Protein AF-0000000087736132 (afdb_homodimer)

Organism: NCBI:txid56646

Sequence (904 aa):
MAYSPIRNVVMPPSLFLECNSATSKSSEDVEPSSSASSLSDYSVGRPCGFTSPLNSRRAAFLLMNYLQDLAPRIDLCDPSKRFGREVPKRARQVPLLAYSILAFSSRHQVMITGIDDESSEEYHSYALRILIPILDDPMSSLDENLLAAAVLLRLYEEMCEDVDTGTHLVGCARLWNSIPDFIAQGGLSEAASWIMLRQNLHISLTKSEPIQVDLNKYRRSRSFIDTTDEDFANRAILLCCEVLATSFGPGAQPNYETWAQLGEEVARWHDSIPAHYHPYYSDVKTTSTGVKSAFPIVWMMNPAQVMGYQHYCMARILLHISEPRLWVSSLRTIEDRVVADKAALNDLRIAIGLGIHNRSVVGAGFTVHHILFTCGCLLTDPVEQQEVLDFIDHFGNSVGWPIHRLKDKLNTTWTRVSPGIAHATALAGESILTGLLAIDAAVSVRSFQKVDMAYSPIRNVVMPPSLFLECNSATSKSSEDVEPSSSASSLSDYSVGRPCGFTSPLNSRRAAFLLMNYLQDLAPRIDLCDPSKRFGREVPKRARQVPLLAYSILAFSSRHQVMITGIDDESSEEYHSYALRILIPILDDPMSSLDENLLAAAVLLRLYEEMCEDVDTGTHLVGCARLWNSIPDFIAQGGLSEAASWIMLRQNLHISLTKSEPIQVDLNKYRRSRSFIDTTDEDFANRAILLCCEVLATSFGPGAQPNYETWAQLGEEVARWHDSIPAHYHPYYSDVKTTSTGVKSAFPIVWMMNPAQVMGYQHYCMARILLHISEPRLWVSSLRTIEDRVVADKAALNDLRIAIGLGIHNRSVVGAGFTVHHILFTCGCLLTDPVEQQEVLDFIDHFGNSVGWPIHRLKDKLNTTWTRVSPGIAHATALAGESILTGLLAIDAAVSVRSFQKVD

Radius of gyration: 31.28 Å; Cα contacts (8 Å, |Δi|>4): 1048; chains: 2; bounding box: 75×112×71 Å

InterPro domains:
  IPR021858 Fungal transcription factor [PF11951] (61-196)

Solvent-accessible surface area (backbone atoms only — not comparable to full-atom values): 49951 Å² total; per-residue (Å²): 132,82,77,71,71,80,71,75,70,77,63,54,77,60,89,67,72,71,85,69,78,76,77,80,76,75,86,77,84,88,76,88,73,81,80,68,83,72,74,77,69,80,67,69,76,67,71,90,79,69,69,46,68,65,78,39,69,66,41,46,49,29,49,48,48,28,50,71,61,46,21,57,51,69,24,51,58,34,92,77,28,43,62,48,53,51,47,59,54,46,16,66,78,34,34,50,41,31,24,18,49,41,14,29,29,40,45,38,48,24,51,52,69,68,50,86,57,71,60,20,59,50,28,41,50,55,23,44,66,53,46,50,60,48,72,70,32,85,82,48,77,86,49,52,63,56,48,47,27,50,52,37,46,48,54,34,33,67,55,37,86,80,51,73,57,61,62,62,46,51,54,50,33,52,52,52,72,64,48,82,62,41,30,57,69,37,72,61,29,23,53,37,47,54,50,48,50,54,52,37,48,42,42,24,40,64,66,71,41,65,66,74,68,71,68,74,57,58,70,57,24,62,49,76,71,50,83,48,59,22,22,53,17,50,52,26,44,51,51,24,49,51,50,46,44,46,53,64,20,91,87,40,69,53,50,61,68,59,50,50,48,52,51,49,49,56,35,46,52,65,70,64,53,57,79,77,66,46,64,71,39,75,42,71,75,31,79,72,75,76,60,80,46,87,42,31,42,41,42,60,86,45,67,21,42,48,48,16,50,33,27,42,28,49,32,48,27,52,49,41,73,55,42,54,76,50,72,46,94,45,77,71,23,49,58,52,42,52,53,29,48,50,51,25,38,53,30,48,37,47,31,43,11,38,22,68,62,33,66,88,33,57,52,34,44,53,50,36,56,34,48,41,61,63,52,44,76,68,59,76,52,66,66,49,49,49,54,50,51,51,48,48,53,49,45,23,58,74,70,25,43,79,45,62,70,54,52,52,50,50,51,55,50,53,62,58,58,41,66,84,56,30,61,58,45,62,70,63,67,52,45,77,61,43,59,64,49,49,56,54,60,60,61,63,61,64,69,68,62,69,79,109,133,81,78,69,72,80,71,78,70,78,64,57,76,59,87,65,74,71,84,69,79,75,78,81,77,75,83,77,83,85,75,88,73,82,82,69,82,72,75,76,70,80,68,70,76,68,70,91,79,67,68,46,70,66,77,41,70,66,42,46,49,29,48,47,48,26,50,69,62,47,22,58,52,69,24,50,58,34,91,77,27,42,64,48,52,50,46,60,55,46,17,64,78,33,35,49,41,30,23,19,49,41,14,30,28,40,46,40,48,24,52,51,70,69,51,86,57,71,59,20,59,50,27,41,50,54,22,45,67,53,47,51,60,48,70,70,32,85,81,50,79,85,48,53,64,57,49,46,26,50,51,36,44,48,53,36,35,66,54,37,87,81,53,73,55,60,60,62,47,50,55,49,32,52,51,52,70,65,48,81,63,41,30,56,69,36,71,60,29,23,52,40,46,55,50,47,50,52,52,37,49,44,42,22,40,64,68,72,40,64,66,71,66,69,68,74,55,59,70,57,22,62,49,76,72,51,84,49,58,22,21,54,16,50,51,27,44,52,50,24,48,49,50,46,43,44,53,64,20,90,86,41,69,53,50,60,66,60,50,51,50,52,50,50,50,55,31,46,52,66,70,65,52,56,79,78,67,46,65,72,40,76,42,72,74,30,78,70,75,76,59,80,45,87,42,31,41,40,40,60,85,43,66,21,41,48,48,16,50,33,28,43,27,48,31,49,28,52,48,41,72,54,43,54,76,52,73,46,95,44,77,71,25,49,59,52,43,51,54,30,49,51,52,23,39,54,30,48,38,46,32,43,12,38,20,70,64,33,66,87,33,59,50,33,43,52,50,37,56,34,47,40,60,64,51,43,76,67,60,75,51,65,67,49,49,50,53,51,52,52,47,47,52,51,46,21,58,74,70,25,46,79,46,63,71,53,52,51,49,49,50,56,50,52,62,58,58,41,68,82,56,30,61,58,45,64,70,64,68,50,45,76,60,44,59,63,50,48,57,54,57,60,61,61,59,62,68,67,61,70,79,109

Foldseek 3Di:
DDPPPPPPPPPPPDVPPPPPDPPPDDDDDDDDDDPPDCPPPVCQDPPPDDAQPCPDPLLVVLLVQCLPFPLCLLCQLPPVSCSNPVLVVCSNPRNLSSLLSSLLSQLLVCLQVVDDDPVNVVSLVVNCVVLVVQLVDPPHDDDLNSLSSLLSSLSSQQLPPPDPSPPSLVSSLVVQQVHPLLQLVDDSSVSSVLSNLVSQVLCCLQVVDQRSHDLVSNCNHCLVVDQDLSSLLSQLSSLLNVLCNQQRNDVRDDDQVVLVVSVVVLVVSVVPRDPLLAFPDWDQPPVPDPPDDPAIATHHDGLSSLSSLLSSLSSLLSSLLRNNVLPDPDPVSLVSNVVSLVSNLNSLSHLVNSCQNPVVNLSSVSSNLSSCSQCVLSDQDPRNLVVSVVSLVVSCNPSSGDRVVSVVSSVVSRVCCPPVCVVVCVVVPCRVSNVSVVVVVVVVPPPPPPPD/DDPPPPPPPPPPPDVPPPPPPPDPPDDDDDDDDPPPDCPPPPCQDPPPDDAQPCPDPLLVVLLVQCLPFPLCLLCQLPPVSCSNPVLVVCSNPRNLSSLLSSLLSVLLVCLQVVDDDPVNVVSLVVNCVVLVVQLVDPPHDDDLNSLSSLLSSLSSQQQPPPDPSPPSLVSSLVVQQVHPLQQLVDDSSVSSVLSNLVSQVLCCLQVVDQRSHDLVSNCNHCLVVDQDLSSLLSQLSSLLNVLCNQQRNDVRDDDQVVLVVSVVVLVVSVVPRDPLLAFPDWDQPQVPDPPDDPAIATHHDGLSSLSSLLSSLSSLLSSLLRNNVLPDDDPVSLVSNVVSLVSNVNSLSHLVNSCVNPVVNLSSVSSNLSSCSQCVLSDQDVRNLVVSVVSLVVSCNPSSGDRVVSVVSSVVSRVCCPPVNVVVCVVVSCRVSNVSVVVVVVVVPPVPPPPD

pLDDT: mean 75.52, std 24.3, range [19.08, 97.75]

Secondary structure (DSSP, 8-state):
--------------SS-------------------------------TT---STTSHHHHHHHHHIIIIIHHHHGGG-TT-HHHHHHHHHHTT-HHHHHHHHHHHHHHHHHHH----THHHHHHHHHHHHHHHHHH-TTPPP-HHHHHHHHHHHHHHHH-SSS-THHHHHHHHHHHHHSTTHHHH-HHHHHHHHHHHHHHHHHHHHH-PPP-S-GGGGGGSGGGT--SHHHHHHHHHHHHHHHHHHHHSTT----HHHHHHHHHHHHHHHHHS-GGGS-SEEES-TTSSS---SS-EEE-SSHHHHHHHHHHHHHHHHHHHT-GGGGS--HHHHHHHHHHHHHHHHHHHHHHHHHHH-TT-HHHHHHHHHHHHHHGGG---HHHHHHHHHHHHHHHHHHT---HHHHHHHHHHHHHHSHHHHHHHHHTT--HHHHHHHHHHHHHHHHHHTT-/--------------SS-------------------------------TT---STTSHHHHHHHHHIIIIIHHHHGGG-TT-HHHHHHHHHHTT-HHHHHHHHHHHHHHHHHHH----THHHHHHHHHHHHHHHHHH-TTPPP-HHHHHHHHHHHHHHHH-SSS-HHHHHHHHHHHHHHSTTHHHH-HHHHHHHHHHHHHHHHHHHHH-PPP-S-GGGGGGSGGGT--SHHHHHHHHHHHHHHHHHHHHSTT----HHHHHHHHHHHHHHHHHS-GGGS-SEEES-TTSSS---SS-EEE-SSHHHHHHHHHHHHHHHHHHHT-GGGGS--HHHHHHHHHHHHHHHHHHHHHHHHHHH-TT-HHHHHHHHHHHHHHGGG---HHHHHHHHHHHHHHHHHHT---HHHHHHHHHHHHHSSHHHHHHHHHTT--HHHHHHHHHHHHHHHHHHTT-

Nearest PDB structures (foldseek):
  7vpr-assembly2_D  TM=4.403E-01  e=1.768E-01  Nakaseomyces glabratus CBS 138
  7vpu-assembly1_B  TM=4.508E-01  e=7.272E-01  Lachancea thermotolerans CBS 6340
  4n9n-assembly1_B  TM=3.165E-01  e=1.912E-01  Saccharomyces cerevisiae S288C
  7xb5-assembly1_A-2  TM=2.735E-01  e=2.420E-0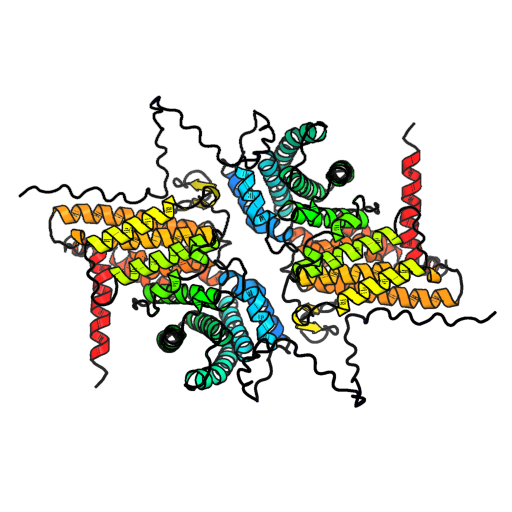1  Saccharomyces cerevisiae S288C
  9dze-assembly1_S  TM=2.159E-01  e=4.794E+00  synthetic construct

Structure (mmCIF, N/CA/C/O backbone):
data_AF-0000000087736132-model_v1
#
loop_
_entity.id
_entity.type
_entity.pdbx_description
1 polymer 'ARCA protein'
#
loop_
_atom_site.group_PDB
_atom_site.id
_atom_site.type_symbol
_atom_site.label_atom_id
_atom_site.label_alt_id
_atom_site.label_comp_id
_atom_site.label_asym_id
_atom_site.label_entity_id
_atom_site.label_seq_id
_atom_site.pdbx_PDB_ins_code
_atom_site.Cartn_x
_atom_site.Cartn_y
_atom_site.Cartn_z
_atom_site.occupancy
_atom_site.B_iso_or_equiv
_atom_site.auth_seq_id
_atom_site.auth_comp_id
_atom_site.auth_asym_id
_atom_site.auth_atom_id
_atom_site.pdbx_PDB_model_num
ATOM 1 N N . MET A 1 1 ? -7.086 -61.469 -4.492 1 19.55 1 MET A N 1
ATOM 2 C CA . MET A 1 1 ? -6.188 -60.344 -4.441 1 19.55 1 MET A CA 1
ATOM 3 C C . MET A 1 1 ? -6.973 -59.031 -4.281 1 19.55 1 MET A C 1
ATOM 5 O O . MET A 1 1 ? -7.785 -58.688 -5.141 1 19.55 1 MET A O 1
ATOM 9 N N . ALA A 1 2 ? -7.293 -58.625 -3.119 1 21.11 2 ALA A N 1
ATOM 10 C CA . ALA A 1 2 ? -8.367 -57.75 -2.637 1 21.11 2 ALA A CA 1
ATOM 11 C C . ALA A 1 2 ? -8.164 -56.344 -3.117 1 21.11 2 ALA A C 1
ATOM 13 O O . ALA A 1 2 ? -7.047 -55.812 -3.094 1 21.11 2 ALA A O 1
ATOM 14 N N . TYR A 1 3 ? -8.891 -55.938 -4.105 1 21.75 3 TYR A N 1
ATOM 15 C CA . TYR A 1 3 ? -9 -54.656 -4.809 1 21.75 3 TYR A CA 1
ATOM 16 C C . TYR A 1 3 ? -9.133 -53.5 -3.83 1 21.75 3 TYR A C 1
ATOM 18 O O . TYR A 1 3 ? -10.172 -53.344 -3.17 1 21.75 3 TYR A O 1
ATOM 26 N N . SER A 1 4 ? -8.078 -53.344 -3.014 1 25.34 4 SER A N 1
ATOM 27 C CA . SER A 1 4 ? -8.234 -52.312 -1.995 1 25.34 4 SER A CA 1
ATOM 28 C C . SER A 1 4 ? -8.766 -51.031 -2.598 1 25.34 4 SER A C 1
ATOM 30 O O . SER A 1 4 ? -8.312 -50.594 -3.658 1 25.34 4 SER A O 1
ATOM 32 N N . PRO A 1 5 ? -10 -50.688 -2.295 1 26.33 5 PRO A N 1
ATOM 33 C CA . PRO A 1 5 ? -10.703 -49.5 -2.801 1 26.33 5 PRO A CA 1
ATOM 34 C C . PRO A 1 5 ? -9.836 -48.25 -2.771 1 26.33 5 PRO A C 1
ATOM 36 O O . PRO A 1 5 ? -8.938 -48.125 -1.928 1 26.33 5 PRO A O 1
ATOM 39 N N . ILE A 1 6 ? -9.422 -47.812 -3.887 1 31.38 6 ILE A N 1
ATOM 40 C CA . ILE A 1 6 ? -8.742 -46.531 -4.094 1 31.38 6 ILE A CA 1
ATOM 41 C C . ILE A 1 6 ? -9.32 -45.5 -3.145 1 31.38 6 ILE A C 1
ATOM 43 O O . ILE A 1 6 ? -10.5 -45.125 -3.236 1 31.38 6 ILE A O 1
ATOM 47 N N . ARG A 1 7 ? -9.031 -45.594 -1.888 1 28 7 ARG A N 1
ATOM 48 C CA . ARG A 1 7 ? -9.414 -44.625 -0.874 1 28 7 ARG A CA 1
ATOM 49 C C . ARG A 1 7 ? -9.43 -43.219 -1.451 1 28 7 ARG A C 1
ATOM 51 O O . ARG A 1 7 ? -8.539 -42.844 -2.225 1 28 7 ARG A O 1
ATOM 58 N N . ASN A 1 8 ? -10.594 -42.531 -1.436 1 31.17 8 ASN A N 1
ATOM 59 C CA . ASN A 1 8 ? -11.008 -41.188 -1.807 1 31.17 8 ASN A CA 1
ATOM 60 C C . ASN A 1 8 ? -10.023 -40.125 -1.306 1 31.17 8 ASN A C 1
ATOM 62 O O . ASN A 1 8 ? -9.844 -39.969 -0.097 1 31.17 8 ASN A O 1
ATOM 66 N N . VAL A 1 9 ? -8.914 -40.188 -1.75 1 31.89 9 VAL A N 1
ATOM 67 C CA . VAL A 1 9 ? -7.98 -39.125 -1.409 1 31.89 9 VAL A CA 1
ATOM 68 C C . VAL A 1 9 ? -8.75 -37.844 -1.177 1 31.89 9 VAL A C 1
ATOM 70 O O . VAL A 1 9 ? -9.562 -37.438 -2.01 1 31.89 9 VAL A O 1
ATOM 73 N N . VAL A 1 10 ? -9.078 -37.5 0.036 1 32.34 10 VAL A N 1
ATOM 74 C CA . VAL A 1 10 ? -9.695 -36.312 0.584 1 32.34 10 VAL A CA 1
ATOM 75 C C . VAL A 1 10 ? -9.18 -35.062 -0.163 1 32.34 10 VAL A C 1
ATOM 77 O O . VAL A 1 10 ? -8 -34.75 -0.075 1 32.34 10 VAL A O 1
ATOM 80 N N . MET A 1 11 ? -9.422 -35.031 -1.419 1 38.59 11 MET A N 1
ATOM 81 C CA . MET A 1 11 ? -9.164 -33.75 -2.07 1 38.59 11 MET A CA 1
ATOM 82 C C . MET A 1 11 ? -9.695 -32.594 -1.23 1 38.59 11 MET A C 1
ATOM 84 O O . MET A 1 11 ? -10.805 -32.656 -0.708 1 38.59 11 MET A O 1
ATOM 88 N N . PRO A 1 12 ? -8.859 -31.797 -0.634 1 38.72 12 PRO A N 1
ATOM 89 C CA . PRO A 1 12 ? -9.352 -30.656 0.144 1 38.72 12 PRO A CA 1
ATOM 90 C C . PRO A 1 12 ? -10.562 -29.984 -0.494 1 38.72 12 PRO A C 1
ATOM 92 O O . PRO A 1 12 ? -10.75 -30.062 -1.711 1 38.72 12 PRO A O 1
ATOM 95 N N . PRO A 1 13 ? -11.648 -29.797 0.295 1 36.03 13 PRO A N 1
ATOM 96 C CA . PRO A 1 13 ? -12.898 -29.219 -0.214 1 36.03 13 PRO A CA 1
ATOM 97 C C . PRO A 1 13 ? -12.656 -28.031 -1.159 1 36.03 13 PRO A C 1
ATOM 99 O O . PRO A 1 13 ? -11.641 -27.344 -1.045 1 36.03 13 PRO A O 1
ATOM 102 N N . SER A 1 14 ? -13.047 -28.266 -2.355 1 40.12 14 SER A N 1
ATOM 103 C CA . SER A 1 14 ? -13.156 -27.156 -3.295 1 40.12 14 SER A CA 1
ATOM 104 C C . SER A 1 14 ? -13.617 -25.875 -2.596 1 40.12 14 SER A C 1
ATOM 106 O O . SER A 1 14 ? -14.289 -25.938 -1.564 1 40.12 14 SER A O 1
ATOM 108 N N . LEU A 1 15 ? -12.852 -24.969 -2.695 1 38.44 15 LEU A N 1
ATOM 109 C CA . LEU A 1 15 ? -13.195 -23.672 -2.109 1 38.44 15 LEU A CA 1
ATOM 110 C C . LEU A 1 15 ? -14.703 -23.453 -2.145 1 38.44 15 LEU A C 1
ATOM 112 O O . LEU A 1 15 ? -15.195 -22.438 -1.654 1 38.44 15 LEU A O 1
ATOM 116 N N . PHE A 1 16 ? -15.461 -24.172 -3.045 1 36.19 16 PHE A N 1
ATOM 117 C CA . PHE A 1 16 ? -16.875 -23.875 -2.941 1 36.19 16 PHE A CA 1
ATOM 118 C C . PHE A 1 16 ? -17.5 -24.609 -1.763 1 36.19 16 PHE A C 1
ATOM 120 O O . PHE A 1 16 ? -17.453 -25.828 -1.689 1 36.19 16 PHE A O 1
ATOM 127 N N . LEU A 1 17 ? -17.5 -24.125 -0.596 1 33.56 17 LEU A N 1
ATOM 128 C CA . LEU A 1 17 ? -18.297 -24.547 0.55 1 33.56 17 LEU A CA 1
ATOM 129 C C . LEU A 1 17 ? -19.594 -25.203 0.094 1 33.56 17 LEU A C 1
ATOM 131 O O . LEU A 1 17 ? -20.406 -24.562 -0.581 1 33.56 17 LEU A O 1
ATOM 135 N N . GLU A 1 18 ? -19.625 -26.453 -0.186 1 29.14 18 GLU A N 1
ATOM 136 C CA . GLU A 1 18 ? -20.953 -27.031 -0.001 1 29.14 18 GLU A CA 1
ATOM 137 C C . GLU A 1 18 ? -21.562 -26.609 1.336 1 29.14 18 GLU A C 1
ATOM 139 O O . GLU A 1 18 ? -20.875 -26.625 2.361 1 29.14 18 GLU A O 1
ATOM 144 N N . CYS A 1 19 ? -22.578 -25.812 1.377 1 28.05 19 CYS A N 1
ATOM 145 C CA . CYS A 1 19 ? -23.469 -25.609 2.514 1 28.05 19 CYS A CA 1
ATOM 146 C C . CYS A 1 19 ? -23.797 -26.922 3.195 1 28.05 19 CYS A C 1
ATOM 148 O O . CYS A 1 19 ? -24.703 -27.641 2.771 1 28.05 19 CYS A O 1
ATOM 150 N N . ASN A 1 20 ? -22.906 -27.766 3.523 1 25.42 20 ASN A N 1
ATOM 151 C CA . ASN A 1 20 ? -23.375 -28.891 4.32 1 25.42 20 ASN A CA 1
ATOM 152 C C . ASN A 1 20 ? -24.031 -28.438 5.617 1 25.42 20 ASN A C 1
ATOM 154 O O . ASN A 1 20 ? -23.469 -27.609 6.348 1 25.42 20 ASN A O 1
ATOM 158 N N . SER A 1 21 ? -25.328 -28.547 5.734 1 23.67 21 SER A N 1
ATOM 159 C CA . SER A 1 21 ? -26.188 -28.562 6.914 1 23.67 21 SER A CA 1
ATOM 160 C C . SER A 1 21 ? -25.641 -29.531 7.973 1 23.67 21 SER A C 1
ATOM 162 O O . SER A 1 21 ? -25.453 -30.719 7.703 1 23.67 21 SER A O 1
ATOM 164 N N . ALA A 1 22 ? -24.812 -29.016 8.852 1 23.02 22 ALA A N 1
ATOM 165 C CA . ALA A 1 22 ? -24.484 -29.703 10.094 1 23.02 22 ALA A CA 1
ATOM 166 C C . ALA A 1 22 ? -25.703 -30.375 10.688 1 23.02 22 ALA A C 1
ATOM 168 O O . ALA A 1 22 ? -26.688 -29.719 11.023 1 23.02 22 ALA A O 1
ATOM 169 N N . THR A 1 23 ? -26 -31.531 10.398 1 23.2 23 THR A N 1
ATOM 170 C CA . THR A 1 23 ? -26.797 -32.281 11.367 1 23.2 23 THR A CA 1
ATOM 171 C C . THR A 1 23 ? -26.062 -32.375 12.703 1 23.2 23 THR A C 1
ATOM 173 O O . THR A 1 23 ? -24.906 -32.781 12.766 1 23.2 23 THR A O 1
ATOM 176 N N . SER A 1 24 ? -26.531 -31.578 13.758 1 19.88 24 SER A N 1
ATOM 177 C CA . SER A 1 24 ? -26.328 -31.469 15.203 1 19.88 24 SER A CA 1
ATOM 178 C C . SER A 1 24 ? -26.344 -32.844 15.875 1 19.88 24 SER A C 1
ATOM 180 O O . SER A 1 24 ? -27.375 -33.281 16.359 1 19.88 24 SER A O 1
ATOM 182 N N . LYS A 1 25 ? -25.656 -33.844 15.516 1 19.94 25 LYS A N 1
ATOM 183 C CA . LYS A 1 25 ? -25.812 -34.875 16.547 1 19.94 25 LYS A CA 1
ATOM 184 C C . LYS A 1 25 ? -25.219 -34.406 17.875 1 19.94 25 LYS A C 1
ATOM 186 O O . LYS A 1 25 ? -24.141 -33.812 17.906 1 19.94 25 LYS A O 1
ATOM 191 N N . SER A 1 26 ? -25.859 -34.438 19.094 1 19.95 26 SER A N 1
ATOM 192 C CA . SER A 1 26 ? -25.906 -34.188 20.531 1 19.95 26 SER A CA 1
ATOM 193 C C . SER A 1 26 ? -24.828 -34.938 21.281 1 19.95 26 SER A C 1
ATOM 195 O O . SER A 1 26 ? -24.797 -34.938 22.516 1 19.95 26 SER A O 1
ATOM 197 N N . SER A 1 27 ? -23.75 -35.406 20.688 1 19.61 27 SER A N 1
ATOM 198 C CA . SER A 1 27 ? -23.25 -36.344 21.688 1 19.61 27 SER A CA 1
ATOM 199 C C . SER A 1 27 ? -22.734 -35.625 22.922 1 19.61 27 SER A C 1
ATOM 201 O O . SER A 1 27 ? -22.25 -34.469 22.828 1 19.61 27 SER A O 1
ATOM 203 N N . GLU A 1 28 ? -22.797 -36.156 24.266 1 19.08 28 GLU A N 1
ATOM 204 C CA . GLU A 1 28 ? -22.812 -35.938 25.703 1 19.08 28 GLU A CA 1
ATOM 205 C C . GLU A 1 28 ? -21.422 -35.594 26.234 1 19.08 28 GLU A C 1
ATOM 207 O O . GLU A 1 28 ? -21.281 -34.781 27.141 1 19.08 28 GLU A O 1
ATOM 212 N N . ASP A 1 29 ? -20.359 -36.312 25.984 1 19.94 29 ASP A N 1
ATOM 213 C CA . ASP A 1 29 ? -19.688 -36.688 27.219 1 19.94 29 ASP A CA 1
ATOM 214 C C . ASP A 1 29 ? -18.906 -35.531 27.812 1 19.94 29 ASP A C 1
ATOM 216 O O . ASP A 1 29 ? -18.672 -34.531 27.141 1 19.94 29 ASP A O 1
ATOM 220 N N . VAL A 1 30 ? -17.672 -35.844 28.5 1 22.8 30 VAL A N 1
ATOM 221 C CA . VAL A 1 30 ? -17.078 -35.625 29.812 1 22.8 30 VAL A CA 1
ATOM 222 C C . VAL A 1 30 ? -16.25 -34.344 29.797 1 22.8 30 VAL A C 1
ATOM 224 O O . VAL A 1 30 ? -15.805 -33.906 28.75 1 22.8 30 VAL A O 1
ATOM 227 N N . GLU A 1 31 ? -15.703 -33.875 31.062 1 19.69 31 GLU A N 1
ATOM 228 C CA . GLU A 1 31 ? -15.555 -32.75 31.984 1 19.69 31 GLU A CA 1
ATOM 229 C C . GLU A 1 31 ? -14.172 -32.125 31.859 1 19.69 31 GLU A C 1
ATOM 231 O O . GLU A 1 31 ? -13.961 -30.969 32.281 1 19.69 31 GLU A O 1
ATOM 236 N N . PRO A 1 32 ? -13.062 -32.625 31.203 1 23.59 32 PRO A N 1
ATOM 237 C CA . PRO A 1 32 ? -11.898 -32.344 32.031 1 23.59 32 PRO A CA 1
ATOM 238 C C . PRO A 1 32 ? -11.578 -30.844 32.125 1 23.59 32 PRO A C 1
ATOM 240 O O . PRO A 1 32 ? -11.922 -30.078 31.219 1 23.59 32 PRO A O 1
ATOM 243 N N . SER A 1 33 ? -11.133 -30.25 33.344 1 19.23 33 SER A N 1
ATOM 244 C CA . SER A 1 33 ? -11.039 -29.016 34.156 1 19.23 33 SER A CA 1
ATOM 245 C C . SER A 1 33 ? -9.875 -28.156 33.688 1 19.23 33 SER A C 1
ATOM 247 O O . SER A 1 33 ? -9.664 -27.047 34.188 1 19.23 33 SER A O 1
ATOM 249 N N . SER A 1 34 ? -8.883 -28.641 32.938 1 21.36 34 SER A N 1
ATOM 250 C CA . SER A 1 34 ? -7.621 -27.969 33.219 1 21.36 34 SER A CA 1
ATOM 251 C C . SER A 1 34 ? -7.715 -26.484 32.938 1 21.36 34 SER A C 1
ATOM 253 O O . SER A 1 34 ? -8.438 -26.062 32.031 1 21.36 34 SER A O 1
ATOM 255 N N . SER A 1 35 ? -7.141 -25.641 33.844 1 19.58 35 SER A N 1
ATOM 256 C CA . SER A 1 35 ? -7.137 -24.234 34.219 1 19.58 35 SER A CA 1
ATOM 257 C C . SER A 1 35 ? -6.469 -23.391 33.125 1 19.58 35 SER A C 1
ATOM 259 O O . SER A 1 35 ? -5.242 -23.281 33.094 1 19.58 35 SER A O 1
ATOM 261 N N . ALA A 1 36 ? -6.664 -23.609 31.938 1 20.61 36 ALA A N 1
ATOM 262 C CA . ALA A 1 36 ? -6.055 -22.812 30.875 1 20.61 36 ALA A CA 1
ATOM 263 C C . ALA A 1 36 ? -6.207 -21.312 31.156 1 20.61 36 ALA A C 1
ATOM 265 O O . ALA A 1 36 ? -7.27 -20.859 31.594 1 20.61 36 ALA A O 1
ATOM 266 N N . SER A 1 37 ? -5.082 -20.625 31.406 1 22.73 37 SER A N 1
ATOM 267 C CA . SER A 1 37 ? -4.867 -19.219 31.734 1 22.73 37 SER A CA 1
ATOM 268 C C . SER A 1 37 ? -5.801 -18.328 30.922 1 22.73 37 SER A C 1
ATOM 270 O O . SER A 1 37 ? -6.031 -18.562 29.734 1 22.73 37 SER A O 1
ATOM 272 N N . SER A 1 38 ? -6.719 -17.609 31.594 1 21.73 38 SER A N 1
ATOM 273 C CA . SER A 1 38 ? -7.871 -16.719 31.422 1 21.73 38 SER A CA 1
ATOM 274 C C . SER A 1 38 ? -7.504 -15.492 30.609 1 21.73 38 SER A C 1
ATOM 276 O O . SER A 1 38 ? -6.875 -14.562 31.125 1 21.73 38 SER A O 1
ATOM 278 N N . LEU A 1 39 ? -6.707 -15.625 29.531 1 24.62 39 LEU A N 1
ATOM 279 C CA . LEU A 1 39 ? -6.746 -14.391 28.75 1 24.62 39 LEU A CA 1
ATOM 280 C C . LEU A 1 39 ? -8.133 -13.758 28.797 1 24.62 39 LEU A C 1
ATOM 282 O O . LEU A 1 39 ? -9.133 -14.422 28.5 1 24.62 39 LEU A O 1
ATOM 286 N N . SER A 1 40 ? -8.344 -12.906 29.781 1 23.36 40 SER A N 1
ATOM 287 C CA . SER A 1 40 ? -9.547 -12.141 30.094 1 23.36 40 SER A CA 1
ATOM 288 C C . SER A 1 40 ? -10.258 -11.703 28.812 1 23.36 40 SER A C 1
ATOM 290 O O . SER A 1 40 ? -9.656 -11.055 27.953 1 23.36 40 SER A O 1
ATOM 292 N N . ASP A 1 41 ? -11.078 -12.484 28.344 1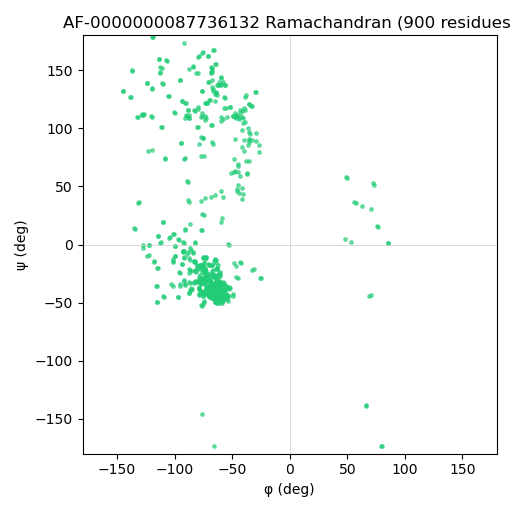 26.75 41 ASP A N 1
ATOM 293 C CA . ASP A 1 41 ? -12.203 -12.359 27.406 1 26.75 41 ASP A CA 1
ATOM 294 C C . ASP A 1 41 ? -12.992 -11.078 27.672 1 26.75 41 ASP A C 1
ATOM 296 O O . ASP A 1 41 ? -13.852 -11.039 28.547 1 26.75 41 ASP A O 1
ATOM 300 N N . TYR A 1 42 ? -12.328 -9.93 27.906 1 24.62 42 TYR A N 1
ATOM 301 C CA . TYR A 1 42 ? -13.234 -8.805 28.062 1 24.62 42 TYR A CA 1
ATOM 302 C C . TYR A 1 42 ? -14.383 -8.891 27.062 1 24.62 42 TYR A C 1
ATOM 304 O O . TYR A 1 42 ? -14.164 -8.875 25.844 1 24.62 42 TYR A O 1
ATOM 312 N N . SER A 1 43 ? -15.344 -9.68 27.375 1 27.83 43 SER A N 1
ATOM 313 C CA . SER A 1 43 ? -16.688 -9.914 26.859 1 27.83 43 SER A CA 1
ATOM 314 C C . SER A 1 43 ? -17.422 -8.602 26.625 1 27.83 43 SER A C 1
ATOM 316 O O . SER A 1 43 ? -17.891 -7.957 27.562 1 27.83 43 SER A O 1
ATOM 318 N N . VAL A 1 44 ? -16.859 -7.605 26.031 1 31.59 44 VAL A N 1
ATOM 319 C CA . VAL A 1 44 ? -17.844 -6.57 25.703 1 31.59 44 VAL A CA 1
ATOM 320 C C . VAL A 1 44 ? -19.125 -7.215 25.203 1 31.59 44 VAL A C 1
ATOM 322 O O . VAL A 1 44 ? -19.094 -8.094 24.344 1 31.59 44 VAL A O 1
ATOM 325 N N . GLY A 1 45 ? -20.156 -7.145 26.016 1 29.33 45 GLY A N 1
ATOM 326 C CA . GLY A 1 45 ? -21.5 -7.602 25.734 1 29.33 45 GLY A CA 1
ATOM 327 C C . GLY A 1 45 ? -21.922 -7.41 24.297 1 29.33 45 GLY A C 1
ATOM 328 O O . GLY A 1 45 ? -21.672 -6.352 23.703 1 29.33 45 GLY A O 1
ATOM 329 N N . ARG A 1 46 ? -21.828 -8.406 23.422 1 34.22 46 ARG A N 1
ATOM 330 C CA . ARG A 1 46 ? -22.453 -8.438 22.109 1 34.22 46 ARG A CA 1
ATOM 331 C C . ARG A 1 46 ? -23.734 -7.621 22.094 1 34.22 46 ARG A C 1
ATOM 333 O O . ARG A 1 46 ? -24.672 -7.918 22.844 1 34.22 46 ARG A O 1
ATOM 340 N N . PRO A 1 47 ? -23.75 -6.402 21.828 1 37.19 47 PRO A N 1
ATOM 341 C CA . PRO A 1 47 ? -25.141 -5.961 21.703 1 37.19 47 PRO A CA 1
ATOM 342 C C . PRO A 1 47 ? -26.016 -6.988 21 1 37.19 47 PRO A C 1
ATOM 344 O O . PRO A 1 47 ? -25.641 -7.523 19.953 1 37.19 47 PRO A O 1
ATOM 347 N N . CYS A 1 48 ? -26.875 -7.758 21.547 1 42.06 48 CYS A N 1
ATOM 348 C CA . CYS A 1 48 ? -27.625 -9 21.406 1 42.06 48 CYS A CA 1
ATOM 349 C C . CYS A 1 48 ? -28.25 -9.117 20.031 1 42.06 48 CYS A C 1
ATOM 351 O O . CYS A 1 48 ? -28.547 -10.219 19.562 1 42.06 48 CYS A O 1
ATOM 353 N N . GLY A 1 49 ? -28.453 -7.898 19.109 1 53 49 GLY A N 1
ATOM 354 C CA . GLY A 1 49 ? -29.312 -8.141 17.969 1 53 49 GLY A CA 1
ATOM 355 C C . GLY A 1 49 ? -28.641 -7.859 16.625 1 53 49 GLY A C 1
ATOM 356 O O . GLY A 1 49 ? -29.234 -8.086 15.57 1 53 49 GLY A O 1
ATOM 357 N N . PHE A 1 50 ? -27.438 -7.258 16.625 1 63.94 50 PHE A N 1
ATOM 358 C CA . PHE A 1 50 ? -27 -6.883 15.289 1 63.94 50 PHE A CA 1
ATOM 359 C C . PHE A 1 50 ? -26.016 -7.895 14.742 1 63.94 50 PHE A C 1
ATOM 361 O O . PHE A 1 50 ? -25.078 -8.297 15.438 1 63.94 50 PHE A O 1
ATOM 368 N N . THR A 1 51 ? -26.359 -8.648 13.688 1 67.75 51 THR A N 1
ATOM 369 C CA . THR A 1 51 ? -25.422 -9.477 12.93 1 67.75 51 THR A CA 1
ATOM 370 C C . THR A 1 51 ? -24.625 -8.633 11.938 1 67.75 51 THR A C 1
ATOM 372 O O . THR A 1 51 ? -25.062 -7.543 11.555 1 67.75 51 THR A O 1
ATOM 375 N N . SER A 1 52 ? -23.391 -9.047 11.703 1 73.19 52 SER A N 1
ATOM 376 C CA . SER A 1 52 ? -22.562 -8.312 10.75 1 73.19 52 SER A CA 1
ATOM 377 C C . SER A 1 52 ? -23.234 -8.227 9.383 1 73.19 52 SER A C 1
ATOM 379 O O . SER A 1 52 ? -23.719 -9.234 8.867 1 73.19 52 SER A O 1
ATOM 381 N N . PRO A 1 53 ? -23.328 -7.02 8.93 1 75.38 53 PRO A N 1
ATOM 382 C CA . PRO A 1 53 ? -24.016 -6.793 7.66 1 75.38 53 PRO A CA 1
ATOM 383 C C . PRO A 1 53 ? -23.156 -7.18 6.453 1 75.38 53 PRO A C 1
ATOM 385 O O . PRO A 1 53 ? -23.562 -6.941 5.309 1 75.38 53 PRO A O 1
ATOM 388 N N . LEU A 1 54 ? -22.078 -7.871 6.711 1 75.75 54 LEU A N 1
ATOM 389 C CA . LEU A 1 54 ? -21.156 -8.141 5.613 1 75.75 54 LEU A CA 1
ATOM 390 C C . LEU A 1 54 ? -21.531 -9.438 4.895 1 75.75 54 LEU A C 1
ATOM 392 O O . LEU A 1 54 ? -20.734 -10.367 4.82 1 75.75 54 LEU A O 1
ATOM 396 N N . ASN A 1 55 ? -22.75 -9.516 4.465 1 76.44 55 ASN A N 1
ATOM 397 C CA . ASN A 1 55 ? -23.219 -10.75 3.834 1 76.44 55 ASN A CA 1
ATOM 398 C C . ASN A 1 55 ? -23.844 -10.477 2.473 1 76.44 55 ASN A C 1
ATOM 400 O O . ASN A 1 55 ? -24.266 -11.406 1.777 1 76.44 55 ASN A O 1
ATOM 404 N N . SER A 1 56 ? -23.891 -9.227 2.162 1 80.81 56 SER A N 1
ATOM 405 C CA . SER A 1 56 ? -24.484 -8.867 0.877 1 80.81 56 SER A CA 1
ATOM 406 C C . SER A 1 56 ? -23.422 -8.445 -0.123 1 80.81 56 SER A C 1
ATOM 408 O O . SER A 1 56 ? -22.297 -8.078 0.267 1 80.81 56 SER A O 1
ATOM 410 N N . ARG A 1 57 ? -23.797 -8.547 -1.337 1 81.62 57 ARG A N 1
ATOM 411 C CA . ARG A 1 57 ? -22.891 -8.117 -2.4 1 81.62 57 ARG A CA 1
ATOM 412 C C . ARG A 1 57 ? -22.547 -6.641 -2.258 1 81.62 57 ARG A C 1
ATOM 414 O O . ARG A 1 57 ? -21.391 -6.254 -2.459 1 81.62 57 ARG A O 1
ATOM 421 N N . ARG A 1 58 ? -23.531 -5.922 -1.96 1 85.81 58 ARG A N 1
ATOM 422 C CA . ARG A 1 58 ? -23.297 -4.492 -1.782 1 85.81 58 ARG A CA 1
ATOM 423 C C . ARG A 1 58 ? -22.344 -4.227 -0.627 1 85.81 58 ARG A C 1
ATOM 425 O O . ARG A 1 58 ? -21.422 -3.404 -0.748 1 85.81 58 ARG A O 1
ATOM 432 N N . ALA A 1 59 ? -22.578 -4.902 0.464 1 88.69 59 ALA A N 1
ATOM 433 C CA . ALA A 1 59 ? -21.688 -4.75 1.619 1 88.69 59 ALA A CA 1
ATOM 434 C C . ALA A 1 59 ? -20.266 -5.18 1.281 1 88.69 59 ALA A C 1
ATOM 436 O O . ALA A 1 59 ? -19.297 -4.547 1.715 1 88.69 59 ALA A O 1
ATOM 437 N N . ALA A 1 60 ? -20.188 -6.223 0.487 1 86 60 ALA A N 1
ATOM 438 C CA . ALA A 1 60 ? -18.875 -6.711 0.064 1 86 60 ALA A CA 1
ATOM 439 C C . ALA A 1 60 ? -18.172 -5.688 -0.829 1 86 60 ALA A C 1
ATOM 441 O O . ALA A 1 60 ? -16.969 -5.469 -0.704 1 86 60 ALA A O 1
ATOM 442 N N . PHE A 1 61 ? -18.953 -5.133 -1.646 1 87.88 61 PHE A N 1
ATOM 443 C CA . PHE A 1 61 ? -18.406 -4.102 -2.529 1 87.88 61 PHE A CA 1
ATOM 444 C C . PHE A 1 61 ? -17.906 -2.908 -1.726 1 87.88 61 PHE A C 1
ATOM 446 O O . PHE A 1 61 ? -16.828 -2.381 -1.997 1 87.88 61 PHE A O 1
ATOM 453 N N . LEU A 1 62 ? -18.672 -2.498 -0.817 1 92.94 62 LEU A N 1
ATOM 454 C CA . LEU A 1 62 ? -18.297 -1.357 0.013 1 92.94 62 LEU A CA 1
ATOM 455 C C . LEU A 1 62 ? -17.078 -1.677 0.857 1 92.94 62 LEU A C 1
ATOM 457 O O . LEU A 1 62 ? -16.219 -0.812 1.071 1 92.94 62 LEU A O 1
ATOM 461 N N . LEU A 1 63 ? -17.016 -2.883 1.316 1 92.12 63 LEU A N 1
ATOM 462 C CA . LEU A 1 63 ? -15.844 -3.297 2.072 1 92.12 63 LEU A CA 1
ATOM 463 C C . LEU A 1 63 ? -14.594 -3.27 1.196 1 92.12 63 LEU A C 1
ATOM 465 O O . LEU A 1 63 ? -13.523 -2.852 1.644 1 92.12 63 LEU A O 1
ATOM 469 N N . MET A 1 64 ? -14.719 -3.654 -0.029 1 88.31 64 MET A N 1
ATOM 470 C CA . MET A 1 64 ? -13.594 -3.621 -0.962 1 88.31 64 MET A CA 1
ATOM 471 C C . MET A 1 64 ? -13.156 -2.186 -1.236 1 88.31 64 MET A C 1
ATOM 473 O O . MET A 1 64 ? -11.961 -1.897 -1.296 1 88.31 64 MET A O 1
ATOM 477 N N . ASN A 1 65 ? -14.109 -1.378 -1.452 1 91.75 65 ASN A N 1
ATOM 478 C CA . ASN A 1 65 ? -13.805 0.037 -1.628 1 91.75 65 ASN A CA 1
ATOM 479 C C . ASN A 1 65 ? -13.047 0.6 -0.428 1 91.75 65 ASN A C 1
ATOM 481 O O . ASN A 1 65 ? -12.102 1.372 -0.592 1 91.75 65 ASN A O 1
ATOM 485 N N . TYR A 1 66 ? -13.516 0.223 0.761 1 95.81 66 TYR A N 1
ATOM 486 C CA . TYR A 1 66 ? -12.836 0.635 1.982 1 95.81 66 TYR A CA 1
ATOM 487 C C . TYR A 1 66 ? -11.383 0.161 1.985 1 95.81 66 TYR A C 1
ATOM 489 O O . TYR A 1 66 ? -10.469 0.938 2.27 1 95.81 66 TYR A O 1
ATOM 497 N N . LEU A 1 67 ? -11.141 -1.049 1.663 1 91.06 67 LEU A N 1
ATOM 498 C CA . LEU A 1 67 ? -9.828 -1.672 1.742 1 91.06 67 LEU A CA 1
ATOM 499 C C . LEU A 1 67 ? -8.891 -1.102 0.682 1 91.06 67 LEU A C 1
ATOM 501 O O . LEU A 1 67 ? -7.707 -0.884 0.947 1 91.06 67 LEU A O 1
ATOM 505 N N . GLN A 1 68 ? -9.406 -0.788 -0.427 1 87.44 68 GLN A N 1
ATOM 506 C CA . GLN A 1 68 ? -8.562 -0.417 -1.561 1 87.44 68 GLN A CA 1
ATOM 507 C C . GLN A 1 68 ? -8.32 1.09 -1.598 1 87.44 68 GLN A C 1
ATOM 509 O O . GLN A 1 68 ? -7.219 1.541 -1.914 1 87.44 68 GLN A O 1
ATOM 514 N N . ASP A 1 69 ? -9.305 1.826 -1.177 1 90.94 69 ASP A N 1
ATOM 515 C CA . ASP A 1 69 ? -9.203 3.26 -1.437 1 90.94 69 ASP A CA 1
ATOM 516 C C . ASP A 1 69 ? -9.125 4.051 -0.132 1 90.94 69 ASP A C 1
ATOM 518 O O . ASP A 1 69 ? -8.438 5.07 -0.059 1 90.94 69 ASP A O 1
ATOM 522 N N . LEU A 1 70 ? -9.82 3.605 0.867 1 95.38 70 LEU A N 1
ATOM 523 C CA . LEU A 1 70 ? -9.992 4.461 2.039 1 95.38 70 LEU A CA 1
ATOM 524 C C . LEU A 1 70 ? -8.977 4.113 3.117 1 95.38 70 LEU A C 1
ATOM 526 O O . LEU A 1 70 ? -8.336 5.004 3.684 1 95.38 70 LEU A O 1
ATOM 530 N N . ALA A 1 71 ? -8.797 2.824 3.365 1 95.38 71 ALA A N 1
ATOM 531 C CA . ALA A 1 71 ? -7.93 2.391 4.457 1 95.38 71 ALA A CA 1
ATOM 532 C C . ALA A 1 71 ? -6.5 2.889 4.25 1 95.38 71 ALA A C 1
ATOM 534 O O . ALA A 1 71 ? -5.859 3.363 5.191 1 95.38 71 ALA A O 1
ATOM 535 N N . PRO A 1 72 ? -5.969 2.887 3 1 91.75 72 PRO A N 1
ATOM 536 C CA . PRO A 1 72 ? -4.598 3.359 2.793 1 91.75 72 PRO A CA 1
ATOM 537 C C . PRO A 1 72 ? -4.426 4.84 3.129 1 91.75 72 PRO A C 1
ATOM 539 O O . PRO A 1 72 ? -3.348 5.258 3.557 1 91.75 72 PRO A O 1
ATOM 542 N N . ARG A 1 73 ? -5.438 5.551 3.002 1 91.69 73 ARG A N 1
ATOM 543 C CA . ARG A 1 73 ? -5.391 6.98 3.297 1 91.69 73 ARG A CA 1
ATOM 544 C C . ARG A 1 73 ? -5.32 7.227 4.801 1 91.69 73 ARG A C 1
ATOM 546 O O . ARG A 1 73 ? -4.719 8.203 5.246 1 91.69 73 ARG A O 1
ATOM 553 N N . ILE A 1 74 ? -5.902 6.348 5.492 1 93.44 74 ILE A N 1
ATOM 554 C CA . ILE A 1 74 ? -5.98 6.473 6.945 1 93.44 74 ILE A CA 1
ATOM 555 C C . ILE A 1 74 ? -4.691 5.961 7.578 1 93.44 74 ILE A C 1
ATOM 557 O O . ILE A 1 74 ? -4.207 6.527 8.562 1 93.44 74 ILE A O 1
ATOM 561 N N . ASP A 1 75 ? -4.082 4.988 6.977 1 94.88 75 ASP A N 1
ATOM 562 C CA . ASP A 1 75 ? -2.963 4.246 7.551 1 94.88 75 ASP A CA 1
ATOM 563 C C . ASP A 1 75 ? -1.628 4.875 7.168 1 94.88 75 ASP A C 1
ATOM 565 O O . ASP A 1 75 ? -0.568 4.289 7.398 1 94.88 75 ASP A O 1
ATOM 569 N N . LEU A 1 76 ? -1.599 6.023 6.664 1 93.62 76 LEU A N 1
ATOM 570 C CA . LEU A 1 76 ? -0.399 6.629 6.094 1 93.62 76 LEU A CA 1
ATOM 571 C C . LEU A 1 76 ? 0.712 6.711 7.137 1 93.62 76 LEU A C 1
ATOM 573 O O . LEU A 1 76 ? 1.893 6.582 6.801 1 93.62 76 LEU A O 1
ATOM 577 N N . CYS A 1 77 ? 0.366 6.93 8.375 1 95.38 77 CYS A N 1
ATOM 578 C CA . CYS A 1 77 ? 1.375 7.129 9.406 1 95.38 77 CYS A CA 1
ATOM 579 C C . CYS A 1 77 ? 1.414 5.945 10.367 1 95.38 77 CYS A C 1
ATOM 581 O O . CYS A 1 77 ? 1.854 6.082 11.508 1 95.38 77 CYS A O 1
ATOM 583 N N . ASP A 1 78 ? 0.899 4.828 9.992 1 94.75 78 ASP A N 1
ATOM 584 C CA . ASP A 1 78 ? 0.951 3.578 10.742 1 94.75 78 ASP A CA 1
ATOM 585 C C . ASP A 1 78 ? 1.673 2.49 9.953 1 94.75 78 ASP A C 1
ATOM 587 O O . ASP A 1 78 ? 1.105 1.911 9.023 1 94.75 78 ASP A O 1
ATOM 591 N N . PRO A 1 79 ? 2.861 2.156 10.453 1 90.25 79 PRO A N 1
ATOM 592 C CA . PRO A 1 79 ? 3.621 1.156 9.703 1 90.25 79 PRO A CA 1
ATOM 593 C C . PRO A 1 79 ? 2.922 -0.2 9.656 1 90.25 79 PRO A C 1
ATOM 595 O O . PRO A 1 79 ? 3.145 -0.979 8.719 1 90.25 79 PRO A O 1
ATOM 598 N N . SER A 1 80 ? 2.035 -0.471 10.562 1 90.56 80 SER A N 1
ATOM 599 C CA . SER A 1 80 ? 1.356 -1.763 10.617 1 90.56 80 SER A CA 1
ATOM 600 C C . SER A 1 80 ? 0.044 -1.729 9.844 1 90.56 80 SER A C 1
ATOM 602 O O . SER A 1 80 ? -0.62 -2.756 9.688 1 90.56 80 SER A O 1
ATOM 604 N N . LYS A 1 81 ? -0.365 -0.619 9.375 1 92.62 81 LYS A N 1
ATOM 605 C CA . LYS A 1 81 ? -1.57 -0.447 8.562 1 92.62 81 LYS A CA 1
ATOM 606 C C . LYS A 1 81 ? -2.77 -1.132 9.219 1 92.62 81 LYS A C 1
ATOM 608 O O . LYS A 1 81 ? -3.465 -1.921 8.57 1 92.62 81 LYS A O 1
ATOM 613 N N . ARG A 1 82 ? -3.068 -0.759 10.398 1 94.88 82 ARG A N 1
ATOM 614 C CA . ARG A 1 82 ? -4.02 -1.494 11.227 1 94.88 82 ARG A CA 1
ATOM 615 C C . ARG A 1 82 ? -5.449 -1.258 10.758 1 94.88 82 ARG A C 1
ATOM 617 O O . ARG A 1 82 ? -6.297 -2.15 10.852 1 94.88 82 ARG A O 1
ATOM 624 N N . PHE A 1 83 ? -5.805 -0.188 10.234 1 96.94 83 PHE A N 1
ATOM 625 C CA . PHE A 1 83 ? -7.156 0.078 9.758 1 96.94 83 PHE A CA 1
ATOM 626 C C . PHE A 1 83 ? -7.426 -0.666 8.453 1 96.94 83 PHE A C 1
ATOM 628 O O . PHE A 1 83 ? -8.586 -0.917 8.102 1 96.94 83 PHE A O 1
ATOM 635 N N . GLY A 1 84 ? -6.402 -0.971 7.781 1 93.81 84 GLY A N 1
ATOM 636 C CA . GLY A 1 84 ? -6.566 -1.752 6.562 1 93.81 84 GLY A CA 1
ATOM 637 C C . GLY A 1 84 ? -6.418 -3.244 6.789 1 93.81 84 GLY A C 1
ATOM 638 O O . GLY A 1 84 ? -6.82 -4.047 5.945 1 93.81 84 GLY A O 1
ATOM 639 N N . ARG A 1 85 ? -5.828 -3.584 7.93 1 90.12 85 ARG A N 1
ATOM 640 C CA . ARG A 1 85 ? -5.539 -4.996 8.156 1 90.12 85 ARG A CA 1
ATOM 641 C C . ARG A 1 85 ? -6.348 -5.539 9.328 1 90.12 85 ARG A C 1
ATOM 643 O O . ARG A 1 85 ? -7.07 -6.531 9.188 1 90.12 85 ARG A O 1
ATOM 650 N N . GLU A 1 86 ? -6.359 -4.898 10.453 1 93.12 86 GLU A N 1
ATOM 651 C CA . GLU A 1 86 ? -6.961 -5.414 11.672 1 93.12 86 GLU A CA 1
ATOM 652 C C . GLU A 1 86 ? -8.445 -5.07 11.75 1 93.12 86 GLU A C 1
ATOM 654 O O . GLU A 1 86 ? -9.266 -5.902 12.133 1 93.12 86 GLU A O 1
ATOM 659 N N . VAL A 1 87 ? -8.781 -3.893 11.391 1 95.44 87 VAL A N 1
ATOM 660 C CA . VAL A 1 87 ? -10.148 -3.406 11.57 1 95.44 87 VAL A CA 1
ATOM 661 C C . VAL A 1 87 ? -11.102 -4.219 10.695 1 95.44 87 VAL A C 1
ATOM 663 O O . VAL A 1 87 ? -12.141 -4.688 11.172 1 95.44 87 VAL A O 1
ATOM 666 N N . PRO A 1 88 ? -10.727 -4.441 9.414 1 91.81 88 PRO A N 1
ATOM 667 C CA . PRO A 1 88 ? -11.648 -5.246 8.609 1 91.81 88 PRO A CA 1
ATOM 668 C C . PRO A 1 88 ? -11.781 -6.68 9.117 1 91.81 88 PRO A C 1
ATOM 670 O O . PRO A 1 88 ? -12.859 -7.277 9.008 1 91.81 88 PRO A O 1
ATOM 673 N N . LYS A 1 89 ? -10.719 -7.246 9.664 1 88.25 89 LYS A N 1
ATOM 674 C CA . LYS A 1 89 ? -10.789 -8.578 10.266 1 88.25 89 LYS A CA 1
ATOM 675 C C . LYS A 1 89 ? -11.781 -8.602 11.43 1 88.25 89 LYS A C 1
ATOM 677 O O . LYS A 1 89 ? -12.609 -9.516 11.523 1 88.25 89 LYS A O 1
ATOM 682 N N . ARG A 1 90 ? -11.758 -7.645 12.188 1 90.69 90 ARG A N 1
ATOM 683 C CA . ARG A 1 90 ? -12.609 -7.566 13.367 1 90.69 90 ARG A CA 1
ATOM 684 C C . ARG A 1 90 ? -14.047 -7.234 12.977 1 90.69 90 ARG A C 1
ATOM 686 O O . ARG A 1 90 ? -14.984 -7.617 13.68 1 90.69 90 ARG A O 1
ATOM 693 N N . ALA A 1 91 ? -14.188 -6.52 11.883 1 92 91 ALA A N 1
ATOM 694 C CA . ALA A 1 91 ? -15.516 -6.086 11.438 1 92 91 ALA A CA 1
ATOM 695 C C . ALA A 1 91 ? -16.406 -7.281 11.102 1 92 91 ALA A C 1
ATOM 697 O O . ALA A 1 91 ? -17.625 -7.16 11.078 1 92 91 ALA A O 1
ATOM 698 N N . ARG A 1 92 ? -15.758 -8.359 10.875 1 85.44 92 ARG A N 1
ATOM 699 C CA . ARG A 1 92 ? -16.531 -9.57 10.586 1 85.44 92 ARG A CA 1
ATOM 700 C C . ARG A 1 92 ? -17.344 -10 11.805 1 85.44 92 ARG A C 1
ATOM 702 O O . ARG A 1 92 ? -18.422 -10.578 11.664 1 85.44 92 ARG A O 1
ATOM 709 N N . GLN A 1 93 ? -16.875 -9.664 13.023 1 87.5 93 GLN A N 1
ATOM 710 C CA . GLN A 1 93 ? -17.516 -10.125 14.25 1 87.5 93 GLN A CA 1
ATOM 711 C C . GLN A 1 93 ? -18.031 -8.945 15.07 1 87.5 93 GLN A C 1
ATOM 713 O O . GLN A 1 93 ? -18.812 -9.133 16.016 1 87.5 93 GLN A O 1
ATOM 718 N N . VAL A 1 94 ? -17.609 -7.758 14.781 1 92.12 94 VAL A N 1
ATOM 719 C CA . VAL A 1 94 ? -18 -6.566 15.531 1 92.12 94 VAL A CA 1
ATOM 720 C C . VAL A 1 94 ? -18.891 -5.68 14.664 1 92.12 94 VAL A C 1
ATOM 722 O O . VAL A 1 94 ? -18.391 -4.859 13.891 1 92.12 94 VAL A O 1
ATOM 725 N N . PRO A 1 95 ? -20.172 -5.742 14.891 1 93.5 95 PRO A N 1
ATOM 726 C CA . PRO A 1 95 ? -21.109 -5.012 14.031 1 93.5 95 PRO A CA 1
ATOM 727 C C . PRO A 1 95 ? -20.828 -3.51 14.008 1 93.5 95 PRO A C 1
ATOM 729 O O . PRO A 1 95 ? -21 -2.865 12.969 1 93.5 95 PRO A O 1
ATOM 732 N N . LEU A 1 96 ? -20.484 -2.982 15.133 1 93.62 96 LEU A N 1
ATOM 733 C CA . LEU A 1 96 ? -20.188 -1.554 15.18 1 93.62 96 LEU A CA 1
ATOM 734 C C . LEU A 1 96 ? -19.125 -1.177 14.148 1 93.62 96 LEU A C 1
ATOM 736 O O . LEU A 1 96 ? -19.281 -0.196 13.422 1 93.62 96 LEU A O 1
ATOM 740 N N . LEU A 1 97 ? -18.078 -1.962 14.07 1 95.25 97 LEU A N 1
ATOM 741 C CA . LEU A 1 97 ? -17.016 -1.711 13.102 1 95.25 97 LEU A CA 1
ATOM 742 C C . LEU A 1 97 ? -17.516 -1.908 11.672 1 95.25 97 LEU A C 1
ATOM 744 O O . LEU A 1 97 ? -17.203 -1.12 10.781 1 95.25 97 LEU A O 1
ATOM 748 N N . ALA A 1 98 ? -18.312 -2.92 11.508 1 95.5 98 ALA A N 1
ATOM 749 C CA . ALA A 1 98 ? -18.859 -3.211 10.188 1 95.5 98 ALA A CA 1
ATOM 750 C C . ALA A 1 98 ? -19.719 -2.055 9.672 1 95.5 98 ALA A C 1
ATOM 752 O O . ALA A 1 98 ? -19.516 -1.567 8.562 1 95.5 98 ALA A O 1
ATOM 753 N N . TYR A 1 99 ? -20.594 -1.568 10.5 1 95.94 99 TYR A N 1
ATOM 754 C CA . TYR A 1 99 ? -21.484 -0.48 10.109 1 95.94 99 TYR A CA 1
ATOM 755 C C . TYR A 1 99 ? -20.703 0.811 9.891 1 95.94 99 TYR A C 1
ATOM 757 O O . TYR A 1 99 ? -21.047 1.613 9.023 1 95.94 99 TYR A O 1
ATOM 765 N N . SER A 1 100 ? -19.672 1.044 10.703 1 95.81 100 SER A N 1
ATOM 766 C CA . SER A 1 100 ? -18.859 2.242 10.547 1 95.81 100 SER A CA 1
ATOM 767 C C . SER A 1 100 ? -18.109 2.23 9.219 1 95.81 100 SER A C 1
ATOM 769 O O . SER A 1 100 ? -18.047 3.25 8.523 1 95.81 100 SER A O 1
ATOM 771 N N . ILE A 1 101 ? -17.547 1.043 8.867 1 96.94 101 ILE A N 1
ATOM 772 C CA . ILE A 1 101 ? -16.859 0.886 7.594 1 96.94 101 ILE A CA 1
ATOM 773 C C . ILE A 1 101 ? -17.828 1.117 6.438 1 96.94 101 ILE A C 1
ATOM 775 O O . ILE A 1 101 ? -17.531 1.86 5.504 1 96.94 101 ILE A O 1
ATOM 779 N N . LEU A 1 102 ? -19.016 0.533 6.574 1 96.94 102 LEU A N 1
ATOM 780 C CA . LEU A 1 102 ? -20 0.614 5.492 1 96.94 102 LEU A CA 1
ATOM 781 C C . LEU A 1 102 ? -20.516 2.037 5.34 1 96.94 102 LEU A C 1
ATOM 783 O O . LEU A 1 102 ? -20.719 2.514 4.219 1 96.94 102 LEU A O 1
ATOM 787 N N . ALA A 1 103 ? -20.703 2.689 6.445 1 95.94 103 ALA A N 1
ATOM 788 C CA . ALA A 1 103 ? -21.156 4.078 6.391 1 95.94 103 ALA A CA 1
ATOM 789 C C . ALA A 1 103 ? -20.109 4.965 5.707 1 95.94 103 ALA A C 1
ATOM 791 O O . ALA A 1 103 ? -20.453 5.727 4.793 1 95.94 103 ALA A O 1
ATOM 792 N N . PHE A 1 104 ? -18.906 4.879 6.133 1 95.88 104 PHE A N 1
ATOM 793 C CA . PHE A 1 104 ? -17.812 5.676 5.598 1 95.88 104 PHE A CA 1
ATOM 794 C C . PHE A 1 104 ? -17.609 5.398 4.113 1 95.88 104 PHE A C 1
ATOM 796 O O . PHE A 1 104 ? -17.531 6.328 3.307 1 95.88 104 PHE A O 1
ATOM 803 N N . SER A 1 105 ? -17.594 4.121 3.748 1 96.62 105 SER A N 1
ATOM 804 C CA . SER A 1 105 ? -17.359 3.701 2.371 1 96.62 105 SER A CA 1
ATOM 805 C C . SER A 1 105 ? -18.516 4.109 1.464 1 96.62 105 SER A C 1
ATOM 807 O O . SER A 1 105 ? -18.297 4.562 0.338 1 96.62 105 SER A O 1
ATOM 809 N N . SER A 1 106 ? -19.734 3.908 1.932 1 96.06 106 SER A N 1
ATOM 810 C CA . SER A 1 106 ? -20.906 4.289 1.139 1 96.06 106 SER A CA 1
ATOM 811 C C . SER A 1 106 ? -20.922 5.789 0.871 1 96.06 106 SER A C 1
ATOM 813 O O . SER A 1 106 ? -21.234 6.223 -0.241 1 96.06 106 SER A O 1
ATOM 815 N N . ARG A 1 107 ? -20.578 6.559 1.837 1 94.31 107 ARG A N 1
ATOM 816 C CA . ARG A 1 107 ? -20.531 8.008 1.659 1 94.31 107 ARG A CA 1
ATOM 817 C C . ARG A 1 107 ? -19.469 8.398 0.632 1 94.31 107 ARG A C 1
ATOM 819 O O . ARG A 1 107 ? -19.688 9.289 -0.188 1 94.31 107 ARG A O 1
ATOM 826 N N . HIS A 1 108 ? -18.375 7.738 0.73 1 94.81 108 HIS A N 1
ATOM 827 C CA . HIS A 1 108 ? -17.312 7.98 -0.241 1 94.81 108 HIS A CA 1
ATOM 828 C C . HIS A 1 108 ? -17.781 7.691 -1.66 1 94.81 108 HIS A C 1
ATOM 830 O O . HIS A 1 108 ? -17.484 8.445 -2.588 1 94.81 108 HIS A O 1
ATOM 836 N N . GLN A 1 109 ? -18.547 6.629 -1.789 1 94 109 GLN A N 1
ATOM 837 C CA . GLN A 1 109 ? -19.078 6.277 -3.105 1 94 109 GLN A CA 1
ATOM 838 C C . GLN A 1 109 ? -20.031 7.344 -3.619 1 94 109 GLN A C 1
ATOM 840 O O . GLN A 1 109 ? -20.062 7.641 -4.816 1 94 109 GLN A O 1
ATOM 845 N N . VAL A 1 110 ? -20.781 7.898 -2.744 1 92.25 110 VAL A N 1
ATOM 846 C CA . VAL A 1 110 ? -21.688 8.969 -3.111 1 92.25 110 VAL A CA 1
ATOM 847 C C . VAL A 1 110 ? -20.906 10.18 -3.598 1 92.25 110 VAL A C 1
ATOM 849 O O . VAL A 1 110 ? -21.281 10.812 -4.594 1 92.25 110 VAL A O 1
ATOM 852 N N . MET A 1 111 ? -19.844 10.469 -2.943 1 91.5 111 MET A N 1
ATOM 853 C CA . MET A 1 111 ? -19.047 11.648 -3.27 1 91.5 111 MET A CA 1
ATOM 854 C C . MET A 1 111 ? -18.344 11.477 -4.617 1 91.5 111 MET A C 1
ATOM 856 O O . MET A 1 111 ? -18.234 12.43 -5.387 1 91.5 111 MET A O 1
ATOM 860 N N . ILE A 1 112 ? -17.875 10.289 -4.902 1 91.12 112 ILE A N 1
ATOM 861 C CA . ILE A 1 112 ? -17.109 10.047 -6.113 1 91.12 112 ILE A CA 1
ATOM 862 C C . ILE A 1 112 ? -18.047 9.914 -7.309 1 91.12 112 ILE A C 1
ATOM 864 O O . ILE A 1 112 ? -17.734 10.391 -8.406 1 91.12 112 ILE A O 1
ATOM 868 N N . THR A 1 113 ? -19.156 9.305 -7.141 1 90.06 113 THR A N 1
ATOM 869 C CA . THR A 1 113 ? -20.047 9.016 -8.258 1 90.06 113 THR A CA 1
ATOM 870 C C . THR A 1 113 ? -21.062 10.141 -8.445 1 90.06 113 THR A C 1
ATOM 872 O O . THR A 1 113 ? -21.594 10.328 -9.539 1 90.06 113 THR A O 1
ATOM 875 N N . GLY A 1 114 ? -21.438 10.789 -7.383 1 88 114 GLY A N 1
ATOM 876 C CA . GLY A 1 114 ? -22.484 11.797 -7.418 1 88 114 GLY A CA 1
ATOM 877 C C . GLY A 1 114 ? -23.875 11.219 -7.285 1 88 114 GLY A C 1
ATOM 878 O O . GLY A 1 114 ? -24.859 11.953 -7.293 1 88 114 GLY A O 1
ATOM 879 N N . ILE A 1 115 ? -23.906 9.906 -7.125 1 88.56 115 ILE A N 1
ATOM 880 C CA . ILE A 1 115 ? -25.203 9.242 -7.012 1 88.56 115 ILE A CA 1
ATOM 881 C C . ILE A 1 115 ? -25.578 9.094 -5.539 1 88.56 115 ILE A C 1
ATOM 883 O O . ILE A 1 115 ? -24.828 8.5 -4.758 1 88.56 115 ILE A O 1
ATOM 887 N N . ASP A 1 116 ? -26.672 9.609 -5.258 1 83.75 116 ASP A N 1
ATOM 888 C CA . ASP A 1 116 ? -27.109 9.555 -3.871 1 83.75 116 ASP A CA 1
ATOM 889 C C . ASP A 1 116 ? -27.422 8.125 -3.449 1 83.75 116 ASP A C 1
ATOM 891 O O . ASP A 1 116 ? -27.969 7.344 -4.23 1 83.75 116 ASP A O 1
ATOM 895 N N . ASP A 1 117 ? -26.969 7.785 -2.318 1 82.38 117 ASP A N 1
ATOM 896 C CA . ASP A 1 117 ? -27.188 6.48 -1.7 1 82.38 117 ASP A CA 1
ATOM 897 C C . ASP A 1 117 ? -27.719 6.633 -0.279 1 82.38 117 ASP A C 1
ATOM 899 O O . ASP A 1 117 ? -26.984 7.02 0.63 1 82.38 117 ASP A O 1
ATOM 903 N N . GLU A 1 118 ? -28.922 6.273 -0.043 1 85.25 118 GLU A N 1
ATOM 904 C CA . GLU A 1 118 ? -29.562 6.383 1.262 1 85.25 118 GLU A CA 1
ATOM 905 C C . GLU A 1 118 ? -28.953 5.398 2.26 1 85.25 118 GLU A C 1
ATOM 907 O O . GLU A 1 118 ? -29.078 5.59 3.473 1 85.25 118 GLU A O 1
ATOM 912 N N . SER A 1 119 ? -28.312 4.488 1.688 1 88.88 119 SER A N 1
ATOM 913 C CA . SER A 1 119 ? -27.766 3.455 2.557 1 88.88 119 SER A CA 1
ATOM 914 C C . SER A 1 119 ? -26.688 4.02 3.473 1 88.88 119 SER A C 1
ATOM 916 O O . SER A 1 119 ? -26.453 3.5 4.566 1 88.88 119 SER A O 1
ATOM 918 N N . SER A 1 120 ? -26.016 5.031 3.07 1 90.5 120 SER A N 1
ATOM 919 C CA . SER A 1 120 ? -24.938 5.625 3.863 1 90.5 120 SER A CA 1
ATOM 920 C C . SER A 1 120 ? -25.469 6.121 5.207 1 90.5 120 SER A C 1
ATOM 922 O O . SER A 1 120 ? -24.875 5.836 6.25 1 90.5 120 SER A O 1
ATOM 924 N N . GLU A 1 121 ? -26.562 6.805 5.148 1 90.12 121 GLU A N 1
ATOM 925 C CA . GLU A 1 121 ? -27.172 7.328 6.371 1 90.12 121 GLU A CA 1
ATOM 926 C C . GLU A 1 121 ? -27.719 6.199 7.238 1 90.12 121 GLU A C 1
ATOM 928 O O . GLU A 1 121 ? -27.703 6.289 8.469 1 90.12 121 GLU A O 1
ATOM 933 N N . GLU A 1 122 ? -28.203 5.238 6.582 1 93.12 122 GLU A N 1
ATOM 934 C CA . GLU A 1 122 ? -28.734 4.094 7.312 1 93.12 122 GLU A CA 1
ATOM 935 C C . GLU A 1 122 ? -27.641 3.367 8.078 1 93.12 122 GLU A C 1
ATOM 937 O O . GLU A 1 122 ? -27.812 3.045 9.258 1 93.12 122 GLU A O 1
ATOM 942 N N . TYR A 1 123 ? -26.562 3.072 7.371 1 93.56 123 TYR A N 1
ATOM 943 C CA . TYR A 1 123 ? -25.438 2.422 8.031 1 93.56 123 TYR A CA 1
ATOM 944 C C . TYR A 1 123 ? -24.922 3.268 9.195 1 93.56 123 TYR A C 1
ATOM 946 O O . TYR A 1 123 ? -24.609 2.74 10.266 1 93.56 123 TYR A O 1
ATOM 954 N N . HIS A 1 124 ? -24.859 4.523 8.977 1 92.12 124 HIS A N 1
ATOM 955 C CA . HIS A 1 124 ? -24.422 5.457 10.008 1 92.12 124 HIS A CA 1
ATOM 956 C C . HIS A 1 124 ? -25.344 5.414 11.219 1 92.12 124 HIS A C 1
ATOM 958 O O . HIS A 1 124 ? -24.875 5.383 12.359 1 92.12 124 HIS A O 1
ATOM 964 N N . SER A 1 125 ? -26.578 5.398 10.961 1 91 125 SER A N 1
ATOM 965 C CA . SER A 1 125 ? -27.578 5.348 12.031 1 91 125 SER A CA 1
ATOM 966 C C . SER A 1 125 ? -27.453 4.059 12.836 1 91 125 SER A C 1
ATOM 968 O O . SER A 1 125 ? -27.562 4.074 14.062 1 91 125 SER A O 1
ATOM 970 N N . TYR A 1 126 ? -27.234 2.984 12.141 1 92.06 126 TYR A N 1
ATOM 971 C CA . TYR A 1 126 ? -27.047 1.712 12.828 1 92.06 126 TYR A CA 1
ATOM 972 C C . TYR A 1 126 ? -25.812 1.749 13.727 1 92.06 126 TYR A C 1
ATOM 974 O O . TYR A 1 126 ? -25.844 1.255 14.852 1 92.06 126 TYR A O 1
ATOM 982 N N . ALA A 1 127 ? -24.734 2.328 13.234 1 92.25 127 ALA A N 1
ATOM 983 C CA . ALA A 1 127 ? -23.516 2.436 14.023 1 92.25 127 ALA A CA 1
ATOM 984 C C . ALA A 1 127 ? -23.75 3.273 15.273 1 92.25 127 ALA A C 1
ATOM 986 O O . ALA A 1 127 ? -23.297 2.902 16.359 1 92.25 127 ALA A O 1
ATOM 987 N N . LEU A 1 128 ? -24.516 4.305 15.133 1 88.19 128 LEU A N 1
ATOM 988 C CA . LEU A 1 128 ? -24.781 5.195 16.266 1 88.19 128 LEU A CA 1
ATOM 989 C C . LEU A 1 128 ? -25.656 4.508 17.297 1 88.19 128 LEU A C 1
ATOM 991 O O . LEU A 1 128 ? -25.5 4.723 18.5 1 88.19 128 LEU A O 1
ATOM 995 N N . ARG A 1 129 ? -26.562 3.73 16.844 1 89.12 129 ARG A N 1
ATOM 996 C CA . ARG A 1 129 ? -27.438 3.01 17.75 1 89.12 129 ARG A CA 1
ATOM 997 C C . ARG A 1 129 ? -26.656 2.047 18.625 1 89.12 129 ARG A C 1
ATOM 999 O O . ARG A 1 129 ? -27.047 1.784 19.766 1 89.12 129 ARG A O 1
ATOM 1006 N N . ILE A 1 130 ? -25.547 1.611 18.109 1 88 130 ILE A N 1
ATOM 1007 C CA . ILE A 1 130 ? -24.688 0.712 18.875 1 88 130 ILE A CA 1
ATOM 1008 C C . ILE A 1 130 ? -23.75 1.526 19.766 1 88 130 ILE A C 1
ATOM 1010 O O . ILE A 1 130 ? -23.562 1.206 20.938 1 88 130 ILE A O 1
ATOM 1014 N N . LEU A 1 131 ? -23.281 2.58 19.25 1 84.5 131 LEU A N 1
ATOM 1015 C CA . LEU A 1 131 ? -22.203 3.346 19.875 1 84.5 131 LEU A CA 1
ATOM 1016 C C . LEU A 1 131 ? -22.734 4.152 21.062 1 84.5 131 LEU A C 1
ATOM 1018 O O . LEU A 1 131 ? -22.125 4.176 22.125 1 84.5 131 LEU A O 1
ATOM 1022 N N . ILE A 1 132 ? -23.828 4.773 20.922 1 80.75 132 ILE A N 1
ATOM 1023 C CA . ILE A 1 132 ? -24.328 5.754 21.875 1 80.75 132 ILE A CA 1
ATOM 1024 C C . ILE A 1 132 ? -24.625 5.066 23.203 1 80.75 132 ILE A C 1
ATOM 1026 O O . ILE A 1 132 ? -24.203 5.531 24.266 1 80.75 132 ILE A O 1
ATOM 1030 N N . PRO A 1 133 ? -25.328 3.93 23.188 1 80.81 133 PRO A N 1
ATOM 1031 C CA . PRO A 1 133 ? -25.578 3.262 24.453 1 80.81 133 PRO A CA 1
ATOM 1032 C C . PRO A 1 133 ? -24.281 2.85 25.172 1 80.81 133 PRO A C 1
ATOM 1034 O O . PRO A 1 133 ? -24.234 2.857 26.406 1 80.81 133 PRO A O 1
ATOM 1037 N N . ILE A 1 134 ? -23.25 2.51 24.391 1 79.12 134 ILE A N 1
ATOM 1038 C CA . ILE A 1 134 ? -21.984 2.096 24.984 1 79.12 134 ILE A CA 1
ATOM 1039 C C . ILE A 1 134 ? -21.328 3.291 25.672 1 79.12 134 ILE A C 1
ATOM 1041 O O . ILE A 1 134 ? -20.812 3.176 26.781 1 79.12 134 ILE A O 1
ATOM 1045 N N . LEU A 1 135 ? -21.406 4.371 25.078 1 74.56 135 LEU A N 1
ATOM 1046 C CA . LEU A 1 135 ? -20.781 5.582 25.594 1 74.56 135 LEU A CA 1
ATOM 1047 C C . LEU A 1 135 ? -21.531 6.102 26.828 1 74.56 135 LEU A C 1
ATOM 1049 O O . LEU A 1 135 ? -20.922 6.703 27.719 1 74.56 135 LEU A O 1
ATOM 1053 N N . ASP A 1 136 ? -22.781 5.844 26.828 1 73.12 136 ASP A N 1
ATOM 1054 C CA . ASP A 1 136 ? -23.625 6.352 27.906 1 73.12 136 ASP A CA 1
ATOM 1055 C C . ASP A 1 136 ? -23.562 5.445 29.125 1 73.12 136 ASP A C 1
ATOM 1057 O O . ASP A 1 136 ? -23.953 5.848 30.234 1 73.12 136 ASP A O 1
ATOM 1061 N N . ASP A 1 137 ? -23.031 4.305 28.828 1 74.44 137 ASP A N 1
ATOM 1062 C CA . ASP A 1 137 ? -22.906 3.381 29.938 1 74.44 137 ASP A CA 1
ATOM 1063 C C . ASP A 1 137 ? -21.594 3.594 30.688 1 74.44 137 ASP A C 1
ATOM 1065 O O . ASP A 1 137 ? -20.516 3.252 30.172 1 74.44 137 ASP A O 1
ATOM 1069 N N . PRO A 1 138 ? -21.688 4.129 31.875 1 68.56 138 PRO A N 1
ATOM 1070 C CA . PRO A 1 138 ? -20.453 4.391 32.625 1 68.56 138 PRO A CA 1
ATOM 1071 C C . PRO A 1 138 ? -19.688 3.113 32.969 1 68.56 138 PRO A C 1
ATOM 1073 O O . PRO A 1 138 ? -18.5 3.17 33.25 1 68.56 138 PRO A O 1
ATOM 1076 N N . MET A 1 139 ? -20.375 2.035 32.844 1 66.56 139 MET A N 1
ATOM 1077 C CA . MET A 1 139 ? -19.75 0.771 33.219 1 66.56 139 MET A CA 1
ATOM 1078 C C . MET A 1 139 ? -19.094 0.115 32 1 66.56 139 MET A C 1
ATOM 1080 O O . MET A 1 139 ? -18.359 -0.865 32.125 1 66.56 139 MET A O 1
ATOM 1084 N N . SER A 1 140 ? -19.344 0.743 30.953 1 65.94 140 SER A N 1
ATOM 1085 C CA . SER A 1 140 ? -18.812 0.108 29.75 1 65.94 140 SER A CA 1
ATOM 1086 C C . SER A 1 140 ? -17.312 0.329 29.625 1 65.94 140 SER A C 1
ATOM 1088 O O . SER A 1 140 ? -16.797 1.395 29.984 1 65.94 140 SER A O 1
ATOM 1090 N N . SER A 1 141 ? -16.688 -0.799 29.359 1 65 141 SER A N 1
ATOM 1091 C CA . SER A 1 141 ? -15.258 -0.695 29.094 1 65 141 SER A CA 1
ATOM 1092 C C . SER A 1 141 ? -14.992 -0.234 27.672 1 65 141 SER A C 1
ATOM 1094 O O . SER A 1 141 ? -15.516 -0.819 26.719 1 65 141 SER A O 1
ATOM 1096 N N . LEU A 1 142 ? -14.383 0.918 27.703 1 69 142 LEU A N 1
ATOM 1097 C CA . LEU A 1 142 ? -13.977 1.432 26.406 1 69 142 LEU A CA 1
ATOM 1098 C C . LEU A 1 142 ? -12.805 0.626 25.844 1 69 142 LEU A C 1
ATOM 1100 O O . LEU A 1 142 ? -11.852 0.336 26.562 1 69 142 LEU A O 1
ATOM 1104 N N . ASP A 1 143 ? -13.07 0.052 24.609 1 79.19 143 ASP A N 1
ATOM 1105 C CA . ASP A 1 143 ? -12 -0.754 24.031 1 79.19 143 ASP A CA 1
ATOM 1106 C C . ASP A 1 143 ? -11.539 -0.182 22.688 1 79.19 143 ASP A C 1
ATOM 1108 O O . ASP A 1 143 ? -12.023 0.87 22.266 1 79.19 143 ASP A O 1
ATOM 1112 N N . GLU A 1 144 ? -10.586 -0.807 22.125 1 86.38 144 GLU A N 1
ATOM 1113 C CA . GLU A 1 144 ? -9.945 -0.326 20.906 1 86.38 144 GLU A CA 1
ATOM 1114 C C . GLU A 1 144 ? -10.906 -0.366 19.719 1 86.38 144 GLU A C 1
ATOM 1116 O O . GLU A 1 144 ? -10.789 0.431 18.797 1 86.38 144 GLU A O 1
ATOM 1121 N N . ASN A 1 145 ? -11.938 -1.195 19.797 1 88.88 145 ASN A N 1
ATOM 1122 C CA . ASN A 1 145 ? -12.93 -1.247 18.734 1 88.88 145 ASN A CA 1
ATOM 1123 C C . ASN A 1 145 ? -13.781 0.017 18.703 1 88.88 145 ASN A C 1
ATOM 1125 O O . ASN A 1 145 ? -14.109 0.523 17.625 1 88.88 145 ASN A O 1
ATOM 1129 N N . LEU A 1 146 ? -14.094 0.461 19.859 1 87.5 146 LEU A N 1
ATOM 1130 C CA . LEU A 1 146 ? -14.883 1.685 19.969 1 87.5 146 LEU A CA 1
ATOM 1131 C C . LEU A 1 146 ? -14.109 2.877 19.406 1 87.5 146 LEU A C 1
ATOM 1133 O O . LEU A 1 146 ? -14.68 3.736 18.734 1 87.5 146 LEU A O 1
ATOM 1137 N N . LEU A 1 147 ? -12.867 2.904 19.703 1 86.44 147 LEU A N 1
ATOM 1138 C CA . LEU A 1 147 ? -12.023 3.986 19.219 1 86.44 147 LEU A CA 1
ATOM 1139 C C . LEU A 1 147 ? -11.93 3.971 17.688 1 86.44 147 LEU A C 1
ATOM 1141 O O . LEU A 1 147 ? -12.047 5.016 17.047 1 86.44 147 LEU A O 1
ATOM 1145 N N . ALA A 1 148 ? -11.703 2.793 17.188 1 92.38 148 ALA A N 1
ATOM 1146 C CA . ALA A 1 148 ? -11.609 2.643 15.734 1 92.38 148 ALA A CA 1
ATOM 1147 C C . ALA A 1 148 ? -12.914 3.049 15.055 1 92.38 148 ALA A C 1
ATOM 1149 O O . ALA A 1 148 ? -12.898 3.711 14.008 1 92.38 148 ALA A O 1
ATOM 1150 N N . ALA A 1 149 ? -14.016 2.703 15.688 1 92.69 149 ALA A N 1
ATOM 1151 C CA . ALA A 1 149 ? -15.32 3.066 15.133 1 92.69 149 ALA A CA 1
ATOM 1152 C C . ALA A 1 149 ? -15.523 4.578 15.164 1 92.69 149 ALA A C 1
ATOM 1154 O O . ALA A 1 149 ? -16.031 5.16 14.203 1 92.69 149 ALA A O 1
ATOM 1155 N N . ALA A 1 150 ? -15.141 5.16 16.219 1 88.81 150 ALA A N 1
ATOM 1156 C CA . ALA A 1 150 ? -15.273 6.609 16.344 1 88.81 150 ALA A CA 1
ATOM 1157 C C . ALA A 1 150 ? -14.477 7.336 15.258 1 88.81 150 ALA A C 1
ATOM 1159 O O . ALA A 1 150 ? -14.953 8.312 14.688 1 88.81 150 ALA A O 1
ATOM 1160 N N . VAL A 1 151 ? -13.273 6.852 15 1 91.5 151 VAL A N 1
ATOM 1161 C CA . VAL A 1 151 ? -12.43 7.422 13.961 1 91.5 151 VAL A CA 1
ATOM 1162 C C . VAL A 1 151 ? -13.133 7.332 12.609 1 91.5 151 VAL A C 1
ATOM 1164 O O . VAL A 1 151 ? -13.18 8.305 11.852 1 91.5 151 VAL A O 1
ATOM 1167 N N . LEU A 1 152 ? -13.695 6.203 12.289 1 94.69 152 LEU A N 1
ATOM 1168 C CA . LEU A 1 152 ? -14.336 5.973 11 1 94.69 152 LEU A CA 1
ATOM 1169 C C . LEU A 1 152 ? -15.602 6.82 10.859 1 94.69 152 LEU A C 1
ATOM 1171 O O . LEU A 1 152 ? -15.867 7.379 9.797 1 94.69 152 LEU A O 1
ATOM 1175 N N . LEU A 1 153 ? -16.344 6.898 11.914 1 91.31 153 LEU A N 1
ATOM 1176 C CA . LEU A 1 153 ? -17.562 7.688 11.875 1 91.31 153 LEU A CA 1
ATOM 1177 C C . LEU A 1 153 ? -17.25 9.172 11.742 1 91.31 153 LEU A C 1
ATOM 1179 O O . LEU A 1 153 ? -18 9.914 11.102 1 91.31 153 LEU A O 1
ATOM 1183 N N . ARG A 1 154 ? -16.203 9.578 12.336 1 89 154 ARG A N 1
ATOM 1184 C CA . ARG A 1 154 ? -15.781 10.969 12.172 1 89 154 ARG A CA 1
ATOM 1185 C C . ARG A 1 154 ? -15.367 11.25 10.734 1 89 154 ARG A C 1
ATOM 1187 O O . ARG A 1 154 ? -15.617 12.344 10.219 1 89 154 ARG A O 1
ATOM 1194 N N . LEU A 1 155 ? -14.719 10.336 10.133 1 91.12 155 LEU A N 1
ATOM 1195 C CA . LEU A 1 155 ? -14.352 10.492 8.727 1 91.12 155 LEU A CA 1
ATOM 1196 C C . LEU A 1 155 ? -15.594 10.586 7.848 1 91.12 155 LEU A C 1
ATOM 1198 O O . LEU A 1 155 ? -15.625 11.375 6.902 1 91.12 155 LEU A O 1
ATOM 1202 N N . TYR A 1 156 ? -16.578 9.781 8.211 1 92.12 156 TYR A N 1
ATOM 1203 C CA . TYR A 1 156 ? -17.859 9.891 7.539 1 92.12 156 TYR A CA 1
ATOM 1204 C C . TYR A 1 156 ? -18.438 11.297 7.664 1 92.12 156 TYR A C 1
ATOM 1206 O O . TYR A 1 156 ? -18.891 11.883 6.676 1 92.12 156 TYR A O 1
ATOM 1214 N N . GLU A 1 157 ? -18.344 11.859 8.766 1 86.56 157 GLU A N 1
ATOM 1215 C CA . GLU A 1 157 ? -18.906 13.18 9.047 1 86.56 157 GLU A CA 1
ATOM 1216 C C . GLU A 1 157 ? -18.141 14.273 8.289 1 86.56 157 GLU A C 1
ATOM 1218 O O . GLU A 1 157 ? -18.734 15.25 7.84 1 86.56 157 GLU A O 1
ATOM 1223 N N . GLU A 1 158 ? -16.875 14.086 8.234 1 83.69 158 GLU A N 1
ATOM 1224 C CA . GLU A 1 158 ? -16.047 15.07 7.531 1 83.69 158 GLU A CA 1
ATOM 1225 C C . GLU A 1 158 ? -16.422 15.125 6.051 1 83.69 158 GLU A C 1
ATOM 1227 O O . GLU A 1 158 ? -16.25 16.156 5.402 1 83.69 158 GLU A O 1
ATOM 1232 N N . MET A 1 159 ? -16.906 14.055 5.562 1 87.69 159 MET A N 1
ATOM 1233 C CA . MET A 1 159 ? -17.281 14.008 4.152 1 87.69 159 MET A CA 1
ATOM 1234 C C . MET A 1 159 ? -18.656 14.602 3.932 1 87.69 159 MET A C 1
ATOM 1236 O O . MET A 1 159 ? -19.031 14.922 2.801 1 87.69 159 MET A O 1
ATOM 1240 N N . CYS A 1 160 ? -19.328 14.727 5.074 1 82.62 160 CYS A N 1
ATOM 1241 C CA . CYS A 1 160 ? -20.672 15.297 4.98 1 82.62 160 CYS A CA 1
ATOM 1242 C C . CYS A 1 160 ? -20.625 16.812 5.105 1 82.62 160 CYS A C 1
ATOM 1244 O O . CYS A 1 160 ? -19.875 17.359 5.922 1 82.62 160 CYS A O 1
ATOM 1246 N N . GLU A 1 161 ? -20.891 17.625 4.066 1 67.75 161 GLU A N 1
ATOM 1247 C CA . GLU A 1 161 ? -20.828 19.078 4.051 1 67.75 161 GLU A CA 1
ATOM 1248 C C . GLU A 1 161 ? -21.641 19.688 5.184 1 67.75 161 GLU A C 1
ATOM 1250 O O . GLU A 1 161 ? -21.25 20.703 5.77 1 67.75 161 GLU A O 1
ATOM 1255 N N . ASP A 1 162 ? -22.891 19.203 5.449 1 58.12 162 ASP A N 1
ATOM 1256 C CA . ASP A 1 162 ? -23.875 19.859 6.305 1 58.12 162 ASP A CA 1
ATOM 1257 C C . ASP A 1 162 ? -23.688 19.453 7.766 1 58.12 162 ASP A C 1
ATOM 1259 O O . ASP A 1 162 ? -24.328 20.031 8.656 1 58.12 162 ASP A O 1
ATOM 1263 N N . VAL A 1 163 ? -23.109 18.453 7.973 1 52.31 163 VAL A N 1
ATOM 1264 C CA . VAL A 1 163 ? -23.172 17.922 9.328 1 52.31 163 VAL A CA 1
ATOM 1265 C C . VAL A 1 163 ? -22.25 18.719 10.242 1 52.31 163 VAL A C 1
ATOM 1267 O O . VAL A 1 163 ? -21.109 19.016 9.898 1 52.31 163 VAL A O 1
ATOM 1270 N N . ASP A 1 164 ? -22.906 19.406 11.156 1 48.5 164 ASP A N 1
ATOM 1271 C CA . ASP A 1 164 ? -22.219 20.047 12.273 1 48.5 164 ASP A CA 1
ATOM 1272 C C . ASP A 1 164 ? -21.188 19.109 12.906 1 48.5 164 ASP A C 1
ATOM 1274 O O . ASP A 1 164 ? -21.531 18.297 13.758 1 48.5 164 ASP A O 1
ATOM 1278 N N . THR A 1 165 ? -20.078 18.766 12.25 1 52.12 165 THR A N 1
ATOM 1279 C CA . THR A 1 165 ? -18.969 17.859 12.508 1 52.12 165 THR A CA 1
ATOM 1280 C C . THR A 1 165 ? -18.516 17.953 13.969 1 52.12 165 THR A C 1
ATOM 1282 O O . THR A 1 165 ? -17.891 17.016 14.484 1 52.12 165 THR A O 1
ATOM 1285 N N . GLY A 1 166 ? -18.969 19.094 14.688 1 51.47 166 GLY A N 1
ATOM 1286 C CA . GLY A 1 166 ? -18.453 19.406 16.016 1 51.47 166 GLY A CA 1
ATOM 1287 C C . GLY A 1 166 ? -19.078 18.547 17.109 1 51.47 166 GLY A C 1
ATOM 1288 O O . GLY A 1 166 ? -18.438 18.266 18.125 1 51.47 166 GLY A O 1
ATOM 1289 N N . THR A 1 167 ? -20.297 18.125 16.891 1 49.22 167 THR A N 1
ATOM 1290 C CA . THR A 1 167 ? -20.969 17.438 17.984 1 49.22 167 THR A CA 1
ATOM 1291 C C . THR A 1 167 ? -20.359 16.062 18.234 1 49.22 167 THR A C 1
ATOM 1293 O O . THR A 1 167 ? -20.141 15.672 19.391 1 49.22 167 THR A O 1
ATOM 1296 N N . HIS A 1 168 ? -20.109 15.406 17.234 1 56.41 168 HIS A N 1
ATOM 1297 C CA . HIS A 1 168 ? -19.609 14.055 17.438 1 56.41 168 HIS A CA 1
ATOM 1298 C C . HIS A 1 168 ? -18.125 14.062 17.797 1 56.41 168 HIS A C 1
ATOM 1300 O O . HIS A 1 168 ? -17.641 13.18 18.516 1 56.41 168 HIS A O 1
ATOM 1306 N N . LEU A 1 169 ? -17.484 15.125 17.516 1 56.22 169 LEU A N 1
ATOM 1307 C CA . LEU A 1 169 ? -16.094 15.281 17.922 1 56.22 169 LEU A CA 1
ATOM 1308 C C . LEU A 1 169 ? -15.969 15.391 19.438 1 56.22 169 LEU A C 1
ATOM 1310 O O . LEU A 1 169 ? -15.078 14.781 20.031 1 56.22 169 LEU A O 1
ATOM 1314 N N . VAL A 1 170 ? -17 16.109 19.922 1 55.97 170 VAL A N 1
ATOM 1315 C CA . VAL A 1 170 ? -16.984 16.328 21.359 1 55.97 170 VAL A CA 1
ATOM 1316 C C . VAL A 1 170 ? -17.203 15 22.078 1 55.97 170 VAL A C 1
ATOM 1318 O O . VAL A 1 170 ? -16.547 14.703 23.078 1 55.97 170 VAL A O 1
ATOM 1321 N N . GLY A 1 171 ? -18.047 14.289 21.5 1 58.31 171 GLY A N 1
ATOM 1322 C CA . GLY A 1 171 ? -18.266 12.969 22.094 1 58.31 171 GLY A CA 1
ATOM 1323 C C . GLY A 1 171 ? -17.031 12.078 22 1 58.31 171 GLY A C 1
ATOM 1324 O O . GLY A 1 171 ? -16.688 11.406 22.984 1 58.31 171 GLY A O 1
ATOM 1325 N N . CYS A 1 172 ? -16.328 12.234 20.938 1 60.72 172 CYS A N 1
ATOM 1326 C CA . CYS A 1 172 ? -15.133 11.414 20.75 1 60.72 172 CYS A CA 1
ATOM 1327 C C . CYS A 1 172 ? -14.008 11.891 21.672 1 60.72 172 CYS A C 1
ATOM 1329 O O . CYS A 1 172 ? -13.273 11.078 22.234 1 60.72 172 CYS A O 1
ATOM 1331 N N . ALA A 1 173 ? -14.031 13.203 21.859 1 62.75 173 ALA A N 1
ATOM 1332 C CA . ALA A 1 173 ? -12.992 13.75 22.734 1 62.75 173 ALA A CA 1
ATOM 1333 C C . ALA A 1 173 ? -13.203 13.328 24.188 1 62.75 173 ALA A C 1
ATOM 1335 O O . ALA A 1 173 ? -12.242 13.016 24.891 1 62.75 173 ALA A O 1
ATOM 1336 N N . ARG A 1 174 ? -14.414 13.32 24.562 1 63.91 174 ARG A N 1
ATOM 1337 C CA . ARG A 1 174 ? -14.727 12.875 25.922 1 63.91 174 ARG A CA 1
ATOM 1338 C C . ARG A 1 174 ? -14.328 11.414 26.125 1 63.91 174 ARG A C 1
ATOM 1340 O O . ARG A 1 174 ? -13.781 11.047 27.156 1 63.91 174 ARG A O 1
ATOM 1347 N N . LEU A 1 175 ? -14.617 10.719 25.156 1 63.44 175 LEU A N 1
ATOM 1348 C CA . LEU A 1 175 ? -14.227 9.312 25.188 1 63.44 175 LEU A CA 1
ATOM 1349 C C . LEU A 1 175 ? -12.719 9.164 25.328 1 63.44 175 LEU A C 1
ATOM 1351 O O . LEU A 1 175 ? -12.234 8.375 26.141 1 63.44 175 LEU A O 1
ATOM 1355 N N . TRP A 1 176 ? -12.031 9.953 24.672 1 65.25 176 TRP A N 1
ATOM 1356 C CA . TRP A 1 176 ? -10.578 9.859 24.594 1 65.25 176 TRP A CA 1
ATOM 1357 C C . TRP A 1 176 ? -9.938 10.312 25.906 1 65.25 176 TRP A C 1
ATOM 1359 O O . TRP A 1 176 ? -8.969 9.703 26.359 1 65.25 176 TRP A O 1
ATOM 1369 N N . ASN A 1 177 ? -10.516 11.305 26.359 1 66.75 177 ASN A N 1
ATOM 1370 C CA . ASN A 1 177 ? -9.914 11.867 27.562 1 66.75 177 ASN A CA 1
ATOM 1371 C C . ASN A 1 177 ? -10.219 11.016 28.781 1 66.75 177 ASN A C 1
ATOM 1373 O O . ASN A 1 177 ? -9.492 11.062 29.781 1 66.75 177 ASN A O 1
ATOM 1377 N N . SER A 1 178 ? -11.25 10.273 28.578 1 62.91 178 SER A N 1
ATOM 1378 C CA . SER A 1 178 ? -11.648 9.438 29.703 1 62.91 178 SER A CA 1
ATOM 1379 C C . SER A 1 178 ? -10.914 8.102 29.688 1 62.91 178 SER A C 1
ATOM 1381 O O . SER A 1 178 ? -10.828 7.418 30.703 1 62.91 178 SER A O 1
ATOM 1383 N N . ILE A 1 179 ? -10.469 7.691 28.531 1 59.62 179 ILE A N 1
ATOM 1384 C CA . ILE A 1 179 ? -9.844 6.371 28.438 1 59.62 179 ILE A CA 1
ATOM 1385 C C . ILE A 1 179 ? -8.344 6.492 28.672 1 59.62 179 ILE A C 1
ATOM 1387 O O . ILE A 1 179 ? -7.648 7.195 27.938 1 59.62 179 ILE A O 1
ATOM 1391 N N . PRO A 1 180 ? -7.945 5.934 29.953 1 59.5 180 PRO A N 1
ATOM 1392 C CA . PRO A 1 180 ? -6.527 6.02 30.297 1 59.5 180 PRO A CA 1
ATOM 1393 C C . PRO A 1 180 ? -5.633 5.227 29.344 1 59.5 180 PRO A C 1
ATOM 1395 O O . PRO A 1 180 ? -6.016 4.145 28.891 1 59.5 180 PRO A O 1
ATOM 1398 N N . ASP A 1 181 ? -4.582 5.777 28.766 1 73 181 ASP A N 1
ATOM 1399 C CA . ASP A 1 181 ? -3.291 5.328 28.25 1 73 181 ASP A CA 1
ATOM 1400 C C . ASP A 1 181 ? -3.463 4.512 26.969 1 73 181 ASP A C 1
ATOM 1402 O O . ASP A 1 181 ? -2.797 3.492 26.781 1 73 181 ASP A O 1
ATOM 1406 N N . PHE A 1 182 ? -4.477 4.758 26.141 1 75.25 182 PHE A N 1
ATOM 1407 C CA . PHE A 1 182 ? -4.695 4.055 24.875 1 75.25 182 PHE A CA 1
ATOM 1408 C C . PHE A 1 182 ? -3.465 4.145 23.984 1 75.25 182 PHE A C 1
ATOM 1410 O O . PHE A 1 182 ? -3.078 3.162 23.359 1 75.25 182 PHE A O 1
ATOM 1417 N N . ILE A 1 183 ? -2.848 5.164 24.031 1 79.69 183 ILE A N 1
ATOM 1418 C CA . ILE A 1 183 ? -1.723 5.352 23.125 1 79.69 183 ILE A CA 1
ATOM 1419 C C . ILE A 1 183 ? -0.541 4.5 23.578 1 79.69 183 ILE A C 1
ATOM 1421 O O . ILE A 1 183 ? 0.2 3.961 22.75 1 79.69 183 ILE A O 1
ATOM 1425 N N . ALA A 1 184 ? -0.518 4.266 24.906 1 78.5 184 ALA A N 1
ATOM 1426 C CA . ALA A 1 184 ? 0.604 3.512 25.453 1 78.5 184 ALA A CA 1
ATOM 1427 C C . ALA A 1 184 ? 0.408 2.01 25.25 1 78.5 184 ALA A C 1
ATOM 1429 O O . ALA A 1 184 ? 1.37 1.24 25.312 1 78.5 184 ALA A O 1
ATOM 1430 N N . GLN A 1 185 ? -0.81 1.623 25 1 80.62 185 GLN A N 1
ATOM 1431 C CA . GLN A 1 185 ? -1.128 0.204 24.875 1 80.62 185 GLN A CA 1
ATOM 1432 C C . GLN A 1 185 ? -0.613 -0.361 23.562 1 80.62 185 GLN A C 1
ATOM 1434 O O . GLN A 1 185 ? -0.44 -1.573 23.422 1 80.62 185 GLN A O 1
ATOM 1439 N N . GLY A 1 186 ? -0.409 0.501 22.609 1 84.94 186 GLY A N 1
ATOM 1440 C CA . GLY A 1 186 ? 0.053 0.034 21.312 1 84.94 186 GLY A CA 1
ATOM 1441 C C . GLY A 1 186 ? -1.056 -0.555 20.469 1 84.94 186 GLY A C 1
ATOM 1442 O O . GLY A 1 186 ? -2.238 -0.337 20.734 1 84.94 186 GLY A O 1
ATOM 1443 N N . GLY A 1 187 ? -0.665 -1.128 19.312 1 90.25 187 GLY A N 1
ATOM 1444 C CA . GLY A 1 187 ? -1.624 -1.806 18.453 1 90.25 187 GLY A CA 1
ATOM 1445 C C . GLY A 1 187 ? -2.646 -0.867 17.844 1 90.25 187 GLY A C 1
ATOM 1446 O O . GLY A 1 187 ? -2.303 0.237 17.422 1 90.25 187 GLY A O 1
ATOM 1447 N N . LEU A 1 188 ? -3.85 -1.334 17.844 1 92.31 188 LEU A N 1
ATOM 1448 C CA . LEU A 1 188 ? -4.926 -0.579 17.203 1 92.31 188 LEU A CA 1
ATOM 1449 C C . LEU A 1 188 ? -5.246 0.683 18 1 92.31 188 LEU A C 1
ATOM 1451 O O . LEU A 1 188 ? -5.594 1.714 17.422 1 92.31 188 LEU A O 1
ATOM 1455 N N . SER A 1 189 ? -5.082 0.622 19.297 1 90.69 189 SER A N 1
ATOM 1456 C CA . SER A 1 189 ? -5.332 1.79 20.141 1 90.69 189 SER A CA 1
ATOM 1457 C C . SER A 1 189 ? -4.375 2.928 19.797 1 90.69 189 SER A C 1
ATOM 1459 O O . SER A 1 189 ? -4.789 4.086 19.703 1 90.69 189 SER A O 1
ATOM 1461 N N . GLU A 1 190 ? -3.203 2.58 19.672 1 92.69 190 GLU A N 1
ATOM 1462 C CA . GLU A 1 190 ? -2.207 3.586 19.312 1 92.69 190 GLU A CA 1
ATOM 1463 C C . GLU A 1 190 ? -2.48 4.176 17.938 1 92.69 190 GLU A C 1
ATOM 1465 O O . GLU A 1 190 ? -2.443 5.395 17.75 1 92.69 190 GLU A O 1
ATOM 1470 N N . ALA A 1 191 ? -2.719 3.285 16.984 1 94.56 191 ALA A N 1
ATOM 1471 C CA . ALA A 1 191 ? -3.008 3.738 15.625 1 94.56 191 ALA A CA 1
ATOM 1472 C C . ALA A 1 191 ? -4.211 4.672 15.602 1 94.56 191 ALA A C 1
ATOM 1474 O O . ALA A 1 191 ? -4.164 5.746 15 1 94.56 191 ALA A O 1
ATOM 1475 N N . ALA A 1 192 ? -5.273 4.32 16.312 1 92.5 192 ALA A N 1
ATOM 1476 C CA . ALA A 1 192 ? -6.492 5.125 16.359 1 92.5 192 ALA A CA 1
ATOM 1477 C C . ALA A 1 192 ? -6.234 6.473 17.031 1 92.5 192 ALA A C 1
ATOM 1479 O O . ALA A 1 192 ? -6.781 7.492 16.609 1 92.5 192 ALA A O 1
ATOM 1480 N N . SER A 1 193 ? -5.414 6.477 18 1 91.44 193 SER A N 1
ATOM 1481 C CA . SER A 1 193 ? -5.105 7.711 18.719 1 91.44 193 SER A CA 1
ATOM 1482 C C . SER A 1 193 ? -4.398 8.711 17.797 1 91.44 193 SER A C 1
ATOM 1484 O O . SER A 1 193 ? -4.703 9.906 17.828 1 91.44 193 SER A O 1
ATOM 1486 N N . TRP A 1 194 ? -3.482 8.234 17.047 1 94.56 194 TRP A N 1
ATOM 1487 C CA . TRP A 1 194 ? -2.766 9.117 16.125 1 94.56 194 TRP A CA 1
ATOM 1488 C C . TRP A 1 194 ? -3.705 9.688 15.07 1 94.56 194 TRP A C 1
ATOM 1490 O O . TRP A 1 194 ? -3.605 10.859 14.711 1 94.56 194 TRP A O 1
ATOM 1500 N N . ILE A 1 195 ? -4.602 8.859 14.562 1 93.81 195 ILE A N 1
ATOM 1501 C CA . ILE A 1 195 ? -5.559 9.328 13.57 1 93.81 195 ILE A CA 1
ATOM 1502 C C . ILE A 1 195 ? -6.477 10.375 14.195 1 93.81 195 ILE A C 1
ATOM 1504 O O . ILE A 1 195 ? -6.789 11.391 13.57 1 93.81 195 ILE A O 1
ATOM 1508 N N . MET A 1 196 ? -6.859 10.164 15.391 1 90.19 196 MET A N 1
ATOM 1509 C CA . MET A 1 196 ? -7.707 11.117 16.094 1 90.19 196 MET A CA 1
ATOM 1510 C C . MET A 1 196 ? -6.992 12.453 16.266 1 90.19 196 MET A C 1
ATOM 1512 O O . MET A 1 196 ? -7.621 13.508 16.188 1 90.19 196 MET A O 1
ATOM 1516 N N . LEU A 1 197 ? -5.754 12.359 16.562 1 92.12 197 LEU A N 1
ATOM 1517 C CA . LEU A 1 197 ? -4.984 13.594 16.688 1 92.12 197 LEU A CA 1
ATOM 1518 C C . LEU A 1 197 ? -5.023 14.391 15.383 1 92.12 197 LEU A C 1
ATOM 1520 O O . LEU A 1 197 ? -5.227 15.609 15.406 1 92.12 197 LEU A O 1
ATOM 1524 N N . ARG A 1 198 ? -4.793 13.711 14.289 1 93.88 198 ARG A N 1
ATOM 1525 C CA . ARG A 1 198 ? -4.828 14.375 12.992 1 93.88 198 ARG A CA 1
ATOM 1526 C C . ARG A 1 198 ? -6.215 14.945 12.711 1 93.88 198 ARG A C 1
ATOM 1528 O O . ARG A 1 198 ? -6.344 16.047 12.156 1 93.88 198 ARG A O 1
ATOM 1535 N N . GLN A 1 199 ? -7.207 14.234 13.117 1 89.5 199 GLN A N 1
ATOM 1536 C CA . GLN A 1 199 ? -8.57 14.719 12.922 1 89.5 199 GLN A CA 1
ATOM 1537 C C . GLN A 1 199 ? -8.812 15.984 13.742 1 89.5 199 GLN A C 1
ATOM 1539 O O . GLN A 1 199 ? -9.469 16.922 13.273 1 89.5 199 GLN A O 1
ATOM 1544 N N . ASN A 1 200 ? -8.305 16 14.945 1 88.44 200 ASN A N 1
ATOM 1545 C CA . ASN A 1 200 ? -8.422 17.188 15.773 1 88.44 200 ASN A CA 1
ATOM 1546 C C . ASN A 1 200 ? -7.668 18.375 15.164 1 88.44 200 ASN A C 1
ATOM 1548 O O . ASN A 1 200 ? -8.148 19.5 15.211 1 88.44 200 ASN A O 1
ATOM 1552 N N . LEU A 1 201 ? -6.535 18.031 14.68 1 91.75 201 LEU A N 1
ATOM 1553 C CA . LEU A 1 201 ? -5.754 19.0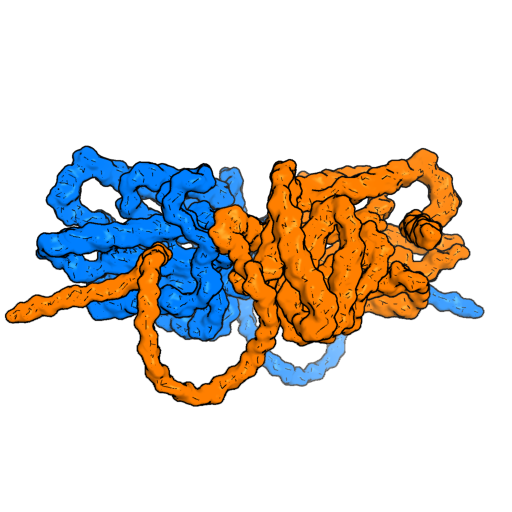62 14.016 1 91.75 201 LEU A CA 1
ATOM 1554 C C . LEU A 1 201 ? -6.531 19.672 12.852 1 91.75 201 LEU A C 1
ATOM 1556 O O . LEU A 1 201 ? -6.59 20.891 12.703 1 91.75 201 LEU A O 1
ATOM 1560 N N . HIS A 1 202 ? -7.129 18.844 12.109 1 88.06 202 HIS A N 1
ATOM 1561 C CA . HIS A 1 202 ? -7.898 19.297 10.953 1 88.06 202 HIS A CA 1
ATOM 1562 C C . HIS A 1 202 ? -9.07 20.172 11.375 1 88.06 202 HIS A C 1
ATOM 1564 O O . HIS A 1 202 ? -9.352 21.188 10.75 1 88.06 202 HIS A O 1
ATOM 1570 N N . ILE A 1 203 ? -9.672 19.797 12.391 1 84.62 203 ILE A N 1
ATOM 1571 C CA . ILE A 1 203 ? -10.805 20.562 12.891 1 84.62 203 ILE A CA 1
ATOM 1572 C C . ILE A 1 203 ? -10.32 21.922 13.406 1 84.62 203 ILE A C 1
ATOM 1574 O O . ILE A 1 203 ? -10.961 22.953 13.156 1 84.62 203 ILE A O 1
ATOM 1578 N N . SER A 1 204 ? -9.266 21.844 14.07 1 87.38 204 SER A N 1
ATOM 1579 C CA . SER A 1 204 ? -8.711 23.078 14.594 1 87.38 204 SER A CA 1
ATOM 1580 C C . SER A 1 204 ? -8.336 24.047 13.469 1 87.38 204 SER A C 1
ATOM 1582 O O . SER A 1 204 ? -8.586 25.25 13.562 1 87.38 204 SER A O 1
ATOM 1584 N N . LEU A 1 205 ? -7.844 23.531 12.398 1 86.12 205 LEU A N 1
ATOM 1585 C CA . LEU A 1 205 ? -7.418 24.359 11.273 1 86.12 205 LEU A CA 1
ATOM 1586 C C . LEU A 1 205 ? -8.625 24.875 10.492 1 86.12 205 LEU A C 1
ATOM 1588 O O . LEU A 1 205 ? -8.617 26 10 1 86.12 205 LEU A O 1
ATOM 1592 N N . THR A 1 206 ? -9.68 24.125 10.43 1 82.44 206 THR A N 1
ATOM 1593 C CA . THR A 1 206 ? -10.805 24.469 9.562 1 82.44 206 THR A CA 1
ATOM 1594 C C . THR A 1 206 ? -11.867 25.234 10.328 1 82.44 206 THR A C 1
ATOM 1596 O O . THR A 1 206 ? -12.5 26.141 9.781 1 82.44 206 THR A O 1
ATOM 1599 N N . LYS A 1 207 ? -12.008 24.875 11.594 1 78.06 207 LYS A N 1
ATOM 1600 C CA . LYS A 1 207 ? -13.086 25.484 12.359 1 78.06 207 LYS A CA 1
ATOM 1601 C C . LYS A 1 207 ? -12.539 26.391 13.453 1 78.06 207 LYS A C 1
ATOM 1603 O O . LYS A 1 207 ? -13.297 26.969 14.227 1 78.06 207 LYS A O 1
ATOM 1608 N N . SER A 1 208 ? -11.242 26.531 13.547 1 78.56 208 SER A N 1
ATOM 1609 C CA . SER A 1 208 ? -10.578 27.375 14.531 1 78.56 208 SER A CA 1
ATOM 1610 C C . SER A 1 208 ? -10.961 26.969 15.953 1 78.56 208 SER A C 1
ATOM 1612 O O . SER A 1 208 ? -11.242 27.828 16.797 1 78.56 208 SER A O 1
ATOM 1614 N N . GLU A 1 209 ? -11.133 25.656 16.109 1 78.81 209 GLU A N 1
ATOM 1615 C CA . GLU A 1 209 ? -11.398 25.094 17.422 1 78.81 209 GLU A CA 1
ATOM 1616 C C . GLU A 1 209 ? -10.109 24.594 18.078 1 78.81 209 GLU A C 1
ATOM 1618 O O . GLU A 1 209 ? -9.203 24.109 17.406 1 78.81 209 GLU A O 1
ATOM 1623 N N . PRO A 1 210 ? -10.062 24.828 19.406 1 83.56 210 PRO A N 1
ATOM 1624 C CA . PRO A 1 210 ? -8.859 24.344 20.078 1 83.56 210 PRO A CA 1
ATOM 1625 C C . PRO A 1 210 ? -8.742 22.828 20.047 1 83.56 210 PRO A C 1
ATOM 1627 O O . PRO A 1 210 ? -9.742 22.125 19.891 1 83.56 210 PRO A O 1
ATOM 1630 N N . ILE A 1 211 ? -7.543 22.359 20.156 1 85.25 211 ILE A N 1
ATOM 1631 C CA . ILE A 1 211 ? -7.293 20.922 20.234 1 85.25 211 ILE A CA 1
ATOM 1632 C C . ILE A 1 211 ? -7.918 20.359 21.5 1 85.25 211 ILE A C 1
ATOM 1634 O O . ILE A 1 211 ? -7.695 20.875 22.594 1 85.25 211 ILE A O 1
ATOM 1638 N N . GLN A 1 212 ? -8.68 19.266 21.391 1 80.62 212 GLN A N 1
ATOM 1639 C CA . GLN A 1 212 ? -9.492 18.75 22.484 1 80.62 212 GLN A CA 1
ATOM 1640 C C . GLN A 1 212 ? -8.852 17.516 23.109 1 80.62 212 GLN A C 1
ATOM 1642 O O . GLN A 1 212 ? -9.43 16.906 24.016 1 80.62 212 GLN A O 1
ATOM 1647 N N . VAL A 1 213 ? -7.648 17.172 22.688 1 83.38 213 VAL A N 1
ATOM 1648 C CA . VAL A 1 213 ? -7.012 15.969 23.219 1 83.38 213 VAL A CA 1
ATOM 1649 C C . VAL A 1 213 ? -5.801 16.359 24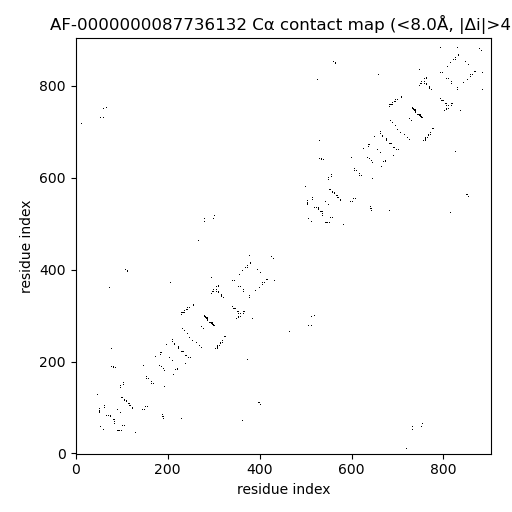.062 1 83.38 213 VAL A C 1
ATOM 1651 O O . VAL A 1 213 ? -5.195 17.406 23.844 1 83.38 213 VAL A O 1
ATOM 1654 N N . ASP A 1 214 ? -5.484 15.477 25.031 1 86.62 214 ASP A N 1
ATOM 1655 C CA . ASP A 1 214 ? -4.285 15.664 25.844 1 86.62 214 ASP A CA 1
ATOM 1656 C C . ASP A 1 214 ? -3.031 15.258 25.078 1 86.62 214 ASP A C 1
ATOM 1658 O O . ASP A 1 214 ? -2.736 14.07 24.938 1 86.62 214 ASP A O 1
ATOM 1662 N N . LEU A 1 215 ? -2.26 16.234 24.734 1 90.25 215 LEU A N 1
ATOM 1663 C CA . LEU A 1 215 ? -1.103 16.016 23.875 1 90.25 215 LEU A CA 1
ATOM 1664 C C . LEU A 1 215 ? 0.016 15.312 24.641 1 90.25 215 LEU A C 1
ATOM 1666 O O . LEU A 1 215 ? 0.86 14.648 24.031 1 90.25 215 LEU A O 1
ATOM 1670 N N . ASN A 1 216 ? -0.002 15.391 25.953 1 88.12 216 ASN A N 1
ATOM 1671 C CA . ASN A 1 216 ? 1.047 14.766 26.75 1 88.12 216 ASN A CA 1
ATOM 1672 C C . ASN A 1 216 ? 0.962 13.242 26.703 1 88.12 216 ASN A C 1
ATOM 1674 O O . ASN A 1 216 ? 1.979 12.562 26.828 1 88.12 216 ASN A O 1
ATOM 1678 N N . LYS A 1 217 ? -0.211 12.789 26.5 1 86.81 217 LYS A N 1
ATOM 1679 C CA . LYS A 1 217 ? -0.408 11.344 26.438 1 86.81 217 LYS A CA 1
ATOM 1680 C C . LYS A 1 217 ? 0.269 10.75 25.203 1 86.81 217 LYS A C 1
ATOM 1682 O O . LYS A 1 217 ? 0.686 9.594 25.219 1 86.81 217 LYS A O 1
ATOM 1687 N N . TYR A 1 218 ? 0.447 11.539 24.203 1 91.69 218 TYR A N 1
ATOM 1688 C CA . TYR A 1 218 ? 0.975 11.047 22.922 1 91.69 218 TYR A CA 1
ATOM 1689 C C . TYR A 1 218 ? 2.482 10.836 23.016 1 91.69 218 TYR A C 1
ATOM 1691 O O . TYR A 1 218 ? 3.059 10.102 22.203 1 91.69 218 TYR A O 1
ATOM 1699 N N . ARG A 1 219 ? 3.145 11.445 23.984 1 89.75 219 ARG A N 1
ATOM 1700 C CA . ARG A 1 219 ? 4.59 11.305 24.141 1 89.75 219 ARG A CA 1
ATOM 1701 C C . ARG A 1 219 ? 4.945 9.914 24.672 1 89.75 219 ARG A C 1
ATOM 1703 O O . ARG A 1 219 ? 6.098 9.484 24.562 1 89.75 219 ARG A O 1
ATOM 1710 N N . ARG A 1 220 ? 3.943 9.195 25.109 1 88.44 220 ARG A N 1
ATOM 1711 C CA . ARG A 1 220 ? 4.168 7.848 25.641 1 88.44 220 ARG A CA 1
ATOM 1712 C C . ARG A 1 220 ? 4.004 6.801 24.547 1 88.44 220 ARG A C 1
ATOM 1714 O O . ARG A 1 220 ? 4.156 5.602 24.797 1 88.44 220 ARG A O 1
ATOM 1721 N N . SER A 1 221 ? 3.746 7.207 23.344 1 91.25 221 SER A N 1
ATOM 1722 C CA . SER A 1 221 ? 3.592 6.316 22.203 1 91.25 221 SER A CA 1
ATOM 1723 C C . SER A 1 221 ? 4.914 5.66 21.828 1 91.25 221 SER A C 1
ATOM 1725 O O . SER A 1 221 ? 5.984 6.234 22.062 1 91.25 221 SER A O 1
ATOM 1727 N N . ARG A 1 222 ? 4.867 4.504 21.25 1 91.12 222 ARG A N 1
ATOM 1728 C CA . ARG A 1 222 ? 6.043 3.795 20.766 1 91.12 222 ARG A CA 1
ATOM 1729 C C . ARG A 1 222 ? 6.699 4.559 19.609 1 91.12 222 ARG A C 1
ATOM 1731 O O . ARG A 1 222 ? 7.852 4.297 19.266 1 91.12 222 ARG A O 1
ATOM 1738 N N . SER A 1 223 ? 5.984 5.504 19.062 1 91 223 SER A N 1
ATOM 1739 C CA . SER A 1 223 ? 6.512 6.312 17.969 1 91 223 SER A CA 1
ATOM 1740 C C . SER A 1 223 ? 7.711 7.137 18.422 1 91 223 SER A C 1
ATOM 1742 O O . SER A 1 223 ? 8.469 7.645 17.594 1 91 223 SER A O 1
ATOM 1744 N N . PHE A 1 224 ? 7.957 7.238 19.734 1 92.62 224 PHE A N 1
ATOM 1745 C CA . PHE A 1 224 ? 9.078 8.016 20.234 1 92.62 224 PHE A CA 1
ATOM 1746 C C . PHE A 1 224 ? 10.258 7.109 20.578 1 92.62 224 PHE A C 1
ATOM 1748 O O . PHE A 1 224 ? 11.344 7.594 20.922 1 92.62 224 PHE A O 1
ATOM 1755 N N . ILE A 1 225 ? 10.008 5.848 20.375 1 90.5 225 ILE A N 1
ATOM 1756 C CA . ILE A 1 225 ? 11.07 4.863 20.578 1 90.5 225 ILE A CA 1
ATOM 1757 C C . ILE A 1 225 ? 11.5 4.301 19.219 1 90.5 225 ILE A C 1
ATOM 1759 O O . ILE A 1 225 ? 12.695 4.211 18.938 1 90.5 225 ILE A O 1
ATOM 1763 N N . ASP A 1 226 ? 10.531 3.998 18.422 1 90.81 226 ASP A N 1
ATOM 1764 C CA . ASP A 1 226 ? 10.805 3.402 17.109 1 90.81 226 ASP A CA 1
ATOM 1765 C C . ASP A 1 226 ? 11.312 4.453 16.125 1 90.81 226 ASP A C 1
ATOM 1767 O O . ASP A 1 226 ? 11.258 5.652 16.406 1 90.81 226 ASP A O 1
ATOM 1771 N N . THR A 1 227 ? 11.883 3.963 15.016 1 90.94 227 THR A N 1
ATOM 1772 C CA . THR A 1 227 ? 12.523 4.902 14.102 1 90.94 227 THR A CA 1
ATOM 1773 C C . THR A 1 227 ? 12.07 4.652 12.664 1 90.94 227 THR A C 1
ATOM 1775 O O . THR A 1 227 ? 12.867 4.754 11.727 1 90.94 227 THR A O 1
ATOM 1778 N N . THR A 1 228 ? 10.836 4.297 12.516 1 90.5 228 THR A N 1
ATOM 1779 C CA . THR A 1 228 ? 10.305 4.172 11.164 1 90.5 228 THR A CA 1
ATOM 1780 C C . THR A 1 228 ? 9.953 5.543 10.594 1 90.5 228 THR A C 1
ATOM 1782 O O . THR A 1 228 ? 9.883 6.527 11.328 1 90.5 228 THR A O 1
ATOM 1785 N N . ASP A 1 229 ? 9.828 5.652 9.312 1 92.94 229 ASP A N 1
ATOM 1786 C CA . ASP A 1 229 ? 9.422 6.91 8.688 1 92.94 229 ASP A CA 1
ATOM 1787 C C . ASP A 1 229 ? 8.102 7.406 9.258 1 92.94 229 ASP A C 1
ATOM 1789 O O . ASP A 1 229 ? 7.898 8.609 9.422 1 92.94 229 ASP A O 1
ATOM 1793 N N . GLU A 1 230 ? 7.18 6.473 9.531 1 96 230 GLU A N 1
ATOM 1794 C CA . GLU A 1 230 ? 5.875 6.809 10.102 1 96 230 GLU A CA 1
ATOM 1795 C C . GLU A 1 230 ? 6.02 7.402 11.5 1 96 230 GLU A C 1
ATOM 1797 O O . GLU A 1 230 ? 5.281 8.312 11.867 1 96 230 GLU A O 1
ATOM 1802 N N . ASP A 1 231 ? 6.965 6.926 12.219 1 96.12 231 ASP A N 1
ATOM 1803 C CA . ASP A 1 231 ? 7.207 7.461 13.555 1 96.12 231 ASP A CA 1
ATOM 1804 C C . ASP A 1 231 ? 7.656 8.922 13.492 1 96.12 231 ASP A C 1
ATOM 1806 O O . ASP A 1 231 ? 7.176 9.758 14.258 1 96.12 231 ASP A O 1
ATOM 1810 N N . PHE A 1 232 ? 8.539 9.172 12.602 1 96.5 232 PHE A N 1
ATOM 1811 C CA . PHE A 1 232 ? 9.008 10.539 12.445 1 96.5 232 PHE A CA 1
ATOM 1812 C C . PHE A 1 232 ? 7.875 11.453 12 1 96.5 232 PHE A C 1
ATOM 1814 O O . PHE A 1 232 ? 7.801 12.609 12.414 1 96.5 232 PHE A O 1
ATOM 1821 N N . ALA A 1 233 ? 7.031 10.945 11.125 1 97.44 233 ALA A N 1
ATOM 1822 C CA . ALA A 1 233 ? 5.867 11.727 10.711 1 97.44 233 ALA A CA 1
ATOM 1823 C C . ALA A 1 233 ? 4.969 12.039 11.906 1 97.44 233 ALA A C 1
ATOM 1825 O O . ALA A 1 233 ? 4.523 13.18 12.07 1 97.44 233 ALA A O 1
ATOM 1826 N N . ASN A 1 234 ? 4.699 11.047 12.734 1 97.44 234 ASN A N 1
ATOM 1827 C CA . ASN A 1 234 ? 3.857 11.234 13.906 1 97.44 234 ASN A CA 1
ATOM 1828 C C . ASN A 1 234 ? 4.461 12.25 14.875 1 97.44 234 ASN A C 1
ATOM 1830 O O . ASN A 1 234 ? 3.736 13.047 15.477 1 97.44 234 ASN A O 1
ATOM 1834 N N . ARG A 1 235 ? 5.746 12.266 15.008 1 97.31 235 ARG A N 1
ATOM 1835 C CA . ARG A 1 235 ? 6.414 13.242 15.859 1 97.31 235 ARG A CA 1
ATOM 1836 C C . ARG A 1 235 ? 6.203 14.664 15.336 1 97.31 235 ARG A C 1
ATOM 1838 O O . ARG A 1 235 ? 5.949 15.586 16.109 1 97.31 235 ARG A O 1
ATOM 1845 N N . ALA A 1 236 ? 6.344 14.812 14.031 1 97.62 236 ALA A N 1
ATOM 1846 C CA . ALA A 1 236 ? 6.113 16.125 13.43 1 97.62 236 ALA A CA 1
ATOM 1847 C C . ALA A 1 236 ? 4.672 16.578 13.633 1 97.62 236 ALA A C 1
ATOM 1849 O O . ALA A 1 236 ? 4.414 17.75 13.891 1 97.62 236 ALA A O 1
ATOM 1850 N N . ILE A 1 237 ? 3.732 15.68 13.523 1 97.62 237 ILE A N 1
ATOM 1851 C CA . ILE A 1 237 ? 2.316 15.984 13.688 1 97.62 237 ILE A CA 1
ATOM 1852 C C . ILE A 1 237 ? 2.053 16.438 15.125 1 97.62 237 ILE A C 1
ATOM 1854 O O . ILE A 1 237 ? 1.36 17.438 15.344 1 97.62 237 ILE A O 1
ATOM 1858 N N . LEU A 1 238 ? 2.588 15.703 16.062 1 97.5 238 LEU A N 1
ATOM 1859 C CA . LEU A 1 238 ? 2.418 16.094 17.453 1 97.5 238 LEU A CA 1
ATOM 1860 C C . LEU A 1 238 ? 2.994 17.484 17.719 1 97.5 238 LEU A C 1
ATOM 1862 O O . LEU A 1 238 ? 2.367 18.297 18.391 1 97.5 238 LEU A O 1
ATOM 1866 N N . LEU A 1 239 ? 4.18 17.719 17.188 1 96.88 239 LEU A N 1
ATOM 1867 C CA . LEU A 1 239 ? 4.812 19.016 17.344 1 96.88 239 LEU A CA 1
ATOM 1868 C C . LEU A 1 239 ? 3.947 20.125 16.75 1 96.88 239 LEU A C 1
ATOM 1870 O O . LEU A 1 239 ? 3.803 21.188 17.344 1 96.88 239 LEU A O 1
ATOM 1874 N N . CYS A 1 240 ? 3.459 19.828 15.625 1 96.81 240 CYS A N 1
ATOM 1875 C CA . CYS A 1 240 ? 2.566 20.781 14.977 1 96.81 240 CYS A CA 1
ATOM 1876 C C . CYS A 1 240 ? 1.357 21.094 15.852 1 96.81 240 CYS A C 1
ATOM 1878 O O . CYS A 1 240 ? 0.972 22.25 16.016 1 96.81 240 CYS A O 1
ATOM 1880 N N . CYS A 1 241 ? 0.781 20.062 16.438 1 96.06 241 CYS A N 1
ATOM 1881 C CA . CYS A 1 241 ? -0.36 20.234 17.328 1 96.06 241 CYS A CA 1
ATOM 1882 C C . CYS A 1 241 ? 0.029 21.047 18.562 1 96.06 241 CYS A C 1
ATOM 1884 O O . CYS A 1 241 ? -0.744 21.875 19.031 1 96.06 241 CYS A O 1
ATOM 1886 N N . GLU A 1 242 ? 1.178 20.812 19.062 1 95.25 242 GLU A N 1
ATOM 1887 C CA . GLU A 1 242 ? 1.655 21.547 20.234 1 95.25 242 GLU A CA 1
ATOM 1888 C C . GLU A 1 242 ? 1.839 23.031 19.922 1 95.25 242 GLU A C 1
ATOM 1890 O O . GLU A 1 242 ? 1.476 23.891 20.734 1 95.25 242 GLU A O 1
ATOM 1895 N N . VAL A 1 243 ? 2.398 23.297 18.797 1 94.5 243 VAL A N 1
ATOM 1896 C CA . VAL A 1 243 ? 2.566 24.688 18.375 1 94.5 243 VAL A CA 1
ATOM 1897 C C . VAL A 1 243 ? 1.2 25.344 18.219 1 94.5 243 VAL A C 1
ATOM 1899 O O . VAL A 1 243 ? 0.987 26.469 18.703 1 94.5 243 VAL A O 1
ATOM 1902 N N . LEU A 1 244 ? 0.336 24.625 17.609 1 92.94 244 LEU A N 1
ATOM 1903 C CA . LEU A 1 244 ? -1.004 25.156 17.391 1 92.94 244 LEU A CA 1
ATOM 1904 C C . LEU A 1 244 ? -1.713 25.422 18.719 1 92.94 244 LEU A C 1
ATOM 1906 O O . LEU A 1 244 ? -2.318 26.469 18.891 1 92.94 244 LEU A O 1
ATOM 1910 N N . ALA A 1 245 ? -1.629 24.5 19.594 1 90.31 245 ALA A N 1
ATOM 1911 C CA . ALA A 1 245 ? -2.293 24.609 20.891 1 90.31 245 ALA A CA 1
ATOM 1912 C C . ALA A 1 245 ? -1.707 25.766 21.703 1 90.31 245 ALA A C 1
ATOM 1914 O O . ALA A 1 245 ? -2.438 26.484 22.391 1 90.31 245 ALA A O 1
ATOM 1915 N N . THR A 1 246 ? -0.424 25.969 21.641 1 88.31 246 THR A N 1
ATOM 1916 C CA . THR A 1 246 ? 0.259 26.984 22.422 1 88.31 246 THR A CA 1
ATOM 1917 C C . THR A 1 246 ? 0.034 28.375 21.812 1 88.31 246 THR A C 1
ATOM 1919 O O . THR A 1 246 ? -0.099 29.359 22.547 1 88.31 246 THR A O 1
ATOM 1922 N N . SER A 1 247 ? -0.072 28.453 20.547 1 82.62 247 SER A N 1
ATOM 1923 C CA . SER A 1 247 ? -0.099 29.75 19.875 1 82.62 247 SER A CA 1
ATOM 1924 C C . SER A 1 247 ? -1.53 30.203 19.609 1 82.62 247 SER A C 1
ATOM 1926 O O . SER A 1 247 ? -1.795 31.406 19.516 1 82.62 247 SER A O 1
ATOM 1928 N N . PHE A 1 248 ? -2.4 29.328 19.547 1 77.62 248 PHE A N 1
ATOM 1929 C CA . PHE A 1 248 ? -3.725 29.734 19.094 1 77.62 248 PHE A CA 1
ATOM 1930 C C . PHE A 1 248 ? -4.809 29.156 19.984 1 77.62 248 PHE A C 1
ATOM 1932 O O . PHE A 1 248 ? -5.98 29.109 19.609 1 77.62 248 PHE A O 1
ATOM 1939 N N . GLY A 1 249 ? -4.398 28.656 21.094 1 73.44 249 GLY A N 1
ATOM 1940 C CA . GLY A 1 249 ? -5.383 28.203 22.062 1 73.44 249 GLY A CA 1
ATOM 1941 C C . GLY A 1 249 ? -6.137 29.344 22.719 1 73.44 249 GLY A C 1
ATOM 1942 O O . GLY A 1 249 ? -5.762 30.5 22.578 1 73.44 249 GLY A O 1
ATOM 1943 N N . PRO A 1 250 ? -7.238 28.953 23.297 1 68.31 250 PRO A N 1
ATOM 1944 C CA . PRO A 1 250 ? -7.984 30 24 1 68.31 250 PRO A CA 1
ATOM 1945 C C . PRO A 1 250 ? -7.113 30.781 24.984 1 68.31 250 PRO A C 1
ATOM 1947 O O . PRO A 1 250 ? -6.531 30.188 25.891 1 68.31 250 PRO A O 1
ATOM 1950 N N . GLY A 1 251 ? -6.969 32.031 24.781 1 64.88 251 GLY A N 1
ATOM 1951 C CA . GLY A 1 251 ? -6.195 32.906 25.656 1 64.88 251 GLY A CA 1
ATOM 1952 C C . GLY A 1 251 ? -4.699 32.75 25.484 1 64.88 251 GLY A C 1
ATOM 1953 O O . GLY A 1 251 ? -3.918 33.188 26.328 1 64.88 251 GLY A O 1
ATOM 1954 N N . ALA A 1 252 ? -4.41 32.125 24.391 1 66 252 ALA A N 1
ATOM 1955 C CA . ALA A 1 252 ? -2.998 31.797 24.203 1 66 252 ALA A CA 1
ATOM 1956 C C . ALA A 1 252 ? -2.193 33.031 23.844 1 66 252 ALA A C 1
ATOM 1958 O O . ALA A 1 252 ? -2.549 33.781 22.922 1 66 252 ALA A O 1
ATOM 1959 N N . GLN A 1 253 ? -1.379 33.562 24.734 1 68.81 253 GLN A N 1
ATOM 1960 C CA . GLN A 1 253 ? -0.288 34.5 24.531 1 68.81 253 GLN A CA 1
ATOM 1961 C C . GLN A 1 253 ? 1.043 33.906 24.984 1 68.81 253 GLN A C 1
ATOM 1963 O O . GLN A 1 253 ? 1.478 34.156 26.109 1 68.81 253 GLN A O 1
ATOM 1968 N N . PRO A 1 254 ? 1.449 33.156 24 1 73.88 254 PRO A N 1
ATOM 1969 C CA . PRO A 1 254 ? 2.652 32.469 24.5 1 73.88 254 PRO A CA 1
ATOM 1970 C C . PRO A 1 254 ? 3.773 33.438 24.859 1 73.88 254 PRO A C 1
ATOM 1972 O O . PRO A 1 254 ? 3.928 34.469 24.203 1 73.88 254 PRO A O 1
ATOM 1975 N N . ASN A 1 255 ? 4.352 33.094 25.984 1 83.25 255 ASN A N 1
ATOM 1976 C CA . ASN A 1 255 ? 5.582 33.812 26.297 1 83.25 255 ASN A CA 1
ATOM 1977 C C . ASN A 1 255 ? 6.703 33.469 25.328 1 83.25 255 ASN A C 1
ATOM 1979 O O . ASN A 1 255 ? 6.641 32.438 24.641 1 83.25 255 ASN A O 1
ATOM 1983 N N . TYR A 1 256 ? 7.488 34.375 25.125 1 86.38 256 TYR A N 1
ATOM 1984 C CA . TYR A 1 256 ? 8.57 34.219 24.172 1 86.38 256 TYR A CA 1
ATOM 1985 C C . TYR A 1 256 ? 9.383 32.969 24.453 1 86.38 256 TYR A C 1
ATOM 1987 O O . TYR A 1 256 ? 9.82 32.281 23.531 1 86.38 256 TYR A O 1
ATOM 1995 N N . GLU A 1 257 ? 9.578 32.688 25.719 1 90 257 GLU A N 1
ATOM 1996 C CA . GLU A 1 257 ? 10.375 31.516 26.109 1 90 257 GLU A CA 1
ATOM 1997 C C . GLU A 1 257 ? 9.75 30.219 25.594 1 90 257 GLU A C 1
ATOM 1999 O O . GLU A 1 257 ? 10.438 29.359 25.047 1 90 257 GLU A O 1
ATOM 2004 N N . THR A 1 258 ? 8.461 30.141 25.812 1 90.31 258 THR A N 1
ATOM 2005 C CA . THR A 1 258 ? 7.746 28.938 25.359 1 90.31 258 THR A CA 1
ATOM 2006 C C . THR A 1 258 ? 7.75 28.859 23.844 1 90.31 258 THR A C 1
ATOM 2008 O O . THR A 1 258 ? 7.922 27.781 23.281 1 90.31 258 THR A O 1
ATOM 2011 N N . TRP A 1 259 ? 7.516 29.953 23.219 1 91 259 TRP A N 1
ATOM 2012 C CA . TRP A 1 259 ? 7.551 30.031 21.766 1 91 259 TRP A CA 1
ATOM 2013 C C . TRP A 1 259 ? 8.906 29.594 21.234 1 91 259 TRP A C 1
ATOM 2015 O O . TRP A 1 259 ? 8.992 28.812 20.281 1 91 259 TRP A O 1
ATOM 2025 N N . ALA A 1 260 ? 9.977 30.078 21.844 1 91.94 260 ALA A N 1
ATOM 2026 C CA . ALA A 1 260 ? 11.336 29.781 21.422 1 91.94 260 ALA A CA 1
ATOM 2027 C C . ALA A 1 260 ? 11.664 28.297 21.641 1 91.94 260 ALA A C 1
ATOM 2029 O O . ALA A 1 260 ? 12.375 27.688 20.844 1 91.94 260 ALA A O 1
ATOM 2030 N N . GLN A 1 261 ? 11.164 27.828 22.703 1 94.12 261 GLN A N 1
ATOM 2031 C CA . GLN A 1 261 ? 11.383 26.422 23 1 94.12 261 GLN A CA 1
ATOM 2032 C C . GLN A 1 261 ? 10.727 25.531 21.953 1 94.12 261 GLN A C 1
ATOM 2034 O O . GLN A 1 261 ? 11.32 24.547 21.516 1 94.12 261 GLN A O 1
ATOM 2039 N N . LEU A 1 262 ? 9.508 25.828 21.594 1 93.94 262 LEU A N 1
ATOM 2040 C CA . LEU A 1 262 ? 8.812 25.078 20.562 1 93.94 262 LEU A CA 1
ATOM 2041 C C . LEU A 1 262 ? 9.531 25.188 19.219 1 93.94 262 LEU A C 1
ATOM 2043 O O . LEU A 1 262 ? 9.625 24.203 18.484 1 93.94 262 LEU A O 1
ATOM 2047 N N . GLY A 1 263 ? 10.031 26.391 18.953 1 94.62 263 GLY A N 1
ATOM 2048 C CA . GLY A 1 263 ? 10.828 26.578 17.75 1 94.62 263 GLY A CA 1
ATOM 2049 C C . GLY A 1 263 ? 12.062 25.688 17.719 1 94.62 263 GLY A C 1
ATOM 2050 O O . GLY A 1 263 ? 12.398 25.141 16.672 1 94.62 263 GLY A O 1
ATOM 2051 N N . GLU A 1 264 ? 12.672 25.578 18.812 1 95.56 264 GLU A N 1
ATOM 2052 C CA . GLU A 1 264 ? 13.852 24.734 18.922 1 95.56 264 GLU A CA 1
ATOM 2053 C C . GLU A 1 264 ? 13.492 23.266 18.719 1 95.56 264 GLU A C 1
ATOM 2055 O O . GLU A 1 264 ? 14.25 22.5 18.109 1 95.56 264 GLU A O 1
ATOM 2060 N N . GLU A 1 265 ? 12.367 22.891 19.266 1 95.69 265 GLU A N 1
ATOM 2061 C CA . GLU A 1 265 ? 11.922 21.516 19.125 1 95.69 265 GLU A CA 1
ATOM 2062 C C . GLU A 1 265 ? 11.609 21.188 17.656 1 95.69 265 GLU A C 1
ATOM 2064 O O . GLU A 1 265 ? 11.922 20.094 17.188 1 95.69 265 GLU A O 1
ATOM 2069 N N . VAL A 1 266 ? 10.984 22.094 17 1 96.31 266 VAL A N 1
ATOM 2070 C CA . VAL A 1 266 ? 10.672 21.906 15.578 1 96.31 266 VAL A CA 1
ATOM 2071 C C . VAL A 1 266 ? 11.969 21.797 14.781 1 96.31 266 VAL A C 1
ATOM 2073 O O . VAL A 1 266 ? 12.102 20.922 13.914 1 96.31 266 VAL A O 1
ATOM 2076 N N . ALA A 1 267 ? 12.938 22.625 15.086 1 95.44 267 ALA A N 1
ATOM 2077 C CA . ALA A 1 267 ? 14.242 22.562 14.422 1 95.44 267 ALA A CA 1
ATOM 2078 C C . ALA A 1 267 ? 14.945 21.25 14.711 1 95.44 267 ALA A C 1
ATOM 2080 O O . ALA A 1 267 ? 15.586 20.672 13.828 1 95.44 267 ALA A O 1
ATOM 2081 N N . ARG A 1 268 ? 14.828 20.844 15.898 1 95.12 268 ARG A N 1
ATOM 2082 C CA . ARG A 1 268 ? 15.461 19.594 16.297 1 95.12 268 ARG A CA 1
ATOM 2083 C C . ARG A 1 268 ? 14.867 18.406 15.555 1 95.12 268 ARG A C 1
ATOM 2085 O O . ARG A 1 268 ? 15.578 17.438 15.234 1 95.12 268 ARG A O 1
ATOM 2092 N N . TRP A 1 269 ? 13.594 18.391 15.336 1 95.88 269 TRP A N 1
ATOM 2093 C CA . TRP A 1 269 ? 12.977 17.344 14.531 1 95.88 269 TRP A CA 1
ATOM 2094 C C . TRP A 1 269 ? 13.656 17.219 13.172 1 95.88 269 TRP A C 1
ATOM 2096 O O . TRP A 1 269 ? 14.016 16.125 12.742 1 95.88 269 TRP A O 1
ATOM 2106 N N . HIS A 1 270 ? 13.852 18.312 12.508 1 94 270 HIS A N 1
ATOM 2107 C CA . HIS A 1 270 ? 14.461 18.328 11.18 1 94 270 HIS A CA 1
ATOM 2108 C C . HIS A 1 270 ? 15.906 17.828 11.234 1 94 270 HIS A C 1
ATOM 2110 O O . HIS A 1 270 ? 16.344 17.094 10.352 1 94 270 HIS A O 1
ATOM 2116 N N . ASP A 1 271 ? 16.562 18.188 12.289 1 92.88 271 ASP A N 1
ATOM 2117 C CA . ASP A 1 271 ? 17.969 17.812 12.43 1 92.88 271 ASP A CA 1
ATOM 2118 C C . ASP A 1 271 ? 18.109 16.328 12.75 1 92.88 271 ASP A C 1
ATOM 2120 O O . ASP A 1 271 ? 19.156 15.719 12.461 1 92.88 271 ASP A O 1
ATOM 2124 N N . SER A 1 272 ? 17.078 15.812 13.289 1 91.88 272 SER A N 1
ATOM 2125 C CA . SER A 1 272 ? 17.172 14.445 13.773 1 91.88 272 SER A CA 1
ATOM 2126 C C . SER A 1 272 ? 16.734 13.445 12.703 1 91.88 272 SER A C 1
ATOM 2128 O O . SER A 1 272 ? 16.969 12.242 12.836 1 91.88 272 SER A O 1
ATOM 2130 N N . ILE A 1 273 ? 16.141 13.914 11.602 1 91.25 273 ILE A N 1
ATOM 2131 C CA . ILE A 1 273 ? 15.648 12.969 10.602 1 91.25 273 ILE A CA 1
ATOM 2132 C C . ILE A 1 273 ? 16.828 12.312 9.883 1 91.25 273 ILE A C 1
ATOM 2134 O O . ILE A 1 273 ? 17.844 12.953 9.617 1 91.25 273 ILE A O 1
ATOM 2138 N N . PRO A 1 274 ? 16.75 11.008 9.594 1 87.62 274 PRO A N 1
ATOM 2139 C CA . PRO A 1 274 ? 17.812 10.297 8.891 1 87.62 274 PRO A CA 1
ATOM 2140 C C . PRO A 1 274 ? 17.984 10.758 7.441 1 87.62 274 PRO A C 1
ATOM 2142 O O . PRO A 1 274 ? 17.094 11.414 6.895 1 87.62 274 PRO A O 1
ATOM 2145 N N . ALA A 1 275 ? 19.047 10.383 6.805 1 81.94 275 ALA A N 1
ATOM 2146 C CA . ALA A 1 275 ? 19.422 10.844 5.473 1 81.94 275 ALA A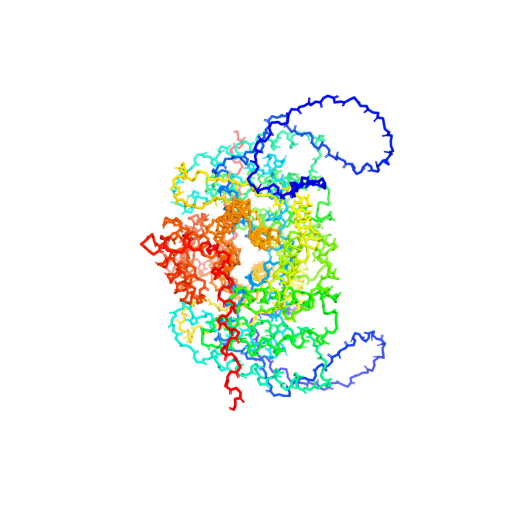 CA 1
ATOM 2147 C C . ALA A 1 275 ? 18.375 10.438 4.438 1 81.94 275 ALA A C 1
ATOM 2149 O O . ALA A 1 275 ? 18.062 11.211 3.527 1 81.94 275 ALA A O 1
ATOM 2150 N N . HIS A 1 276 ? 17.844 9.281 4.637 1 81.62 276 HIS A N 1
ATOM 2151 C CA . HIS A 1 276 ? 16.922 8.773 3.633 1 81.62 276 HIS A CA 1
ATOM 2152 C C . HIS A 1 276 ? 15.57 9.484 3.723 1 81.62 276 HIS A C 1
ATOM 2154 O O . HIS A 1 276 ? 14.742 9.359 2.82 1 81.62 276 HIS A O 1
ATOM 2160 N N . TYR A 1 277 ? 15.398 10.25 4.828 1 87 277 TYR A N 1
ATOM 2161 C CA . TYR A 1 277 ? 14.133 10.938 5.066 1 87 277 TYR A CA 1
ATOM 2162 C C . TYR A 1 277 ? 14.086 12.266 4.316 1 87 277 TYR A C 1
ATOM 2164 O O . TYR A 1 277 ? 13.023 12.859 4.168 1 87 277 TYR A O 1
ATOM 2172 N N . HIS A 1 278 ? 15.188 12.648 3.73 1 85.12 278 HIS A N 1
ATOM 2173 C CA . HIS A 1 278 ? 15.234 13.891 2.967 1 85.12 278 HIS A CA 1
ATOM 2174 C C . HIS A 1 278 ? 14.727 13.688 1.545 1 85.12 278 HIS A C 1
ATOM 2176 O O . HIS A 1 278 ? 14.805 12.578 1.005 1 85.12 278 HIS A O 1
ATOM 2182 N N . PRO A 1 279 ? 14.211 14.766 0.974 1 84.25 279 PRO A N 1
ATOM 2183 C CA . PRO A 1 279 ? 13.742 14.641 -0.407 1 84.25 279 PRO A CA 1
ATOM 2184 C C . PRO A 1 279 ? 14.828 14.133 -1.358 1 84.25 279 PRO A C 1
ATOM 2186 O O . PRO A 1 279 ? 16 14.5 -1.215 1 84.25 279 PRO A O 1
ATOM 2189 N N . TYR A 1 280 ? 14.484 13.242 -2.217 1 78.25 280 TYR A N 1
ATOM 2190 C CA . TYR A 1 280 ? 15.461 12.727 -3.168 1 78.25 280 TYR A CA 1
ATOM 2191 C C . TYR A 1 280 ? 15.602 13.656 -4.367 1 78.25 280 TYR A C 1
ATOM 2193 O O . TYR A 1 280 ? 16.578 13.562 -5.121 1 78.25 280 TYR A O 1
ATOM 2201 N N . TYR A 1 281 ? 14.547 14.453 -4.559 1 76.31 281 TYR A N 1
ATOM 2202 C CA . TYR A 1 281 ? 14.625 15.445 -5.625 1 76.31 281 TYR A CA 1
ATOM 2203 C C . TYR A 1 281 ? 13.891 16.719 -5.23 1 76.31 281 TYR A C 1
ATOM 2205 O O . TYR A 1 281 ? 12.812 16.672 -4.637 1 76.31 281 TYR A O 1
ATOM 2213 N N . SER A 1 282 ? 14.57 17.812 -5.438 1 77.88 282 SER A N 1
ATOM 2214 C CA . SER A 1 282 ? 13.938 19.109 -5.203 1 77.88 282 SER A CA 1
ATOM 2215 C C . SER A 1 282 ? 14.297 20.109 -6.301 1 77.88 282 SER A C 1
ATOM 2217 O O . SER A 1 282 ? 15.43 20.125 -6.781 1 77.88 282 SER A O 1
ATOM 2219 N N . ASP A 1 283 ? 13.203 20.688 -6.867 1 77.25 283 ASP A N 1
ATOM 2220 C CA . ASP A 1 283 ? 13.406 21.719 -7.883 1 77.25 283 ASP A CA 1
ATOM 2221 C C . ASP A 1 283 ? 12.539 22.938 -7.605 1 77.25 283 ASP A C 1
ATOM 2223 O O . ASP A 1 283 ? 11.312 22.828 -7.547 1 77.25 283 ASP A O 1
ATOM 2227 N N . VAL A 1 284 ? 13.156 23.922 -7.25 1 65.31 284 VAL A N 1
ATOM 2228 C CA . VAL A 1 284 ? 12.445 25.156 -6.93 1 65.31 284 VAL A CA 1
ATOM 2229 C C . VAL A 1 284 ? 12.062 25.891 -8.219 1 65.31 284 VAL A C 1
ATOM 2231 O O . VAL A 1 284 ? 11 26.516 -8.289 1 65.31 284 VAL A O 1
ATOM 2234 N N . LYS A 1 285 ? 13.047 26 -9.352 1 58.75 285 LYS A N 1
ATOM 2235 C CA . LYS A 1 285 ? 12.852 26.859 -10.516 1 58.75 285 LYS A CA 1
ATOM 2236 C C . LYS A 1 285 ? 12.164 26.094 -11.648 1 58.75 285 LYS A C 1
ATOM 2238 O O . LYS A 1 285 ? 12.742 25.172 -12.227 1 58.75 285 LYS A O 1
ATOM 2243 N N . THR A 1 286 ? 10.906 25.828 -11.539 1 54.12 286 THR A N 1
ATOM 2244 C CA . THR A 1 286 ? 10.117 24.984 -12.43 1 54.12 286 THR A CA 1
ATOM 2245 C C . THR A 1 286 ? 10.258 25.438 -13.875 1 54.12 286 THR A C 1
ATOM 2247 O O . THR A 1 286 ? 9.453 25.078 -14.734 1 54.12 286 THR A O 1
ATOM 2250 N N . THR A 1 287 ? 11.07 26.5 -14.141 1 48.34 287 THR A N 1
ATOM 2251 C CA . THR A 1 287 ? 10.977 26.891 -15.539 1 48.34 287 THR A CA 1
ATOM 2252 C C . THR A 1 287 ? 11.43 25.766 -16.453 1 48.34 287 THR A C 1
ATOM 2254 O O . THR A 1 287 ? 11.102 25.766 -17.656 1 48.34 287 THR A O 1
ATOM 2257 N N . SER A 1 288 ? 12.305 25.078 -15.961 1 40.69 288 SER A N 1
ATOM 2258 C CA . SER A 1 288 ? 12.984 24.297 -16.984 1 40.69 288 SER A CA 1
ATOM 2259 C C . SER A 1 288 ? 12.148 23.109 -17.422 1 40.69 288 SER A C 1
ATOM 2261 O O . SER A 1 288 ? 12.477 22.438 -18.406 1 40.69 288 SER A O 1
ATOM 2263 N N . THR A 1 289 ? 11.656 22.266 -16.531 1 44.31 289 THR A N 1
ATOM 2264 C CA . THR A 1 289 ? 11.43 20.859 -16.859 1 44.31 289 THR A CA 1
ATOM 2265 C C . THR A 1 289 ? 10.031 20.656 -17.453 1 44.31 289 THR A C 1
ATOM 2267 O O . THR A 1 289 ? 9.547 19.531 -17.547 1 44.31 289 THR A O 1
ATOM 2270 N N . GLY A 1 290 ? 9.555 21.562 -18.266 1 49.84 290 GLY A N 1
ATOM 2271 C CA . GLY A 1 290 ? 8.32 21.344 -19 1 49.84 290 GLY A CA 1
ATOM 2272 C C . GLY A 1 290 ? 7.094 21.328 -18.109 1 49.84 290 GLY A C 1
ATOM 2273 O O . GLY A 1 290 ? 5.965 21.438 -18.594 1 49.84 290 GLY A O 1
ATOM 2274 N N . VAL A 1 291 ? 7.109 20.688 -17.016 1 55.66 291 VAL A N 1
ATOM 2275 C CA . VAL A 1 291 ? 5.898 20.812 -16.203 1 55.66 291 VAL A CA 1
ATOM 2276 C C . VAL A 1 291 ? 5.918 22.141 -15.438 1 55.66 291 VAL A C 1
ATOM 2278 O O . VAL A 1 291 ? 6.781 22.359 -14.586 1 55.66 291 VAL A O 1
ATOM 2281 N N . LYS A 1 292 ? 5.234 23.016 -15.922 1 71.44 292 LYS A N 1
ATOM 2282 C CA . LYS A 1 292 ? 5.168 24.375 -15.375 1 71.44 292 LYS A CA 1
ATOM 2283 C C . LYS A 1 292 ? 4.312 24.406 -14.109 1 71.44 292 LYS A C 1
ATOM 2285 O O . LYS A 1 292 ? 3.125 24.078 -14.148 1 71.44 292 LYS A O 1
ATOM 2290 N N . SER A 1 293 ? 4.977 24.219 -12.906 1 85.88 293 SER A N 1
ATOM 2291 C CA . SER A 1 293 ? 4.258 24.406 -11.648 1 85.88 293 SER A CA 1
ATOM 2292 C C . SER A 1 293 ? 4.742 25.656 -10.922 1 85.88 293 SER A C 1
ATOM 2294 O O . SER A 1 293 ? 5.926 25.984 -10.977 1 85.88 293 SER A O 1
ATOM 2296 N N . ALA A 1 294 ? 3.795 26.391 -10.375 1 91.38 294 ALA A N 1
ATOM 2297 C CA . ALA A 1 294 ? 4.109 27.578 -9.586 1 91.38 294 ALA A CA 1
ATOM 2298 C C . ALA A 1 294 ? 4.688 27.203 -8.227 1 91.38 294 ALA A C 1
ATOM 2300 O O . ALA A 1 294 ? 5.215 28.047 -7.512 1 91.38 294 ALA A O 1
ATOM 2301 N N . PHE A 1 295 ? 4.609 25.922 -7.887 1 93.75 295 PHE A N 1
ATOM 2302 C CA . PHE A 1 295 ? 5.078 25.453 -6.582 1 93.75 295 PHE A CA 1
ATOM 2303 C C . PHE A 1 295 ? 6.297 24.562 -6.734 1 93.75 295 PHE A C 1
ATOM 2305 O O . PHE A 1 295 ? 6.453 23.875 -7.754 1 93.75 295 PHE A O 1
ATOM 2312 N N . PRO A 1 296 ? 7.199 24.609 -5.75 1 90.75 296 PRO A N 1
ATOM 2313 C CA . PRO A 1 296 ? 8.414 23.797 -5.832 1 90.75 296 PRO A CA 1
ATOM 2314 C C . PRO A 1 296 ? 8.117 22.297 -5.926 1 90.75 296 PRO A C 1
ATOM 2316 O O . PRO A 1 296 ? 7.18 21.812 -5.289 1 90.75 296 PRO A O 1
ATOM 2319 N N . ILE A 1 297 ? 8.922 21.625 -6.684 1 87.81 297 ILE A N 1
ATOM 2320 C CA . ILE A 1 297 ? 8.82 20.188 -6.809 1 87.81 297 ILE A CA 1
ATOM 2321 C C . ILE A 1 297 ? 9.664 19.516 -5.727 1 87.81 297 ILE A C 1
ATOM 2323 O O . ILE A 1 297 ? 10.867 19.766 -5.625 1 87.81 297 ILE A O 1
ATOM 2327 N N . VAL A 1 298 ? 8.992 18.812 -4.855 1 87.81 298 VAL A N 1
ATOM 2328 C CA . VAL A 1 298 ? 9.656 18.047 -3.805 1 87.81 298 VAL A CA 1
ATOM 2329 C C . VAL A 1 298 ? 9.18 16.594 -3.836 1 87.81 298 VAL A C 1
ATOM 2331 O O . VAL A 1 298 ? 8.031 16.312 -3.496 1 87.81 298 VAL A O 1
ATOM 2334 N N . TRP A 1 299 ? 10.086 15.711 -4.199 1 86.38 299 TRP A N 1
ATOM 2335 C CA . TRP A 1 299 ? 9.719 14.305 -4.289 1 86.38 299 TRP A CA 1
ATOM 2336 C C . TRP A 1 299 ? 10.297 13.516 -3.117 1 86.38 299 TRP A C 1
ATOM 2338 O O . TRP A 1 299 ? 11.469 13.672 -2.773 1 86.38 299 TRP A O 1
ATOM 2348 N N . MET A 1 300 ? 9.422 12.82 -2.492 1 88.69 300 MET A N 1
ATOM 2349 C CA . MET A 1 300 ? 9.805 11.977 -1.362 1 88.69 300 MET A CA 1
ATOM 2350 C C . MET A 1 300 ? 9.617 10.5 -1.694 1 88.69 300 MET A C 1
ATOM 2352 O O . MET A 1 300 ? 8.836 10.148 -2.578 1 88.69 300 MET A O 1
ATOM 2356 N N . MET A 1 301 ? 10.305 9.648 -0.953 1 83.12 301 MET A N 1
ATOM 2357 C CA . MET A 1 301 ? 10.289 8.219 -1.244 1 83.12 301 MET A CA 1
ATOM 2358 C C . MET A 1 301 ? 9.086 7.543 -0.598 1 83.12 301 MET A C 1
ATOM 2360 O O . MET A 1 301 ? 8.484 6.648 -1.187 1 83.12 301 MET A O 1
ATOM 2364 N N . ASN A 1 302 ? 8.797 8 0.56 1 88.56 302 ASN A N 1
ATOM 2365 C CA . ASN A 1 302 ? 7.758 7.367 1.359 1 88.56 302 ASN A CA 1
ATOM 2366 C C . ASN A 1 302 ? 6.625 8.336 1.673 1 88.56 302 ASN A C 1
ATOM 2368 O O . ASN A 1 302 ? 6.871 9.5 2 1 88.56 302 ASN A O 1
ATOM 2372 N N . PRO A 1 303 ? 5.359 7.887 1.509 1 91.38 303 PRO A N 1
ATOM 2373 C CA . PRO A 1 303 ? 4.215 8.75 1.815 1 91.38 303 PRO A CA 1
ATOM 2374 C C . PRO A 1 303 ? 4.285 9.352 3.217 1 91.38 303 PRO A C 1
ATOM 2376 O O . PRO A 1 303 ? 3.889 10.5 3.418 1 91.38 303 PRO A O 1
ATOM 2379 N N . ALA A 1 304 ? 4.785 8.578 4.18 1 94.38 304 ALA A N 1
ATOM 2380 C CA . ALA A 1 304 ? 4.891 9.078 5.551 1 94.38 304 ALA A CA 1
ATOM 2381 C C . ALA A 1 304 ? 5.84 10.266 5.629 1 94.38 304 ALA A C 1
ATOM 2383 O O . ALA A 1 304 ? 5.645 11.172 6.445 1 94.38 304 ALA A O 1
ATOM 2384 N N . GLN A 1 305 ? 6.844 10.258 4.781 1 94.25 305 GLN A N 1
ATOM 2385 C CA . GLN A 1 305 ? 7.789 11.367 4.75 1 94.25 305 GLN A CA 1
ATOM 2386 C C . GLN A 1 305 ? 7.117 12.656 4.281 1 94.25 305 GLN A C 1
ATOM 2388 O O . GLN A 1 305 ? 7.402 13.734 4.801 1 94.25 305 GLN A O 1
ATOM 2393 N N . VAL A 1 306 ? 6.254 12.492 3.32 1 95.12 306 VAL A N 1
ATOM 2394 C CA . VAL A 1 306 ? 5.516 13.641 2.803 1 95.12 306 VAL A CA 1
ATOM 2395 C C . VAL A 1 306 ? 4.68 14.266 3.918 1 95.12 306 VAL A C 1
ATOM 2397 O O . VAL A 1 306 ? 4.711 15.484 4.117 1 95.12 306 VAL A O 1
ATOM 2400 N N . MET A 1 307 ? 4.004 13.43 4.688 1 96.38 307 MET A N 1
ATOM 2401 C CA . MET A 1 307 ? 3.184 13.891 5.801 1 96.38 307 MET A CA 1
ATOM 2402 C C . MET A 1 307 ? 4.039 14.586 6.855 1 96.38 307 MET A C 1
ATOM 2404 O O . MET A 1 307 ? 3.666 15.641 7.371 1 96.38 307 MET A O 1
ATOM 2408 N N . GLY A 1 308 ? 5.164 13.938 7.129 1 96.69 308 GLY A N 1
ATOM 2409 C CA . GLY A 1 308 ? 6.062 14.539 8.102 1 96.69 308 GLY A CA 1
ATOM 2410 C C . GLY A 1 308 ? 6.527 15.93 7.715 1 96.69 308 GLY A C 1
ATOM 2411 O O . GLY A 1 308 ? 6.43 16.875 8.508 1 96.69 308 GLY A O 1
ATOM 2412 N N . TYR A 1 309 ? 6.898 16.109 6.496 1 96.38 309 TYR A N 1
ATOM 2413 C CA . TYR A 1 309 ? 7.406 17.391 6.023 1 96.38 309 TYR A CA 1
ATOM 2414 C C . TYR A 1 309 ? 6.293 18.438 5.953 1 96.38 309 TYR A C 1
ATOM 2416 O O . TYR A 1 309 ? 6.52 19.609 6.227 1 96.38 309 TYR A O 1
ATOM 2424 N N . GLN A 1 310 ? 5.156 17.984 5.531 1 97.19 310 GLN A N 1
ATOM 2425 C CA . GLN A 1 310 ? 4.051 18.938 5.465 1 97.19 310 GLN A CA 1
ATOM 2426 C C . GLN A 1 310 ? 3.721 19.5 6.848 1 97.19 310 GLN A C 1
ATOM 2428 O O . GLN A 1 310 ? 3.516 20.703 7 1 97.19 310 GLN A O 1
ATOM 2433 N N . HIS A 1 311 ? 3.684 18.641 7.844 1 97.75 311 HIS A N 1
ATOM 2434 C CA . HIS A 1 311 ? 3.355 19.109 9.188 1 97.75 311 HIS A CA 1
ATOM 2435 C C . HIS A 1 311 ? 4.516 19.875 9.805 1 97.75 311 HIS A C 1
ATOM 2437 O O . HIS A 1 311 ? 4.305 20.797 10.609 1 97.75 311 HIS A O 1
ATOM 2443 N N . TYR A 1 312 ? 5.707 19.531 9.398 1 97.38 312 TYR A N 1
ATOM 2444 C CA . TYR A 1 312 ? 6.863 20.328 9.766 1 97.38 312 TYR A CA 1
ATOM 2445 C C . TYR A 1 312 ? 6.734 21.75 9.227 1 97.38 312 TYR A C 1
ATOM 2447 O O . TYR A 1 312 ? 6.926 22.719 9.961 1 97.38 312 TYR A O 1
ATOM 2455 N N . CYS A 1 313 ? 6.395 21.875 7.957 1 96.56 313 CYS A N 1
ATOM 2456 C CA . CYS A 1 313 ? 6.188 23.172 7.332 1 96.56 313 CYS A CA 1
ATOM 2457 C C . CYS A 1 313 ? 5.066 23.938 8.023 1 96.56 313 CYS A C 1
ATOM 2459 O O . CYS A 1 313 ? 5.191 25.141 8.273 1 96.56 313 CYS A O 1
ATOM 2461 N N . MET A 1 314 ? 4.027 23.219 8.359 1 96.56 314 MET A N 1
ATOM 2462 C CA . MET A 1 314 ? 2.893 23.844 9.023 1 96.56 314 MET A CA 1
ATOM 2463 C C . MET A 1 314 ? 3.293 24.391 10.391 1 96.56 314 MET A C 1
ATOM 2465 O O . MET A 1 314 ? 2.904 25.484 10.766 1 96.56 314 MET A O 1
ATOM 2469 N N . ALA A 1 315 ? 4.039 23.578 11.109 1 96.5 315 ALA A N 1
ATOM 2470 C CA . ALA A 1 315 ? 4.52 24.031 12.406 1 96.5 315 ALA A CA 1
ATOM 2471 C C . ALA A 1 315 ? 5.352 25.297 12.266 1 96.5 315 ALA A C 1
ATOM 2473 O O . ALA A 1 315 ? 5.199 26.234 13.055 1 96.5 315 ALA A O 1
ATOM 2474 N N . ARG A 1 316 ? 6.148 25.344 11.273 1 96.06 316 ARG A N 1
ATOM 2475 C CA . ARG A 1 316 ? 6.988 26.516 11.023 1 96.06 316 ARG A CA 1
ATOM 2476 C C . ARG A 1 316 ? 6.145 27.719 10.633 1 96.06 316 ARG A C 1
ATOM 2478 O O . ARG A 1 316 ? 6.398 28.844 11.094 1 96.06 316 ARG A O 1
ATOM 2485 N N . ILE A 1 317 ? 5.203 27.516 9.805 1 94.19 317 ILE A N 1
ATOM 2486 C CA . ILE A 1 317 ? 4.301 28.594 9.422 1 94.19 317 ILE A CA 1
ATOM 2487 C C . ILE A 1 317 ? 3.648 29.188 10.672 1 94.19 317 ILE A C 1
ATOM 2489 O O . ILE A 1 317 ? 3.658 30.406 10.867 1 94.19 317 ILE A O 1
ATOM 2493 N N . LEU A 1 318 ? 3.172 28.312 11.547 1 91.56 318 LEU A N 1
ATOM 2494 C CA . LEU A 1 318 ? 2.494 28.766 12.766 1 91.56 318 LEU A CA 1
ATOM 2495 C C . LEU A 1 318 ? 3.453 29.516 13.68 1 91.56 318 LEU A C 1
ATOM 2497 O O . LEU A 1 318 ? 3.072 30.5 14.305 1 91.56 318 LEU A O 1
ATOM 2501 N N . LEU A 1 319 ? 4.656 29.062 13.703 1 92 319 LEU A N 1
ATOM 2502 C CA . LEU A 1 319 ? 5.66 29.719 14.531 1 92 319 LEU A CA 1
ATOM 2503 C C . LEU A 1 319 ? 5.996 31.109 13.992 1 92 319 LEU A C 1
ATOM 2505 O O . LEU A 1 319 ? 6.105 32.062 14.758 1 92 319 LEU A O 1
ATOM 2509 N N . HIS A 1 320 ? 6.117 31.203 12.711 1 88.94 320 HIS A N 1
ATOM 2510 C CA . HIS A 1 320 ? 6.414 32.5 12.102 1 88.94 320 HIS A CA 1
ATOM 2511 C C . HIS A 1 320 ? 5.289 33.5 12.359 1 88.94 320 HIS A C 1
ATOM 2513 O O . HIS A 1 320 ? 5.547 34.656 12.711 1 88.94 320 HIS A O 1
ATOM 2519 N N . ILE A 1 321 ? 4.133 33.031 12.281 1 83.31 321 ILE A N 1
ATOM 2520 C CA . ILE A 1 321 ? 2.967 33.875 12.383 1 83.31 321 ILE A CA 1
ATOM 2521 C C . ILE A 1 321 ? 2.725 34.25 13.844 1 83.31 321 ILE A C 1
ATOM 2523 O O . ILE A 1 321 ? 2.268 35.344 14.148 1 83.31 321 ILE A O 1
ATOM 2527 N N . SER A 1 322 ? 3.084 33.438 14.773 1 84.81 322 SER A N 1
ATOM 2528 C CA . SER A 1 322 ? 2.721 33.625 16.172 1 84.81 322 SER A CA 1
ATOM 2529 C C . SER A 1 322 ? 3.885 34.219 16.969 1 84.81 322 SER A C 1
ATOM 2531 O O . SER A 1 322 ? 3.828 34.281 18.203 1 84.81 322 SER A O 1
ATOM 2533 N N . GLU A 1 323 ? 4.914 34.625 16.328 1 83.31 323 GLU A N 1
ATOM 2534 C CA . GLU A 1 323 ? 6.043 35.188 17.047 1 83.31 323 GLU A CA 1
ATOM 2535 C C . GLU A 1 323 ? 5.605 36.375 17.906 1 83.31 323 GLU A C 1
ATOM 2537 O O . GLU A 1 323 ? 5.137 37.375 17.391 1 83.31 323 GLU A O 1
ATOM 2542 N N . PRO A 1 324 ? 5.754 36.281 19.25 1 80.62 324 PRO A N 1
ATOM 2543 C CA . PR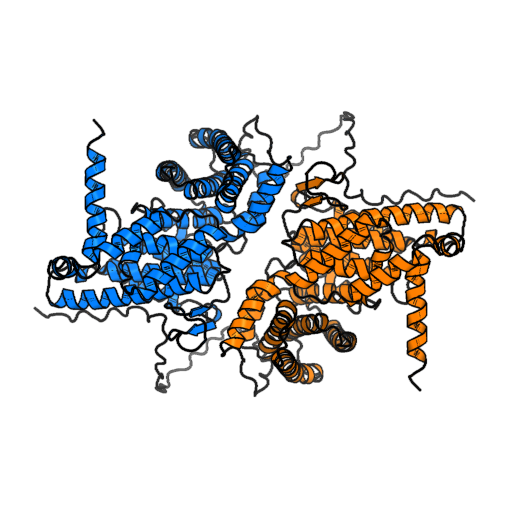O A 1 324 ? 5.191 37.25 20.172 1 80.62 324 PRO A CA 1
ATOM 2544 C C . PRO A 1 324 ? 5.836 38.625 20.016 1 80.62 324 PRO A C 1
ATOM 2546 O O . PRO A 1 324 ? 5.188 39.656 20.266 1 80.62 324 PRO A O 1
ATOM 2549 N N . ARG A 1 325 ? 7.059 38.812 19.703 1 78.19 325 ARG A N 1
ATOM 2550 C CA . ARG A 1 325 ? 7.758 40.094 19.609 1 78.19 325 ARG A CA 1
ATOM 2551 C C . ARG A 1 325 ? 7.234 40.906 18.453 1 78.19 325 ARG A C 1
ATOM 2553 O O . ARG A 1 325 ? 7.43 42.125 18.406 1 78.19 325 ARG A O 1
ATOM 2560 N N . LEU A 1 326 ? 6.539 40.156 17.547 1 74 326 LEU A N 1
ATOM 2561 C CA . LEU A 1 326 ? 6.047 40.875 16.359 1 74 326 LEU A CA 1
ATOM 2562 C C . LEU A 1 326 ? 4.695 41.5 16.641 1 74 326 LEU A C 1
ATOM 2564 O O . LEU A 1 326 ? 4.195 42.281 15.82 1 74 326 LEU A O 1
ATOM 2568 N N . TRP A 1 327 ? 4.168 41.281 17.797 1 68 327 TRP A N 1
ATOM 2569 C CA . TRP A 1 327 ? 2.846 41.812 18.109 1 68 327 TRP A CA 1
ATOM 2570 C C . TRP A 1 327 ? 2.959 43.125 18.875 1 68 327 TRP A C 1
ATOM 2572 O O . TRP A 1 327 ? 1.945 43.75 19.234 1 68 327 TRP A O 1
ATOM 2582 N N . VAL A 1 328 ? 4.242 43.531 19 1 61.97 328 VAL A N 1
ATOM 2583 C CA . VAL A 1 328 ? 4.461 44.844 19.609 1 61.97 328 VAL A CA 1
ATOM 2584 C C . VAL A 1 328 ? 4.488 45.938 18.531 1 61.97 328 VAL A C 1
ATOM 2586 O O . VAL A 1 328 ? 5.062 45.719 17.453 1 61.97 328 VAL A O 1
ATOM 2589 N N . SER A 1 329 ? 3.617 46.906 18.625 1 61.03 329 SER A N 1
ATOM 2590 C CA . SER A 1 329 ? 3.477 47.969 17.641 1 61.03 329 SER A CA 1
ATOM 2591 C C . SER A 1 329 ? 4.703 48.875 17.641 1 61.03 329 SER A C 1
ATOM 2593 O O . SER A 1 329 ? 4.918 49.656 18.578 1 61.03 329 SER A O 1
ATOM 2595 N N . SER A 1 330 ? 5.707 48.562 16.891 1 58.56 330 SER A N 1
ATOM 2596 C CA . SER A 1 330 ? 6.84 49.406 16.594 1 58.56 330 SER A CA 1
ATOM 2597 C C . SER A 1 330 ? 7.219 49.344 15.109 1 58.56 330 SER A C 1
ATOM 2599 O O . SER A 1 330 ? 6.812 48.406 14.406 1 58.56 330 SER A O 1
ATOM 2601 N N . LEU A 1 331 ? 7.77 50.438 14.531 1 58.75 331 LEU A N 1
ATOM 2602 C CA . LEU A 1 331 ? 8.203 50.438 13.141 1 58.75 331 LEU A CA 1
ATOM 2603 C C . LEU A 1 331 ? 9.07 49.25 12.82 1 58.75 331 LEU A C 1
ATOM 2605 O O . LEU A 1 331 ? 8.969 48.656 11.742 1 58.75 331 LEU A O 1
ATOM 2609 N N . ARG A 1 332 ? 9.984 48.938 13.719 1 58.44 332 ARG A N 1
ATOM 2610 C CA . ARG A 1 332 ? 10.875 47.781 13.547 1 58.44 332 ARG A CA 1
ATOM 2611 C C . ARG A 1 332 ? 10.086 46.5 13.453 1 58.44 332 ARG A C 1
ATOM 2613 O O . ARG A 1 332 ? 10.445 45.594 12.695 1 58.44 332 ARG A O 1
ATOM 2620 N N . THR A 1 333 ? 8.914 46.531 14.07 1 72.88 333 THR A N 1
ATOM 2621 C CA . THR A 1 333 ? 8.109 45.312 14.117 1 72.88 333 THR A CA 1
ATOM 2622 C C . THR A 1 333 ? 7.41 45.062 12.781 1 72.88 333 THR A C 1
ATOM 2624 O O . THR A 1 333 ? 7.105 43.938 12.43 1 72.88 333 THR A O 1
ATOM 2627 N N . ILE A 1 334 ? 7.383 46.156 12.047 1 69.5 334 ILE A N 1
ATOM 2628 C CA . ILE A 1 334 ? 6.715 46.031 10.758 1 69.5 334 ILE A CA 1
ATOM 2629 C C . ILE A 1 334 ? 7.605 45.25 9.781 1 69.5 334 ILE A C 1
ATOM 2631 O O . ILE A 1 334 ? 7.141 44.344 9.094 1 69.5 334 ILE A O 1
ATOM 2635 N N . GLU A 1 335 ? 8.836 45.656 9.711 1 72.5 335 GLU A N 1
ATOM 2636 C CA . GLU A 1 335 ? 9.766 44.969 8.828 1 72.5 335 GLU A CA 1
ATOM 2637 C C . GLU A 1 335 ? 9.914 43.5 9.227 1 72.5 335 GLU A C 1
ATOM 2639 O O . GLU A 1 335 ? 9.961 42.625 8.367 1 72.5 335 GLU A O 1
ATOM 2644 N N . ASP A 1 336 ? 9.977 43.344 10.469 1 77.31 336 ASP A N 1
ATOM 2645 C CA . ASP A 1 336 ? 10.117 41.969 10.984 1 77.31 336 ASP A CA 1
ATOM 2646 C C . ASP A 1 336 ? 8.898 41.125 10.641 1 77.31 336 ASP A C 1
ATOM 2648 O O . ASP A 1 336 ? 9.016 39.938 10.391 1 77.31 336 ASP A O 1
ATOM 2652 N N . ARG A 1 337 ? 7.832 41.812 10.625 1 79.06 337 ARG A N 1
ATOM 2653 C CA . ARG A 1 337 ? 6.602 41.094 10.273 1 79.06 337 ARG A CA 1
ATOM 2654 C C . ARG A 1 337 ? 6.605 40.688 8.805 1 79.06 337 ARG A C 1
ATOM 2656 O O . ARG A 1 337 ? 6.137 39.594 8.461 1 79.06 337 ARG A O 1
ATOM 2663 N N . VAL A 1 338 ? 7.145 41.5 7.992 1 80.06 338 VAL A N 1
ATOM 2664 C CA . VAL A 1 338 ? 7.227 41.188 6.566 1 80.06 338 VAL A CA 1
ATOM 2665 C C . VAL A 1 338 ? 8.133 40 6.348 1 80.06 338 VAL A C 1
ATOM 2667 O O . VAL A 1 338 ? 7.82 39.125 5.543 1 80.06 338 VAL A O 1
ATOM 2670 N N . VAL A 1 339 ? 9.203 40 7.027 1 82.5 339 VAL A N 1
ATOM 2671 C CA . VAL A 1 339 ? 10.148 38.906 6.914 1 82.5 339 VAL A CA 1
ATOM 2672 C C . VAL A 1 339 ? 9.5 37.594 7.398 1 82.5 339 VAL A C 1
ATOM 2674 O O . VAL A 1 339 ? 9.664 36.562 6.781 1 82.5 339 VAL A O 1
ATOM 2677 N N . ALA A 1 340 ? 8.75 37.656 8.469 1 84.69 340 ALA A N 1
ATOM 2678 C CA . ALA A 1 340 ? 8.047 36.5 9.008 1 84.69 340 ALA A CA 1
ATOM 2679 C C . ALA A 1 340 ? 7 36 8.031 1 84.69 340 ALA A C 1
ATOM 2681 O O . ALA A 1 340 ? 6.848 34.781 7.859 1 84.69 340 ALA A O 1
ATOM 2682 N N . ASP A 1 341 ? 6.359 36.875 7.395 1 84.19 341 ASP A N 1
ATOM 2683 C CA . ASP A 1 341 ? 5.34 36.5 6.418 1 84.19 341 ASP A CA 1
ATOM 2684 C C . ASP A 1 341 ? 5.961 35.812 5.203 1 84.19 341 ASP A C 1
ATOM 2686 O O . ASP A 1 341 ? 5.395 34.875 4.656 1 84.19 341 ASP A O 1
ATOM 2690 N N . LYS A 1 342 ? 7.062 36.344 4.805 1 89 342 LYS A N 1
ATOM 2691 C CA . LYS A 1 342 ? 7.75 35.75 3.666 1 89 342 LYS A CA 1
ATOM 2692 C C . LYS A 1 342 ? 8.227 34.344 3.994 1 89 342 LYS A C 1
ATOM 2694 O O . LYS A 1 342 ? 8.156 33.438 3.148 1 89 342 LYS A O 1
ATOM 2699 N N . ALA A 1 343 ? 8.703 34.219 5.152 1 90.75 343 ALA A N 1
ATOM 2700 C CA . ALA A 1 343 ? 9.148 32.906 5.59 1 90.75 343 ALA A CA 1
ATOM 2701 C C . ALA A 1 343 ? 7.98 31.922 5.66 1 90.75 343 ALA A C 1
ATOM 2703 O O . ALA A 1 343 ? 8.102 30.766 5.242 1 90.75 343 ALA A O 1
ATOM 2704 N N . ALA A 1 344 ? 6.887 32.406 6.219 1 92.56 344 ALA A N 1
ATOM 2705 C CA . ALA A 1 344 ? 5.68 31.578 6.293 1 92.56 344 ALA A CA 1
ATOM 2706 C C . ALA A 1 344 ? 5.191 31.203 4.898 1 92.56 344 ALA A C 1
ATOM 2708 O O . ALA A 1 344 ? 4.793 30.062 4.664 1 92.56 344 ALA A O 1
ATOM 2709 N N . LEU A 1 345 ? 5.285 32.125 3.998 1 94.19 345 LEU A N 1
ATOM 2710 C CA . LEU A 1 345 ? 4.855 31.891 2.627 1 94.19 345 LEU A CA 1
ATOM 2711 C C . LEU A 1 345 ? 5.742 30.859 1.955 1 94.19 345 LEU A C 1
ATOM 2713 O O . LEU A 1 345 ? 5.246 29.984 1.224 1 94.19 345 LEU A O 1
ATOM 2717 N N . ASN A 1 346 ? 7 30.969 2.186 1 93.25 346 ASN A N 1
ATOM 2718 C CA . ASN A 1 346 ? 7.922 29.984 1.62 1 93.25 346 ASN A CA 1
ATOM 2719 C C . ASN A 1 346 ? 7.621 28.578 2.123 1 93.25 346 ASN A C 1
ATOM 2721 O O . ASN A 1 346 ? 7.645 27.609 1.351 1 93.25 346 ASN A O 1
ATOM 2725 N N . ASP A 1 347 ? 7.391 28.422 3.387 1 95.25 347 ASP A N 1
ATOM 2726 C CA . ASP A 1 347 ? 7.023 27.125 3.955 1 95.25 347 ASP A CA 1
ATOM 2727 C C . ASP A 1 347 ? 5.695 26.625 3.391 1 95.25 347 ASP A C 1
ATOM 2729 O O . ASP A 1 347 ? 5.52 25.438 3.162 1 95.25 347 ASP A O 1
ATOM 2733 N N . LEU A 1 348 ? 4.773 27.547 3.24 1 96.31 348 LEU A N 1
ATOM 2734 C CA . LEU A 1 348 ? 3.48 27.203 2.662 1 96.31 348 LEU A CA 1
ATOM 2735 C C . LEU A 1 348 ? 3.648 26.656 1.243 1 96.31 348 LEU A C 1
ATOM 2737 O O . LEU A 1 348 ? 3.021 25.672 0.872 1 96.31 348 LEU A O 1
ATOM 2741 N N . ARG A 1 349 ? 4.504 27.328 0.464 1 95.38 349 ARG A N 1
ATOM 2742 C CA . ARG A 1 349 ? 4.77 26.891 -0.902 1 95.38 349 ARG A CA 1
ATOM 2743 C C . ARG A 1 349 ? 5.312 25.453 -0.925 1 95.38 349 ARG A C 1
ATOM 2745 O O . ARG A 1 349 ? 4.914 24.656 -1.766 1 95.38 349 ARG A O 1
ATOM 2752 N N . ILE A 1 350 ? 6.152 25.141 -0.017 1 94.69 350 ILE A N 1
ATOM 2753 C CA . ILE A 1 350 ? 6.73 23.812 0.06 1 94.69 350 ILE A CA 1
ATOM 2754 C C . ILE A 1 350 ? 5.652 22.797 0.44 1 94.69 350 ILE A C 1
ATOM 2756 O O . ILE A 1 350 ? 5.551 21.734 -0.164 1 94.69 350 ILE A O 1
ATOM 2760 N N . ALA A 1 351 ? 4.844 23.141 1.447 1 96.5 351 ALA A N 1
ATOM 2761 C CA . ALA A 1 351 ? 3.777 22.25 1.896 1 96.5 351 ALA A CA 1
ATOM 2762 C C . ALA A 1 351 ? 2.801 21.953 0.764 1 96.5 351 ALA A C 1
ATOM 2764 O O . ALA A 1 351 ? 2.377 20.812 0.59 1 96.5 351 ALA A O 1
ATOM 2765 N N . ILE A 1 352 ? 2.471 23 -0.008 1 96.56 352 ILE A N 1
ATOM 2766 C CA . ILE A 1 352 ? 1.553 22.844 -1.13 1 96.56 352 ILE A CA 1
ATOM 2767 C C . ILE A 1 352 ? 2.23 22.031 -2.24 1 96.56 352 ILE A C 1
ATOM 2769 O O . ILE A 1 352 ? 1.624 21.141 -2.826 1 96.56 352 ILE A O 1
ATOM 2773 N N . GLY A 1 353 ? 3.512 22.359 -2.529 1 94.5 353 GLY A N 1
ATOM 2774 C CA . GLY A 1 353 ? 4.266 21.625 -3.529 1 94.5 353 GLY A CA 1
ATOM 2775 C C . GLY A 1 353 ? 4.336 20.141 -3.246 1 94.5 353 GLY A C 1
ATOM 2776 O O . GLY A 1 353 ? 4.238 19.328 -4.164 1 94.5 353 GLY A O 1
ATOM 2777 N N . LEU A 1 354 ? 4.488 19.75 -1.989 1 94.62 354 LEU A N 1
ATOM 2778 C CA . LEU A 1 354 ? 4.504 18.344 -1.58 1 94.62 354 LEU A CA 1
ATOM 2779 C C . LEU A 1 354 ? 3.188 17.656 -1.935 1 94.62 354 LEU A C 1
ATOM 2781 O O . LEU A 1 354 ? 3.178 16.5 -2.338 1 94.62 354 LEU A O 1
ATOM 2785 N N . GLY A 1 355 ? 2.088 18.359 -1.801 1 94.19 355 GLY A N 1
ATOM 2786 C CA . GLY A 1 355 ? 0.787 17.812 -2.137 1 94.19 355 GLY A CA 1
ATOM 2787 C C . GLY A 1 355 ? 0.558 17.688 -3.631 1 94.19 355 GLY A C 1
ATOM 2788 O O . GLY A 1 355 ? 0.103 16.641 -4.109 1 94.19 355 GLY A O 1
ATOM 2789 N N . ILE A 1 356 ? 0.974 18.656 -4.391 1 92.88 356 ILE A N 1
ATOM 2790 C CA . ILE A 1 356 ? 0.719 18.75 -5.824 1 92.88 356 ILE A CA 1
ATOM 2791 C C . ILE A 1 356 ? 1.578 17.719 -6.562 1 92.88 356 ILE A C 1
ATOM 2793 O O . ILE A 1 356 ? 1.112 17.062 -7.5 1 92.88 356 ILE A O 1
ATOM 2797 N N . HIS A 1 357 ? 2.795 17.547 -6.098 1 88.38 357 HIS A N 1
ATOM 2798 C CA . HIS A 1 357 ? 3.734 16.766 -6.902 1 88.38 357 HIS A CA 1
ATOM 2799 C C . HIS A 1 357 ? 3.844 15.336 -6.387 1 88.38 357 HIS A C 1
ATOM 2801 O O . HIS A 1 357 ? 4.516 14.5 -7.004 1 88.38 357 HIS A O 1
ATOM 2807 N N . ASN A 1 358 ? 3.322 15.023 -5.281 1 88.06 358 ASN A N 1
ATOM 2808 C CA . ASN A 1 358 ? 3.176 13.648 -4.812 1 88.06 358 ASN A CA 1
ATOM 2809 C C . ASN A 1 358 ? 1.72 13.195 -4.852 1 88.06 358 ASN A C 1
ATOM 2811 O O . ASN A 1 358 ? 1.13 12.891 -3.814 1 88.06 358 ASN A O 1
ATOM 2815 N N . ARG A 1 359 ? 1.208 12.93 -6.023 1 82.62 359 ARG A N 1
ATOM 2816 C CA . ARG A 1 359 ? -0.213 12.719 -6.277 1 82.62 359 ARG A CA 1
ATOM 2817 C C . ARG A 1 359 ? -0.677 11.375 -5.719 1 82.62 359 ARG A C 1
ATOM 2819 O O . ARG A 1 359 ? -1.842 11.227 -5.348 1 82.62 359 ARG A O 1
ATOM 2826 N N . SER A 1 360 ? 0.215 10.492 -5.617 1 83 360 SER A N 1
ATOM 2827 C CA . SER A 1 360 ? -0.155 9.164 -5.129 1 83 360 SER A CA 1
ATOM 2828 C C . SER A 1 360 ? -0.413 9.18 -3.627 1 83 360 SER A C 1
ATOM 2830 O O . SER A 1 360 ? -1.038 8.266 -3.09 1 83 360 SER A O 1
ATOM 2832 N N . VAL A 1 361 ? 0.047 10.242 -2.99 1 90.69 361 VAL A N 1
ATOM 2833 C CA . VAL A 1 361 ? -0.151 10.375 -1.551 1 90.69 361 VAL A CA 1
ATOM 2834 C C . VAL A 1 361 ? -1.405 11.203 -1.275 1 90.69 361 VAL A C 1
ATOM 2836 O O . VAL A 1 361 ? -1.318 12.406 -1.017 1 90.69 361 VAL A O 1
ATOM 2839 N N . VAL A 1 362 ? -2.506 10.57 -1.229 1 90.56 362 VAL A N 1
ATOM 2840 C CA . VAL A 1 362 ? -3.793 11.234 -1.068 1 90.56 362 VAL A CA 1
ATOM 2841 C C . VAL A 1 362 ? -3.814 12.008 0.249 1 90.56 362 VAL A C 1
ATOM 2843 O O . VAL A 1 362 ? -4.387 13.094 0.329 1 90.56 362 VAL A O 1
ATOM 2846 N N . GLY A 1 363 ? -3.184 11.461 1.273 1 91.81 363 GLY A N 1
ATOM 2847 C CA . GLY A 1 363 ? -3.119 12.117 2.568 1 91.81 363 GLY A CA 1
ATOM 2848 C C . GLY A 1 363 ? -2.496 13.5 2.502 1 91.81 363 GLY A C 1
ATOM 2849 O O . GLY A 1 363 ? -2.881 14.398 3.258 1 91.81 363 GLY A O 1
ATOM 2850 N N . ALA A 1 364 ? -1.559 13.641 1.598 1 94.31 364 ALA A N 1
ATOM 2851 C CA . ALA A 1 364 ? -0.92 14.938 1.422 1 94.31 364 ALA A CA 1
ATOM 2852 C C . ALA A 1 364 ? -1.91 15.969 0.886 1 94.31 364 ALA A C 1
ATOM 2854 O O . ALA A 1 364 ? -1.817 17.156 1.209 1 94.31 364 ALA A O 1
ATOM 2855 N N . GLY A 1 365 ? -2.777 15.516 0.042 1 94.12 365 GLY A N 1
ATOM 2856 C CA . GLY A 1 365 ? -3.818 16.391 -0.464 1 94.12 365 GLY A CA 1
ATOM 2857 C C . GLY A 1 365 ? -4.75 16.906 0.62 1 94.12 365 GLY A C 1
ATOM 2858 O O . GLY A 1 365 ? -5.137 18.078 0.617 1 94.12 365 GLY A O 1
ATOM 2859 N N . PHE A 1 366 ? -5.074 16.047 1.553 1 92.88 366 PHE A N 1
ATOM 2860 C CA . PHE A 1 366 ? -5.902 16.453 2.684 1 92.88 366 PHE A CA 1
ATOM 2861 C C . PHE A 1 366 ? -5.211 17.531 3.502 1 92.88 366 PHE A C 1
ATOM 2863 O O . PHE A 1 366 ? -5.84 18.5 3.91 1 92.88 366 PHE A O 1
ATOM 2870 N N . THR A 1 367 ? -3.947 17.297 3.725 1 94.19 367 THR A N 1
ATOM 2871 C CA . THR A 1 367 ? -3.191 18.25 4.523 1 94.19 367 THR A CA 1
ATOM 2872 C C . THR A 1 367 ? -3.162 19.625 3.842 1 94.19 367 THR A C 1
ATOM 2874 O O . THR A 1 367 ? -3.328 20.656 4.496 1 94.19 367 THR A O 1
ATOM 2877 N N . VAL A 1 368 ? -2.963 19.609 2.518 1 96 368 VAL A N 1
ATOM 2878 C CA . VAL A 1 368 ? -2.969 20.875 1.772 1 96 368 VAL A CA 1
ATOM 2879 C C . VAL A 1 368 ? -4.328 21.547 1.921 1 96 368 VAL A C 1
ATOM 2881 O O . VAL A 1 368 ? -4.398 22.766 2.156 1 96 368 VAL A O 1
ATOM 2884 N N . HIS A 1 369 ? -5.348 20.766 1.779 1 94 369 HIS A N 1
ATOM 2885 C CA . HIS A 1 369 ? -6.703 21.281 1.936 1 94 369 HIS A CA 1
ATOM 2886 C C . HIS A 1 369 ? -6.879 21.969 3.285 1 94 369 HIS A C 1
ATOM 2888 O O . HIS A 1 369 ? -7.406 23.078 3.354 1 94 369 HIS A O 1
ATOM 2894 N N . HIS A 1 370 ? -6.406 21.406 4.305 1 92.12 370 HIS A N 1
ATOM 2895 C CA . HIS A 1 370 ? -6.598 21.938 5.652 1 92.12 370 HIS A CA 1
ATOM 2896 C C . HIS A 1 370 ? -5.699 23.141 5.902 1 92.12 370 HIS A C 1
ATOM 2898 O O . HIS A 1 370 ? -6.113 24.109 6.547 1 92.12 370 HIS A O 1
ATOM 2904 N N . ILE A 1 371 ? -4.453 23.016 5.391 1 94.12 371 ILE A N 1
ATOM 2905 C CA . ILE A 1 371 ? -3.52 24.125 5.559 1 94.12 371 ILE A CA 1
ATOM 2906 C C . ILE A 1 371 ? -4.074 25.375 4.875 1 94.12 371 ILE A C 1
ATOM 2908 O O . ILE A 1 371 ? -3.955 26.484 5.402 1 94.12 371 ILE A O 1
ATOM 2912 N N . LEU A 1 372 ? -4.75 25.188 3.762 1 94.81 372 LEU A N 1
ATOM 2913 C CA . LEU A 1 372 ? -5.234 26.297 2.959 1 94.81 372 LEU A CA 1
ATOM 2914 C C . LEU A 1 372 ? -6.422 26.984 3.635 1 94.81 372 LEU A C 1
ATOM 2916 O O . LEU A 1 372 ? -6.691 28.156 3.391 1 94.81 372 LEU A O 1
ATOM 2920 N N . PHE A 1 373 ? -7.102 26.312 4.469 1 89.44 373 PHE A N 1
ATOM 2921 C CA . PHE A 1 373 ? -8.203 26.922 5.215 1 89.44 373 PHE A CA 1
ATOM 2922 C C . PHE A 1 373 ? -7.691 28.031 6.125 1 89.44 373 PHE A C 1
ATOM 2924 O O . PHE A 1 373 ? -8.375 29.031 6.332 1 89.44 373 PHE A O 1
ATOM 2931 N N . THR A 1 374 ? -6.5 27.797 6.621 1 87.75 374 THR A N 1
ATOM 2932 C CA . THR A 1 374 ? -5.961 28.734 7.602 1 87.75 374 THR A CA 1
ATOM 2933 C C . THR A 1 374 ? -4.938 29.672 6.953 1 87.75 374 THR A C 1
ATOM 2935 O O . THR A 1 374 ? -4.895 30.859 7.266 1 87.75 374 THR A O 1
ATOM 2938 N N . CYS A 1 375 ? -4.18 29.109 5.984 1 91.44 375 CYS A N 1
ATOM 2939 C CA . CYS A 1 375 ? -3.033 29.875 5.496 1 91.44 375 CYS A CA 1
ATOM 2940 C C . CYS A 1 375 ? -3.225 30.281 4.039 1 91.44 375 CYS A C 1
ATOM 2942 O O . CYS A 1 375 ? -2.32 30.844 3.424 1 91.44 375 CYS A O 1
ATOM 2944 N N . GLY A 1 376 ? -4.352 30.062 3.473 1 92.12 376 GLY A N 1
ATOM 2945 C CA . GLY A 1 376 ? -4.59 30.406 2.078 1 92.12 376 GLY A CA 1
ATOM 2946 C C . GLY A 1 376 ? -4.445 31.875 1.787 1 92.12 376 GLY A C 1
ATOM 2947 O O . GLY A 1 376 ? -4.133 32.281 0.659 1 92.12 376 GLY A O 1
ATOM 2948 N N . CYS A 1 377 ? -4.602 32.688 2.795 1 89.5 377 CYS A N 1
ATOM 2949 C CA . CYS A 1 377 ? -4.547 34.125 2.645 1 89.5 377 CYS A CA 1
ATOM 2950 C C . CYS A 1 377 ? -3.125 34.594 2.357 1 89.5 377 CYS A C 1
ATOM 2952 O O . CYS A 1 377 ? -2.916 35.719 1.862 1 89.5 377 CYS A O 1
ATOM 2954 N N . LEU A 1 378 ? -2.184 33.75 2.617 1 90.69 378 LEU A N 1
ATOM 2955 C CA . LEU A 1 378 ? -0.787 34.094 2.398 1 90.69 378 LEU A CA 1
ATOM 2956 C C . LEU A 1 378 ? -0.45 34.094 0.911 1 90.69 378 LEU A C 1
ATOM 2958 O O . LEU A 1 378 ? 0.557 34.688 0.494 1 90.69 378 LEU A O 1
ATOM 2962 N N . LEU A 1 379 ? -1.292 33.406 0.141 1 93.62 379 LEU A N 1
ATOM 2963 C CA . LEU A 1 379 ? -1.046 33.312 -1.294 1 93.62 379 LEU A CA 1
ATOM 2964 C C . LEU A 1 379 ? -1.589 34.562 -2.01 1 93.62 379 LEU A C 1
ATOM 2966 O O . LEU A 1 379 ? -2.803 34.75 -2.053 1 93.62 379 LEU A O 1
ATOM 2970 N N . THR A 1 380 ? -0.686 35.312 -2.586 1 91.12 380 THR A N 1
ATOM 2971 C CA . THR A 1 380 ? -1.108 36.531 -3.242 1 91.12 380 THR A CA 1
ATOM 2972 C C . THR A 1 380 ? -0.863 36.469 -4.746 1 91.12 380 THR A C 1
ATOM 2974 O O . THR A 1 380 ? -1.471 37.219 -5.52 1 91.12 380 THR A O 1
ATOM 2977 N N . ASP A 1 381 ? -0.017 35.625 -5.188 1 93 381 ASP A N 1
ATOM 2978 C CA . ASP A 1 381 ? 0.281 35.469 -6.605 1 93 381 ASP A CA 1
ATOM 2979 C C . ASP A 1 381 ? -0.871 34.781 -7.336 1 93 381 ASP A C 1
ATOM 2981 O O . ASP A 1 381 ? -1.227 33.656 -7.016 1 93 381 ASP A O 1
ATOM 2985 N N . PRO A 1 382 ? -1.417 35.469 -8.352 1 93.56 382 PRO A N 1
ATOM 2986 C CA . PRO A 1 382 ? -2.57 34.906 -9.055 1 93.56 382 PRO A CA 1
ATOM 2987 C C . PRO A 1 382 ? -2.264 33.562 -9.711 1 93.56 382 PRO A C 1
ATOM 2989 O O . PRO A 1 382 ? -3.146 32.688 -9.82 1 93.56 382 PRO A O 1
ATOM 2992 N N . VAL A 1 383 ? -1.08 33.375 -10.148 1 93.75 383 VAL A N 1
ATOM 2993 C CA . VAL A 1 383 ? -0.707 32.125 -10.766 1 93.75 383 VAL A CA 1
ATOM 2994 C C . VAL A 1 383 ? -0.743 31 -9.719 1 93.75 383 VAL A C 1
ATOM 2996 O O . VAL A 1 383 ? -1.233 29.906 -9.992 1 93.75 383 VAL A O 1
ATOM 2999 N N . GLU A 1 384 ? -0.205 31.312 -8.578 1 94.88 384 GLU A N 1
ATOM 3000 C CA . GLU A 1 384 ? -0.245 30.359 -7.473 1 94.88 384 GLU A CA 1
ATOM 3001 C C . GLU A 1 384 ? -1.683 30.062 -7.055 1 94.88 384 GLU A C 1
ATOM 3003 O O . GLU A 1 384 ? -2.035 28.906 -6.816 1 94.88 384 GLU A O 1
ATOM 3008 N N . GLN A 1 385 ? -2.488 31.125 -6.973 1 95.75 385 GLN A N 1
ATOM 3009 C CA . GLN A 1 385 ? -3.883 30.984 -6.574 1 95.75 385 GLN A CA 1
ATOM 3010 C C . GLN A 1 385 ? -4.641 30.078 -7.551 1 95.75 385 GLN A C 1
ATOM 3012 O O . GLN A 1 385 ? -5.363 29.172 -7.137 1 95.75 385 GLN A O 1
ATOM 3017 N N . GLN A 1 386 ? -4.391 30.297 -8.797 1 95.38 386 GLN A N 1
ATOM 3018 C CA . GLN A 1 386 ? -5.082 29.5 -9.812 1 95.38 386 GLN A CA 1
ATOM 3019 C C . GLN A 1 386 ? -4.652 28.031 -9.758 1 95.38 386 GLN A C 1
ATOM 3021 O O . GLN A 1 386 ? -5.48 27.141 -9.898 1 95.38 386 GLN A O 1
ATOM 3026 N N . GLU A 1 387 ? -3.371 27.766 -9.586 1 95.81 387 GLU A N 1
ATOM 3027 C CA . GLU A 1 387 ? -2.893 26.391 -9.508 1 95.81 387 GLU A CA 1
ATOM 3028 C C . GLU A 1 387 ? -3.469 25.672 -8.289 1 95.81 387 GLU A C 1
ATOM 3030 O O . GLU A 1 387 ? -3.773 24.484 -8.344 1 95.81 387 GLU A O 1
ATOM 3035 N N . VAL A 1 388 ? -3.592 26.406 -7.227 1 96.69 388 VAL A N 1
ATOM 3036 C CA . VAL A 1 388 ? -4.184 25.844 -6.02 1 96.69 388 VAL A CA 1
ATOM 3037 C C . VAL A 1 388 ? -5.645 25.484 -6.277 1 96.69 388 VAL A C 1
ATOM 3039 O O . VAL A 1 388 ? -6.102 24.406 -5.887 1 96.69 388 VAL A O 1
ATOM 3042 N N . LEU A 1 389 ? -6.375 26.375 -6.957 1 96.31 389 LEU A N 1
ATOM 3043 C CA . LEU A 1 389 ? -7.777 26.125 -7.258 1 96.31 389 LEU A CA 1
ATOM 3044 C C . LEU A 1 389 ? -7.918 24.922 -8.18 1 96.31 389 LEU A C 1
ATOM 3046 O O . LEU A 1 389 ? -8.812 24.078 -7.992 1 96.31 389 LEU A O 1
ATOM 3050 N N . ASP A 1 390 ? -7.055 24.781 -9.117 1 95.75 390 ASP A N 1
ATOM 3051 C CA . ASP A 1 390 ? -7.059 23.625 -10.008 1 95.75 390 ASP A CA 1
ATOM 3052 C C . ASP A 1 390 ? -6.777 22.344 -9.242 1 95.75 390 ASP A C 1
ATOM 3054 O O . ASP A 1 390 ? -7.41 21.312 -9.492 1 95.75 390 ASP A O 1
ATOM 3058 N N . PHE A 1 391 ? -5.859 22.453 -8.391 1 95.44 391 PHE A N 1
ATOM 3059 C CA . PHE A 1 391 ? -5.5 21.297 -7.574 1 95.44 391 PHE A CA 1
ATOM 3060 C C . PHE A 1 391 ? -6.676 20.859 -6.715 1 95.44 391 PHE A C 1
ATOM 3062 O O . PHE A 1 391 ? -6.992 19.672 -6.648 1 95.44 391 PHE A O 1
ATOM 3069 N N . ILE A 1 392 ? -7.297 21.812 -6.059 1 95.25 392 ILE A N 1
ATOM 3070 C CA . ILE A 1 392 ? -8.406 21.531 -5.148 1 95.25 392 ILE A CA 1
ATOM 3071 C C . ILE A 1 392 ? -9.562 20.922 -5.93 1 95.25 392 ILE A C 1
ATOM 3073 O O . ILE A 1 392 ? -10.203 19.969 -5.469 1 95.25 392 ILE A O 1
ATOM 3077 N N . ASP A 1 393 ? -9.805 21.359 -7.098 1 94.81 393 ASP A N 1
ATOM 3078 C CA . ASP A 1 393 ? -10.875 20.828 -7.934 1 94.81 393 ASP A CA 1
ATOM 3079 C C . ASP A 1 393 ? -10.594 19.375 -8.336 1 94.81 393 ASP A C 1
ATOM 3081 O O . ASP A 1 393 ? -11.477 18.516 -8.25 1 94.81 393 ASP A O 1
ATOM 3085 N N . HIS A 1 394 ? -9.398 19.203 -8.711 1 93.25 394 HIS A N 1
ATOM 3086 C CA . HIS A 1 394 ? -9.008 17.844 -9.086 1 93.25 394 HIS A CA 1
ATOM 3087 C C . HIS A 1 394 ? -9.062 16.906 -7.891 1 93.25 394 HIS A C 1
ATOM 3089 O O . HIS A 1 394 ? -9.547 15.773 -8 1 93.25 394 HIS A O 1
ATOM 3095 N N . PHE A 1 395 ? -8.609 17.406 -6.832 1 92.38 395 PHE A N 1
ATOM 3096 C CA . PHE A 1 395 ? -8.578 16.625 -5.598 1 92.38 395 PHE A CA 1
ATOM 3097 C C . PHE A 1 395 ? -9.992 16.234 -5.18 1 92.38 395 PHE A C 1
ATOM 3099 O O . PHE A 1 395 ? -10.242 15.062 -4.871 1 92.38 395 PHE A O 1
ATOM 3106 N N . GLY A 1 396 ? -10.906 17.156 -5.18 1 90.5 396 GLY A N 1
ATOM 3107 C CA . GLY A 1 396 ? -12.281 16.875 -4.816 1 90.5 396 GLY A CA 1
ATOM 3108 C C . GLY A 1 396 ? -12.945 15.852 -5.715 1 90.5 396 GLY A C 1
ATOM 3109 O O . GLY A 1 396 ? -13.602 14.922 -5.234 1 90.5 396 GLY A O 1
ATOM 3110 N N . ASN A 1 397 ? -12.648 15.906 -6.93 1 89 397 ASN A N 1
ATOM 3111 C CA . ASN A 1 397 ? -13.289 15.039 -7.91 1 89 397 ASN A CA 1
ATOM 3112 C C . ASN A 1 397 ? -12.695 13.633 -7.895 1 89 397 ASN A C 1
ATOM 3114 O O . ASN A 1 397 ? -13.422 12.648 -8.039 1 89 397 ASN A O 1
ATOM 3118 N N . SER A 1 398 ? -11.438 13.609 -7.688 1 89.12 398 SER A N 1
ATOM 3119 C CA . SER A 1 398 ? -10.758 12.32 -7.793 1 89.12 398 SER A CA 1
ATOM 3120 C C . SER A 1 398 ? -10.805 11.562 -6.473 1 89.12 398 SER A C 1
ATOM 3122 O O . SER A 1 398 ? -10.867 10.336 -6.457 1 89.12 398 SER A O 1
ATOM 3124 N N . VAL A 1 399 ? -10.773 12.242 -5.379 1 90.19 399 VAL A N 1
ATOM 3125 C CA . VAL A 1 399 ? -10.641 11.609 -4.07 1 90.19 399 VAL A CA 1
ATOM 3126 C C . VAL A 1 399 ? -12.008 11.547 -3.393 1 90.19 399 VAL A C 1
ATOM 3128 O O . VAL A 1 399 ? -12.211 10.766 -2.463 1 90.19 399 VAL A O 1
ATOM 3131 N N . GLY A 1 400 ? -13.008 12.281 -3.869 1 88.62 400 GLY A N 1
ATOM 3132 C CA . GLY A 1 400 ? -14.312 12.312 -3.24 1 88.62 400 GLY A CA 1
ATOM 3133 C C . GLY A 1 400 ? -14.328 13.078 -1.933 1 88.62 400 GLY A C 1
ATOM 3134 O O . GLY A 1 400 ? -14.789 12.57 -0.911 1 88.62 400 GLY A O 1
ATOM 3135 N N . TRP A 1 401 ? -13.891 14.227 -1.887 1 90.19 401 TRP A N 1
ATOM 3136 C CA . TRP A 1 401 ? -13.82 15.109 -0.724 1 90.19 401 TRP A CA 1
ATOM 3137 C C . TRP A 1 401 ? -14.539 16.422 -0.993 1 90.19 401 TRP A C 1
ATOM 3139 O O . TRP A 1 401 ? -14.492 16.953 -2.109 1 90.19 401 TRP A O 1
ATOM 3149 N N . PRO A 1 402 ? -15.266 16.891 0.005 1 89.19 402 PRO A N 1
ATOM 3150 C CA . PRO A 1 402 ? -15.93 18.172 -0.193 1 89.19 402 PRO A CA 1
ATOM 3151 C C . PRO A 1 402 ? -14.953 19.344 -0.24 1 89.19 402 PRO A C 1
ATOM 3153 O O . PRO A 1 402 ? -14.195 19.562 0.708 1 89.19 402 PRO A O 1
ATOM 3156 N N . ILE A 1 403 ? -14.992 20.125 -1.297 1 91.12 403 ILE A N 1
ATOM 3157 C CA . ILE A 1 403 ? -14.008 21.188 -1.464 1 91.12 403 ILE A CA 1
ATOM 3158 C C . ILE A 1 403 ? -14.711 22.547 -1.588 1 91.12 403 ILE A C 1
ATOM 3160 O O . ILE A 1 403 ? -14.055 23.578 -1.669 1 91.12 403 ILE A O 1
ATOM 3164 N N . HIS A 1 404 ? -15.992 22.625 -1.543 1 89.94 404 HIS A N 1
ATOM 3165 C CA . HIS A 1 404 ? -16.734 23.844 -1.843 1 89.94 404 HIS A CA 1
ATOM 3166 C C . HIS A 1 404 ? -16.516 24.906 -0.765 1 89.94 404 HIS A C 1
ATOM 3168 O O . HIS A 1 404 ? -16.328 26.078 -1.073 1 89.94 404 HIS A O 1
ATOM 3174 N N . ARG A 1 405 ? -16.562 24.5 0.427 1 88.94 405 ARG A N 1
ATOM 3175 C CA . ARG A 1 405 ? -16.344 25.438 1.524 1 88.94 405 ARG A CA 1
ATOM 3176 C C . ARG A 1 405 ? -14.977 26.094 1.426 1 88.94 405 ARG A C 1
ATOM 3178 O O . ARG A 1 405 ? -14.844 27.297 1.658 1 88.94 405 ARG A O 1
ATOM 3185 N N . LEU A 1 406 ? -14 25.297 1.111 1 92.5 406 LEU A N 1
ATOM 3186 C CA . LEU A 1 406 ? -12.648 25.844 0.982 1 92.5 406 LEU A CA 1
ATOM 3187 C C . LEU A 1 406 ? -12.555 26.781 -0.206 1 92.5 406 LEU A C 1
ATOM 3189 O O . LEU A 1 406 ? -11.977 27.875 -0.095 1 92.5 406 LEU A O 1
ATOM 3193 N N . LYS A 1 407 ? -13.086 26.406 -1.306 1 93.94 407 LYS A N 1
ATOM 3194 C CA . LYS A 1 407 ? -13.039 27.234 -2.498 1 93.94 407 LYS A CA 1
ATOM 3195 C C . LYS A 1 407 ? -13.711 28.594 -2.246 1 93.94 407 LYS A C 1
ATOM 3197 O O . LYS A 1 407 ? -13.195 29.625 -2.648 1 93.94 407 LYS A O 1
ATOM 3202 N N . ASP A 1 408 ? -14.805 28.516 -1.593 1 92.06 408 ASP A N 1
ATOM 3203 C CA . ASP A 1 408 ? -15.523 29.75 -1.26 1 92.06 408 ASP A CA 1
ATOM 3204 C C . ASP A 1 408 ? -14.688 30.641 -0.355 1 92.06 408 ASP A C 1
ATOM 3206 O O . ASP A 1 408 ? -14.625 31.859 -0.566 1 92.06 408 ASP A O 1
ATOM 3210 N N . LYS A 1 409 ? -14.133 30.062 0.563 1 91 409 LYS A N 1
ATOM 3211 C CA . LYS A 1 409 ? -13.312 30.828 1.498 1 91 409 LYS A CA 1
ATOM 3212 C C . LYS A 1 409 ? -12.117 31.453 0.789 1 91 409 LYS A C 1
ATOM 3214 O O . LYS A 1 409 ? -11.797 32.625 1.012 1 91 409 LYS A O 1
ATOM 3219 N N . LEU A 1 410 ? -11.445 30.672 -0.03 1 94.12 410 LEU A N 1
ATOM 3220 C CA . LEU A 1 410 ? -10.281 31.172 -0.748 1 94.12 410 LEU A CA 1
ATOM 3221 C C . LEU A 1 410 ? -10.672 32.312 -1.69 1 94.12 410 LEU A C 1
ATOM 3223 O O . LEU A 1 410 ? -10 33.344 -1.735 1 94.12 410 LEU A O 1
ATOM 3227 N N . ASN A 1 411 ? -11.758 32.125 -2.34 1 92.94 411 ASN A N 1
ATOM 3228 C CA . ASN A 1 411 ? -12.219 33.156 -3.262 1 92.94 411 ASN A CA 1
ATOM 3229 C C . ASN A 1 411 ? -12.586 34.469 -2.525 1 92.94 411 ASN A C 1
ATOM 3231 O O . ASN A 1 411 ? -12.281 35.562 -2.992 1 92.94 411 ASN A O 1
ATOM 3235 N N . THR A 1 412 ? -13.203 34.312 -1.456 1 90.38 412 THR A N 1
ATOM 3236 C CA . THR A 1 412 ? -13.57 35.469 -0.648 1 90.38 412 THR A CA 1
ATOM 3237 C C . THR A 1 412 ? -12.328 36.188 -0.129 1 90.38 412 THR A C 1
ATOM 3239 O O . THR A 1 412 ? -12.234 37.406 -0.185 1 90.38 412 THR A O 1
ATOM 3242 N N . THR A 1 413 ? -11.375 35.406 0.256 1 90 413 THR A N 1
ATOM 3243 C CA . THR A 1 413 ? -10.141 35.969 0.825 1 90 413 THR A CA 1
ATOM 3244 C C . THR A 1 413 ? -9.297 36.625 -0.254 1 90 413 THR A C 1
ATOM 3246 O O . THR A 1 413 ? -8.719 37.688 -0.024 1 90 413 THR A O 1
ATOM 3249 N N . TRP A 1 414 ? -9.25 36.094 -1.406 1 90.38 414 TRP A N 1
ATOM 3250 C CA . TRP A 1 414 ? -8.375 36.562 -2.471 1 90.38 414 TRP A CA 1
ATOM 3251 C C . TRP A 1 414 ? -9.008 37.75 -3.193 1 90.38 414 TRP A C 1
ATOM 3253 O O . TRP A 1 414 ? -8.305 38.594 -3.775 1 90.38 414 TRP A O 1
ATOM 3263 N N . THR A 1 415 ? -10.266 37.812 -3.273 1 84.38 415 THR A N 1
ATOM 3264 C CA . THR A 1 415 ? -10.945 38.969 -3.854 1 84.38 415 THR A CA 1
ATOM 3265 C C . THR A 1 415 ? -10.812 40.188 -2.939 1 84.38 415 THR A C 1
ATOM 3267 O O . THR A 1 415 ? -10.758 41.344 -3.412 1 84.38 415 THR A O 1
ATOM 3270 N N . ARG A 1 416 ? -10.828 39.969 -1.715 1 69.62 416 ARG A N 1
ATOM 3271 C CA . ARG A 1 416 ? -10.688 41.062 -0.748 1 69.62 416 ARG A CA 1
ATOM 3272 C C . ARG A 1 416 ? -9.289 41.656 -0.791 1 69.62 416 ARG A C 1
ATOM 3274 O O . ARG A 1 416 ? -9.109 42.844 -0.592 1 69.62 416 ARG A O 1
ATOM 3281 N N . VAL A 1 417 ? -8.297 40.906 -1.075 1 58 417 VAL A N 1
ATOM 3282 C CA . VAL A 1 417 ? -6.906 41.344 -1.022 1 58 417 VAL A CA 1
ATOM 3283 C C . VAL A 1 417 ? -6.512 42 -2.357 1 58 417 VAL A C 1
ATOM 3285 O O . VAL A 1 417 ? -5.441 42.594 -2.477 1 58 417 VAL A O 1
ATOM 3288 N N . SER A 1 418 ? -7.238 41.906 -3.418 1 50.38 418 SER A N 1
ATOM 3289 C CA . SER A 1 418 ? -6.902 42.562 -4.672 1 50.38 418 SER A CA 1
ATOM 3290 C C . SER A 1 418 ? -6.816 44.094 -4.484 1 50.38 418 SER A C 1
ATOM 3292 O O . SER A 1 418 ? -7.496 44.656 -3.625 1 50.38 418 SER A O 1
ATOM 3294 N N . PRO A 1 419 ? -5.789 44.75 -5.109 1 43.69 419 PRO A N 1
ATOM 3295 C CA . PRO A 1 419 ? -5.348 46.125 -4.941 1 43.69 419 PRO A CA 1
ATOM 3296 C C . PRO A 1 419 ? -6.508 47.125 -4.918 1 43.69 419 PRO A C 1
ATOM 3298 O O . PRO A 1 419 ? -6.293 48.312 -4.734 1 43.69 419 PRO A O 1
ATOM 3301 N N . GLY A 1 420 ? -7.566 47.031 -5.457 1 36.38 420 GLY A N 1
ATOM 3302 C CA . GLY A 1 420 ? -8.359 48.25 -5.289 1 36.38 420 GLY A CA 1
ATOM 3303 C C . GLY A 1 420 ? -8.594 48.594 -3.836 1 36.38 420 GLY A C 1
ATOM 3304 O O . GLY A 1 420 ? -8.625 49.781 -3.484 1 36.38 420 GLY A O 1
ATOM 3305 N N . ILE A 1 421 ? -9.008 47.656 -3.045 1 36.09 421 ILE A N 1
ATOM 3306 C CA . ILE A 1 421 ? -9.227 47.906 -1.623 1 36.09 421 ILE A CA 1
ATOM 3307 C C . ILE A 1 421 ? -7.934 47.656 -0.853 1 36.09 421 ILE A C 1
ATOM 3309 O O . ILE A 1 421 ? -7.887 47.812 0.367 1 36.09 421 ILE A O 1
ATOM 3313 N N . ALA A 1 422 ? -6.949 47.188 -1.396 1 36.97 422 ALA A N 1
ATOM 3314 C CA . ALA A 1 422 ? -5.648 46.938 -0.777 1 36.97 422 ALA A CA 1
ATOM 3315 C C . ALA A 1 422 ? -5.016 48.219 -0.298 1 36.97 422 ALA A C 1
ATOM 3317 O O . ALA A 1 422 ? -4.066 48.219 0.491 1 36.97 422 ALA A O 1
ATOM 3318 N N . HIS A 1 423 ? -5.246 49.312 -0.914 1 32.81 423 HIS A N 1
ATOM 3319 C CA . HIS A 1 423 ? -4.758 50.594 -0.399 1 32.81 423 HIS A CA 1
ATOM 3320 C C . HIS A 1 423 ? -5.242 50.844 1.027 1 32.81 423 HIS A C 1
ATOM 3322 O O . HIS A 1 423 ? -4.535 51.438 1.833 1 32.81 423 HIS A O 1
ATOM 3328 N N . ALA A 1 424 ? -6.516 50.531 1.315 1 32.25 424 ALA A N 1
ATOM 3329 C CA . ALA A 1 424 ? -7.023 50.906 2.635 1 32.25 424 ALA A CA 1
ATOM 3330 C C . ALA A 1 424 ? -6.523 49.938 3.701 1 32.25 424 ALA A C 1
ATOM 3332 O O . ALA A 1 424 ? -6.215 50.344 4.824 1 32.25 424 ALA A O 1
ATOM 3333 N N . THR A 1 425 ? -6.52 48.656 3.396 1 33.28 425 THR A N 1
ATOM 3334 C CA . THR A 1 425 ? -6.125 47.688 4.43 1 33.28 425 THR A CA 1
ATOM 3335 C C . THR A 1 425 ? -4.605 47.625 4.559 1 33.28 425 THR A C 1
ATOM 3337 O O . THR A 1 425 ? -4.082 47.25 5.605 1 33.28 425 THR A O 1
ATOM 3340 N N . ALA A 1 426 ? -3.764 47.812 3.596 1 34.34 426 ALA A N 1
ATOM 3341 C CA . ALA A 1 426 ? -2.322 48 3.73 1 34.34 426 ALA A CA 1
ATOM 3342 C C . ALA A 1 426 ? -2.004 49.25 4.566 1 34.34 426 ALA A C 1
ATOM 3344 O O . ALA A 1 426 ? -1.011 49.25 5.297 1 34.34 426 ALA A O 1
ATOM 3345 N N . LEU A 1 427 ? -2.596 50.406 4.258 1 31.59 427 LEU A N 1
ATOM 3346 C CA . LEU A 1 427 ? -2.389 51.562 5.102 1 31.59 427 LEU A CA 1
ATOM 3347 C C . LEU A 1 427 ? -2.885 51.312 6.52 1 31.59 427 LEU A C 1
ATOM 3349 O O . LEU A 1 427 ? -2.434 51.969 7.465 1 31.59 427 LEU A O 1
ATOM 3353 N N . ALA A 1 428 ? -4.113 50.719 6.645 1 33.56 428 ALA A N 1
ATOM 3354 C CA . ALA A 1 428 ? -4.582 50.594 8.023 1 33.56 428 ALA A CA 1
ATOM 3355 C C . ALA A 1 428 ? -3.836 49.5 8.781 1 33.56 428 ALA A C 1
ATOM 3357 O O . ALA A 1 428 ? -4.141 49.219 9.938 1 33.56 428 ALA A O 1
ATOM 3358 N N . GLY A 1 429 ? -2.445 49.219 8.688 1 32.38 429 GLY A N 1
ATOM 3359 C CA . GLY A 1 429 ? -1.555 48.375 9.477 1 32.38 429 GLY A CA 1
ATOM 3360 C C . GLY A 1 429 ? -2.1 47 9.711 1 32.38 429 GLY A C 1
ATOM 3361 O O . GLY A 1 429 ? -1.688 46.312 10.656 1 32.38 429 GLY A O 1
ATOM 3362 N N . GLU A 1 430 ? -3.18 46.625 9.18 1 36.12 430 GLU A N 1
ATOM 3363 C CA . GLU A 1 430 ? -3.727 45.344 9.609 1 36.12 430 GLU A CA 1
ATOM 3364 C C . GLU A 1 430 ? -2.971 44.188 8.969 1 36.12 430 GLU A C 1
ATOM 3366 O O . GLU A 1 430 ? -2.961 44.031 7.746 1 36.12 430 GLU A O 1
ATOM 3371 N N . SER A 1 431 ? -1.761 43.844 9.43 1 37.47 431 SER A N 1
ATOM 3372 C CA . SER A 1 431 ? -0.969 42.656 9.117 1 37.47 431 SER A CA 1
ATOM 3373 C C . SER A 1 431 ? -1.861 41.469 8.766 1 37.47 431 SER A C 1
ATOM 3375 O O . SER A 1 431 ? -3.027 41.438 9.164 1 37.47 431 SER A O 1
ATOM 3377 N N . ILE A 1 432 ? -1.53 40.812 7.645 1 41.62 432 ILE A N 1
ATOM 3378 C CA . ILE A 1 432 ? -2.105 39.5 7.32 1 41.62 432 ILE A CA 1
ATOM 3379 C C . ILE A 1 432 ? -2.525 38.781 8.602 1 41.62 432 ILE A C 1
ATOM 3381 O O . ILE A 1 432 ? -3.541 38.094 8.625 1 41.62 432 ILE A O 1
ATOM 3385 N N . LEU A 1 433 ? -1.78 39.125 9.664 1 40.25 433 LEU A N 1
ATOM 3386 C CA . LEU A 1 433 ? -2.047 38.594 10.984 1 40.25 433 LEU A CA 1
ATOM 3387 C C . LEU A 1 433 ? -3.371 39.094 11.539 1 40.25 433 LEU A C 1
ATOM 3389 O O . LEU A 1 433 ? -4.098 38.375 12.203 1 40.25 433 LEU A O 1
ATOM 3393 N N . THR A 1 434 ? -3.645 40.375 11.234 1 39.81 434 THR A N 1
ATOM 3394 C CA . THR A 1 434 ? -4.895 40.938 11.719 1 39.81 434 THR A CA 1
ATOM 3395 C C . THR A 1 434 ? -6.09 40.281 11.039 1 39.81 434 THR A C 1
ATOM 3397 O O . THR A 1 434 ? -7.152 40.125 11.648 1 39.81 434 THR A O 1
ATOM 3400 N N . GLY A 1 435 ? -5.953 39.969 9.836 1 38.59 435 GLY A N 1
ATOM 3401 C CA . GLY A 1 435 ? -7.023 39.219 9.18 1 38.59 435 GLY A CA 1
ATOM 3402 C C . GLY A 1 435 ? -7.25 37.844 9.758 1 38.59 435 GLY A C 1
ATOM 3403 O O . GLY A 1 435 ? -8.391 37.406 9.906 1 38.59 435 GLY A O 1
ATOM 3404 N N . LEU A 1 436 ? -6.18 37.125 10.078 1 39.66 436 LEU A N 1
ATOM 3405 C CA . LEU A 1 436 ? -6.285 35.812 10.727 1 39.66 436 LEU A CA 1
ATOM 3406 C C . LEU A 1 436 ? -6.887 35.969 12.117 1 39.66 436 LEU A C 1
ATOM 3408 O O . LEU A 1 436 ? -7.668 35.094 12.547 1 39.66 436 LEU A O 1
ATOM 3412 N N . LEU A 1 437 ? -6.562 37.062 12.852 1 37.81 437 LEU A N 1
ATOM 3413 C CA . LEU A 1 437 ? -7.09 37.312 14.188 1 37.81 437 LEU A CA 1
ATOM 3414 C C . LEU A 1 437 ? -8.508 37.875 14.117 1 37.81 437 LEU A C 1
ATOM 3416 O O . LEU A 1 437 ? -9.281 37.719 15.062 1 37.81 437 LEU A O 1
ATOM 3420 N N . ALA A 1 438 ? -8.844 38.625 13.133 1 34.91 438 ALA A N 1
ATOM 3421 C CA . ALA A 1 438 ? -10.219 39.125 13.008 1 34.91 438 ALA A CA 1
ATOM 3422 C C . ALA A 1 438 ? -11.195 37.969 12.797 1 34.91 438 ALA A C 1
ATOM 3424 O O . ALA A 1 438 ? -12.367 38.062 13.172 1 34.91 438 ALA A O 1
ATOM 3425 N N . ILE A 1 439 ? -10.789 37 12.305 1 33.81 439 ILE A N 1
ATOM 3426 C CA . ILE A 1 439 ? -11.68 35.844 12.211 1 33.81 439 ILE A CA 1
ATOM 3427 C C . ILE A 1 439 ? -11.93 35.25 13.602 1 33.81 439 ILE A C 1
ATOM 3429 O O . ILE A 1 439 ? -13.039 34.812 13.906 1 33.81 439 ILE A O 1
ATOM 3433 N N . ASP A 1 440 ? -11.094 35.406 14.516 1 33 440 ASP A N 1
ATOM 3434 C CA . ASP A 1 440 ? -11.336 34.969 15.898 1 33 440 ASP A CA 1
ATOM 3435 C C . ASP A 1 440 ? -12.367 35.875 16.562 1 33 440 ASP A C 1
ATOM 3437 O O . ASP A 1 440 ? -13.203 35.406 17.344 1 33 440 ASP A O 1
ATOM 3441 N N . ALA A 1 441 ? -12.336 37.188 16.406 1 31.39 441 ALA A N 1
ATOM 3442 C CA . ALA A 1 441 ? -13.266 38.094 17.094 1 31.39 441 ALA A CA 1
ATOM 3443 C C . ALA A 1 441 ? -14.695 37.906 16.594 1 31.39 441 ALA A C 1
ATOM 3445 O O . ALA A 1 441 ? -15.648 38.031 17.359 1 31.39 441 ALA A O 1
ATOM 3446 N N . ALA A 1 442 ? -14.922 37.625 15.43 1 31.62 442 ALA A N 1
ATOM 3447 C CA . ALA A 1 442 ? -16.312 37.5 14.984 1 31.62 442 ALA A CA 1
ATOM 3448 C C . ALA A 1 442 ? -16.938 36.219 15.492 1 31.62 442 ALA A C 1
ATOM 3450 O O . ALA A 1 442 ? -18.141 36.156 15.75 1 31.62 442 ALA A O 1
ATOM 3451 N N . VAL A 1 443 ? -16.25 35.188 15.75 1 31.27 443 VAL A N 1
ATOM 3452 C CA . VAL A 1 443 ? -16.859 33.938 16.219 1 31.27 443 VAL A CA 1
ATOM 3453 C C . VAL A 1 443 ? -17.141 34.031 17.719 1 31.27 443 VAL A C 1
ATOM 3455 O O . VAL A 1 443 ? -18.031 33.344 18.234 1 31.27 443 VAL A O 1
ATOM 3458 N N . SER A 1 444 ? -16.484 34.906 18.469 1 27.84 444 SER A N 1
ATOM 3459 C CA . SER A 1 444 ? -16.797 35 19.891 1 27.84 444 SER A CA 1
ATOM 3460 C C . SER A 1 444 ? -18.203 35.562 20.094 1 27.84 444 SER A C 1
ATOM 3462 O O . SER A 1 444 ? -18.812 35.344 21.141 1 27.84 444 SER A O 1
ATOM 3464 N N . VAL A 1 445 ? -18.688 36.5 19.281 1 29.19 445 VAL A N 1
ATOM 3465 C CA . VAL A 1 445 ? -19.906 37.219 19.609 1 29.19 445 VAL A CA 1
ATOM 3466 C C . VAL A 1 445 ? -21.109 36.281 19.391 1 29.19 445 VAL A C 1
ATOM 3468 O O . VAL A 1 445 ? -22.125 36.406 20.094 1 29.19 445 VAL A O 1
ATOM 3471 N N . ARG A 1 446 ? -21.078 35.375 18.453 1 29.77 446 ARG A N 1
ATOM 3472 C CA . ARG A 1 446 ? -22.375 34.781 18.172 1 29.77 446 ARG A CA 1
ATOM 3473 C C . ARG A 1 446 ? -22.75 33.75 19.203 1 29.77 446 ARG A C 1
ATOM 3475 O O . ARG A 1 446 ? -23.906 33.312 19.281 1 29.77 446 ARG A O 1
ATOM 3482 N N . SER A 1 447 ? -21.844 33.219 19.969 1 27.8 447 SER A N 1
ATOM 3483 C CA . SER A 1 447 ? -22.281 32.125 20.828 1 27.8 447 SER A CA 1
ATOM 3484 C C . SER A 1 447 ? -23.078 32.656 22.016 1 27.8 447 SER A C 1
ATOM 3486 O O . SER A 1 447 ? -23.672 31.859 22.766 1 27.8 447 SER A O 1
ATOM 3488 N N . PHE A 1 448 ? -22.969 33.938 22.5 1 25.48 448 PHE A N 1
ATOM 3489 C CA . PHE A 1 448 ? -23.625 34.219 23.766 1 25.48 448 PHE A CA 1
ATOM 3490 C C . PHE A 1 448 ? -25.125 34.406 23.562 1 25.48 448 PHE A C 1
ATOM 3492 O O . PHE A 1 448 ? -25.891 34.469 24.547 1 25.48 448 PHE A O 1
ATOM 3499 N N . GLN A 1 449 ? -25.562 34.812 22.406 1 25.28 449 GLN A N 1
ATOM 3500 C CA . GLN A 1 449 ? -26.922 35.312 22.516 1 25.28 449 GLN A CA 1
ATOM 3501 C C . GLN A 1 449 ? -27.922 34.188 22.656 1 25.28 449 GLN A C 1
ATOM 3503 O O . GLN A 1 449 ? -29.016 34.344 23.219 1 25.28 449 GLN A O 1
ATOM 3508 N N . LYS A 1 450 ? -27.812 33.031 21.906 1 27.39 450 LYS A N 1
ATOM 3509 C CA . LYS A 1 450 ? -29.125 32.375 21.844 1 27.39 450 LYS A CA 1
ATOM 3510 C C . LYS A 1 450 ? -29.375 31.547 23.078 1 27.39 450 LYS A C 1
ATOM 3512 O O . LYS A 1 450 ? -30.328 30.766 23.125 1 27.39 450 LYS A O 1
ATOM 3517 N N . VAL A 1 451 ? -28.438 31.516 24.109 1 24 451 VAL A N 1
ATOM 3518 C CA . VAL A 1 451 ? -28.938 30.719 25.219 1 24 451 VAL A CA 1
ATOM 3519 C C . VAL A 1 451 ? -30.016 31.5 25.969 1 24 451 VAL A C 1
ATOM 3521 O O . VAL A 1 451 ? -30.5 31.047 27.016 1 24 451 VAL A O 1
ATOM 3524 N N . ASP A 1 452 ? -30.719 32.438 25.359 1 21.73 452 ASP A N 1
ATOM 3525 C CA . ASP A 1 452 ? -31.922 32.656 26.156 1 21.73 452 ASP A CA 1
ATOM 3526 C C . ASP A 1 452 ? -32.969 31.578 25.891 1 21.73 452 ASP A C 1
ATOM 3528 O O . ASP A 1 452 ? -33.188 31.188 24.734 1 21.73 452 ASP A O 1
ATOM 3532 N N . MET B 1 1 ? 20.094 51.281 29.594 1 19.83 1 MET B N 1
ATOM 3533 C CA . MET B 1 1 ? 19.156 50.156 29.531 1 19.83 1 MET B CA 1
ATOM 3534 C C . MET B 1 1 ? 19.391 49.344 28.266 1 19.83 1 MET B C 1
ATOM 3536 O O . MET B 1 1 ? 19.219 49.844 27.156 1 19.83 1 MET B O 1
ATOM 3540 N N . ALA B 1 2 ? 20.281 48.469 28.266 1 22.73 2 ALA B N 1
ATOM 3541 C CA . ALA B 1 2 ? 21.078 47.875 27.188 1 22.73 2 ALA B CA 1
ATOM 3542 C C . ALA B 1 2 ? 20.219 47.031 26.266 1 22.73 2 ALA B C 1
ATOM 3544 O O . ALA B 1 2 ? 19.406 46.219 26.734 1 22.73 2 ALA B O 1
ATOM 3545 N N . TYR B 1 3 ? 19.891 47.531 25.125 1 22.34 3 TYR B N 1
ATOM 3546 C CA . TYR B 1 3 ? 19.109 47.031 24 1 22.34 3 TYR B CA 1
ATOM 3547 C C . TYR B 1 3 ? 19.609 45.656 23.594 1 22.34 3 TYR B C 1
ATOM 3549 O O . TYR B 1 3 ? 20.719 45.5 23.094 1 22.34 3 TYR B O 1
ATOM 3557 N N . SER B 1 4 ? 19.5 44.719 24.547 1 24.77 4 SER B N 1
ATOM 3558 C CA . SER B 1 4 ? 20.078 43.406 24.219 1 24.77 4 SER B CA 1
ATOM 3559 C C . SER B 1 4 ? 19.609 42.938 22.844 1 24.77 4 SER B C 1
ATOM 3561 O O . SER B 1 4 ? 18.422 43.062 22.516 1 24.77 4 SER B O 1
ATOM 3563 N N . PRO B 1 5 ? 20.5 42.906 21.875 1 26.23 5 PRO B N 1
ATOM 3564 C CA . PRO B 1 5 ? 20.234 42.531 20.484 1 26.23 5 PRO B CA 1
ATOM 3565 C C . PRO B 1 5 ? 19.391 41.281 20.359 1 26.23 5 PRO B C 1
ATOM 3567 O O . PRO B 1 5 ? 19.422 40.406 21.234 1 26.23 5 PRO B O 1
ATOM 3570 N N . ILE B 1 6 ? 18.219 41.406 19.922 1 31.34 6 ILE B N 1
ATOM 3571 C CA . ILE B 1 6 ? 17.266 40.375 19.578 1 31.34 6 ILE B CA 1
ATOM 3572 C C . ILE B 1 6 ? 18.016 39.219 18.906 1 31.34 6 ILE B C 1
ATOM 3574 O O . ILE B 1 6 ? 18.594 39.375 17.828 1 31.34 6 ILE B O 1
ATOM 3578 N N . ARG B 1 7 ? 18.781 38.469 19.656 1 27.92 7 ARG B N 1
ATOM 3579 C CA . ARG B 1 7 ? 19.469 37.25 19.203 1 27.92 7 ARG B CA 1
ATOM 3580 C C . ARG B 1 7 ? 18.641 36.531 18.141 1 27.92 7 ARG B C 1
ATOM 3582 O O . ARG B 1 7 ? 17.422 36.406 18.25 1 27.92 7 ARG B O 1
ATOM 3589 N N . ASN B 1 8 ? 19.203 36.375 16.906 1 30.97 8 ASN B N 1
ATOM 3590 C CA . ASN B 1 8 ? 18.797 35.75 15.656 1 30.97 8 ASN B CA 1
ATOM 3591 C C . ASN B 1 8 ? 18.234 34.344 15.898 1 30.97 8 ASN B C 1
ATOM 3593 O O . ASN B 1 8 ? 18.969 33.438 16.359 1 30.97 8 ASN B O 1
ATOM 3597 N N . VAL B 1 9 ? 17.234 34.25 16.562 1 31.67 9 VAL B N 1
ATOM 3598 C CA . VAL B 1 9 ? 16.609 32.938 16.734 1 31.67 9 VAL B CA 1
ATOM 3599 C C . VAL B 1 9 ? 16.781 32.094 15.461 1 31.67 9 VAL B C 1
ATOM 3601 O O . VAL B 1 9 ? 16.469 32.562 14.367 1 31.67 9 VAL B O 1
ATOM 3604 N N . VAL B 1 10 ? 17.781 31.25 15.391 1 33.06 10 VAL B N 1
ATOM 3605 C CA . VAL B 1 10 ? 18.141 30.25 14.383 1 33.06 10 VAL B CA 1
ATOM 3606 C C . VAL B 1 10 ? 16.875 29.594 13.836 1 33.06 10 VAL B C 1
ATOM 3608 O O . VAL B 1 10 ? 16.172 28.875 14.562 1 33.06 10 VAL B O 1
ATOM 3611 N N . MET B 1 11 ? 16.062 30.359 13.25 1 38.41 11 MET B N 1
ATOM 3612 C CA . MET B 1 11 ? 15 29.688 12.5 1 38.41 11 MET B CA 1
ATOM 3613 C C . MET B 1 11 ? 15.547 28.516 11.703 1 38.41 11 MET B C 1
ATOM 3615 O O . MET B 1 11 ? 16.625 28.594 11.133 1 38.41 11 MET B O 1
ATOM 3619 N N . PRO B 1 12 ? 15.188 27.266 12.023 1 39.16 12 PRO B N 1
ATOM 3620 C CA . PRO B 1 12 ? 15.664 26.109 11.273 1 39.16 12 PRO B CA 1
ATOM 3621 C C . PRO B 1 12 ? 15.742 26.359 9.773 1 39.16 12 PRO B C 1
ATOM 3623 O O . PRO B 1 12 ? 15.008 27.188 9.242 1 39.16 12 PRO B O 1
ATOM 3626 N N . PRO B 1 13 ? 16.922 26.094 9.164 1 35.91 13 PRO B N 1
ATOM 3627 C CA . PRO B 1 13 ? 17.156 26.344 7.742 1 35.91 13 PRO B CA 1
ATOM 3628 C C . PRO B 1 13 ? 15.977 25.906 6.871 1 35.91 13 PRO B C 1
ATOM 3630 O O . PRO B 1 13 ? 15.242 24.984 7.238 1 35.91 13 PRO B O 1
ATOM 3633 N N . SER B 1 14 ? 15.414 26.859 6.266 1 39.22 14 SER B N 1
ATOM 3634 C CA . SER B 1 14 ? 14.453 26.594 5.199 1 39.22 14 SER B CA 1
ATOM 3635 C C . SER B 1 14 ? 14.859 25.359 4.387 1 39.22 14 SER B C 1
ATOM 3637 O O . SER B 1 14 ? 16.047 25.031 4.305 1 39.22 14 SER B O 1
ATOM 3639 N N . LEU B 1 15 ? 14.047 24.484 4.375 1 36.28 15 LEU B N 1
ATOM 3640 C CA . LEU B 1 15 ? 14.297 23.281 3.602 1 36.28 15 LEU B CA 1
ATOM 3641 C C . LEU B 1 15 ? 15.102 23.594 2.342 1 36.28 15 LEU B C 1
ATOM 3643 O O . LEU B 1 15 ? 15.43 22.688 1.569 1 36.28 15 LEU B O 1
ATOM 3647 N N . PHE B 1 16 ? 15.078 24.891 1.868 1 34.44 16 PHE B N 1
ATOM 3648 C CA . PHE B 1 16 ? 15.906 25.031 0.675 1 34.44 16 PHE B CA 1
ATOM 3649 C C . PHE B 1 16 ? 17.375 25.078 1.045 1 34.44 16 PHE B C 1
ATOM 3651 O O . PHE B 1 16 ? 17.797 25.922 1.848 1 34.44 16 PHE B O 1
ATOM 3658 N N . LEU B 1 17 ? 18.109 24.047 1.076 1 33.03 17 LEU B N 1
ATOM 3659 C CA . LEU B 1 17 ? 19.562 23.906 1.093 1 33.03 17 LEU B CA 1
ATOM 3660 C C . LEU B 1 17 ? 20.234 25.125 0.432 1 33.03 17 LEU B C 1
ATOM 3662 O O . LEU B 1 17 ? 20.047 25.359 -0.763 1 33.03 17 LEU B O 1
ATOM 3666 N N . GLU B 1 18 ? 20.375 26.219 1.059 1 28.53 18 GLU B N 1
ATOM 3667 C CA . GLU B 1 18 ? 21.516 26.969 0.546 1 28.53 18 GLU B CA 1
ATOM 3668 C C . GLU B 1 18 ? 22.75 26.078 0.392 1 28.53 18 GLU B C 1
ATOM 3670 O O . GLU B 1 18 ? 23.062 25.281 1.285 1 28.53 18 GLU B O 1
ATOM 3675 N N . CYS B 1 19 ? 23.156 25.766 -0.791 1 27.56 19 CYS B N 1
ATOM 3676 C CA . CYS B 1 19 ? 24.484 25.234 -1.123 1 27.56 19 CYS B CA 1
ATOM 3677 C C . CYS B 1 19 ? 25.578 25.953 -0.336 1 27.56 19 CYS B C 1
ATOM 3679 O O . CYS B 1 19 ? 26.109 26.969 -0.79 1 27.56 19 CYS B O 1
ATOM 3681 N N . ASN B 1 20 ? 25.422 26.281 0.87 1 24.83 20 ASN B N 1
ATOM 3682 C CA . ASN B 1 20 ? 26.625 26.844 1.475 1 24.83 20 ASN B CA 1
ATOM 3683 C C . ASN B 1 20 ? 27.781 25.844 1.443 1 24.83 20 ASN B C 1
ATOM 3685 O O . ASN B 1 20 ? 27.609 24.688 1.828 1 24.83 20 ASN B O 1
ATOM 3689 N N . SER B 1 21 ? 28.781 26.094 0.639 1 23.61 21 SER B N 1
ATOM 3690 C CA . SER B 1 21 ? 30.156 25.609 0.614 1 23.61 21 SER B CA 1
ATOM 3691 C C . SER B 1 21 ? 30.797 25.703 1.994 1 23.61 21 SER B C 1
ATOM 3693 O O . SER B 1 21 ? 31 26.797 2.523 1 23.61 21 SER B O 1
ATOM 3695 N N . ALA B 1 22 ? 30.422 24.859 2.873 1 24.34 22 ALA B N 1
ATOM 3696 C CA . ALA B 1 22 ? 31.234 24.703 4.086 1 24.34 22 ALA B CA 1
ATOM 3697 C C . ALA B 1 22 ? 32.719 24.719 3.764 1 24.34 22 ALA B C 1
ATOM 3699 O O . ALA B 1 22 ? 33.188 23.922 2.959 1 24.34 22 ALA B O 1
ATOM 3700 N N . THR B 1 23 ? 33.406 25.766 3.902 1 23.23 23 THR B N 1
ATOM 3701 C CA . THR B 1 23 ? 34.844 25.781 4.133 1 23.23 23 THR B CA 1
ATOM 3702 C C . THR B 1 23 ? 35.219 24.938 5.352 1 23.23 23 THR B C 1
ATOM 3704 O O . THR B 1 23 ? 34.625 25.078 6.418 1 23.23 23 THR B O 1
ATOM 3707 N N . SER B 1 24 ? 35.906 23.734 5.168 1 20.53 24 SER B N 1
ATOM 3708 C CA . SER B 1 24 ? 36.594 22.734 5.969 1 20.53 24 SER B CA 1
ATOM 3709 C C . SER B 1 24 ? 37.469 23.391 7.031 1 20.53 24 SER B C 1
ATOM 3711 O O . SER B 1 24 ? 38.531 23.922 6.719 1 20.53 24 SER B O 1
ATOM 3713 N N . LYS B 1 25 ? 37 24.203 7.953 1 20.88 25 LYS B N 1
ATOM 3714 C CA . LYS B 1 25 ? 38.125 24.422 8.883 1 20.88 25 LYS B CA 1
ATOM 3715 C C . LYS B 1 25 ? 38.5 23.125 9.578 1 20.88 25 LYS B C 1
ATOM 3717 O O . LYS B 1 25 ? 37.656 22.344 9.984 1 20.88 25 LYS B O 1
ATOM 3722 N N . SER B 1 26 ? 39.812 22.562 9.539 1 19.97 26 SER B N 1
ATOM 3723 C CA . SER B 1 26 ? 40.688 21.469 9.922 1 19.97 26 SER B CA 1
ATOM 3724 C C . SER B 1 26 ? 40.75 21.297 11.43 1 19.97 26 SER B C 1
ATOM 3726 O O . SER B 1 26 ? 41.562 20.531 11.945 1 19.97 26 SER B O 1
ATOM 3728 N N . SER B 1 27 ? 39.812 21.719 12.258 1 19.95 27 SER B N 1
ATOM 3729 C CA . SER B 1 27 ? 40.469 21.641 13.562 1 19.95 27 SER B CA 1
ATOM 3730 C C . SER B 1 27 ? 40.719 20.203 13.984 1 19.95 27 SER B C 1
ATOM 3732 O O . SER B 1 27 ? 40 19.297 13.57 1 19.95 27 SER B O 1
ATOM 3734 N N . GLU B 1 28 ? 41.844 19.797 14.797 1 20.36 28 GLU B N 1
ATOM 3735 C CA . GLU B 1 28 ? 42.75 18.766 15.281 1 20.36 28 GLU B CA 1
ATOM 3736 C C . GLU B 1 28 ? 42.094 17.891 16.328 1 20.36 28 GLU B C 1
ATOM 3738 O O . GLU B 1 28 ? 42.625 16.844 16.703 1 20.36 28 GLU B O 1
ATOM 3743 N N . ASP B 1 29 ? 41 18.266 16.969 1 20.89 29 ASP B N 1
ATOM 3744 C CA . ASP B 1 29 ? 41.125 17.75 18.328 1 20.89 29 ASP B CA 1
ATOM 3745 C C . ASP B 1 29 ? 41.094 16.219 18.344 1 20.89 29 ASP B C 1
ATOM 3747 O O . ASP B 1 29 ? 40.594 15.602 17.391 1 20.89 29 ASP B O 1
ATOM 3751 N N . VAL B 1 30 ? 41.062 15.625 19.625 1 24.5 30 VAL B N 1
ATOM 3752 C CA . VAL B 1 30 ? 41.562 14.531 20.469 1 24.5 30 VAL B CA 1
ATOM 3753 C C . VAL B 1 30 ? 40.656 13.312 20.297 1 24.5 30 VAL B C 1
ATOM 3755 O O . VAL B 1 30 ? 39.469 13.453 20.031 1 24.5 30 VAL B O 1
ATOM 3758 N N . GLU B 1 31 ? 41.219 12.07 20.469 1 20.39 31 GLU B N 1
ATOM 3759 C CA . GLU B 1 31 ? 41.25 10.656 20.094 1 20.39 31 GLU B CA 1
ATOM 3760 C C . GLU B 1 31 ? 40.25 9.859 20.906 1 20.39 31 GLU B C 1
ATOM 3762 O O . GLU B 1 31 ? 40.031 8.672 20.656 1 20.39 31 GLU B O 1
ATOM 3767 N N . PRO B 1 32 ? 39.156 10.367 21.641 1 23.92 32 PRO B N 1
ATOM 3768 C CA . PRO B 1 32 ? 38.875 9.336 22.641 1 23.92 32 PRO B CA 1
ATOM 3769 C C . PRO B 1 32 ? 38.438 8.008 22.016 1 23.92 32 PRO B C 1
ATOM 3771 O O . PRO B 1 32 ? 37.875 7.992 20.922 1 23.92 32 PRO B O 1
ATOM 3774 N N . SER B 1 33 ? 38.938 6.773 22.5 1 19.25 33 SER B N 1
ATOM 3775 C CA . SER B 1 33 ? 39.156 5.371 22.172 1 19.25 33 SER B CA 1
ATOM 3776 C C . SER B 1 33 ? 37.875 4.57 22.234 1 19.25 33 SER B C 1
ATOM 3778 O O . SER B 1 33 ? 37.844 3.387 21.891 1 19.25 33 SER B O 1
ATOM 3780 N N . SER B 1 34 ? 36.781 5.023 22.922 1 21.52 34 SER B N 1
ATOM 3781 C CA . SER B 1 34 ? 36.031 3.896 23.469 1 21.52 34 SER B CA 1
ATOM 3782 C C . SER B 1 34 ? 35.531 2.986 22.344 1 21.52 34 SER B C 1
ATOM 3784 O O . SER B 1 34 ? 35.281 3.441 21.234 1 21.52 34 SER B O 1
ATOM 3786 N N . SER B 1 35 ? 35.594 1.629 22.562 1 19.83 35 SER B N 1
ATOM 3787 C CA . SER B 1 35 ? 35.5 0.359 21.859 1 19.83 35 SER B CA 1
ATOM 3788 C C . SER B 1 35 ? 34.094 0.143 21.297 1 19.83 35 SER B C 1
ATOM 3790 O O . SER B 1 35 ? 33.188 -0.256 22.031 1 19.83 35 SER B O 1
ATOM 3792 N N . ALA B 1 36 ? 33.469 1.102 20.734 1 20.8 36 ALA B N 1
ATOM 3793 C CA . ALA B 1 36 ? 32.125 0.949 20.156 1 20.8 36 ALA B CA 1
ATOM 3794 C C . ALA B 1 36 ? 32.062 -0.283 19.25 1 20.8 36 ALA B C 1
ATOM 3796 O O . ALA B 1 36 ? 33 -0.555 18.484 1 20.8 36 ALA B O 1
ATOM 3797 N N . SER B 1 37 ? 31.312 -1.318 19.703 1 22.83 37 SER B N 1
ATOM 3798 C CA . SER B 1 37 ? 31.078 -2.629 19.109 1 22.83 37 SER B CA 1
ATOM 3799 C C . SER B 1 37 ? 30.906 -2.529 17.594 1 22.83 37 SER B C 1
ATOM 3801 O O . SER B 1 37 ? 30.281 -1.6 17.094 1 22.83 37 SER B O 1
ATOM 3803 N N . SER B 1 38 ? 31.812 -3.164 16.812 1 22.34 38 SER B N 1
ATOM 3804 C CA . SER B 1 38 ? 32.219 -3.344 15.43 1 22.34 38 SER B CA 1
ATOM 3805 C C . SER B 1 38 ? 31.109 -3.924 14.586 1 22.34 38 SER B C 1
ATOM 3807 O O . SER B 1 38 ? 30.797 -5.113 14.68 1 22.34 38 SER B O 1
ATOM 3809 N N . LEU B 1 39 ? 29.875 -3.422 14.695 1 24.62 39 LEU B N 1
ATOM 3810 C CA . LEU B 1 39 ? 29.047 -3.875 13.578 1 24.62 39 LEU B CA 1
ATOM 3811 C C . LEU B 1 39 ? 29.859 -3.957 12.297 1 24.62 39 LEU B C 1
ATOM 3813 O O . LEU B 1 39 ? 30.469 -2.971 11.875 1 24.62 39 LEU B O 1
ATOM 3817 N N . SER B 1 40 ? 30.516 -5.066 12.102 1 23.48 40 SER B N 1
ATOM 3818 C CA . SER B 1 40 ? 31.344 -5.453 10.961 1 23.48 40 SER B CA 1
ATOM 3819 C C . SER B 1 40 ? 30.766 -4.91 9.656 1 23.48 40 SER B C 1
ATOM 3821 O O . SER B 1 40 ? 29.594 -5.156 9.336 1 23.48 40 SER B O 1
ATOM 3823 N N . ASP B 1 41 ? 31.172 -3.793 9.289 1 26.84 41 ASP B N 1
ATOM 3824 C CA . ASP B 1 41 ? 31.172 -3.043 8.039 1 26.84 41 ASP B CA 1
ATOM 3825 C C . ASP B 1 41 ? 31.562 -3.939 6.863 1 26.84 41 ASP B C 1
ATOM 3827 O O . ASP B 1 41 ? 32.75 -4.16 6.605 1 26.84 41 ASP B O 1
ATOM 3831 N N . TYR B 1 42 ? 31.031 -5.18 6.746 1 24.53 42 TYR B N 1
ATOM 3832 C CA . TYR B 1 42 ? 31.469 -5.824 5.512 1 24.53 42 TYR B CA 1
ATOM 3833 C C . TYR B 1 42 ? 31.453 -4.84 4.348 1 24.53 42 TYR B C 1
ATOM 3835 O O . TYR B 1 42 ? 30.406 -4.277 4.016 1 24.53 42 TYR B O 1
ATOM 3843 N N . SER B 1 43 ? 32.5 -4.074 4.215 1 28.34 43 SER B N 1
ATOM 3844 C CA . SER B 1 43 ? 33 -3.158 3.195 1 28.34 43 SER B CA 1
ATOM 3845 C C . SER B 1 43 ? 32.906 -3.768 1.802 1 28.34 43 SER B C 1
ATOM 3847 O O . SER B 1 43 ? 33.656 -4.66 1.447 1 28.34 43 SER B O 1
ATOM 3849 N N . VAL B 1 44 ? 31.828 -4.34 1.381 1 31.94 44 VAL B N 1
ATOM 3850 C CA . VAL B 1 44 ? 31.875 -4.629 -0.048 1 31.94 44 VAL B CA 1
ATOM 3851 C C . VAL B 1 44 ? 32.5 -3.457 -0.793 1 31.94 44 VAL B C 1
ATOM 3853 O O . VAL B 1 44 ? 32.125 -2.301 -0.578 1 31.94 44 VAL B O 1
ATOM 3856 N N . GLY B 1 45 ? 33.688 -3.654 -1.294 1 29.83 45 GLY B N 1
ATOM 3857 C CA . GLY B 1 45 ? 34.469 -2.738 -2.107 1 29.83 45 GLY B CA 1
ATOM 3858 C C . GLY B 1 45 ? 33.625 -1.909 -3.057 1 29.83 45 GLY B C 1
ATOM 3859 O O . GLY B 1 45 ? 32.719 -2.43 -3.693 1 29.83 45 GLY B O 1
ATOM 3860 N N . ARG B 1 46 ? 33.312 -0.682 -2.754 1 34.41 46 ARG B N 1
ATOM 3861 C CA . ARG B 1 46 ? 32.75 0.309 -3.67 1 34.41 46 ARG B CA 1
ATOM 3862 C C . ARG B 1 46 ? 33.281 0.102 -5.086 1 34.41 46 ARG B C 1
ATOM 3864 O O . ARG B 1 46 ? 34.469 0.166 -5.32 1 34.41 46 ARG B O 1
ATOM 3871 N N . PRO B 1 47 ? 32.688 -0.646 -5.922 1 37.38 47 PRO B N 1
ATOM 3872 C CA . PRO B 1 47 ? 33.312 -0.479 -7.242 1 37.38 47 PRO B CA 1
ATOM 3873 C C . PRO B 1 47 ? 33.656 0.976 -7.551 1 37.38 47 PRO B C 1
ATOM 3875 O O . PRO B 1 47 ? 32.844 1.871 -7.324 1 37.38 47 PRO B O 1
ATOM 3878 N N . CYS B 1 48 ? 34.812 1.504 -7.535 1 42.44 48 CYS B N 1
ATOM 3879 C CA . CYS B 1 48 ? 35.562 2.74 -7.406 1 42.44 48 CYS B CA 1
ATOM 3880 C C . CYS B 1 48 ? 35 3.826 -8.312 1 42.44 48 CYS B C 1
ATOM 3882 O O . CYS B 1 48 ? 35.219 5.016 -8.078 1 42.44 48 CYS B O 1
ATOM 3884 N N . GLY B 1 49 ? 34.031 3.498 -9.484 1 53.41 49 GLY B N 1
ATOM 3885 C CA . GLY B 1 49 ? 33.812 4.609 -10.398 1 53.41 49 GLY B CA 1
ATOM 3886 C C . GLY B 1 49 ? 32.344 4.973 -10.555 1 53.41 49 GLY B C 1
ATOM 3887 O O . GLY B 1 49 ? 32 5.938 -11.25 1 53.41 49 GLY B O 1
ATOM 3888 N N . PHE B 1 50 ? 31.422 4.168 -10.047 1 63.72 50 PHE B N 1
ATOM 3889 C CA . PHE B 1 50 ? 30.062 4.543 -10.422 1 63.72 50 PHE B CA 1
ATOM 3890 C C . PHE B 1 50 ? 29.375 5.305 -9.297 1 63.72 50 PHE B C 1
ATOM 3892 O O . PHE B 1 50 ? 29.453 4.906 -8.133 1 63.72 50 PHE B O 1
ATOM 3899 N N . THR B 1 51 ? 29.047 6.609 -9.5 1 67.69 51 THR B N 1
ATOM 3900 C CA . THR B 1 51 ? 28.203 7.375 -8.594 1 67.69 51 THR B CA 1
ATOM 3901 C C . THR B 1 51 ? 26.719 7.082 -8.859 1 67.69 51 THR B C 1
ATOM 3903 O O . THR B 1 51 ? 26.359 6.648 -9.953 1 67.69 51 THR B O 1
ATOM 3906 N N . SER B 1 52 ? 25.922 7.133 -7.801 1 72.94 52 SER B N 1
ATOM 3907 C CA . SER B 1 52 ? 24.484 6.887 -7.965 1 72.94 52 SER B CA 1
ATOM 3908 C C . SER B 1 52 ? 23.875 7.844 -8.984 1 72.94 52 SER B C 1
ATOM 3910 O O . SER B 1 52 ? 24.109 9.055 -8.922 1 72.94 52 SER B O 1
ATOM 3912 N N . PRO B 1 53 ? 23.234 7.246 -9.922 1 75.12 53 PRO B N 1
ATOM 3913 C CA . PRO B 1 53 ? 22.656 8.047 -11.008 1 75.12 53 PRO B CA 1
ATOM 3914 C C . PRO B 1 53 ? 21.375 8.773 -10.586 1 75.12 53 PRO B C 1
ATOM 3916 O O . PRO B 1 53 ? 20.719 9.398 -11.422 1 75.12 53 PRO B O 1
ATOM 3919 N N . LEU B 1 54 ? 21.125 8.797 -9.312 1 75.69 54 LEU B N 1
ATOM 3920 C CA . LEU B 1 54 ? 19.844 9.352 -8.867 1 75.69 54 LEU B CA 1
ATOM 3921 C C . LEU B 1 54 ? 19.953 10.852 -8.641 1 75.69 54 LEU B C 1
ATOM 3923 O O . LEU B 1 54 ? 19.703 11.336 -7.535 1 75.69 54 LEU B O 1
ATOM 3927 N N . ASN B 1 55 ? 20.422 11.555 -9.641 1 76.31 55 ASN B N 1
ATOM 3928 C CA . ASN B 1 55 ? 20.625 12.984 -9.477 1 76.31 55 ASN B CA 1
ATOM 3929 C C . ASN B 1 55 ? 19.938 13.781 -10.578 1 76.31 55 ASN B C 1
ATOM 3931 O O . ASN B 1 55 ? 19.969 15.016 -10.578 1 76.31 55 ASN B O 1
ATOM 3935 N N . SER B 1 56 ? 19.328 13.055 -11.438 1 80.94 56 SER B N 1
ATOM 3936 C CA . SER B 1 56 ? 18.641 13.727 -12.531 1 80.94 56 SER B CA 1
ATOM 3937 C C . SER B 1 56 ? 17.125 13.656 -12.352 1 80.94 56 SER B C 1
ATOM 3939 O O . SER B 1 56 ? 16.625 12.812 -11.617 1 80.94 56 SER B O 1
ATOM 3941 N N . ARG B 1 57 ? 16.516 14.578 -13.016 1 81.62 57 ARG B N 1
ATOM 3942 C CA . ARG B 1 57 ? 15.055 14.594 -12.977 1 81.62 57 ARG B CA 1
ATOM 3943 C C . ARG B 1 57 ? 14.477 13.297 -13.531 1 81.62 57 ARG B C 1
ATOM 3945 O O . ARG B 1 57 ? 13.5 12.766 -12.992 1 81.62 57 ARG B O 1
ATOM 3952 N N . ARG B 1 58 ? 15.062 12.898 -14.562 1 85.88 58 ARG B N 1
ATOM 3953 C CA . ARG B 1 58 ? 14.602 11.656 -15.18 1 85.88 58 ARG B CA 1
ATOM 3954 C C . ARG B 1 58 ? 14.773 10.477 -14.227 1 85.88 58 ARG B C 1
ATOM 3956 O O . ARG B 1 58 ? 13.867 9.648 -14.086 1 85.88 58 ARG B O 1
ATOM 3963 N N . ALA B 1 59 ? 15.922 10.422 -13.625 1 88.75 59 ALA B N 1
ATOM 3964 C CA . ALA B 1 59 ? 16.188 9.352 -12.656 1 88.75 59 ALA B CA 1
ATOM 3965 C C . ALA B 1 59 ? 15.211 9.422 -11.484 1 88.75 59 ALA B C 1
ATOM 3967 O O . ALA B 1 59 ? 14.734 8.391 -11.008 1 88.75 59 ALA B O 1
ATOM 3968 N N . ALA B 1 60 ? 14.914 10.633 -11.094 1 86.06 60 ALA B N 1
ATOM 3969 C CA . ALA B 1 60 ? 13.961 10.836 -10 1 86.06 60 ALA B CA 1
ATOM 3970 C C . ALA B 1 60 ? 12.562 10.375 -10.406 1 86.06 60 ALA B C 1
ATOM 3972 O O . ALA B 1 60 ? 11.852 9.758 -9.609 1 86.06 60 ALA B O 1
ATOM 3973 N N . PHE B 1 61 ? 12.266 10.68 -11.578 1 87.88 61 PHE B N 1
ATOM 3974 C CA . PHE B 1 61 ? 10.969 10.266 -12.102 1 87.88 61 PHE B CA 1
ATOM 3975 C C . PHE B 1 61 ? 10.875 8.742 -12.156 1 87.88 61 PHE B C 1
ATOM 3977 O O . PHE B 1 61 ? 9.852 8.172 -11.766 1 87.88 61 PHE B O 1
ATOM 3984 N N . LEU B 1 62 ? 11.859 8.148 -12.625 1 92.94 62 LEU B N 1
ATOM 3985 C CA . LEU B 1 62 ? 11.875 6.691 -12.734 1 92.94 62 LEU B CA 1
ATOM 3986 C C . LEU B 1 62 ? 11.852 6.043 -11.352 1 92.94 62 LEU B C 1
ATOM 3988 O O . LEU B 1 62 ? 11.219 5.004 -11.164 1 92.94 62 LEU B O 1
ATOM 3992 N N . LEU B 1 63 ? 12.539 6.656 -10.453 1 92.19 63 LEU B N 1
ATOM 3993 C CA . LEU B 1 63 ? 12.508 6.148 -9.086 1 92.19 63 LEU B CA 1
ATOM 3994 C C . LEU B 1 63 ? 11.102 6.25 -8.5 1 92.19 63 LEU B C 1
ATOM 3996 O O . LEU B 1 63 ? 10.641 5.336 -7.812 1 92.19 63 LEU B O 1
ATOM 4000 N N . MET B 1 64 ? 10.406 7.289 -8.797 1 88.25 64 MET B N 1
ATOM 4001 C CA . MET B 1 64 ? 9.031 7.457 -8.32 1 88.25 64 MET B CA 1
ATOM 4002 C C . MET B 1 64 ? 8.109 6.41 -8.945 1 88.25 64 MET B C 1
ATOM 4004 O O . MET B 1 64 ? 7.25 5.852 -8.258 1 88.25 64 MET B O 1
ATOM 4008 N N . ASN B 1 65 ? 8.273 6.246 -10.188 1 91.69 65 ASN B N 1
ATOM 4009 C CA . ASN B 1 65 ? 7.508 5.195 -10.852 1 91.69 65 ASN B CA 1
ATOM 4010 C C . ASN B 1 65 ? 7.742 3.834 -10.211 1 91.69 65 ASN B C 1
ATOM 4012 O O . ASN B 1 65 ? 6.805 3.057 -10.031 1 91.69 65 ASN B O 1
ATOM 4016 N N . TYR B 1 66 ? 9.008 3.561 -9.922 1 95.81 66 TYR B N 1
ATOM 4017 C CA . TYR B 1 66 ? 9.352 2.318 -9.234 1 95.81 66 TYR B CA 1
ATOM 4018 C C . TYR B 1 66 ? 8.633 2.213 -7.898 1 95.81 66 TYR B C 1
ATOM 4020 O O . TYR B 1 66 ? 8.039 1.178 -7.59 1 95.81 66 TYR B O 1
ATOM 4028 N N . LEU B 1 67 ? 8.641 3.227 -7.129 1 91.12 67 LEU B N 1
ATOM 4029 C CA . LEU B 1 67 ? 8.094 3.227 -5.777 1 91.12 67 LEU B CA 1
ATOM 4030 C C . LEU B 1 67 ? 6.574 3.125 -5.805 1 91.12 67 LEU B C 1
ATOM 4032 O O . LEU B 1 67 ? 5.977 2.434 -4.977 1 91.12 67 LEU B O 1
ATOM 4036 N N . GLN B 1 68 ? 5.977 3.703 -6.758 1 87.31 68 GLN B N 1
ATOM 4037 C CA . GLN B 1 68 ? 4.523 3.822 -6.766 1 87.31 68 GLN B CA 1
ATOM 4038 C C . GLN B 1 68 ? 3.877 2.645 -7.488 1 87.31 68 GLN B C 1
ATOM 4040 O O . GLN B 1 68 ? 2.838 2.141 -7.059 1 87.31 68 GLN B O 1
ATOM 4045 N N . ASP B 1 69 ? 4.539 2.174 -8.492 1 91 69 ASP B N 1
ATOM 4046 C CA . ASP B 1 69 ? 3.838 1.226 -9.352 1 91 69 ASP B CA 1
ATOM 4047 C C . ASP B 1 69 ? 4.488 -0.154 -9.297 1 91 69 ASP B C 1
ATOM 4049 O O . ASP B 1 69 ? 3.803 -1.175 -9.375 1 91 69 ASP B O 1
ATOM 4053 N N . LEU B 1 70 ? 5.781 -0.194 -9.18 1 95.38 70 LEU B N 1
ATOM 4054 C CA . LEU B 1 70 ? 6.473 -1.463 -9.391 1 95.38 70 LEU B CA 1
ATOM 4055 C C . LEU B 1 70 ? 6.75 -2.16 -8.062 1 95.38 70 LEU B C 1
ATOM 4057 O O . LEU B 1 70 ? 6.488 -3.357 -7.922 1 95.38 70 LEU B O 1
ATOM 4061 N N . ALA B 1 71 ? 7.238 -1.404 -7.094 1 95.44 71 ALA B N 1
ATOM 4062 C CA . ALA B 1 71 ? 7.641 -1.999 -5.82 1 95.44 71 ALA B CA 1
ATOM 4063 C C . ALA B 1 71 ? 6.469 -2.701 -5.145 1 95.44 71 ALA B C 1
ATOM 4065 O O . ALA B 1 71 ? 6.613 -3.812 -4.629 1 95.44 71 ALA B O 1
ATOM 4066 N N . PRO B 1 72 ? 5.234 -2.137 -5.203 1 91.69 72 PRO B N 1
ATOM 4067 C CA . PRO B 1 72 ? 4.105 -2.805 -4.551 1 91.69 72 PRO B CA 1
ATOM 4068 C C . PRO B 1 72 ? 3.779 -4.16 -5.18 1 91.69 72 PRO B C 1
ATOM 4070 O O . PRO B 1 72 ? 3.301 -5.062 -4.488 1 91.69 72 PRO B O 1
ATOM 4073 N N . ARG B 1 73 ? 4.07 -4.289 -6.371 1 91.69 73 ARG B N 1
ATOM 4074 C CA . ARG B 1 73 ? 3.805 -5.543 -7.07 1 91.69 73 ARG B CA 1
ATOM 4075 C C . ARG B 1 73 ? 4.777 -6.633 -6.629 1 91.69 73 ARG B C 1
ATOM 4077 O O . ARG B 1 73 ? 4.426 -7.812 -6.602 1 91.69 73 ARG B O 1
ATOM 4084 N N . ILE B 1 74 ? 5.918 -6.207 -6.281 1 93.44 74 ILE B N 1
ATOM 4085 C CA . ILE B 1 74 ? 6.98 -7.125 -5.898 1 93.44 74 ILE B CA 1
ATOM 4086 C C . ILE B 1 74 ? 6.816 -7.523 -4.434 1 93.44 74 ILE B C 1
ATOM 4088 O O . ILE B 1 74 ? 7.055 -8.672 -4.066 1 93.44 74 ILE B O 1
ATOM 4092 N N . ASP B 1 75 ? 6.32 -6.633 -3.633 1 94.88 75 ASP B N 1
ATOM 4093 C CA . ASP B 1 75 ? 6.293 -6.77 -2.18 1 94.88 75 ASP B CA 1
ATOM 4094 C C . ASP B 1 75 ? 5.004 -7.438 -1.714 1 94.88 75 ASP B C 1
ATOM 4096 O O . ASP B 1 75 ? 4.711 -7.469 -0.516 1 94.88 75 ASP B O 1
ATOM 4100 N N . LEU B 1 76 ? 4.25 -8 -2.537 1 93.62 76 LEU B N 1
ATOM 4101 C CA . LEU B 1 76 ? 2.916 -8.5 -2.219 1 93.62 76 LEU B CA 1
ATOM 4102 C C . LEU B 1 76 ? 2.975 -9.523 -1.092 1 93.62 76 LEU B C 1
ATOM 4104 O O . LEU B 1 76 ? 2.057 -9.602 -0.272 1 93.62 76 LEU B O 1
ATOM 4108 N N . CYS B 1 77 ? 4.023 -10.297 -1.041 1 95.38 77 CYS B N 1
ATOM 4109 C CA . CYS B 1 77 ? 4.102 -11.375 -0.057 1 95.38 77 CYS B CA 1
ATOM 4110 C C . CYS B 1 77 ? 5.148 -11.062 1.006 1 95.38 77 CYS B C 1
ATOM 4112 O O . CYS B 1 77 ? 5.676 -11.969 1.647 1 95.38 77 CYS B O 1
ATOM 4114 N N . ASP B 1 78 ? 5.527 -9.844 1.154 1 94.75 78 ASP B N 1
ATOM 4115 C CA . ASP B 1 78 ? 6.438 -9.367 2.189 1 94.75 78 ASP B CA 1
ATOM 4116 C C . ASP B 1 78 ? 5.766 -8.312 3.072 1 94.75 78 ASP B C 1
ATOM 4118 O O . ASP B 1 78 ? 5.613 -7.16 2.668 1 94.75 78 ASP B O 1
ATOM 4122 N N . PRO B 1 79 ? 5.516 -8.734 4.316 1 90.31 79 PRO B N 1
ATOM 4123 C CA . PRO B 1 79 ? 4.82 -7.781 5.188 1 90.31 79 PRO B CA 1
ATOM 4124 C C . PRO B 1 79 ? 5.637 -6.52 5.453 1 90.31 79 PRO B C 1
ATOM 4126 O O . PRO B 1 79 ? 5.074 -5.461 5.742 1 90.31 79 PRO B O 1
ATOM 4129 N N . SER B 1 80 ? 6.934 -6.578 5.281 1 90.5 80 SER B N 1
ATOM 4130 C CA . SER B 1 80 ? 7.793 -5.43 5.559 1 90.5 80 SER B CA 1
ATOM 4131 C C . SER B 1 80 ? 8.016 -4.59 4.309 1 90.5 80 SER B C 1
ATOM 4133 O O . SER B 1 80 ? 8.633 -3.525 4.371 1 90.5 80 SER B O 1
ATOM 4135 N N . LYS B 1 81 ? 7.566 -5.008 3.201 1 92.62 81 LYS B N 1
ATOM 4136 C CA . LYS B 1 81 ? 7.656 -4.285 1.935 1 92.62 81 LYS B CA 1
ATOM 4137 C C . LYS B 1 81 ? 9.078 -3.779 1.692 1 92.62 81 LYS B C 1
ATOM 4139 O O . LYS B 1 81 ? 9.281 -2.594 1.42 1 92.62 81 LYS B O 1
ATOM 4144 N N . ARG B 1 82 ? 10.008 -4.656 1.671 1 94.81 82 ARG B N 1
ATOM 4145 C CA . ARG B 1 82 ? 11.422 -4.293 1.703 1 94.81 82 ARG B CA 1
ATOM 4146 C C . ARG B 1 82 ? 11.875 -3.744 0.355 1 94.81 82 ARG B C 1
ATOM 4148 O O . ARG B 1 82 ? 12.742 -2.867 0.296 1 94.81 82 ARG B O 1
ATOM 4155 N N . PHE B 1 83 ? 11.367 -4.129 -0.709 1 96.88 83 PHE B N 1
ATOM 4156 C CA . PHE B 1 83 ? 11.758 -3.625 -2.02 1 96.88 83 PHE B CA 1
ATOM 4157 C C . PHE B 1 83 ? 11.211 -2.219 -2.244 1 96.88 83 PHE B C 1
ATOM 4159 O O . PHE B 1 83 ? 11.742 -1.464 -3.061 1 96.88 83 PHE B O 1
ATOM 4166 N N . GLY B 1 84 ? 10.188 -1.915 -1.55 1 93.75 84 GLY B N 1
ATOM 4167 C CA . GLY B 1 84 ? 9.648 -0.568 -1.64 1 93.75 84 GLY B CA 1
ATOM 4168 C C . GLY B 1 84 ? 10.195 0.366 -0.577 1 93.75 84 GLY B C 1
ATOM 4169 O O . GLY B 1 84 ? 10.086 1.588 -0.698 1 93.75 84 GLY B O 1
ATOM 4170 N N . ARG B 1 85 ? 10.781 -0.23 0.449 1 90.12 85 ARG B N 1
ATOM 4171 C CA . ARG B 1 85 ? 11.219 0.599 1.568 1 90.12 85 ARG B CA 1
ATOM 4172 C C . ARG B 1 85 ? 12.734 0.57 1.712 1 90.12 85 ARG B C 1
ATOM 4174 O O . ARG B 1 85 ? 13.383 1.619 1.723 1 90.12 85 ARG B O 1
ATOM 4181 N N . 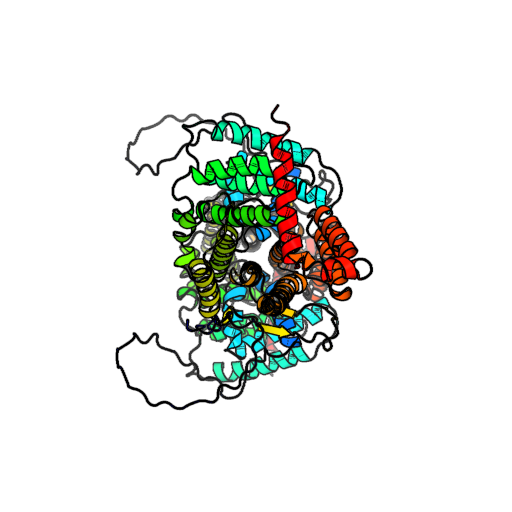GLU B 1 86 ? 13.352 -0.566 1.724 1 93.12 86 GLU B N 1
ATOM 4182 C CA . GLU B 1 86 ? 14.773 -0.712 2.02 1 93.12 86 GLU B CA 1
ATOM 4183 C C . GLU B 1 86 ? 15.617 -0.55 0.76 1 93.12 86 GLU B C 1
ATOM 4185 O O . GLU B 1 86 ? 16.672 0.101 0.788 1 93.12 86 GLU B O 1
ATOM 4190 N N . VAL B 1 87 ? 15.188 -1.108 -0.297 1 95.44 87 VAL B N 1
ATOM 4191 C CA . VAL B 1 87 ? 15.992 -1.147 -1.517 1 95.44 87 VAL B CA 1
ATOM 4192 C C . VAL B 1 87 ? 16.203 0.27 -2.045 1 95.44 87 VAL B C 1
ATOM 4194 O O . VAL B 1 87 ? 17.328 0.662 -2.363 1 95.44 87 VAL B O 1
ATOM 4197 N N . PRO B 1 88 ? 15.109 1.075 -2.088 1 91.81 88 PRO B N 1
ATOM 4198 C CA . PRO B 1 88 ? 15.336 2.438 -2.576 1 91.81 88 PRO B CA 1
ATOM 4199 C C . PRO B 1 88 ? 16.25 3.248 -1.659 1 91.81 88 PRO B C 1
ATOM 4201 O O . PRO B 1 88 ? 17.016 4.094 -2.133 1 91.81 88 PRO B O 1
ATOM 4204 N N . LYS B 1 89 ? 16.188 3.016 -0.362 1 88.25 89 LYS B N 1
ATOM 4205 C CA . LYS B 1 89 ? 17.094 3.678 0.574 1 88.25 89 LYS B CA 1
ATOM 4206 C C . LYS B 1 89 ? 18.547 3.328 0.273 1 88.25 89 LYS B C 1
ATOM 4208 O O . LYS B 1 89 ? 19.406 4.207 0.245 1 88.25 89 LYS B O 1
ATOM 4213 N N . ARG B 1 90 ? 18.766 2.164 0.006 1 90.75 90 ARG B N 1
ATOM 4214 C CA . ARG B 1 90 ? 20.125 1.678 -0.248 1 90.75 90 ARG B CA 1
ATOM 4215 C C . ARG B 1 90 ? 20.609 2.107 -1.629 1 90.75 90 ARG B C 1
ATOM 4217 O O . ARG B 1 90 ? 21.812 2.271 -1.846 1 90.75 90 ARG B O 1
ATOM 4224 N N . ALA B 1 91 ? 19.672 2.27 -2.543 1 92.06 91 ALA B N 1
ATOM 4225 C CA . ALA B 1 91 ? 20.016 2.619 -3.92 1 92.06 91 ALA B CA 1
ATOM 4226 C C . ALA B 1 91 ? 20.688 3.988 -3.986 1 92.06 91 ALA B C 1
ATOM 4228 O O . ALA B 1 91 ? 21.359 4.305 -4.961 1 92.06 91 ALA B O 1
ATOM 4229 N N . ARG B 1 92 ? 20.469 4.723 -2.959 1 85.31 92 ARG B N 1
ATOM 4230 C CA . ARG B 1 92 ? 21.109 6.031 -2.914 1 85.31 92 ARG B CA 1
ATOM 4231 C C . ARG B 1 92 ? 22.625 5.895 -2.822 1 85.31 92 ARG B C 1
ATOM 4233 O O . ARG B 1 92 ? 23.375 6.746 -3.322 1 85.31 92 ARG B O 1
ATOM 4240 N N . GLN B 1 93 ? 23.125 4.777 -2.248 1 87.56 93 GLN B N 1
ATOM 4241 C CA . GLN B 1 93 ? 24.547 4.598 -2.012 1 87.56 93 GLN B CA 1
ATOM 4242 C C . GLN B 1 93 ? 25.094 3.4 -2.787 1 87.56 93 GLN B C 1
ATOM 4244 O O . GLN B 1 93 ? 26.312 3.232 -2.914 1 87.56 93 GLN B O 1
ATOM 4249 N N . VAL B 1 94 ? 24.25 2.562 -3.283 1 92.12 94 VAL B N 1
ATOM 4250 C CA . VAL B 1 94 ? 24.656 1.357 -4.004 1 92.12 94 VAL B CA 1
ATOM 4251 C C . VAL B 1 94 ? 24.281 1.487 -5.477 1 92.12 94 VAL B C 1
ATOM 4253 O O . VAL B 1 94 ? 23.156 1.172 -5.867 1 92.12 94 VAL B O 1
ATOM 4256 N N . PRO B 1 95 ? 25.25 1.812 -6.289 1 93.5 95 PRO B N 1
ATOM 4257 C CA . PRO B 1 95 ? 24.969 2.066 -7.703 1 93.5 95 PRO B CA 1
ATOM 4258 C C . PRO B 1 95 ? 24.312 0.875 -8.398 1 93.5 95 PRO B C 1
ATOM 4260 O O . PRO B 1 95 ? 23.438 1.059 -9.258 1 93.5 95 PRO B O 1
ATOM 4263 N N . LEU B 1 96 ? 24.734 -0.296 -8.047 1 93.44 96 LEU B N 1
ATOM 4264 C CA . LEU B 1 96 ? 24.156 -1.481 -8.664 1 93.44 96 LEU B CA 1
ATOM 4265 C C . LEU B 1 96 ? 22.641 -1.493 -8.477 1 93.44 96 LEU B C 1
ATOM 4267 O O . LEU B 1 96 ? 21.891 -1.744 -9.422 1 93.44 96 LEU B O 1
ATOM 4271 N N . LEU B 1 97 ? 22.188 -1.189 -7.277 1 95.25 97 LEU B N 1
ATOM 4272 C CA . LEU B 1 97 ? 20.75 -1.142 -6.992 1 95.25 97 LEU B CA 1
ATOM 4273 C C . LEU B 1 97 ? 20.094 0.003 -7.746 1 95.25 97 LEU B C 1
ATOM 4275 O O . LEU B 1 97 ? 18.984 -0.16 -8.289 1 95.25 97 LEU B O 1
ATOM 4279 N N . ALA B 1 98 ? 20.766 1.103 -7.789 1 95.5 98 ALA B N 1
ATOM 4280 C CA . ALA B 1 98 ? 20.234 2.268 -8.484 1 95.5 98 ALA B CA 1
ATOM 4281 C C . ALA B 1 98 ? 20.016 1.974 -9.961 1 95.5 98 ALA B C 1
ATOM 4283 O O . ALA B 1 98 ? 18.922 2.201 -10.492 1 95.5 98 ALA B O 1
ATOM 4284 N N . TYR B 1 99 ? 20.984 1.4 -10.594 1 95.81 99 TYR B N 1
ATOM 4285 C CA . TYR B 1 99 ? 20.891 1.101 -12.023 1 95.81 99 TYR B CA 1
ATOM 4286 C C . TYR B 1 99 ? 19.859 0.017 -12.281 1 95.81 99 TYR B C 1
ATOM 4288 O O . TYR B 1 99 ? 19.172 0.038 -13.305 1 95.81 99 TYR B O 1
ATOM 4296 N N . SER B 1 100 ? 19.75 -0.958 -11.391 1 95.62 100 SER B N 1
ATOM 4297 C CA . SER B 1 100 ? 18.766 -2.016 -11.555 1 95.62 100 SER B CA 1
ATOM 4298 C C . SER B 1 100 ? 17.344 -1.462 -11.477 1 95.62 100 SER B C 1
ATOM 4300 O O . SER B 1 100 ? 16.484 -1.838 -12.266 1 95.62 100 SER B O 1
ATOM 4302 N N . ILE B 1 101 ? 17.125 -0.545 -10.492 1 96.94 101 ILE B N 1
ATOM 4303 C CA . ILE B 1 101 ? 15.812 0.095 -10.344 1 96.94 101 ILE B CA 1
ATOM 4304 C C . ILE B 1 101 ? 15.492 0.91 -11.594 1 96.94 101 ILE B C 1
ATOM 4306 O O . ILE B 1 101 ? 14.391 0.81 -12.141 1 96.94 101 ILE B O 1
ATOM 4310 N N . LEU B 1 102 ? 16.5 1.647 -12.062 1 96.88 102 LEU B N 1
ATOM 4311 C CA . LEU B 1 102 ? 16.281 2.529 -13.203 1 96.88 102 LEU B CA 1
ATOM 4312 C C . LEU B 1 102 ? 16.031 1.724 -14.477 1 96.88 102 LEU B C 1
ATOM 4314 O O . LEU B 1 102 ? 15.188 2.088 -15.289 1 96.88 102 LEU B O 1
ATOM 4318 N N . ALA B 1 103 ? 16.75 0.648 -14.602 1 95.81 103 ALA B N 1
ATOM 4319 C CA . ALA B 1 103 ? 16.547 -0.215 -15.766 1 95.81 103 ALA B CA 1
ATOM 4320 C C . ALA B 1 103 ? 15.141 -0.803 -15.773 1 95.81 103 ALA B C 1
ATOM 4322 O O . ALA B 1 103 ? 14.43 -0.726 -16.781 1 95.81 103 ALA B O 1
ATOM 4323 N N . PHE B 1 104 ? 14.742 -1.366 -14.695 1 95.75 104 PHE B N 1
ATOM 4324 C CA . PHE B 1 104 ? 13.43 -1.996 -14.555 1 95.75 104 PHE B CA 1
ATOM 4325 C C . PHE B 1 104 ? 12.32 -0.981 -14.773 1 95.75 104 PHE B C 1
ATOM 4327 O O . PHE B 1 104 ? 11.391 -1.227 -15.547 1 95.75 104 PHE B O 1
ATOM 4334 N N . SER B 1 105 ? 12.43 0.178 -14.125 1 96.56 105 SER B N 1
ATOM 4335 C CA . SER B 1 105 ? 11.414 1.225 -14.188 1 96.56 105 SER B CA 1
ATOM 4336 C C . SER B 1 105 ? 11.328 1.82 -15.594 1 96.56 105 SER B C 1
ATOM 4338 O O . SER B 1 105 ? 10.234 2.076 -16.094 1 96.56 105 SER B O 1
ATOM 4340 N N . SER B 1 106 ? 12.484 2.08 -16.203 1 96 106 SER B N 1
ATOM 4341 C CA . SER B 1 106 ? 12.484 2.631 -17.562 1 96 106 SER B CA 1
ATOM 4342 C C . SER B 1 106 ? 11.828 1.675 -18.547 1 96 106 SER B C 1
ATOM 4344 O O . SER B 1 106 ? 11.07 2.102 -19.422 1 96 106 SER B O 1
ATOM 4346 N N . ARG B 1 107 ? 12.086 0.435 -18.391 1 94.25 107 ARG B N 1
ATOM 4347 C CA . ARG B 1 107 ? 11.469 -0.557 -19.266 1 94.25 107 ARG B CA 1
ATOM 4348 C C . ARG B 1 107 ? 9.953 -0.581 -19.094 1 94.25 107 ARG B C 1
ATOM 4350 O O . ARG B 1 107 ? 9.203 -0.696 -20.062 1 94.25 107 ARG B O 1
ATOM 4357 N N . HIS B 1 108 ? 9.562 -0.501 -17.875 1 94.81 108 HIS B N 1
ATOM 4358 C CA . HIS B 1 108 ? 8.133 -0.447 -17.594 1 94.81 108 HIS B CA 1
ATOM 4359 C C . HIS B 1 108 ? 7.48 0.752 -18.266 1 94.81 108 HIS B C 1
ATOM 4361 O O . HIS B 1 108 ? 6.379 0.639 -18.812 1 94.81 108 HIS B O 1
ATOM 4367 N N . GLN B 1 109 ? 8.188 1.863 -18.25 1 94 109 GLN B N 1
ATOM 4368 C CA . GLN B 1 109 ? 7.656 3.062 -18.891 1 94 109 GLN B CA 1
ATOM 4369 C C . GLN B 1 109 ? 7.527 2.869 -20.391 1 94 109 GLN B C 1
ATOM 4371 O O . GLN B 1 109 ? 6.578 3.357 -21 1 94 109 GLN B O 1
ATOM 4376 N N . VAL B 1 110 ? 8.445 2.184 -20.953 1 92.19 110 VAL B N 1
ATOM 4377 C CA . VAL B 1 110 ? 8.391 1.889 -22.375 1 92.19 110 VAL B CA 1
ATOM 4378 C C . VAL B 1 110 ? 7.176 1.021 -22.688 1 92.19 110 VAL B C 1
ATOM 4380 O O . VAL B 1 110 ? 6.477 1.252 -23.672 1 92.19 110 VAL B O 1
ATOM 4383 N N . MET B 1 111 ? 6.926 0.091 -21.844 1 91.5 111 MET B N 1
ATOM 4384 C CA . MET B 1 111 ? 5.828 -0.848 -22.078 1 91.5 111 MET B CA 1
ATOM 4385 C C . MET B 1 111 ? 4.48 -0.15 -21.938 1 91.5 111 MET B C 1
ATOM 4387 O O . MET B 1 111 ? 3.547 -0.446 -22.688 1 91.5 111 MET B O 1
ATOM 4391 N N . ILE B 1 112 ? 4.352 0.746 -21 1 91.06 112 ILE B N 1
ATOM 4392 C CA . ILE B 1 112 ? 3.074 1.396 -20.719 1 91.06 112 ILE B CA 1
ATOM 4393 C C . ILE B 1 112 ? 2.818 2.494 -21.75 1 91.06 112 ILE B C 1
ATOM 4395 O O . ILE B 1 112 ? 1.683 2.686 -22.188 1 91.06 112 ILE B O 1
ATOM 4399 N N . THR B 1 113 ? 3.807 3.203 -22.141 1 90.06 113 THR B N 1
ATOM 4400 C CA . THR B 1 113 ? 3.617 4.355 -23.016 1 90.06 113 THR B CA 1
ATOM 4401 C C . THR B 1 113 ? 3.748 3.947 -24.484 1 90.06 113 THR B C 1
ATOM 4403 O O . THR B 1 113 ? 3.217 4.617 -25.375 1 90.06 113 THR B O 1
ATOM 4406 N N . GLY B 1 114 ? 4.547 2.955 -24.766 1 87.94 114 GLY B N 1
ATOM 4407 C CA . GLY B 1 114 ? 4.836 2.555 -26.125 1 87.94 114 GLY B CA 1
ATOM 4408 C C . GLY B 1 114 ? 5.965 3.352 -26.75 1 87.94 114 GLY B C 1
ATOM 4409 O O . GLY B 1 114 ? 6.328 3.119 -27.906 1 87.94 114 GLY B O 1
ATOM 4410 N N . ILE B 1 115 ? 6.512 4.25 -25.953 1 88.56 115 ILE B N 1
ATOM 4411 C CA . ILE B 1 115 ? 7.594 5.094 -26.469 1 88.56 115 ILE B CA 1
ATOM 4412 C C . ILE B 1 115 ? 8.945 4.453 -26.125 1 88.56 115 ILE B C 1
ATOM 4414 O O . ILE B 1 115 ? 9.242 4.199 -24.969 1 88.56 115 ILE B O 1
ATOM 4418 N N . ASP B 1 116 ? 9.648 4.246 -27.125 1 83.5 116 ASP B N 1
ATOM 4419 C CA . ASP B 1 116 ? 10.945 3.609 -26.938 1 83.5 116 ASP B CA 1
ATOM 4420 C C . ASP B 1 116 ? 11.898 4.523 -26.172 1 83.5 116 ASP B C 1
ATOM 4422 O O . ASP B 1 116 ? 11.906 5.738 -26.391 1 83.5 116 ASP B O 1
ATOM 4426 N N . ASP B 1 117 ? 12.547 3.969 -25.234 1 82 117 ASP B N 1
ATOM 4427 C CA . ASP B 1 117 ? 13.547 4.648 -24.422 1 82 117 ASP B CA 1
ATOM 4428 C C . ASP B 1 117 ? 14.859 3.867 -24.391 1 82 117 ASP B C 1
ATOM 4430 O O . ASP B 1 117 ? 14.945 2.812 -23.75 1 82 117 ASP B O 1
ATOM 4434 N N . GLU B 1 118 ? 15.875 4.387 -24.969 1 85.25 118 GLU B N 1
ATOM 4435 C CA . GLU B 1 118 ? 17.188 3.74 -25.047 1 85.25 118 GLU B CA 1
ATOM 4436 C C . GLU B 1 118 ? 17.859 3.695 -23.672 1 85.25 118 GLU B C 1
ATOM 4438 O O . GLU B 1 118 ? 18.75 2.877 -23.438 1 85.25 118 GLU B O 1
ATOM 4443 N N . SER B 1 119 ? 17.344 4.5 -22.875 1 88.81 119 SER B N 1
ATOM 4444 C CA . SER B 1 119 ? 17.953 4.586 -21.547 1 88.81 119 SER B CA 1
ATOM 4445 C C . SER B 1 119 ? 17.797 3.283 -20.781 1 88.81 119 SER B C 1
ATOM 4447 O O . SER B 1 119 ? 18.609 2.959 -19.922 1 88.81 119 SER B O 1
ATOM 4449 N N . SER B 1 120 ? 16.781 2.545 -21.031 1 90.44 120 SER B N 1
ATOM 4450 C CA . SER B 1 120 ? 16.516 1.298 -20.312 1 90.44 120 SER B CA 1
ATOM 4451 C C . SER B 1 120 ? 17.656 0.303 -20.516 1 90.44 120 SER B C 1
ATOM 4453 O O . SER B 1 120 ? 18.156 -0.281 -19.547 1 90.44 120 SER B O 1
ATOM 4455 N N . GLU B 1 121 ? 18.047 0.172 -21.734 1 89.75 121 GLU B N 1
ATOM 4456 C CA . GLU B 1 121 ? 19.141 -0.741 -22.062 1 89.75 121 GLU B CA 1
ATOM 4457 C C . GLU B 1 121 ? 20.469 -0.234 -21.5 1 89.75 121 GLU B C 1
ATOM 4459 O O . GLU B 1 121 ? 21.328 -1.026 -21.094 1 89.75 121 GLU B O 1
ATOM 4464 N N . GLU B 1 122 ? 20.594 1.026 -21.516 1 93 122 GLU B N 1
ATOM 4465 C CA . GLU B 1 122 ? 21.812 1.622 -20.984 1 93 122 GLU B CA 1
ATOM 4466 C C . GLU B 1 122 ? 21.938 1.364 -19.484 1 93 122 GLU B C 1
ATOM 4468 O O . GLU B 1 122 ? 23 0.97 -19 1 93 122 GLU B O 1
ATOM 4473 N N . TYR B 1 123 ? 20.859 1.657 -18.766 1 93.44 123 TYR B N 1
ATOM 4474 C CA . TYR B 1 123 ? 20.859 1.397 -17.328 1 93.44 123 TYR B CA 1
ATOM 4475 C C . TYR B 1 123 ? 21.141 -0.075 -17.047 1 93.44 123 TYR B C 1
ATOM 4477 O O . TYR B 1 123 ? 21.891 -0.408 -16.125 1 93.44 123 TYR B O 1
ATOM 4485 N N . HIS B 1 124 ? 20.531 -0.904 -17.812 1 92 124 HIS B N 1
ATOM 4486 C CA . HIS B 1 124 ? 20.734 -2.344 -17.672 1 92 124 HIS B CA 1
ATOM 4487 C C . HIS B 1 124 ? 22.188 -2.729 -17.891 1 92 124 HIS B C 1
ATOM 4489 O O . HIS B 1 124 ? 22.75 -3.52 -17.141 1 92 124 HIS B O 1
ATOM 4495 N N . SER B 1 125 ? 22.75 -2.168 -18.875 1 90.81 125 SER B N 1
ATOM 4496 C CA . SER B 1 125 ? 24.156 -2.447 -19.188 1 90.81 125 SER B CA 1
ATOM 4497 C C . SER B 1 125 ? 25.078 -2 -18.062 1 90.81 125 SER B C 1
ATOM 4499 O O . SER B 1 125 ? 26.031 -2.697 -17.719 1 90.81 125 SER B O 1
ATOM 4501 N N . TYR B 1 126 ? 24.781 -0.856 -17.516 1 91.81 126 TYR B N 1
ATOM 4502 C CA . TYR B 1 126 ? 25.578 -0.371 -16.391 1 91.81 126 TYR B CA 1
ATOM 4503 C C . TYR B 1 126 ? 25.469 -1.314 -15.203 1 91.81 126 TYR B C 1
ATOM 4505 O O . TYR B 1 126 ? 26.469 -1.604 -14.539 1 91.81 126 TYR B O 1
ATOM 4513 N N . ALA B 1 127 ? 24.266 -1.793 -14.945 1 92 127 ALA B N 1
ATOM 4514 C CA . ALA B 1 127 ? 24.062 -2.725 -13.836 1 92 127 ALA B CA 1
ATOM 4515 C C . ALA B 1 127 ? 24.844 -4.016 -14.055 1 92 127 ALA B C 1
ATOM 4517 O O . ALA B 1 127 ? 25.484 -4.52 -13.133 1 92 127 ALA B O 1
ATOM 4518 N N . LEU B 1 128 ? 24.891 -4.453 -15.266 1 87.62 128 LEU B N 1
ATOM 4519 C CA . LEU B 1 128 ? 25.578 -5.691 -15.586 1 87.62 128 LEU B CA 1
ATOM 4520 C C . LEU B 1 128 ? 27.094 -5.516 -15.453 1 87.62 128 LEU B C 1
ATOM 4522 O O . LEU B 1 128 ? 27.797 -6.434 -15.039 1 87.62 128 LEU B O 1
ATOM 4526 N N . ARG B 1 129 ? 27.547 -4.383 -15.82 1 88.75 129 ARG B N 1
ATOM 4527 C CA . ARG B 1 129 ? 28.984 -4.098 -15.719 1 88.75 129 ARG B CA 1
ATOM 4528 C C . ARG B 1 129 ? 29.453 -4.145 -14.273 1 88.75 129 ARG B C 1
ATOM 4530 O O . ARG B 1 129 ? 30.609 -4.492 -14 1 88.75 129 ARG B O 1
ATOM 4537 N N . ILE B 1 130 ? 28.531 -3.869 -13.391 1 87.62 130 ILE B N 1
ATOM 4538 C CA . ILE B 1 130 ? 28.859 -3.922 -11.969 1 87.62 130 ILE B CA 1
ATOM 4539 C C . ILE B 1 130 ? 28.672 -5.344 -11.453 1 87.62 130 ILE B C 1
ATOM 4541 O O . ILE B 1 130 ? 29.516 -5.859 -10.711 1 87.62 130 ILE B O 1
ATOM 4545 N N . LEU B 1 131 ? 27.672 -5.973 -11.898 1 84 131 LEU B N 1
ATOM 4546 C CA . LEU B 1 131 ? 27.234 -7.25 -11.344 1 84 131 LEU B CA 1
ATOM 4547 C C . LEU B 1 131 ? 28.172 -8.375 -11.789 1 84 131 LEU B C 1
ATOM 4549 O O . LEU B 1 131 ? 28.562 -9.211 -10.977 1 84 131 LEU B O 1
ATOM 4553 N N . ILE B 1 132 ? 28.531 -8.422 -12.992 1 80.44 132 ILE B N 1
ATOM 4554 C CA . ILE B 1 132 ? 29.219 -9.555 -13.594 1 80.44 132 ILE B CA 1
ATOM 4555 C C . ILE B 1 132 ? 30.594 -9.727 -12.945 1 80.44 132 ILE B C 1
ATOM 4557 O O . ILE B 1 132 ? 30.953 -10.828 -12.531 1 80.44 132 ILE B O 1
ATOM 4561 N N . PRO B 1 133 ? 31.344 -8.633 -12.797 1 80.19 133 PRO B N 1
ATOM 4562 C CA . PRO B 1 133 ? 32.656 -8.805 -12.141 1 80.19 133 PRO B CA 1
ATOM 4563 C C . PRO B 1 133 ? 32.531 -9.32 -10.711 1 80.19 133 PRO B C 1
ATOM 4565 O O . PRO B 1 133 ? 33.375 -10.07 -10.234 1 80.19 133 PRO B O 1
ATOM 4568 N N . ILE B 1 134 ? 31.438 -8.953 -10.023 1 78.44 134 ILE B N 1
ATOM 4569 C CA . ILE B 1 134 ? 31.234 -9.398 -8.648 1 78.44 134 ILE B CA 1
ATOM 4570 C C . ILE B 1 134 ? 30.938 -10.891 -8.625 1 78.44 134 ILE B C 1
ATOM 4572 O O . ILE B 1 134 ? 31.469 -11.625 -7.793 1 78.44 134 ILE B O 1
ATOM 4576 N N . LEU B 1 135 ? 30.219 -11.328 -9.523 1 74.19 135 LEU B N 1
ATOM 4577 C CA . LEU B 1 135 ? 29.844 -12.734 -9.594 1 74.19 135 LEU B CA 1
ATOM 4578 C C . LEU B 1 135 ? 31.016 -13.602 -10.016 1 74.19 135 LEU B C 1
ATOM 4580 O O . LEU B 1 135 ? 31.109 -14.766 -9.617 1 74.19 135 LEU B O 1
ATOM 4584 N N . ASP B 1 136 ? 31.859 -13.023 -10.773 1 72.81 136 ASP B N 1
ATOM 4585 C CA . ASP B 1 136 ? 33 -13.766 -11.312 1 72.81 136 ASP B CA 1
ATOM 4586 C C . ASP B 1 136 ? 34.156 -13.828 -10.305 1 72.81 136 ASP B C 1
ATOM 4588 O O . ASP B 1 136 ? 35.062 -14.648 -10.438 1 72.81 136 ASP B O 1
ATOM 4592 N N . ASP B 1 137 ? 33.969 -12.961 -9.367 1 73.88 137 ASP B N 1
ATOM 4593 C CA . ASP B 1 137 ? 35 -12.969 -8.328 1 73.88 137 ASP B CA 1
ATOM 4594 C C . ASP B 1 137 ? 34.656 -13.977 -7.234 1 73.88 137 ASP B C 1
ATOM 4596 O O . ASP B 1 137 ? 33.75 -13.758 -6.438 1 73.88 137 ASP B O 1
ATOM 4600 N N . PRO B 1 138 ? 35.406 -15.055 -7.207 1 68.19 138 PRO B N 1
ATOM 4601 C CA . PRO B 1 138 ? 35.125 -16.078 -6.195 1 68.19 138 PRO B CA 1
ATOM 4602 C C . PRO B 1 138 ? 35.312 -15.562 -4.77 1 68.19 138 PRO B C 1
ATOM 4604 O O . PRO B 1 138 ? 34.781 -16.156 -3.824 1 68.19 138 PRO B O 1
ATOM 4607 N N . MET B 1 139 ? 36 -14.477 -4.691 1 66 139 MET B N 1
ATOM 4608 C CA . MET B 1 139 ? 36.281 -13.953 -3.359 1 66 139 MET B CA 1
ATOM 4609 C C . MET B 1 139 ? 35.219 -12.961 -2.92 1 66 139 MET B C 1
ATOM 4611 O O . MET B 1 139 ? 35.188 -12.547 -1.76 1 66 139 MET B O 1
ATOM 4615 N N . SER B 1 140 ? 34.406 -12.727 -3.838 1 66.12 140 SER B N 1
ATOM 4616 C CA . SER B 1 140 ? 33.406 -11.711 -3.502 1 66.12 140 SER B CA 1
ATOM 4617 C C . SER B 1 140 ? 32.344 -12.281 -2.576 1 66.12 140 SER B C 1
ATOM 4619 O O . SER B 1 140 ? 31.938 -13.438 -2.709 1 66.12 140 SER B O 1
ATOM 4621 N N . SER B 1 141 ? 32.125 -11.492 -1.554 1 65.19 141 SER B N 1
ATOM 4622 C CA . SER B 1 141 ? 31.016 -11.867 -0.665 1 65.19 141 SER B CA 1
ATOM 4623 C C . SER B 1 141 ? 29.672 -11.453 -1.249 1 65.19 141 SER B C 1
ATOM 4625 O O . SER B 1 141 ? 29.5 -10.297 -1.645 1 65.19 141 SER B O 1
ATOM 4627 N N . LEU B 1 142 ? 28.953 -12.523 -1.437 1 69.94 142 LEU B N 1
ATOM 4628 C CA . LEU B 1 142 ? 27.594 -12.266 -1.913 1 69.94 142 LEU B CA 1
ATOM 4629 C C . LEU B 1 142 ? 26.734 -11.703 -0.797 1 69.94 142 LEU B C 1
ATOM 4631 O O . LEU B 1 142 ? 26.75 -12.211 0.326 1 69.94 142 LEU B O 1
ATOM 4635 N N . ASP B 1 143 ? 26.188 -10.469 -1.087 1 79.25 143 ASP B N 1
ATOM 4636 C CA . ASP B 1 143 ? 25.375 -9.859 -0.041 1 79.25 143 ASP B CA 1
ATOM 4637 C C . ASP B 1 143 ? 23.938 -9.648 -0.515 1 79.25 143 ASP B C 1
ATOM 4639 O O . ASP B 1 143 ? 23.578 -10.031 -1.632 1 79.25 143 ASP B O 1
ATOM 4643 N N . GLU B 1 144 ? 23.141 -9.141 0.348 1 86.12 144 GLU B N 1
ATOM 4644 C CA . GLU B 1 144 ? 21.719 -8.992 0.103 1 86.12 144 GLU B CA 1
ATOM 4645 C C . GLU B 1 144 ? 21.453 -7.961 -0.992 1 86.12 144 GLU B C 1
ATOM 4647 O O . GLU B 1 144 ? 20.438 -8.047 -1.701 1 86.12 144 GLU B O 1
ATOM 4652 N N . ASN B 1 145 ? 22.391 -7.059 -1.229 1 88.69 145 ASN B N 1
ATOM 4653 C CA . ASN B 1 145 ? 22.219 -6.082 -2.299 1 88.69 145 ASN B CA 1
ATOM 4654 C C . ASN B 1 145 ? 22.312 -6.734 -3.674 1 88.69 145 ASN B C 1
ATOM 4656 O O . ASN B 1 145 ? 21.578 -6.379 -4.59 1 88.69 145 ASN B O 1
ATOM 4660 N N . LEU B 1 146 ? 23.234 -7.652 -3.748 1 87.12 146 LEU B N 1
ATOM 4661 C CA . LEU B 1 146 ? 23.391 -8.375 -5.004 1 87.12 146 LEU B CA 1
ATOM 4662 C C . LEU B 1 146 ? 22.141 -9.188 -5.336 1 87.12 146 LEU B C 1
ATOM 4664 O O . LEU B 1 146 ? 21.719 -9.242 -6.492 1 87.12 146 LEU B O 1
ATOM 4668 N N . LEU B 1 147 ? 21.594 -9.773 -4.352 1 86.06 147 LEU B N 1
ATOM 4669 C CA . LEU B 1 147 ? 20.391 -10.562 -4.543 1 86.06 147 LEU B CA 1
ATOM 4670 C C . LEU B 1 147 ? 19.219 -9.688 -5 1 86.06 147 LEU B C 1
ATOM 4672 O O . LEU B 1 147 ? 18.484 -10.055 -5.922 1 86.06 147 LEU B O 1
ATOM 4676 N N . ALA B 1 148 ? 19.078 -8.586 -4.316 1 92.12 148 ALA B N 1
ATOM 4677 C CA . ALA B 1 148 ? 18 -7.656 -4.668 1 92.12 148 ALA B CA 1
ATOM 4678 C C . ALA B 1 148 ? 18.172 -7.145 -6.098 1 92.12 148 ALA B C 1
ATOM 4680 O O . ALA B 1 148 ? 17.203 -7.031 -6.84 1 92.12 148 ALA B O 1
ATOM 4681 N N . ALA B 1 149 ? 19.422 -6.906 -6.477 1 92.44 149 ALA B N 1
ATOM 4682 C CA . ALA B 1 149 ? 19.688 -6.434 -7.836 1 92.44 149 ALA B CA 1
ATOM 4683 C C . ALA B 1 149 ? 19.359 -7.512 -8.859 1 92.44 149 ALA B C 1
ATOM 4685 O O . ALA B 1 149 ? 18.797 -7.219 -9.914 1 92.44 149 ALA B O 1
ATOM 4686 N N . ALA B 1 150 ? 19.703 -8.695 -8.555 1 88.56 150 ALA B N 1
ATOM 4687 C CA . ALA B 1 150 ? 19.422 -9.805 -9.453 1 88.56 150 ALA B CA 1
ATOM 4688 C C . ALA B 1 150 ? 17.922 -9.961 -9.68 1 88.56 150 ALA B C 1
ATOM 4690 O O . ALA B 1 150 ? 17.484 -10.203 -10.805 1 88.56 150 ALA B O 1
ATOM 4691 N N . VAL B 1 151 ? 17.156 -9.828 -8.617 1 91.31 151 VAL B N 1
ATOM 4692 C CA . VAL B 1 151 ? 15.695 -9.906 -8.703 1 91.31 151 VAL B CA 1
ATOM 4693 C C . VAL B 1 151 ? 15.172 -8.82 -9.641 1 91.31 151 VAL B C 1
ATOM 4695 O O . VAL B 1 151 ? 14.336 -9.094 -10.5 1 91.31 151 VAL B O 1
ATOM 4698 N N . LEU B 1 152 ? 15.633 -7.621 -9.484 1 94.44 152 LEU B N 1
ATOM 4699 C CA . LEU B 1 152 ? 15.156 -6.488 -10.273 1 94.44 152 LEU B CA 1
ATOM 4700 C C . LEU B 1 152 ? 15.555 -6.637 -11.742 1 94.44 152 LEU B C 1
ATOM 4702 O O . LEU B 1 152 ? 14.758 -6.344 -12.633 1 94.44 152 LEU B O 1
ATOM 4706 N N . LEU B 1 153 ? 16.75 -7.082 -11.953 1 91.12 153 LEU B N 1
ATOM 4707 C CA . LEU B 1 153 ? 17.219 -7.258 -13.32 1 91.12 153 LEU B CA 1
ATOM 4708 C C . LEU B 1 153 ? 16.453 -8.383 -14.016 1 91.12 153 LEU B C 1
ATOM 4710 O O . LEU B 1 153 ? 16.203 -8.32 -15.219 1 91.12 153 LEU B O 1
ATOM 4714 N N . ARG B 1 154 ? 16.109 -9.367 -13.281 1 88.69 154 ARG B N 1
ATOM 4715 C CA . ARG B 1 154 ? 15.305 -10.445 -13.844 1 88.69 154 ARG B CA 1
ATOM 4716 C C . ARG B 1 154 ? 13.914 -9.938 -14.227 1 88.69 154 ARG B C 1
ATOM 4718 O O . ARG B 1 154 ? 13.352 -10.367 -15.234 1 88.69 154 ARG B O 1
ATOM 4725 N N . LEU B 1 155 ? 13.375 -9.109 -13.43 1 90.94 155 LEU B N 1
ATOM 4726 C CA . LEU B 1 155 ? 12.078 -8.523 -13.742 1 90.94 155 LEU B CA 1
ATOM 4727 C C . LEU B 1 155 ? 12.164 -7.684 -15.016 1 90.94 155 LEU B C 1
ATOM 4729 O O . LEU B 1 155 ? 11.242 -7.703 -15.836 1 90.94 155 LEU B O 1
ATOM 4733 N N . TYR B 1 156 ? 13.281 -6.984 -15.125 1 91.88 156 TYR B N 1
ATOM 4734 C CA . TYR B 1 156 ? 13.539 -6.262 -16.359 1 91.88 156 TYR B CA 1
ATOM 4735 C C . TYR B 1 156 ? 13.531 -7.203 -17.562 1 91.88 156 TYR B C 1
ATOM 4737 O O . TYR B 1 156 ? 12.898 -6.918 -18.578 1 91.88 156 TYR B O 1
ATOM 4745 N N . GLU B 1 157 ? 14.102 -8.297 -17.438 1 86.38 157 GLU B N 1
ATOM 4746 C CA . GLU B 1 157 ? 14.227 -9.266 -18.516 1 86.38 157 GLU B CA 1
ATOM 4747 C C . GLU B 1 157 ? 12.875 -9.883 -18.875 1 86.38 157 GLU B C 1
ATOM 4749 O O . GLU B 1 157 ? 12.602 -10.164 -20.031 1 86.38 157 GLU B O 1
ATOM 4754 N N . GLU B 1 158 ? 12.117 -10.109 -17.859 1 83.56 158 GLU B N 1
ATOM 4755 C CA . GLU B 1 158 ? 10.797 -10.688 -18.094 1 83.56 158 GLU B CA 1
ATOM 4756 C C . GLU B 1 158 ? 9.922 -9.75 -18.906 1 83.56 158 GLU B C 1
ATOM 4758 O O . GLU B 1 158 ? 9.016 -10.195 -19.625 1 83.56 158 GLU B O 1
ATOM 4763 N N . MET B 1 159 ? 10.195 -8.516 -18.797 1 87.62 159 MET B N 1
ATOM 4764 C CA . MET B 1 159 ? 9.406 -7.535 -19.547 1 87.62 159 MET B CA 1
ATOM 4765 C C . MET B 1 159 ? 9.898 -7.414 -20.984 1 87.62 159 MET B C 1
ATOM 4767 O O . MET B 1 159 ? 9.195 -6.875 -21.844 1 87.62 159 MET B O 1
ATOM 4771 N N . CYS B 1 160 ? 11.094 -7.973 -21.141 1 82.62 160 CYS B N 1
ATOM 4772 C CA . CYS B 1 160 ? 11.664 -7.918 -22.484 1 82.62 160 CYS B CA 1
ATOM 4773 C C . CYS B 1 160 ? 11.25 -9.141 -23.297 1 82.62 160 CYS B C 1
ATOM 4775 O O . CYS B 1 160 ? 11.242 -10.258 -22.781 1 82.62 160 CYS B O 1
ATOM 4777 N N . GLU B 1 161 ? 10.406 -9.047 -24.344 1 68 161 GLU B N 1
ATOM 4778 C CA . GLU B 1 161 ? 9.891 -10.156 -25.141 1 68 161 GLU B CA 1
ATOM 4779 C C . GLU B 1 161 ? 11.031 -11.008 -25.703 1 68 161 GLU B C 1
ATOM 4781 O O . GLU B 1 161 ? 10.906 -12.227 -25.812 1 68 161 GLU B O 1
ATOM 4786 N N . ASP B 1 162 ? 12.141 -10.398 -26.25 1 58.34 162 ASP B N 1
ATOM 4787 C CA . ASP B 1 162 ? 13.156 -11.078 -27.047 1 58.34 162 ASP B CA 1
ATOM 4788 C C . ASP B 1 162 ? 14.242 -11.688 -26.172 1 58.34 162 ASP B C 1
ATOM 4790 O O . ASP B 1 162 ? 15.102 -12.43 -26.656 1 58.34 162 ASP B O 1
ATOM 4794 N N . VAL B 1 163 ? 14.383 -11.258 -25.109 1 52.47 163 VAL B N 1
ATOM 4795 C CA . VAL B 1 163 ? 15.578 -11.625 -24.359 1 52.47 163 VAL B CA 1
ATOM 4796 C C . VAL B 1 163 ? 15.469 -13.062 -23.875 1 52.47 163 VAL B C 1
ATOM 4798 O O . VAL B 1 163 ? 14.438 -13.461 -23.312 1 52.47 163 VAL B O 1
ATOM 4801 N N . ASP B 1 164 ? 16.297 -13.883 -24.469 1 48.53 164 ASP B N 1
ATOM 4802 C CA . ASP B 1 164 ? 16.516 -15.242 -23.969 1 48.53 164 ASP B CA 1
ATOM 4803 C C . ASP B 1 164 ? 16.703 -15.25 -22.453 1 48.53 164 ASP B C 1
ATOM 4805 O O . ASP B 1 164 ? 17.828 -15.086 -21.969 1 48.53 164 ASP B O 1
ATOM 4809 N N . THR B 1 165 ? 15.688 -14.945 -21.625 1 52.19 165 THR B N 1
ATOM 4810 C CA . THR B 1 165 ? 15.508 -14.758 -20.188 1 52.19 165 THR B CA 1
ATOM 4811 C C . THR B 1 165 ? 16.234 -15.844 -19.406 1 52.19 165 THR B C 1
ATOM 4813 O O . THR B 1 165 ? 16.547 -15.656 -18.234 1 52.19 165 THR B O 1
ATOM 4816 N N . GLY B 1 166 ? 16.625 -16.969 -20.188 1 51.34 166 GLY B N 1
ATOM 4817 C CA . GLY B 1 166 ? 17.172 -18.156 -19.531 1 51.34 166 GLY B CA 1
ATOM 4818 C C . GLY B 1 166 ? 18.609 -17.984 -19.078 1 51.34 166 GLY B C 1
ATOM 4819 O O . GLY B 1 166 ? 19.016 -18.547 -18.062 1 51.34 166 GLY B O 1
ATOM 4820 N N . THR B 1 167 ? 19.344 -17.203 -19.812 1 49.44 167 THR B N 1
ATOM 4821 C CA . THR B 1 167 ? 20.766 -17.141 -19.5 1 49.44 167 THR B CA 1
ATOM 4822 C C . THR B 1 167 ? 21 -16.422 -18.172 1 49.44 167 THR B C 1
ATOM 4824 O O . THR B 1 167 ? 21.797 -16.859 -17.344 1 49.44 167 THR B O 1
ATOM 4827 N N . HIS B 1 168 ? 20.359 -15.375 -18 1 56.66 168 HIS B N 1
ATOM 4828 C CA . HIS B 1 168 ? 20.609 -14.617 -16.781 1 56.66 168 HIS B CA 1
ATOM 4829 C C . HIS B 1 168 ? 19.953 -15.273 -15.578 1 56.66 168 HIS B C 1
ATOM 4831 O O . HIS B 1 168 ? 20.469 -15.188 -14.453 1 56.66 168 HIS B O 1
ATOM 4837 N N . LEU B 1 169 ? 19 -16.094 -15.828 1 55.06 169 LEU B N 1
ATOM 4838 C CA . LEU B 1 169 ? 18.359 -16.859 -14.758 1 55.06 169 LEU B CA 1
ATOM 4839 C C . LEU B 1 169 ? 19.312 -17.891 -14.18 1 55.06 169 LEU B C 1
ATOM 4841 O O . LEU B 1 169 ? 19.391 -18.047 -12.961 1 55.06 169 LEU B O 1
ATOM 4845 N N . VAL B 1 170 ? 20.031 -18.422 -15.172 1 55.5 170 VAL B N 1
ATOM 4846 C CA . VAL B 1 170 ? 20.969 -19.469 -14.758 1 55.5 170 VAL B CA 1
ATOM 4847 C C . VAL B 1 170 ? 22.078 -18.859 -13.898 1 55.5 170 VAL B C 1
ATOM 4849 O O . VAL B 1 170 ? 22.469 -19.422 -12.883 1 55.5 170 VAL B O 1
ATOM 4852 N N . GLY B 1 171 ? 22.406 -17.734 -14.312 1 58.16 171 GLY B N 1
ATOM 4853 C CA . GLY B 1 171 ? 23.406 -17.047 -13.508 1 58.16 171 GLY B CA 1
ATOM 4854 C C . GLY B 1 171 ? 22.906 -16.672 -12.125 1 58.16 171 GLY B C 1
ATOM 4855 O O . GLY B 1 171 ? 23.609 -16.875 -11.133 1 58.16 171 GLY B O 1
ATOM 4856 N N . CYS B 1 172 ? 21.672 -16.344 -12.094 1 60.88 172 CYS B N 1
ATOM 4857 C CA . CYS B 1 172 ? 21.078 -15.969 -10.812 1 60.88 172 CYS B CA 1
ATOM 4858 C C . CYS B 1 172 ? 20.875 -17.188 -9.922 1 60.88 172 CYS B C 1
ATOM 4860 O O . CYS B 1 172 ? 21.109 -17.125 -8.711 1 60.88 172 CYS B O 1
ATOM 4862 N N . ALA B 1 173 ? 20.578 -18.266 -10.594 1 61.69 173 ALA B N 1
ATOM 4863 C CA . ALA B 1 173 ? 20.359 -19.5 -9.836 1 61.69 173 ALA B CA 1
ATOM 4864 C C . ALA B 1 173 ? 21.672 -20 -9.234 1 61.69 173 ALA B C 1
ATOM 4866 O O . ALA B 1 173 ? 21.688 -20.469 -8.094 1 61.69 173 ALA B O 1
ATOM 4867 N N . ARG B 1 174 ? 22.641 -19.906 -9.984 1 63.75 174 ARG B N 1
ATOM 4868 C CA . ARG B 1 174 ? 23.953 -20.312 -9.477 1 63.75 174 ARG B CA 1
ATOM 4869 C C . ARG B 1 174 ? 24.359 -19.469 -8.273 1 63.75 174 ARG B C 1
ATOM 4871 O O . ARG B 1 174 ? 24.891 -19.984 -7.293 1 63.75 174 ARG B O 1
ATOM 4878 N N . LEU B 1 175 ? 24.078 -18.297 -8.414 1 63.59 175 LEU B N 1
ATOM 4879 C CA . LEU B 1 175 ? 24.359 -17.391 -7.312 1 63.59 175 LEU B CA 1
ATOM 4880 C C . LEU B 1 175 ? 23.562 -17.781 -6.07 1 63.59 175 LEU B C 1
ATOM 4882 O O . LEU B 1 175 ? 24.125 -17.859 -4.973 1 63.59 175 LEU B O 1
ATOM 4886 N N . TRP B 1 176 ? 22.406 -18.109 -6.242 1 65.88 176 TRP B N 1
ATOM 4887 C CA . TRP B 1 176 ? 21.484 -18.422 -5.145 1 65.88 176 TRP B CA 1
ATOM 4888 C C . TRP B 1 176 ? 21.891 -19.734 -4.457 1 65.88 176 TRP B C 1
ATOM 4890 O O . TRP B 1 176 ? 21.875 -19.812 -3.227 1 65.88 176 TRP B O 1
ATOM 4900 N N . ASN B 1 177 ? 22.188 -20.578 -5.277 1 67.25 177 ASN B N 1
ATOM 4901 C CA . ASN B 1 177 ? 22.484 -21.891 -4.723 1 67.25 177 ASN B CA 1
ATOM 4902 C C . ASN B 1 177 ? 23.844 -21.906 -4.008 1 67.25 177 ASN B C 1
ATOM 4904 O O . ASN B 1 177 ? 24.078 -22.75 -3.139 1 67.25 177 ASN B O 1
ATOM 4908 N N . SER B 1 178 ? 24.578 -20.969 -4.441 1 63.72 178 SER B N 1
ATOM 4909 C CA . SER B 1 178 ? 25.906 -20.922 -3.84 1 63.72 178 SER B CA 1
ATOM 4910 C C . SER B 1 178 ? 25.891 -20.125 -2.539 1 63.72 178 SER B C 1
ATOM 4912 O O . SER B 1 178 ? 26.812 -20.25 -1.717 1 63.72 178 SER B O 1
ATOM 4914 N N . ILE B 1 179 ? 24.922 -19.281 -2.408 1 60.19 179 ILE B N 1
ATOM 4915 C CA . ILE B 1 179 ? 24.906 -18.406 -1.232 1 60.19 179 ILE B CA 1
ATOM 4916 C C . ILE B 1 179 ? 24.188 -19.109 -0.089 1 60.19 179 ILE B C 1
ATOM 4918 O O . ILE B 1 179 ? 23 -19.453 -0.217 1 60.19 179 ILE B O 1
ATOM 4922 N N . PRO B 1 180 ? 25.062 -19.453 0.951 1 61.41 180 PRO B N 1
ATOM 4923 C CA . PRO B 1 180 ? 24.438 -20.188 2.057 1 61.41 180 PRO B CA 1
ATOM 4924 C C . PRO B 1 180 ? 23.438 -19.344 2.84 1 61.41 180 PRO B C 1
ATOM 4926 O O . PRO B 1 180 ? 23.688 -18.172 3.102 1 61.41 180 PRO B O 1
ATOM 4929 N N . ASP B 1 181 ? 22.25 -19.828 3.123 1 72.06 181 ASP B N 1
ATOM 4930 C CA . ASP B 1 181 ? 21.219 -19.625 4.129 1 72.06 181 ASP B CA 1
ATOM 4931 C C . ASP B 1 181 ? 20.656 -18.203 4.066 1 72.06 181 ASP B C 1
ATOM 4933 O O . ASP B 1 181 ? 20.453 -17.562 5.102 1 72.06 181 ASP B O 1
ATOM 4937 N N . PHE B 1 182 ? 20.562 -17.562 2.895 1 75.88 182 PHE B N 1
ATOM 4938 C CA . PHE B 1 182 ? 20.031 -16.219 2.75 1 75.88 182 PHE B CA 1
ATOM 4939 C C . PHE B 1 182 ? 18.609 -16.156 3.285 1 75.88 182 PHE B C 1
ATOM 4941 O O . PHE B 1 182 ? 18.234 -15.172 3.932 1 75.88 182 PHE B O 1
ATOM 4948 N N . ILE B 1 183 ? 17.906 -17.125 3.148 1 80.12 183 ILE B N 1
ATOM 4949 C CA . ILE B 1 183 ? 16.5 -17.078 3.553 1 80.12 183 ILE B CA 1
ATOM 4950 C C . ILE B 1 183 ? 16.406 -17.094 5.078 1 80.12 183 ILE B C 1
ATOM 4952 O O . ILE B 1 183 ? 15.539 -16.438 5.656 1 80.12 183 ILE B O 1
ATOM 4956 N N . ALA B 1 184 ? 17.422 -17.719 5.676 1 79 184 ALA B N 1
ATOM 4957 C CA . ALA B 1 184 ? 17.406 -17.859 7.129 1 79 184 ALA B CA 1
ATOM 4958 C C . ALA B 1 184 ? 17.859 -16.578 7.809 1 79 184 ALA B C 1
ATOM 4960 O O . ALA B 1 184 ? 17.578 -16.344 8.984 1 79 184 ALA B O 1
ATOM 4961 N N . GLN B 1 185 ? 18.547 -15.75 7.055 1 80.88 185 GLN B N 1
ATOM 4962 C CA . GLN B 1 185 ? 19.094 -14.523 7.621 1 80.88 185 GLN B CA 1
ATOM 4963 C C . GLN B 1 185 ? 18 -13.492 7.871 1 80.88 185 GLN B C 1
ATOM 4965 O O . GLN B 1 185 ? 18.188 -12.57 8.672 1 80.88 185 GLN B O 1
ATOM 4970 N N . GLY B 1 186 ? 16.922 -13.625 7.184 1 85.38 186 GLY B N 1
ATOM 4971 C CA . GLY B 1 186 ? 15.836 -12.656 7.348 1 85.38 186 GLY B CA 1
ATOM 4972 C C . GLY B 1 186 ? 16.078 -11.367 6.582 1 85.38 186 GLY B C 1
ATOM 4973 O O . GLY B 1 186 ? 16.922 -11.32 5.684 1 85.38 186 GLY B O 1
ATOM 4974 N N . GLY B 1 187 ? 15.188 -10.375 6.801 1 90.38 187 GLY B N 1
ATOM 4975 C CA . GLY B 1 187 ? 15.359 -9.062 6.195 1 90.38 187 GLY B CA 1
ATOM 4976 C C . GLY B 1 187 ? 15.227 -9.086 4.684 1 90.38 187 GLY B C 1
ATOM 4977 O O . GLY B 1 187 ? 14.359 -9.766 4.141 1 90.38 187 GLY B O 1
ATOM 4978 N N . LEU B 1 188 ? 16.094 -8.352 4.078 1 92.31 188 LEU B N 1
ATOM 4979 C CA . LEU B 1 188 ? 16.031 -8.211 2.625 1 92.31 188 LEU B CA 1
ATOM 4980 C C . LEU B 1 188 ? 16.406 -9.516 1.934 1 92.31 188 LEU B C 1
ATOM 4982 O O . LEU B 1 188 ? 15.867 -9.836 0.871 1 92.31 188 LEU B O 1
ATOM 4986 N N . SER B 1 189 ? 17.281 -10.297 2.557 1 90.88 189 SER B N 1
ATOM 4987 C CA . SER B 1 189 ? 17.672 -11.578 1.989 1 90.88 189 SER B CA 1
ATOM 4988 C C . SER B 1 189 ? 16.484 -12.531 1.901 1 90.88 189 SER B C 1
ATOM 4990 O O . SER B 1 189 ? 16.297 -13.211 0.889 1 90.88 189 SER B O 1
ATOM 4992 N N . GLU B 1 190 ? 15.781 -12.547 2.906 1 92.94 190 GLU B N 1
ATOM 4993 C CA . GLU B 1 190 ? 14.602 -13.406 2.918 1 92.94 190 GLU B CA 1
ATOM 4994 C C . GLU B 1 190 ? 13.578 -12.945 1.885 1 92.94 190 GLU B C 1
ATOM 4996 O O . GLU B 1 190 ? 13.039 -13.758 1.13 1 92.94 190 GLU B O 1
ATOM 5001 N N . ALA B 1 191 ? 13.312 -11.656 1.893 1 94.62 191 ALA B N 1
ATOM 5002 C CA . ALA B 1 191 ? 12.352 -11.102 0.938 1 94.62 191 ALA B CA 1
ATOM 5003 C C . ALA B 1 191 ? 12.773 -11.406 -0.498 1 94.62 191 ALA B C 1
ATOM 5005 O O . ALA B 1 191 ? 11.961 -11.867 -1.303 1 94.62 191 ALA B O 1
ATOM 5006 N N . ALA B 1 192 ? 14.039 -11.219 -0.812 1 92.5 192 ALA B N 1
ATOM 5007 C CA . ALA B 1 192 ? 14.562 -11.461 -2.154 1 92.5 192 ALA B CA 1
ATOM 5008 C C . ALA B 1 192 ? 14.469 -12.945 -2.52 1 92.5 192 ALA B C 1
ATOM 5010 O O . ALA B 1 192 ? 14.172 -13.289 -3.666 1 92.5 192 ALA B O 1
ATOM 5011 N N . SER B 1 193 ? 14.688 -13.766 -1.574 1 91.56 193 SER B N 1
ATOM 5012 C CA . SER B 1 193 ? 14.633 -15.203 -1.823 1 91.56 193 SER B CA 1
ATOM 5013 C C . SER B 1 193 ? 13.227 -15.648 -2.215 1 91.56 193 SER B C 1
ATOM 5015 O O . SER B 1 193 ? 13.055 -16.453 -3.127 1 91.56 193 SER B O 1
ATOM 5017 N N . TRP B 1 194 ? 12.266 -15.141 -1.544 1 94.62 194 TRP B N 1
ATOM 5018 C CA . TRP B 1 194 ? 10.883 -15.492 -1.864 1 94.62 194 TRP B CA 1
ATOM 5019 C C . TRP B 1 194 ? 10.508 -15 -3.256 1 94.62 194 TRP B C 1
ATOM 5021 O O . TRP B 1 194 ? 9.805 -15.695 -3.998 1 94.62 194 TRP B O 1
ATOM 5031 N N . ILE B 1 195 ? 10.938 -13.805 -3.611 1 93.75 195 ILE B N 1
ATOM 5032 C CA . ILE B 1 195 ? 10.648 -13.273 -4.938 1 93.75 195 ILE B CA 1
ATOM 5033 C C . ILE B 1 195 ? 11.336 -14.133 -6 1 93.75 195 ILE B C 1
ATOM 5035 O O . ILE B 1 195 ? 10.75 -14.422 -7.047 1 93.75 195 ILE B O 1
ATOM 5039 N N . MET B 1 196 ? 12.516 -14.547 -5.723 1 90.06 196 MET B N 1
ATOM 5040 C CA . MET B 1 196 ? 13.242 -15.414 -6.645 1 90.06 196 MET B CA 1
ATOM 5041 C C . MET B 1 196 ? 12.508 -16.734 -6.852 1 90.06 196 MET B C 1
ATOM 5043 O O . MET B 1 196 ? 12.5 -17.281 -7.957 1 90.06 196 MET B O 1
ATOM 5047 N N . LEU B 1 197 ? 11.992 -17.219 -5.789 1 92.06 197 LEU B N 1
ATOM 5048 C CA . LEU B 1 197 ? 11.219 -18.453 -5.91 1 92.06 197 LEU B CA 1
ATOM 5049 C C . LEU B 1 197 ? 10.047 -18.266 -6.867 1 92.06 197 LEU B C 1
ATOM 5051 O O . LEU B 1 197 ? 9.805 -19.125 -7.727 1 92.06 197 LEU B O 1
ATOM 5055 N N . ARG B 1 198 ? 9.312 -17.188 -6.688 1 93.81 198 ARG B N 1
ATOM 5056 C CA . ARG B 1 198 ? 8.18 -16.922 -7.566 1 93.81 198 ARG B CA 1
ATOM 5057 C C . ARG B 1 198 ? 8.641 -16.734 -9.008 1 93.81 198 ARG B C 1
ATOM 5059 O O . ARG B 1 198 ? 7.973 -17.188 -9.938 1 93.81 198 ARG B O 1
ATOM 5066 N N . GLN B 1 199 ? 9.758 -16.125 -9.172 1 89.44 199 GLN B N 1
ATOM 5067 C CA . GLN B 1 199 ? 10.297 -15.945 -10.523 1 89.44 199 GLN B CA 1
ATOM 5068 C C . GLN B 1 199 ? 10.641 -17.297 -11.156 1 89.44 199 GLN B C 1
ATOM 5070 O O . GLN B 1 199 ? 10.398 -17.5 -12.344 1 89.44 199 GLN B O 1
ATOM 5075 N N . ASN B 1 200 ? 11.203 -18.172 -10.359 1 88.25 200 ASN B N 1
ATOM 5076 C CA . ASN B 1 200 ? 11.5 -19.516 -10.852 1 88.25 200 ASN B CA 1
ATOM 5077 C C . ASN B 1 200 ? 10.227 -20.281 -11.211 1 88.25 200 ASN B C 1
ATOM 5079 O O . ASN B 1 200 ? 10.195 -21 -12.211 1 88.25 200 ASN B O 1
ATOM 5083 N N . LEU B 1 201 ? 9.297 -20.094 -10.359 1 91.62 201 LEU B N 1
ATOM 5084 C CA . LEU B 1 201 ? 8.008 -20.719 -10.641 1 91.62 201 LEU B CA 1
ATOM 5085 C C . LEU B 1 201 ? 7.445 -20.234 -11.969 1 91.62 201 LEU B C 1
ATOM 5087 O O . LEU B 1 201 ? 6.984 -21.047 -12.781 1 91.62 201 LEU B O 1
ATOM 5091 N N . HIS B 1 202 ? 7.52 -19 -12.18 1 87.94 202 HIS B N 1
ATOM 5092 C CA . HIS B 1 202 ? 7.008 -18.406 -13.406 1 87.94 202 HIS B CA 1
ATOM 5093 C C . HIS B 1 202 ? 7.75 -18.938 -14.625 1 87.94 202 HIS B C 1
ATOM 5095 O O . HIS B 1 202 ? 7.137 -19.234 -15.656 1 87.94 202 HIS B O 1
ATOM 5101 N N . ILE B 1 203 ? 8.977 -19.078 -14.484 1 84.38 203 ILE B N 1
ATOM 5102 C CA . ILE B 1 203 ? 9.781 -19.594 -15.586 1 84.38 203 ILE B CA 1
ATOM 5103 C C . ILE B 1 203 ? 9.43 -21.047 -15.852 1 84.38 203 ILE B C 1
ATOM 5105 O O . ILE B 1 203 ? 9.32 -21.469 -17 1 84.38 203 ILE B O 1
ATOM 5109 N N . SER B 1 204 ? 9.305 -21.719 -14.797 1 87.19 204 SER B N 1
ATOM 5110 C CA . SER B 1 204 ? 8.945 -23.125 -14.93 1 87.19 204 SER B CA 1
ATOM 5111 C C . SER B 1 204 ? 7.598 -23.281 -15.625 1 87.19 204 SER B C 1
ATOM 5113 O O . SER B 1 204 ? 7.434 -24.172 -16.469 1 87.19 204 SER B O 1
ATOM 5115 N N . LEU B 1 205 ? 6.699 -22.422 -15.336 1 86.06 205 LEU B N 1
ATOM 5116 C CA . LEU B 1 205 ? 5.359 -22.516 -15.914 1 86.06 205 LEU B CA 1
ATOM 5117 C C . LEU B 1 205 ? 5.359 -22.047 -17.359 1 86.06 205 LEU B C 1
ATOM 5119 O O . LEU B 1 205 ? 4.637 -22.609 -18.203 1 86.06 205 LEU B O 1
ATOM 5123 N N . THR B 1 206 ? 6.188 -21.125 -17.719 1 82.31 206 THR B N 1
ATOM 5124 C CA . THR B 1 206 ? 6.125 -20.516 -19.047 1 82.31 206 THR B CA 1
ATOM 5125 C C . THR B 1 206 ? 7.086 -21.203 -20 1 82.31 206 THR B C 1
ATOM 5127 O O . THR B 1 206 ? 6.789 -21.359 -21.188 1 82.31 206 THR B O 1
ATOM 5130 N N . LYS B 1 207 ? 8.211 -21.609 -19.453 1 77.75 207 LYS B N 1
ATOM 5131 C CA . LYS B 1 207 ? 9.234 -22.172 -20.328 1 77.75 207 LYS B CA 1
ATOM 5132 C C . LYS B 1 207 ? 9.414 -23.672 -20.078 1 77.75 207 LYS B C 1
ATOM 5134 O O . LYS B 1 207 ? 10.266 -24.312 -20.703 1 77.75 207 LYS B O 1
ATOM 5139 N N . SER B 1 208 ? 8.641 -24.25 -19.188 1 78.5 208 SER B N 1
ATOM 5140 C CA . SER B 1 208 ? 8.688 -25.656 -18.844 1 78.5 208 SER B CA 1
ATOM 5141 C C . SER B 1 208 ? 10.086 -26.078 -18.391 1 78.5 208 SER B C 1
ATOM 5143 O O . SER B 1 208 ? 10.594 -27.125 -18.797 1 78.5 208 SER B O 1
ATOM 5145 N N . GLU B 1 209 ? 10.711 -25.141 -17.688 1 78.44 209 GLU B N 1
ATOM 5146 C CA . GLU B 1 209 ? 12.016 -25.406 -17.078 1 78.44 209 GLU B CA 1
ATOM 5147 C C . GLU B 1 209 ? 11.867 -25.828 -15.625 1 78.44 209 GLU B C 1
ATOM 5149 O O . GLU B 1 209 ? 10.977 -25.359 -14.914 1 78.44 209 GLU B O 1
ATOM 5154 N N . PRO B 1 210 ? 12.727 -26.797 -15.266 1 83.5 210 PRO B N 1
ATOM 5155 C CA . PRO B 1 210 ? 12.648 -27.219 -13.867 1 83.5 210 PRO B CA 1
ATOM 5156 C C . PRO B 1 210 ? 13.031 -26.109 -12.898 1 83.5 210 PRO B C 1
ATOM 5158 O O . PRO B 1 210 ? 13.75 -25.172 -13.266 1 83.5 210 PRO B O 1
ATOM 5161 N N . ILE B 1 211 ? 12.523 -26.219 -11.711 1 85.19 211 ILE B N 1
ATOM 5162 C CA . ILE B 1 211 ? 12.875 -25.266 -10.656 1 85.19 211 ILE B CA 1
ATOM 5163 C C . ILE B 1 211 ? 14.359 -25.391 -10.328 1 85.19 211 ILE B C 1
ATOM 5165 O O . ILE B 1 211 ? 14.859 -26.5 -10.102 1 85.19 211 ILE B O 1
ATOM 5169 N N . GLN B 1 212 ? 15.094 -24.266 -10.281 1 80.75 212 GLN B N 1
ATOM 5170 C CA . GLN B 1 212 ? 16.547 -24.281 -10.188 1 80.75 212 GLN B CA 1
ATOM 5171 C C . GLN B 1 212 ? 17.016 -23.922 -8.773 1 80.75 212 GLN B C 1
ATOM 5173 O O . GLN B 1 212 ? 18.203 -23.812 -8.516 1 80.75 212 GLN B O 1
ATOM 5178 N N . VAL B 1 213 ? 16.062 -23.781 -7.852 1 83.44 213 VAL B N 1
ATOM 5179 C CA . VAL B 1 213 ? 16.438 -23.406 -6.496 1 83.44 213 VAL B CA 1
ATOM 5180 C C . VAL B 1 213 ? 16.203 -24.578 -5.543 1 83.44 213 VAL B C 1
ATOM 5182 O O . VAL B 1 213 ? 15.336 -25.422 -5.793 1 83.44 213 VAL B O 1
ATOM 5185 N N . ASP B 1 214 ? 17.016 -24.594 -4.457 1 86.75 214 ASP B N 1
ATOM 5186 C CA . ASP B 1 214 ? 16.812 -25.578 -3.408 1 86.75 214 ASP B CA 1
ATOM 5187 C C . ASP B 1 214 ? 15.617 -25.219 -2.525 1 86.75 214 ASP B C 1
ATOM 5189 O O . ASP B 1 214 ? 15.719 -24.344 -1.662 1 86.75 214 ASP B O 1
ATOM 5193 N N . LEU B 1 215 ? 14.609 -26 -2.646 1 90.31 215 LEU B N 1
ATOM 5194 C CA . LEU B 1 215 ? 13.344 -25.703 -1.979 1 90.31 215 LEU B CA 1
ATOM 5195 C C . LEU B 1 215 ? 13.445 -25.969 -0.481 1 90.31 215 LEU B C 1
ATOM 5197 O O . LEU B 1 215 ? 12.711 -25.391 0.311 1 90.31 215 LEU B O 1
ATOM 5201 N N . ASN B 1 216 ? 14.391 -26.797 -0.082 1 88.25 216 ASN B N 1
ATOM 5202 C CA . ASN B 1 216 ? 14.539 -27.125 1.33 1 88.25 216 ASN B CA 1
ATOM 5203 C C . ASN B 1 216 ? 15.039 -25.938 2.143 1 88.25 216 ASN B C 1
ATOM 5205 O O . ASN B 1 216 ? 14.727 -25.828 3.33 1 88.25 216 ASN B O 1
ATOM 5209 N N . LYS B 1 217 ? 15.75 -25.109 1.483 1 87.19 217 LYS B N 1
ATOM 5210 C CA . LYS B 1 217 ? 16.281 -23.922 2.162 1 87.19 217 LYS B CA 1
ATOM 5211 C C . LYS B 1 217 ? 15.148 -22.984 2.57 1 87.19 217 LYS B C 1
ATOM 5213 O O . LYS B 1 217 ? 15.281 -22.25 3.553 1 87.19 217 LYS B O 1
ATOM 5218 N N . TYR B 1 218 ? 14.047 -23.031 1.889 1 91.88 218 TYR B N 1
ATOM 5219 C CA . TYR B 1 218 ? 12.961 -22.094 2.117 1 91.88 218 TYR B CA 1
ATOM 5220 C C . TYR B 1 218 ? 12.172 -22.469 3.369 1 91.88 218 TYR B C 1
ATOM 5222 O O . TYR B 1 218 ? 11.477 -21.625 3.943 1 91.88 218 TYR B O 1
ATOM 5230 N N . ARG B 1 219 ? 12.305 -23.688 3.846 1 90.12 219 ARG B N 1
ATOM 5231 C CA . ARG B 1 219 ? 11.586 -24.141 5.035 1 90.12 219 ARG B CA 1
ATOM 5232 C C . ARG B 1 219 ? 12.18 -23.516 6.297 1 90.12 219 ARG B C 1
ATOM 5234 O O . ARG B 1 219 ? 11.539 -23.5 7.348 1 90.12 219 ARG B O 1
ATOM 5241 N N . ARG B 1 220 ? 13.344 -22.922 6.148 1 88.88 220 ARG B N 1
ATOM 5242 C CA . ARG B 1 220 ? 14.008 -22.297 7.281 1 88.88 220 ARG B CA 1
ATOM 5243 C C . ARG B 1 220 ? 13.633 -20.812 7.395 1 88.88 220 ARG B C 1
ATOM 5245 O O . ARG B 1 220 ? 14.094 -20.125 8.297 1 88.88 220 ARG B O 1
ATOM 5252 N N . SER B 1 221 ? 12.797 -20.344 6.539 1 91.75 221 SER B N 1
ATOM 5253 C CA . SER B 1 221 ? 12.336 -18.969 6.543 1 91.75 221 SER B CA 1
ATOM 5254 C C . SER B 1 221 ? 11.469 -18.672 7.762 1 91.75 221 SER B C 1
ATOM 5256 O O . SER B 1 221 ? 10.797 -19.578 8.273 1 91.75 221 SER B O 1
ATOM 5258 N N . ARG B 1 222 ? 11.445 -17.453 8.211 1 91.38 222 ARG B N 1
ATOM 5259 C CA . ARG B 1 222 ? 10.594 -17.016 9.305 1 91.38 222 ARG B CA 1
ATOM 5260 C C . ARG B 1 222 ? 9.117 -17.109 8.93 1 91.38 222 ARG B C 1
ATOM 5262 O O . ARG B 1 222 ? 8.25 -17.078 9.805 1 91.38 222 ARG B O 1
ATOM 5269 N N . SER B 1 223 ? 8.859 -17.281 7.668 1 91.38 223 SER B N 1
ATOM 5270 C CA . SER B 1 223 ? 7.484 -17.406 7.191 1 91.38 223 SER B CA 1
ATOM 5271 C C . SER B 1 223 ? 6.824 -18.672 7.742 1 91.38 223 SER B C 1
ATOM 5273 O O . SER B 1 223 ? 5.602 -18.797 7.711 1 91.38 223 SER B O 1
ATOM 5275 N N . PHE B 1 224 ? 7.605 -19.578 8.32 1 92.81 224 PHE B N 1
ATOM 5276 C CA . PHE B 1 224 ? 7.047 -20.812 8.859 1 92.81 224 PHE B CA 1
ATOM 5277 C C . PHE B 1 224 ? 6.867 -20.719 10.367 1 92.81 224 PHE B C 1
ATOM 5279 O O . PHE B 1 224 ? 6.309 -21.625 10.992 1 92.81 224 PHE B O 1
ATOM 5286 N N . ILE B 1 225 ? 7.262 -19.578 10.852 1 90.69 225 ILE B N 1
ATOM 5287 C CA . ILE B 1 225 ? 7.074 -19.297 12.266 1 90.69 225 ILE B CA 1
ATOM 5288 C C . ILE B 1 225 ? 6 -18.234 12.438 1 90.69 225 ILE B C 1
ATOM 5290 O O . ILE B 1 225 ? 5.09 -18.375 13.258 1 90.69 225 ILE B O 1
ATOM 5294 N N . ASP B 1 226 ? 6.109 -17.219 11.633 1 91 226 ASP B N 1
ATOM 5295 C CA . ASP B 1 226 ? 5.18 -16.094 11.719 1 91 226 ASP B CA 1
ATOM 5296 C C . ASP B 1 226 ? 3.822 -16.469 11.125 1 91 226 ASP B C 1
ATOM 5298 O O . ASP B 1 226 ? 3.68 -17.5 10.477 1 91 226 ASP B O 1
ATOM 5302 N N . THR B 1 227 ? 2.812 -15.633 11.422 1 90.88 227 THR B N 1
ATOM 5303 C CA . THR B 1 227 ? 1.461 -16 11.016 1 90.88 227 THR B CA 1
ATOM 5304 C C . THR B 1 227 ? 0.769 -14.828 10.328 1 90.88 227 THR B C 1
ATOM 5306 O O . THR B 1 227 ? -0.429 -14.609 10.516 1 90.88 227 THR B O 1
ATOM 5309 N N . THR B 1 228 ? 1.522 -14.07 9.594 1 90.44 228 THR B N 1
ATOM 5310 C CA . THR B 1 228 ? 0.892 -13.016 8.805 1 90.44 228 THR B CA 1
ATOM 5311 C C . THR B 1 228 ? 0.255 -13.594 7.543 1 90.44 228 THR B C 1
ATOM 5313 O O . THR B 1 228 ? 0.524 -14.734 7.172 1 90.44 228 THR B O 1
ATOM 5316 N N . ASP B 1 229 ? -0.631 -12.875 6.93 1 92.88 229 ASP B N 1
ATOM 5317 C CA . ASP B 1 229 ? -1.241 -13.32 5.684 1 92.88 229 ASP B CA 1
ATOM 5318 C C . ASP B 1 229 ? -0.179 -13.609 4.625 1 92.88 229 ASP B C 1
ATOM 5320 O O . ASP B 1 229 ? -0.323 -14.539 3.83 1 92.88 229 ASP B O 1
ATOM 5324 N N . GLU B 1 230 ? 0.872 -12.789 4.59 1 95.94 230 GLU B N 1
ATOM 5325 C CA . GLU B 1 230 ? 1.972 -12.961 3.645 1 95.94 230 GLU B CA 1
ATOM 5326 C C . GLU B 1 230 ? 2.715 -14.266 3.893 1 95.94 230 GLU B C 1
ATOM 5328 O O . GLU B 1 230 ? 3.145 -14.938 2.947 1 95.94 230 GLU B O 1
ATOM 5333 N N . ASP B 1 231 ? 2.814 -14.641 5.125 1 96.19 231 ASP B N 1
ATOM 5334 C CA . ASP B 1 231 ? 3.473 -15.898 5.457 1 96.19 231 ASP B CA 1
ATOM 5335 C C . ASP B 1 231 ? 2.693 -17.094 4.902 1 96.19 231 ASP B C 1
ATOM 5337 O O . ASP B 1 231 ? 3.279 -18.016 4.328 1 96.19 231 ASP B O 1
ATOM 5341 N N . PHE B 1 232 ? 1.433 -17.047 5.094 1 96.5 232 PHE B N 1
ATOM 5342 C CA . PHE B 1 232 ? 0.601 -18.125 4.574 1 96.5 232 PHE B CA 1
ATOM 5343 C C . PHE B 1 232 ? 0.679 -18.172 3.053 1 96.5 232 PHE B C 1
ATOM 5345 O O . PHE B 1 232 ? 0.659 -19.266 2.465 1 96.5 232 PHE B O 1
ATOM 5352 N N . ALA B 1 233 ? 0.706 -17.016 2.434 1 97.44 233 ALA B N 1
ATOM 5353 C CA . ALA B 1 233 ? 0.863 -16.984 0.982 1 97.44 233 ALA B CA 1
ATOM 5354 C C . ALA B 1 233 ? 2.178 -17.641 0.559 1 97.44 233 ALA B C 1
ATOM 5356 O O . ALA B 1 233 ? 2.207 -18.438 -0.376 1 97.44 233 ALA B O 1
ATOM 5357 N N . ASN B 1 234 ? 3.266 -17.297 1.24 1 97.5 234 ASN B N 1
ATOM 5358 C CA . ASN B 1 234 ? 4.574 -17.859 0.93 1 97.5 234 ASN B CA 1
ATOM 5359 C C . ASN B 1 234 ? 4.586 -19.375 1.111 1 97.5 234 ASN B C 1
ATOM 5361 O O . ASN B 1 234 ? 5.207 -20.094 0.324 1 97.5 234 ASN B O 1
ATOM 5365 N N . ARG B 1 235 ? 3.9 -19.859 2.092 1 97.31 235 ARG B N 1
ATOM 5366 C CA . ARG B 1 235 ? 3.807 -21.312 2.303 1 97.31 235 ARG B CA 1
ATOM 5367 C C . ARG B 1 235 ? 3.1 -21.984 1.135 1 97.31 235 ARG B C 1
ATOM 5369 O O . ARG B 1 235 ? 3.523 -23.047 0.68 1 97.31 235 ARG B O 1
ATOM 5376 N N . ALA B 1 236 ? 2.02 -21.391 0.693 1 97.62 236 ALA B N 1
ATOM 5377 C CA . ALA B 1 236 ? 1.303 -21.938 -0.454 1 97.62 236 ALA B CA 1
ATOM 5378 C C . ALA B 1 236 ? 2.182 -21.938 -1.701 1 97.62 236 ALA B C 1
ATOM 5380 O O . ALA B 1 236 ? 2.152 -22.891 -2.488 1 97.62 236 ALA B O 1
ATOM 5381 N N . ILE B 1 237 ? 2.955 -20.906 -1.908 1 97.69 237 ILE B N 1
ATOM 5382 C CA . ILE B 1 237 ? 3.842 -20.781 -3.061 1 97.69 237 ILE B CA 1
ATOM 5383 C C . ILE B 1 237 ? 4.902 -21.875 -3.016 1 97.69 237 ILE B C 1
ATOM 5385 O O . ILE B 1 237 ? 5.168 -22.531 -4.027 1 97.69 237 ILE B O 1
ATOM 5389 N N . LEU B 1 238 ? 5.492 -22.047 -1.854 1 97.5 238 LEU B N 1
ATOM 5390 C CA . LEU B 1 238 ? 6.492 -23.094 -1.709 1 97.5 238 LEU B CA 1
ATOM 5391 C C . LEU B 1 238 ? 5.891 -24.469 -2.012 1 97.5 238 LEU B C 1
ATOM 5393 O O . LEU B 1 238 ? 6.5 -25.281 -2.715 1 97.5 238 LEU B O 1
ATOM 5397 N N . LEU B 1 239 ? 4.719 -24.719 -1.469 1 96.88 239 LEU B N 1
ATOM 5398 C CA . LEU B 1 239 ? 4.039 -25.984 -1.713 1 96.88 239 LEU B CA 1
ATOM 5399 C C . LEU B 1 239 ? 3.783 -26.188 -3.203 1 96.88 239 LEU B C 1
ATOM 5401 O O . LEU B 1 239 ? 3.969 -27.281 -3.727 1 96.88 239 LEU B O 1
ATOM 5405 N N . CYS B 1 240 ? 3.346 -25.156 -3.785 1 96.81 240 CYS B N 1
ATOM 5406 C CA . CYS B 1 240 ? 3.113 -25.203 -5.223 1 96.81 240 CYS B CA 1
ATOM 5407 C C . CYS B 1 240 ? 4.395 -25.562 -5.973 1 96.81 240 CYS B C 1
ATOM 5409 O O . CYS B 1 240 ? 4.375 -26.391 -6.875 1 96.81 240 CYS B O 1
ATOM 5411 N N . CYS B 1 241 ? 5.488 -24.953 -5.594 1 96.06 241 CYS B N 1
ATOM 5412 C CA . CYS B 1 241 ? 6.777 -25.25 -6.215 1 96.06 241 CYS B CA 1
ATOM 5413 C C . CYS B 1 241 ? 7.191 -26.688 -5.965 1 96.06 241 CYS B C 1
ATOM 5415 O O . CYS B 1 241 ? 7.742 -27.344 -6.852 1 96.06 241 CYS B O 1
ATOM 5417 N N . GLU B 1 242 ? 6.938 -27.172 -4.812 1 95.25 242 GLU B N 1
ATOM 5418 C CA . GLU B 1 242 ? 7.27 -28.562 -4.48 1 95.25 242 GLU B CA 1
ATOM 5419 C C . GLU B 1 242 ? 6.465 -29.531 -5.328 1 95.25 242 GLU B C 1
ATOM 5421 O O . GLU B 1 242 ? 7 -30.531 -5.812 1 95.25 242 GLU B O 1
ATOM 5426 N N . VAL B 1 243 ? 5.215 -29.25 -5.477 1 94.44 243 VAL B N 1
ATOM 5427 C CA . VAL B 1 243 ? 4.371 -30.109 -6.316 1 94.44 243 VAL B CA 1
ATOM 5428 C C . VAL B 1 243 ? 4.879 -30.078 -7.754 1 94.44 243 VAL B C 1
ATOM 5430 O O . VAL B 1 243 ? 5.008 -31.109 -8.398 1 94.44 243 VAL B O 1
ATOM 5433 N N . LEU B 1 244 ? 5.176 -28.906 -8.18 1 92.94 244 LEU B N 1
ATOM 5434 C CA . LEU B 1 244 ? 5.656 -28.734 -9.539 1 92.94 244 LEU B CA 1
ATOM 5435 C C . LEU B 1 244 ? 6.969 -29.484 -9.75 1 92.94 244 LEU B C 1
ATOM 5437 O O . LEU B 1 244 ? 7.137 -30.188 -10.742 1 92.94 244 LEU B O 1
ATOM 5441 N N . ALA B 1 245 ? 7.848 -29.344 -8.844 1 90.31 245 ALA B N 1
ATOM 5442 C CA . ALA B 1 245 ? 9.164 -29.984 -8.938 1 90.31 245 ALA B CA 1
ATOM 5443 C C . ALA B 1 245 ? 9.039 -31.5 -8.898 1 90.31 245 ALA B C 1
ATOM 5445 O O . ALA B 1 245 ? 9.758 -32.219 -9.609 1 90.31 245 ALA B O 1
ATOM 5446 N N . THR B 1 246 ? 8.148 -32.031 -8.102 1 88.31 246 THR B N 1
ATOM 5447 C CA . THR B 1 246 ? 7.984 -33.469 -7.93 1 88.31 246 THR B CA 1
ATOM 5448 C C . THR B 1 246 ? 7.242 -34.062 -9.117 1 88.31 246 THR B C 1
ATOM 5450 O O . THR B 1 246 ? 7.543 -35.188 -9.531 1 88.31 246 THR B O 1
ATOM 5453 N N . SER B 1 247 ? 6.352 -33.344 -9.688 1 82.62 247 SER B N 1
ATOM 5454 C CA . SER B 1 247 ? 5.465 -33.906 -10.703 1 82.62 247 SER B CA 1
ATOM 5455 C C . SER B 1 247 ? 5.992 -33.656 -12.102 1 82.62 247 SER B C 1
ATOM 5457 O O . SER B 1 247 ? 5.703 -34.406 -13.039 1 82.62 247 SER B O 1
ATOM 5459 N N . PHE B 1 248 ? 6.754 -32.688 -12.258 1 77.81 248 PHE B N 1
ATOM 5460 C CA . PHE B 1 248 ? 7.094 -32.312 -13.617 1 77.81 248 PHE B CA 1
ATOM 5461 C C . PHE B 1 248 ? 8.586 -32.031 -13.758 1 77.81 248 PHE B C 1
ATOM 5463 O O . PHE B 1 248 ? 9.031 -31.422 -14.727 1 77.81 248 PHE B O 1
ATOM 5470 N N . GLY B 1 249 ? 9.305 -32.438 -12.766 1 73.62 249 GLY B N 1
ATOM 5471 C CA . GLY B 1 249 ? 10.75 -32.344 -12.883 1 73.62 249 GLY B CA 1
ATOM 5472 C C . GLY B 1 249 ? 11.328 -33.344 -13.867 1 73.62 249 GLY B C 1
ATOM 5473 O O . GLY B 1 249 ? 10.633 -34.25 -14.32 1 73.62 249 GLY B O 1
ATOM 5474 N N . PRO B 1 250 ? 12.539 -33.031 -14.242 1 68.81 250 PRO B N 1
ATOM 5475 C CA . PRO B 1 250 ? 13.172 -33.969 -15.148 1 68.81 250 PRO B CA 1
ATOM 5476 C C . PRO B 1 250 ? 13.117 -35.406 -14.625 1 68.81 250 PRO B C 1
ATOM 5478 O O . PRO B 1 250 ? 13.625 -35.688 -13.531 1 68.81 250 PRO B O 1
ATOM 5481 N N . GLY B 1 251 ? 12.492 -36.281 -15.312 1 65.12 251 GLY B N 1
ATOM 5482 C CA . GLY B 1 251 ? 12.398 -37.688 -14.945 1 65.12 251 GLY B CA 1
ATOM 5483 C C . GLY B 1 251 ? 11.406 -37.938 -13.828 1 65.12 251 GLY B C 1
ATOM 5484 O O . GLY B 1 251 ? 11.422 -39 -13.211 1 65.12 251 GLY B O 1
ATOM 5485 N N . ALA B 1 252 ? 10.641 -36.938 -13.641 1 66.19 252 ALA B N 1
ATOM 5486 C CA . ALA B 1 252 ? 9.75 -37.031 -12.484 1 66.19 252 ALA B CA 1
ATOM 5487 C C . ALA B 1 252 ? 8.617 -38.031 -12.75 1 66.19 252 ALA B C 1
ATOM 5489 O O . ALA B 1 252 ? 7.93 -37.906 -13.773 1 66.19 252 ALA B O 1
ATOM 5490 N N . GLN B 1 253 ? 8.602 -39.156 -12.141 1 69 253 GLN B N 1
ATOM 5491 C CA . GLN B 1 253 ? 7.5 -40.094 -11.977 1 69 253 GLN B CA 1
ATOM 5492 C C . GLN B 1 253 ? 7.219 -40.375 -10.5 1 69 253 GLN B C 1
ATOM 5494 O O . GLN B 1 253 ? 7.688 -41.375 -9.945 1 69 253 GLN B O 1
ATOM 5499 N N . PRO B 1 254 ? 6.5 -39.344 -10.094 1 73.94 254 PRO B N 1
ATOM 5500 C CA . PRO B 1 254 ? 6.34 -39.531 -8.648 1 73.94 254 PRO B CA 1
ATOM 5501 C C . PRO B 1 254 ? 5.609 -40.812 -8.281 1 73.94 254 PRO B C 1
ATOM 5503 O O . PRO B 1 254 ? 4.715 -41.25 -9.016 1 73.94 254 PRO B O 1
ATOM 5506 N N . ASN B 1 255 ? 6.195 -41.406 -7.266 1 83.31 255 ASN B N 1
ATOM 5507 C CA . ASN B 1 255 ? 5.441 -42.531 -6.691 1 83.31 255 ASN B CA 1
ATOM 5508 C C . ASN B 1 255 ? 4.16 -42.031 -6.02 1 83.31 255 ASN B C 1
ATOM 5510 O O . ASN B 1 255 ? 4.031 -40.844 -5.695 1 83.31 255 ASN B O 1
ATOM 5514 N N . TYR B 1 256 ? 3.25 -42.875 -6.035 1 86.38 256 TYR B N 1
ATOM 5515 C CA . TYR B 1 256 ? 1.937 -42.531 -5.5 1 86.38 256 TYR B CA 1
ATOM 5516 C C . TYR B 1 256 ? 2.047 -42.031 -4.066 1 86.38 256 TYR B C 1
ATOM 5518 O O . TYR B 1 256 ? 1.325 -41.094 -3.674 1 86.38 256 TYR B O 1
ATOM 5526 N N . GLU B 1 257 ? 2.951 -42.594 -3.309 1 89.94 257 GLU B N 1
ATOM 5527 C CA . GLU B 1 257 ? 3.105 -42.219 -1.909 1 89.94 257 GLU B CA 1
ATOM 5528 C C . GLU B 1 257 ? 3.529 -40.75 -1.785 1 89.94 257 GLU B C 1
ATOM 5530 O O . GLU B 1 257 ? 2.969 -40 -0.98 1 89.94 257 GLU B O 1
ATOM 5535 N N . THR B 1 258 ? 4.508 -40.406 -2.592 1 90.44 258 THR B N 1
ATOM 5536 C CA . THR B 1 258 ? 4.988 -39.031 -2.572 1 90.44 258 THR B CA 1
ATOM 5537 C C . THR B 1 258 ? 3.906 -38.062 -3.062 1 90.44 258 THR B C 1
ATOM 5539 O O . THR B 1 258 ? 3.729 -37 -2.502 1 90.44 258 THR B O 1
ATOM 5542 N N . TRP B 1 259 ? 3.248 -38.469 -4.094 1 90.94 259 TRP B N 1
ATOM 5543 C CA . TRP B 1 259 ? 2.145 -37.656 -4.633 1 90.94 259 TRP B CA 1
ATOM 5544 C C . TRP B 1 259 ? 1.061 -37.469 -3.58 1 90.94 259 TRP B C 1
ATOM 5546 O O . TRP B 1 259 ? 0.577 -36.344 -3.395 1 90.94 259 TRP B O 1
ATOM 5556 N N . ALA B 1 260 ? 0.703 -38.5 -2.881 1 91.81 260 ALA B N 1
ATOM 5557 C CA . ALA B 1 260 ? -0.34 -38.469 -1.858 1 91.81 260 ALA B CA 1
ATOM 5558 C C . ALA B 1 260 ? 0.086 -37.594 -0.677 1 91.81 260 ALA B C 1
ATOM 5560 O O . ALA B 1 260 ? -0.736 -36.906 -0.089 1 91.81 260 ALA B O 1
ATOM 5561 N N . GLN B 1 261 ? 1.311 -37.719 -0.379 1 94.06 261 GLN B N 1
ATOM 5562 C CA . GLN B 1 261 ? 1.839 -36.906 0.718 1 94.06 261 GLN B CA 1
ATOM 5563 C C . GLN B 1 261 ? 1.762 -35.406 0.395 1 94.06 261 GLN B C 1
ATOM 5565 O O . GLN B 1 261 ? 1.384 -34.594 1.248 1 94.06 261 GLN B O 1
ATOM 5570 N N . LEU B 1 262 ? 2.146 -35.031 -0.801 1 93.88 262 LEU B N 1
ATOM 5571 C CA . LEU B 1 262 ? 2.059 -33.656 -1.231 1 93.88 262 LEU B CA 1
ATOM 5572 C C . LEU B 1 262 ? 0.608 -33.188 -1.244 1 93.88 262 LEU B C 1
ATOM 5574 O O . LEU B 1 262 ? 0.319 -32.031 -0.861 1 93.88 262 LEU B O 1
ATOM 5578 N N . GLY B 1 263 ? -0.268 -34.062 -1.681 1 94.5 263 GLY B N 1
ATOM 5579 C CA . GLY B 1 263 ? -1.688 -33.75 -1.632 1 94.5 263 GLY B CA 1
ATOM 5580 C C . GLY B 1 263 ? -2.188 -33.469 -0.229 1 94.5 263 GLY B C 1
ATOM 5581 O O . GLY B 1 263 ? -2.982 -32.562 -0.028 1 94.5 263 GLY B O 1
ATOM 5582 N N . GLU B 1 264 ? -1.728 -34.219 0.66 1 95.38 264 GLU B N 1
ATOM 5583 C CA . GLU B 1 264 ? -2.1 -34.031 2.057 1 95.38 264 GLU B CA 1
ATOM 5584 C C . GLU B 1 264 ? -1.558 -32.688 2.586 1 95.38 264 GLU B C 1
ATOM 5586 O O . GLU B 1 264 ? -2.227 -32 3.363 1 95.38 264 GLU B O 1
ATOM 5591 N N . GLU B 1 265 ? -0.361 -32.375 2.184 1 95.5 265 GLU B N 1
ATOM 5592 C CA . GLU B 1 265 ? 0.238 -31.125 2.617 1 95.5 265 GLU B CA 1
ATOM 5593 C C . GLU B 1 265 ? -0.532 -29.938 2.066 1 95.5 265 GLU B C 1
ATOM 5595 O O . GLU B 1 265 ? -0.728 -28.938 2.768 1 95.5 265 GLU B O 1
ATOM 5600 N N . VAL B 1 266 ? -0.917 -30.016 0.843 1 96.25 266 VAL B N 1
ATOM 5601 C CA . VAL B 1 266 ? -1.706 -28.953 0.226 1 96.25 266 VAL B CA 1
ATOM 5602 C C . VAL B 1 266 ? -3.041 -28.812 0.955 1 96.25 266 VAL B C 1
ATOM 5604 O O . VAL B 1 266 ? -3.473 -27.703 1.258 1 96.25 266 VAL B O 1
ATOM 5607 N N . ALA B 1 267 ? -3.666 -29.922 1.28 1 95.19 267 ALA B N 1
ATOM 5608 C CA . ALA B 1 267 ? -4.922 -29.891 2.023 1 95.19 267 ALA B CA 1
ATOM 5609 C C . ALA B 1 267 ? -4.727 -29.297 3.416 1 95.19 267 ALA B C 1
ATOM 5611 O O . ALA B 1 267 ? -5.578 -28.562 3.906 1 95.19 267 ALA B O 1
ATOM 5612 N N . ARG B 1 268 ? -3.664 -29.656 3.984 1 95.06 268 ARG B N 1
ATOM 5613 C CA . ARG B 1 268 ? -3.363 -29.172 5.324 1 95.06 268 ARG B CA 1
ATOM 5614 C C . ARG B 1 268 ? -3.174 -27.656 5.32 1 95.06 268 ARG B C 1
ATOM 5616 O O . ARG B 1 268 ? -3.533 -26.984 6.285 1 95.06 268 ARG B O 1
ATOM 5623 N N . TRP B 1 269 ? -2.551 -27.109 4.316 1 95.81 269 TRP B N 1
ATOM 5624 C CA . TRP B 1 269 ? -2.428 -25.656 4.207 1 95.81 269 TRP B CA 1
ATOM 5625 C C . TRP B 1 269 ? -3.797 -24.984 4.285 1 95.81 269 TRP B C 1
ATOM 5627 O O . TRP B 1 269 ? -3.986 -24.031 5.039 1 95.81 269 TRP B O 1
ATOM 5637 N N . HIS B 1 270 ? -4.75 -25.484 3.557 1 93.75 270 HIS B N 1
ATOM 5638 C CA . HIS B 1 270 ? -6.09 -24.906 3.525 1 93.75 270 HIS B CA 1
ATOM 5639 C C . HIS B 1 270 ? -6.773 -25.016 4.883 1 93.75 270 HIS B C 1
ATOM 5641 O O . HIS B 1 270 ? -7.453 -24.094 5.324 1 93.75 270 HIS B O 1
ATOM 5647 N N . ASP B 1 271 ? -6.512 -26.109 5.527 1 92.62 271 ASP B N 1
ATOM 5648 C CA . ASP B 1 271 ? -7.148 -26.359 6.816 1 92.62 271 ASP B CA 1
ATOM 5649 C C . ASP B 1 271 ? -6.535 -25.484 7.91 1 92.62 271 ASP B C 1
ATOM 5651 O O . ASP B 1 271 ? -7.188 -25.188 8.914 1 92.62 271 ASP B O 1
ATOM 5655 N N . SER B 1 272 ? -5.355 -25.094 7.648 1 91.69 272 SER B N 1
ATOM 5656 C CA . SER B 1 272 ? -4.617 -24.391 8.688 1 91.69 272 SER B CA 1
ATOM 5657 C C . SER B 1 272 ? -4.828 -22.891 8.578 1 91.69 272 SER B C 1
ATOM 5659 O O . SER B 1 272 ? -4.484 -22.141 9.5 1 91.69 272 SER B O 1
ATOM 5661 N N . ILE B 1 273 ? -5.426 -22.391 7.477 1 91.12 273 ILE B N 1
ATOM 5662 C CA . ILE B 1 273 ? -5.559 -20.953 7.316 1 91.12 273 ILE B CA 1
ATOM 5663 C C . ILE B 1 273 ? -6.582 -20.406 8.312 1 91.12 273 ILE B C 1
ATOM 5665 O O . ILE B 1 273 ? -7.598 -21.047 8.578 1 91.12 273 ILE B O 1
ATOM 5669 N N . PRO B 1 274 ? -6.336 -19.234 8.93 1 87.25 274 PRO B N 1
ATOM 5670 C CA . PRO B 1 274 ? -7.273 -18.625 9.875 1 87.25 274 PRO B CA 1
ATOM 5671 C C . PRO B 1 274 ? -8.578 -18.188 9.211 1 87.25 274 PRO B C 1
ATOM 5673 O O . PRO B 1 274 ? -8.641 -18.062 7.988 1 87.25 274 PRO B O 1
ATOM 5676 N N . ALA B 1 275 ? -9.57 -17.875 9.977 1 81.44 275 ALA B N 1
ATOM 5677 C CA . ALA B 1 275 ? -10.914 -17.562 9.508 1 81.44 275 ALA B CA 1
ATOM 5678 C C . ALA B 1 275 ? -10.914 -16.328 8.625 1 81.44 275 ALA B C 1
ATOM 5680 O O . ALA B 1 275 ? -11.625 -16.266 7.617 1 81.44 275 ALA B O 1
ATOM 5681 N N . HIS B 1 276 ? -10.078 -15.406 8.984 1 81.44 276 HIS B N 1
ATOM 5682 C CA . HIS B 1 276 ? -10.086 -14.141 8.25 1 81.44 276 HIS B CA 1
ATOM 5683 C C . HIS B 1 276 ? -9.422 -14.289 6.887 1 81.44 276 HIS B C 1
ATOM 5685 O O . HIS B 1 276 ? -9.539 -13.406 6.035 1 81.44 276 HIS B O 1
ATOM 5691 N N . TYR B 1 277 ? -8.75 -15.461 6.695 1 86.75 277 TYR B N 1
ATOM 5692 C CA . TYR B 1 277 ? -8.023 -15.711 5.453 1 86.75 277 TYR B CA 1
ATOM 5693 C C . TYR B 1 277 ? -8.961 -16.25 4.379 1 86.75 277 TYR B C 1
ATOM 5695 O O . TYR B 1 277 ? -8.617 -16.266 3.195 1 86.75 277 TYR B O 1
ATOM 5703 N N . HIS B 1 278 ? -10.18 -16.531 4.746 1 84.81 278 HIS B N 1
ATOM 5704 C CA . HIS B 1 278 ? -11.156 -17.016 3.783 1 84.81 278 HIS B CA 1
ATOM 5705 C C . HIS B 1 278 ? -11.812 -15.867 3.027 1 84.81 278 HIS B C 1
ATOM 5707 O O . HIS B 1 278 ? -11.906 -14.75 3.547 1 84.81 278 HIS B O 1
ATOM 5713 N N . PRO B 1 279 ? -12.258 -16.172 1.829 1 83.94 279 PRO B N 1
ATOM 5714 C CA . PRO B 1 279 ? -12.93 -15.125 1.064 1 83.94 279 PRO B CA 1
ATOM 5715 C C . PRO B 1 279 ? -14.125 -14.523 1.81 1 83.94 279 PRO B C 1
ATOM 5717 O O . PRO B 1 279 ? -14.852 -15.242 2.502 1 83.94 279 PRO B O 1
ATOM 5720 N N . TYR B 1 280 ? -14.242 -13.234 1.754 1 78.06 280 TYR B N 1
ATOM 5721 C CA . TYR B 1 280 ? -15.367 -12.586 2.43 1 78.06 280 TYR B CA 1
ATOM 5722 C C . TYR B 1 280 ? -16.625 -12.641 1.57 1 78.06 280 TYR B C 1
ATOM 5724 O O . TYR B 1 280 ? -17.734 -12.438 2.072 1 78.06 280 TYR B O 1
ATOM 5732 N N . TYR B 1 281 ? -16.406 -12.789 0.27 1 76.06 281 TYR B N 1
ATOM 5733 C CA . TYR B 1 281 ? -17.531 -12.938 -0.63 1 76.06 281 TYR B CA 1
ATOM 5734 C C . TYR B 1 281 ? -17.203 -13.883 -1.773 1 76.06 281 TYR B C 1
ATOM 5736 O O . TYR B 1 281 ? -16.109 -13.852 -2.322 1 76.06 281 TYR B O 1
ATOM 5744 N N . SER B 1 282 ? -18.125 -14.805 -1.987 1 77.5 282 SER B N 1
ATOM 5745 C CA . SER B 1 282 ? -17.984 -15.703 -3.127 1 77.5 282 SER B CA 1
ATOM 5746 C C . SER B 1 282 ? -19.312 -15.914 -3.84 1 77.5 282 SER B C 1
ATOM 5748 O O . SER B 1 282 ? -20.359 -16.016 -3.195 1 77.5 282 SER B O 1
ATOM 5750 N N . ASP B 1 283 ? -19.234 -15.664 -5.168 1 76.94 283 ASP B N 1
ATOM 5751 C CA . ASP B 1 283 ? -20.422 -15.898 -5.988 1 76.94 283 ASP B CA 1
ATOM 5752 C C . ASP B 1 283 ? -20.078 -16.703 -7.242 1 76.94 283 ASP B C 1
ATOM 5754 O O . ASP B 1 283 ? -19.25 -16.266 -8.047 1 76.94 283 ASP B O 1
ATOM 5758 N N . VAL B 1 284 ? -20.516 -17.844 -7.242 1 65.25 284 VAL B N 1
ATOM 5759 C CA . VAL B 1 284 ? -20.234 -18.719 -8.367 1 65.25 284 VAL B CA 1
ATOM 5760 C C . VAL B 1 284 ? -21.156 -18.375 -9.531 1 65.25 284 VAL B C 1
ATOM 5762 O O . VAL B 1 284 ? -20.766 -18.469 -10.695 1 65.25 284 VAL B O 1
ATOM 5765 N N . LYS B 1 285 ? -22.625 -18.109 -9.305 1 58.69 285 LYS B N 1
ATOM 5766 C CA . LYS B 1 285 ? -23.625 -18 -10.367 1 58.69 285 LYS B CA 1
ATOM 5767 C C . LYS B 1 285 ? -23.766 -16.562 -10.82 1 58.69 285 LYS B C 1
ATOM 5769 O O . LYS B 1 285 ? -24.25 -15.711 -10.07 1 58.69 285 LYS B O 1
ATOM 5774 N N . THR B 1 286 ? -22.844 -16.031 -11.562 1 54.16 286 THR B N 1
ATOM 5775 C CA . THR B 1 286 ? -22.719 -14.633 -11.969 1 54.16 286 THR B CA 1
ATOM 5776 C C . THR B 1 286 ? -24.016 -14.141 -12.617 1 54.16 286 THR B C 1
ATOM 5778 O O . THR B 1 286 ? -24.031 -13.102 -13.273 1 54.16 286 THR B O 1
ATOM 5781 N N . THR B 1 287 ? -25.031 -15.016 -12.734 1 48.41 287 THR B N 1
ATOM 5782 C CA . THR B 1 287 ? -26.109 -14.461 -13.539 1 48.41 287 THR B CA 1
ATOM 5783 C C . THR B 1 287 ? -26.719 -13.234 -12.852 1 48.41 287 THR B C 1
ATOM 5785 O O . THR B 1 287 ? -27.375 -12.422 -13.5 1 48.41 287 THR B O 1
ATOM 5788 N N . SER B 1 288 ? -26.672 -13.297 -11.648 1 40.75 288 SER B N 1
ATOM 5789 C CA . SER B 1 288 ? -27.578 -12.336 -11.047 1 40.75 288 SER B CA 1
ATOM 5790 C C . SER B 1 288 ? -27.016 -10.922 -11.102 1 40.75 288 SER B C 1
ATOM 5792 O O . SER B 1 288 ? -27.719 -9.953 -10.82 1 40.75 288 SER B O 1
ATOM 5794 N N . THR B 1 289 ? -25.812 -10.68 -10.641 1 44.28 289 THR B N 1
ATOM 5795 C CA . THR B 1 289 ? -25.469 -9.375 -10.086 1 44.28 289 THR B CA 1
ATOM 5796 C C . THR B 1 289 ? -25 -8.422 -11.18 1 44.28 289 THR B C 1
ATOM 5798 O O . THR B 1 289 ? -24.422 -7.367 -10.891 1 44.28 289 THR B O 1
ATOM 5801 N N . GLY B 1 290 ? -25.562 -8.469 -12.344 1 50.12 290 GLY B N 1
ATOM 5802 C CA . GLY B 1 290 ? -25.266 -7.469 -13.359 1 50.12 290 GLY B CA 1
ATOM 5803 C C . GLY B 1 290 ? -23.875 -7.582 -13.922 1 50.12 290 GLY B C 1
ATOM 5804 O O . GLY B 1 290 ? -23.562 -7.008 -14.969 1 50.12 290 GLY B O 1
ATOM 5805 N N . VAL B 1 291 ? -22.875 -7.789 -13.148 1 55.81 291 VAL B N 1
ATOM 5806 C CA . VAL B 1 291 ? -21.594 -7.977 -13.805 1 55.81 291 VAL B CA 1
ATOM 5807 C C . VAL B 1 291 ? -21.484 -9.406 -14.32 1 55.81 291 VAL B C 1
ATOM 5809 O O . VAL B 1 291 ? -21.469 -10.359 -13.531 1 55.81 291 VAL B O 1
ATOM 5812 N N . LYS B 1 292 ? -21.688 -9.547 -15.516 1 71.5 292 LYS B N 1
ATOM 5813 C CA . LYS B 1 292 ? -21.672 -10.852 -16.188 1 71.5 292 LYS B CA 1
ATOM 5814 C C . LYS B 1 292 ? -20.25 -11.352 -16.375 1 71.5 292 LYS B C 1
ATOM 5816 O O . LYS B 1 292 ? -19.453 -10.711 -17.062 1 71.5 292 LYS B O 1
ATOM 5821 N N . SER B 1 293 ? -19.734 -12.156 -15.359 1 85.94 293 SER B N 1
ATOM 5822 C CA . SER B 1 293 ? -18.438 -12.812 -15.547 1 85.94 293 SER B CA 1
ATOM 5823 C C . SER B 1 293 ? -18.609 -14.32 -15.672 1 85.94 293 SER B C 1
ATOM 5825 O O . SER B 1 293 ? -19.469 -14.906 -15.023 1 85.94 293 SER B O 1
ATOM 5827 N N . ALA B 1 294 ? -17.859 -14.891 -16.594 1 91.38 294 ALA B N 1
ATOM 5828 C CA . ALA B 1 294 ? -17.859 -16.328 -16.781 1 91.38 294 ALA B CA 1
ATOM 5829 C C . ALA B 1 294 ? -17.109 -17.031 -15.656 1 91.38 294 ALA B C 1
ATOM 5831 O O . ALA B 1 294 ? -17.172 -18.266 -15.516 1 91.38 294 ALA B O 1
ATOM 5832 N N . PHE B 1 295 ? -16.406 -16.266 -14.844 1 93.62 295 PHE B N 1
ATOM 5833 C CA . PHE B 1 295 ? -15.602 -16.844 -13.773 1 93.62 295 PHE B CA 1
ATOM 5834 C C . PHE B 1 295 ? -16.172 -16.469 -12.406 1 93.62 295 PHE B C 1
ATOM 5836 O O . PHE B 1 295 ? -16.797 -15.414 -12.258 1 93.62 295 PHE B O 1
ATOM 5843 N N . PRO B 1 296 ? -16.016 -17.344 -11.438 1 90.5 296 PRO B N 1
ATOM 5844 C CA . PRO B 1 296 ? -16.547 -17.078 -10.102 1 90.5 296 PRO B CA 1
ATOM 5845 C C . PRO B 1 296 ? -15.969 -15.82 -9.469 1 90.5 296 PRO B C 1
ATOM 5847 O O . PRO B 1 296 ? -14.781 -15.531 -9.648 1 90.5 296 PRO B O 1
ATOM 5850 N N . ILE B 1 297 ? -16.797 -15.141 -8.758 1 87.56 297 ILE B N 1
ATOM 5851 C CA . ILE B 1 297 ? -16.375 -13.953 -8.023 1 87.56 297 ILE B CA 1
ATOM 5852 C C . ILE B 1 297 ? -15.883 -14.359 -6.633 1 87.56 297 ILE B C 1
ATOM 5854 O O . ILE B 1 297 ? -16.625 -14.984 -5.867 1 87.56 297 ILE B O 1
ATOM 5858 N N . VAL B 1 298 ? -14.617 -14.125 -6.406 1 87.56 298 VAL B N 1
ATOM 5859 C CA . VAL B 1 298 ? -14.016 -14.383 -5.105 1 87.56 298 VAL B CA 1
ATOM 5860 C C . VAL B 1 298 ? -13.289 -13.133 -4.609 1 87.56 298 VAL B C 1
ATOM 5862 O O . VAL B 1 298 ? -12.25 -12.758 -5.148 1 87.56 298 VAL B O 1
ATOM 5865 N N . TRP B 1 299 ? -13.836 -12.539 -3.57 1 86.19 299 TRP B N 1
ATOM 5866 C CA . TRP B 1 299 ? -13.234 -11.32 -3.043 1 86.19 299 TRP B CA 1
ATOM 5867 C C . TRP B 1 299 ? -12.484 -11.602 -1.746 1 86.19 299 TRP B C 1
ATOM 5869 O O . TRP B 1 299 ? -13 -12.281 -0.859 1 86.19 299 TRP B O 1
ATOM 5879 N N . MET B 1 300 ? -11.273 -11.18 -1.755 1 88.56 300 MET B N 1
ATOM 5880 C CA . MET B 1 300 ? -10.422 -11.336 -0.58 1 88.56 300 MET B CA 1
ATOM 5881 C C . MET B 1 300 ? -10.078 -9.977 0.028 1 88.56 300 MET B C 1
ATOM 5883 O O . MET B 1 300 ? -10.125 -8.953 -0.657 1 88.56 300 MET B O 1
ATOM 5887 N N . MET B 1 301 ? -9.68 -9.984 1.294 1 83 301 MET B N 1
ATOM 5888 C CA . MET B 1 301 ? -9.43 -8.742 2.014 1 83 301 MET B CA 1
ATOM 5889 C C . MET B 1 301 ? -8.008 -8.25 1.758 1 83 301 MET B C 1
ATOM 5891 O O . MET B 1 301 ? -7.781 -7.043 1.631 1 83 301 MET B O 1
ATOM 5895 N N . ASN B 1 302 ? -7.141 -9.18 1.691 1 88.44 302 ASN B N 1
ATOM 5896 C CA . ASN B 1 302 ? -5.723 -8.852 1.588 1 88.44 302 ASN B CA 1
ATOM 5897 C C . ASN B 1 302 ? -5.113 -9.406 0.302 1 88.44 302 ASN B C 1
ATOM 5899 O O . ASN B 1 302 ? -5.391 -10.547 -0.084 1 88.44 302 ASN B O 1
ATOM 5903 N N . PRO B 1 303 ? -4.332 -8.57 -0.408 1 91.31 303 PRO B N 1
ATOM 5904 C CA . PRO B 1 303 ? -3.682 -9.031 -1.639 1 91.31 303 PRO B CA 1
ATOM 5905 C C . PRO B 1 303 ? -2.896 -10.32 -1.441 1 91.31 303 PRO B C 1
ATOM 5907 O O . PRO B 1 303 ? -2.869 -11.172 -2.332 1 91.31 303 PRO B O 1
ATOM 5910 N N . ALA B 1 304 ? -2.242 -10.469 -0.278 1 94.31 304 ALA B N 1
ATOM 5911 C CA . ALA B 1 304 ? -1.467 -11.68 -0.009 1 94.31 304 ALA B CA 1
ATOM 5912 C C . ALA B 1 304 ? -2.365 -12.914 0.01 1 94.31 304 ALA B C 1
ATOM 5914 O O . ALA B 1 304 ? -1.937 -14 -0.371 1 94.31 304 ALA B O 1
ATOM 5915 N N . GLN B 1 305 ? -3.582 -12.719 0.448 1 94 305 GLN B N 1
ATOM 5916 C CA . GLN B 1 305 ? -4.531 -13.828 0.479 1 94 305 GLN B CA 1
ATOM 5917 C C . GLN B 1 305 ? -4.871 -14.297 -0.932 1 94 305 GLN B C 1
ATOM 5919 O O . GLN B 1 305 ? -5.004 -15.5 -1.176 1 94 305 GLN B O 1
ATOM 5924 N N . VAL B 1 306 ? -5.004 -13.344 -1.806 1 95.12 306 VAL B N 1
ATOM 5925 C CA . VAL B 1 306 ? -5.297 -13.664 -3.199 1 95.12 306 VAL B CA 1
ATOM 5926 C C . VAL B 1 306 ? -4.172 -14.523 -3.777 1 95.12 306 VAL B C 1
ATOM 5928 O O . VAL B 1 306 ? -4.426 -15.555 -4.398 1 95.12 306 VAL B O 1
ATOM 5931 N N . MET B 1 307 ? -2.938 -14.133 -3.512 1 96.38 307 MET B N 1
ATOM 5932 C CA . MET B 1 307 ? -1.772 -14.875 -3.988 1 96.38 307 MET B CA 1
ATOM 5933 C C . MET B 1 307 ? -1.742 -16.281 -3.396 1 96.38 307 MET B C 1
ATOM 5935 O O . MET B 1 307 ? -1.473 -17.25 -4.105 1 96.38 307 MET B O 1
ATOM 5939 N N . GLY B 1 308 ? -2.02 -16.312 -2.098 1 96.62 308 GLY B N 1
ATOM 5940 C CA . GLY B 1 308 ? -2.043 -17.625 -1.451 1 96.62 308 GLY B CA 1
ATOM 5941 C C . GLY B 1 308 ? -3.047 -18.578 -2.066 1 96.62 308 GLY B C 1
ATOM 5942 O O . GLY B 1 308 ? -2.705 -19.703 -2.406 1 96.62 308 GLY B O 1
ATOM 5943 N N . TYR B 1 309 ? -4.215 -18.109 -2.34 1 96.25 309 TYR B N 1
ATOM 5944 C CA . TYR B 1 309 ? -5.273 -18.953 -2.887 1 96.25 309 TYR B CA 1
ATOM 5945 C C . TYR B 1 309 ? -4.977 -19.328 -4.332 1 96.25 309 TYR B C 1
ATOM 5947 O O . TYR B 1 309 ? -5.289 -20.453 -4.766 1 96.25 309 TYR B O 1
ATOM 5955 N N . GLN B 1 310 ? -4.465 -18.391 -5.051 1 97.12 310 GLN B N 1
ATOM 5956 C CA . GLN B 1 310 ? -4.141 -18.719 -6.438 1 97.12 310 GLN B CA 1
ATOM 5957 C C . GLN B 1 310 ? -3.111 -19.844 -6.516 1 97.12 310 GLN B C 1
ATOM 5959 O O . GLN B 1 310 ? -3.254 -20.766 -7.312 1 97.12 310 GLN B O 1
ATOM 5964 N N . HIS B 1 311 ? -2.092 -19.766 -5.684 1 97.75 311 HIS B N 1
ATOM 5965 C CA . HIS B 1 311 ? -1.06 -20.797 -5.719 1 97.75 311 HIS B CA 1
ATOM 5966 C C . HIS B 1 311 ? -1.561 -22.109 -5.109 1 97.75 311 HIS B C 1
ATOM 5968 O O . HIS B 1 311 ? -1.133 -23.188 -5.512 1 97.75 311 HIS B O 1
ATOM 5974 N N . TYR B 1 312 ? -2.465 -21.984 -4.18 1 97.25 312 TYR B N 1
ATOM 5975 C CA . TYR B 1 312 ? -3.146 -23.172 -3.684 1 97.25 312 TYR B CA 1
ATOM 5976 C C . TYR B 1 312 ? -3.91 -23.875 -4.801 1 97.25 312 TYR B C 1
ATOM 5978 O O . TYR B 1 312 ? -3.799 -25.094 -4.973 1 97.25 312 TYR B O 1
ATOM 5986 N N . CYS B 1 313 ? -4.668 -23.109 -5.559 1 96.38 313 CYS B N 1
ATOM 5987 C CA . CYS B 1 313 ? -5.406 -23.641 -6.695 1 96.38 313 CYS B CA 1
ATOM 5988 C C . CYS B 1 313 ? -4.461 -24.266 -7.715 1 96.38 313 CYS B C 1
ATOM 5990 O O . CYS B 1 313 ? -4.73 -25.344 -8.242 1 96.38 313 CYS B O 1
ATOM 5992 N N . MET B 1 314 ? -3.367 -23.594 -7.934 1 96.44 314 MET B N 1
ATOM 5993 C CA . MET B 1 314 ? -2.396 -24.109 -8.898 1 96.44 314 MET B CA 1
ATOM 5994 C C . MET B 1 314 ? -1.807 -25.438 -8.438 1 96.44 314 MET B C 1
ATOM 5996 O O . MET B 1 314 ? -1.649 -26.359 -9.242 1 96.44 314 MET B O 1
ATOM 6000 N N . ALA B 1 315 ? -1.478 -25.484 -7.16 1 96.44 315 ALA B N 1
ATOM 6001 C CA . ALA B 1 315 ? -0.969 -26.734 -6.617 1 96.44 315 ALA B CA 1
ATOM 6002 C C . ALA B 1 315 ? -1.978 -27.859 -6.812 1 96.44 315 ALA B C 1
ATOM 6004 O O . ALA B 1 315 ? -1.608 -28.984 -7.191 1 96.44 315 ALA B O 1
ATOM 6005 N N . ARG B 1 316 ? -3.205 -27.562 -6.605 1 95.88 316 ARG B N 1
ATOM 6006 C CA . ARG B 1 316 ? -4.266 -28.562 -6.77 1 95.88 316 ARG B CA 1
ATOM 6007 C C . ARG B 1 316 ? -4.414 -28.969 -8.227 1 95.88 316 ARG B C 1
ATOM 6009 O O . ARG B 1 316 ? -4.582 -30.141 -8.539 1 95.88 316 ARG B O 1
ATOM 6016 N N . ILE B 1 317 ? -4.379 -28.016 -9.086 1 94 317 ILE B N 1
ATOM 6017 C CA . ILE B 1 317 ? -4.445 -28.312 -10.508 1 94 317 ILE B CA 1
ATOM 6018 C C . ILE B 1 317 ? -3.328 -29.281 -10.891 1 94 317 ILE B C 1
ATOM 6020 O O . ILE B 1 317 ? -3.578 -30.312 -11.531 1 94 317 ILE B O 1
ATOM 6024 N N . LEU B 1 318 ? -2.129 -29.016 -10.414 1 91.38 318 LEU B N 1
ATOM 6025 C CA . LEU B 1 318 ? -0.971 -29.828 -10.742 1 91.38 318 LEU B CA 1
ATOM 6026 C C . LEU B 1 318 ? -1.12 -31.234 -10.156 1 91.38 318 LEU B C 1
ATOM 6028 O O . LEU B 1 318 ? -0.749 -32.219 -10.797 1 91.38 318 LEU B O 1
ATOM 6032 N N . LEU B 1 319 ? -1.688 -31.297 -9.008 1 91.75 319 LEU B N 1
ATOM 6033 C CA . LEU B 1 319 ? -1.901 -32.594 -8.367 1 91.75 319 LEU B CA 1
ATOM 6034 C C . LEU B 1 319 ? -2.938 -33.406 -9.125 1 91.75 319 LEU B C 1
ATOM 6036 O O . LEU B 1 319 ? -2.75 -34.594 -9.344 1 91.75 319 LEU B O 1
ATOM 6040 N N . HIS B 1 320 ? -3.979 -32.75 -9.547 1 88.62 320 HIS B N 1
ATOM 6041 C CA . HIS B 1 320 ? -5.008 -33.469 -10.312 1 88.62 320 HIS B CA 1
ATOM 6042 C C . HIS B 1 320 ? -4.453 -34 -11.625 1 88.62 320 HIS B C 1
ATOM 6044 O O . HIS B 1 320 ? -4.723 -35.156 -11.992 1 88.62 320 HIS B O 1
ATOM 6050 N N . ILE B 1 321 ? -3.66 -33.25 -12.219 1 83.19 321 ILE B N 1
ATOM 6051 C CA . ILE B 1 321 ? -3.15 -33.594 -13.547 1 83.19 321 ILE B CA 1
ATOM 6052 C C . ILE B 1 321 ? -2.051 -34.625 -13.414 1 83.19 321 ILE B C 1
ATOM 6054 O O . ILE B 1 321 ? -1.896 -35.5 -14.289 1 83.19 321 ILE B O 1
ATOM 6058 N N . SER B 1 322 ? -1.329 -34.688 -12.336 1 84.81 322 SER B N 1
ATOM 6059 C CA . SER B 1 322 ? -0.149 -35.531 -12.227 1 84.81 322 SER B CA 1
ATOM 6060 C C . SER B 1 322 ? -0.458 -36.812 -11.438 1 84.81 322 SER B C 1
ATOM 6062 O O . SER B 1 322 ? 0.45 -37.562 -11.094 1 84.81 322 SER B O 1
ATOM 6064 N N . GLU B 1 323 ? -1.682 -37.062 -11.148 1 83.38 323 GLU B N 1
ATOM 6065 C CA . GLU B 1 323 ? -2.021 -38.25 -10.406 1 83.38 323 GLU B CA 1
ATOM 6066 C C . GLU B 1 323 ? -1.49 -39.5 -11.109 1 83.38 323 GLU B C 1
ATOM 6068 O O . GLU B 1 323 ? -1.905 -39.812 -12.227 1 83.38 323 GLU B O 1
ATOM 6073 N N . PRO B 1 324 ? -0.573 -40.25 -10.469 1 80.88 324 PRO B N 1
ATOM 6074 C CA . PRO B 1 324 ? 0.129 -41.375 -11.133 1 80.88 324 PRO B CA 1
ATOM 6075 C C . PRO B 1 324 ? -0.803 -42.5 -11.523 1 80.88 324 PRO B C 1
ATOM 6077 O O . PRO B 1 324 ? -0.55 -43.219 -12.508 1 80.88 324 PRO B O 1
ATOM 6080 N N . ARG B 1 325 ? -1.833 -42.844 -10.836 1 78.12 325 ARG B N 1
ATOM 6081 C CA . ARG B 1 325 ? -2.721 -43.969 -11.109 1 78.12 325 ARG B CA 1
ATOM 6082 C C . ARG B 1 325 ? -3.516 -43.75 -12.391 1 78.12 325 ARG B C 1
ATOM 6084 O O . ARG B 1 325 ? -4.039 -44.688 -12.977 1 78.12 325 ARG B O 1
ATOM 6091 N N . LEU B 1 326 ? -3.516 -42.438 -12.773 1 74.19 326 LEU B N 1
ATOM 6092 C CA . LEU B 1 326 ? -4.305 -42.094 -13.953 1 74.19 326 LEU B CA 1
ATOM 6093 C C . LEU B 1 326 ? -3.49 -42.312 -15.227 1 74.19 326 LEU B C 1
ATOM 6095 O O . LEU B 1 326 ? -4.031 -42.25 -16.328 1 74.19 326 LEU B O 1
ATOM 6099 N N . TRP B 1 327 ? -2.24 -42.656 -15.078 1 68.5 327 TRP B N 1
ATOM 6100 C CA . TRP B 1 327 ? -1.388 -42.812 -16.25 1 68.5 327 TRP B CA 1
ATOM 6101 C C . TRP B 1 327 ? -1.312 -44.25 -16.672 1 68.5 327 TRP B C 1
ATOM 6103 O O . TRP B 1 327 ? -0.649 -44.594 -17.656 1 68.5 327 TRP B O 1
ATOM 6113 N N . VAL B 1 328 ? -2.121 -45.062 -15.922 1 62.12 328 VAL B N 1
ATOM 6114 C CA . VAL B 1 328 ? -2.225 -46.469 -16.328 1 62.12 328 VAL B CA 1
ATOM 6115 C C . VAL B 1 328 ? -3.377 -46.625 -17.312 1 62.12 328 VAL B C 1
ATOM 6117 O O . VAL B 1 328 ? -4.449 -46.062 -17.125 1 62.12 328 VAL B O 1
ATOM 6120 N N . SER B 1 329 ? -3.094 -47.125 -18.5 1 61.28 329 SER B N 1
ATOM 6121 C CA . SER B 1 329 ? -4.07 -47.312 -19.578 1 61.28 329 SER B CA 1
ATOM 6122 C C . SER B 1 329 ? -5.102 -48.375 -19.219 1 61.28 329 SER B C 1
ATOM 6124 O O . SER B 1 329 ? -4.785 -49.562 -19.188 1 61.28 329 SER B O 1
ATOM 6126 N N . SER B 1 330 ? -6.16 -48 -18.547 1 58.47 330 SER B N 1
ATOM 6127 C CA . SER B 1 330 ? -7.344 -48.844 -18.344 1 58.47 330 SER B CA 1
ATOM 6128 C C . SER B 1 330 ? -8.625 -48.031 -18.531 1 58.47 330 SER B C 1
ATOM 6130 O O . SER B 1 330 ? -8.602 -46.812 -18.531 1 58.47 330 SER B O 1
ATOM 6132 N N . LEU B 1 331 ? -9.727 -48.688 -18.984 1 58.81 331 LEU B N 1
ATOM 6133 C CA . LEU B 1 331 ? -11.016 -48.031 -19.172 1 58.81 331 LEU B CA 1
ATOM 6134 C C . LEU B 1 331 ? -11.383 -47.219 -17.922 1 58.81 331 LEU B C 1
ATOM 6136 O O . LEU B 1 331 ? -11.922 -46.125 -18.047 1 58.81 331 LEU B O 1
ATOM 6140 N N . ARG B 1 332 ? -11.188 -47.812 -16.766 1 58.38 332 ARG B N 1
ATOM 6141 C CA . ARG B 1 332 ? -11.492 -47.125 -15.508 1 58.38 332 ARG B CA 1
ATOM 6142 C C . ARG B 1 332 ? -10.672 -45.875 -15.359 1 58.38 332 ARG B C 1
ATOM 6144 O O . ARG B 1 332 ? -11.156 -44.875 -14.836 1 58.38 332 ARG B O 1
ATOM 6151 N N . THR B 1 333 ? -9.523 -45.875 -16.016 1 73 333 THR B N 1
ATOM 6152 C CA . THR B 1 333 ? -8.617 -44.75 -15.875 1 73 333 THR B CA 1
ATOM 6153 C C . THR B 1 333 ? -9.086 -43.562 -16.719 1 73 333 THR B C 1
ATOM 6155 O O . THR B 1 333 ? -8.797 -42.406 -16.391 1 73 333 THR B O 1
ATOM 6158 N N . ILE B 1 334 ? -9.945 -43.938 -17.641 1 69.12 334 ILE B N 1
ATOM 6159 C CA . ILE B 1 334 ? -10.438 -42.875 -18.516 1 69.12 334 ILE B CA 1
ATOM 6160 C C . ILE B 1 334 ? -11.438 -42.031 -17.75 1 69.12 334 ILE B C 1
ATOM 6162 O O . ILE B 1 334 ? -11.375 -40.781 -17.797 1 69.12 334 ILE B O 1
ATOM 6166 N N . GLU B 1 335 ? -12.367 -42.656 -17.125 1 72 335 GLU B N 1
ATOM 6167 C CA . GLU B 1 335 ? -13.352 -41.938 -16.344 1 72 335 GLU B CA 1
ATOM 6168 C C . GLU B 1 335 ? -12.688 -41.125 -15.242 1 72 335 GLU B C 1
ATOM 6170 O O . GLU B 1 335 ? -13.07 -39.969 -14.992 1 72 335 GLU B O 1
ATOM 6175 N N . ASP B 1 336 ? -11.773 -41.75 -14.648 1 77.31 336 ASP B N 1
ATOM 6176 C CA . ASP B 1 336 ? -11.055 -41.062 -13.57 1 77.31 336 ASP B CA 1
ATOM 6177 C C . ASP B 1 336 ? -10.289 -39.844 -14.086 1 77.31 336 ASP B C 1
ATOM 6179 O O . ASP B 1 336 ? -10.164 -38.844 -13.383 1 77.31 336 ASP B O 1
ATOM 6183 N N . ARG B 1 337 ? -9.867 -40 -15.258 1 79 337 ARG B N 1
ATOM 6184 C CA . ARG B 1 337 ? -9.156 -38.875 -15.875 1 79 337 ARG B CA 1
ATOM 6185 C C . ARG B 1 337 ? -10.102 -37.719 -16.141 1 79 337 ARG B C 1
ATOM 6187 O O . ARG B 1 337 ? -9.727 -36.562 -15.969 1 79 337 ARG B O 1
ATOM 6194 N N . VAL B 1 338 ? -11.273 -38 -16.516 1 80 338 VAL B N 1
ATOM 6195 C CA . VAL B 1 338 ? -12.266 -36.969 -16.781 1 80 338 VAL B CA 1
ATOM 6196 C C . VAL B 1 338 ? -12.594 -36.25 -15.484 1 80 338 VAL B C 1
ATOM 6198 O O . VAL B 1 338 ? -12.719 -35 -15.484 1 80 338 VAL B O 1
ATOM 6201 N N . VAL B 1 339 ? -12.758 -36.969 -14.484 1 82.31 339 VAL B N 1
ATOM 6202 C CA . VAL B 1 339 ? -13.07 -36.375 -13.188 1 82.31 339 VAL B CA 1
ATOM 6203 C C . VAL B 1 339 ? -11.914 -35.5 -12.734 1 82.31 339 VAL B C 1
ATOM 6205 O O . VAL B 1 339 ? -12.133 -34.406 -12.211 1 82.31 339 VAL B O 1
ATOM 6208 N N . ALA B 1 340 ? -10.703 -35.938 -12.93 1 84.38 340 ALA B N 1
ATOM 6209 C CA . ALA B 1 340 ? -9.516 -35.188 -12.562 1 84.38 340 ALA B CA 1
ATOM 6210 C C . ALA B 1 340 ? -9.43 -33.875 -13.375 1 84.38 340 ALA B C 1
ATOM 6212 O O . ALA B 1 340 ? -9.086 -32.812 -12.836 1 84.38 340 ALA B O 1
ATOM 6213 N N . ASP B 1 341 ? -9.773 -33.969 -14.602 1 83.88 341 ASP B N 1
ATOM 6214 C CA . ASP B 1 341 ? -9.758 -32.781 -15.477 1 83.88 341 ASP B CA 1
ATOM 6215 C C . ASP B 1 341 ? -10.805 -31.766 -15.047 1 83.88 341 ASP B C 1
ATOM 6217 O O . ASP B 1 341 ? -10.562 -30.562 -15.094 1 83.88 341 ASP B O 1
ATOM 6221 N N . LYS B 1 342 ? -11.938 -32.281 -14.695 1 88.56 342 LYS B N 1
ATOM 6222 C CA . LYS B 1 342 ? -12.992 -31.375 -14.242 1 88.56 342 LYS B CA 1
ATOM 6223 C C . LYS B 1 342 ? -12.594 -30.672 -12.945 1 88.56 342 LYS B C 1
ATOM 6225 O O . LYS B 1 342 ? -12.891 -29.484 -12.766 1 88.56 342 LYS B O 1
ATOM 6230 N N . ALA B 1 343 ? -12.008 -31.406 -12.117 1 90.56 343 ALA B N 1
ATOM 6231 C CA . ALA B 1 343 ? -11.547 -30.828 -10.859 1 90.56 343 ALA B CA 1
ATOM 6232 C C . ALA B 1 343 ? -10.477 -29.766 -11.117 1 90.56 343 ALA B C 1
ATOM 6234 O O . ALA B 1 343 ? -10.492 -28.703 -10.492 1 90.56 343 ALA B O 1
ATOM 6235 N N . ALA B 1 344 ? -9.555 -30.109 -11.992 1 92.19 344 ALA B N 1
ATOM 6236 C CA . ALA B 1 344 ? -8.508 -29.156 -12.359 1 92.19 344 ALA B CA 1
ATOM 6237 C C . ALA B 1 344 ? -9.102 -27.891 -12.984 1 92.19 344 ALA B C 1
ATOM 6239 O O . ALA B 1 344 ? -8.672 -26.781 -12.68 1 92.19 344 ALA B O 1
ATOM 6240 N N . LEU B 1 345 ? -10.117 -28.094 -13.789 1 93.94 345 LEU B N 1
ATOM 6241 C CA . LEU B 1 345 ? -10.773 -26.969 -14.445 1 93.94 345 LEU B CA 1
ATOM 6242 C C . LEU B 1 345 ? -11.477 -26.078 -13.422 1 93.94 345 LEU B C 1
ATOM 6244 O O . LEU B 1 345 ? -11.438 -24.859 -13.539 1 93.94 345 LEU B O 1
ATOM 6248 N N . ASN B 1 346 ? -12.109 -26.688 -12.492 1 93.06 346 ASN B N 1
ATOM 6249 C CA . ASN B 1 346 ? -12.766 -25.922 -11.445 1 93.06 346 ASN B CA 1
ATOM 6250 C C . ASN B 1 346 ? -11.773 -25.078 -10.664 1 93.06 346 ASN B C 1
ATOM 6252 O O . ASN B 1 346 ? -12.055 -23.906 -10.352 1 93.06 346 ASN B O 1
ATOM 6256 N N . ASP B 1 347 ? -10.664 -25.625 -10.297 1 95.06 347 ASP B N 1
ATOM 6257 C CA . ASP B 1 347 ? -9.625 -24.875 -9.602 1 95.06 347 ASP B CA 1
ATOM 6258 C C . ASP B 1 347 ? -9.07 -23.766 -10.477 1 95.06 347 ASP B C 1
ATOM 6260 O O . ASP B 1 347 ? -8.758 -22.672 -9.984 1 95.06 347 ASP B O 1
ATOM 6264 N N . LEU B 1 348 ? -8.914 -24.062 -11.75 1 96.19 348 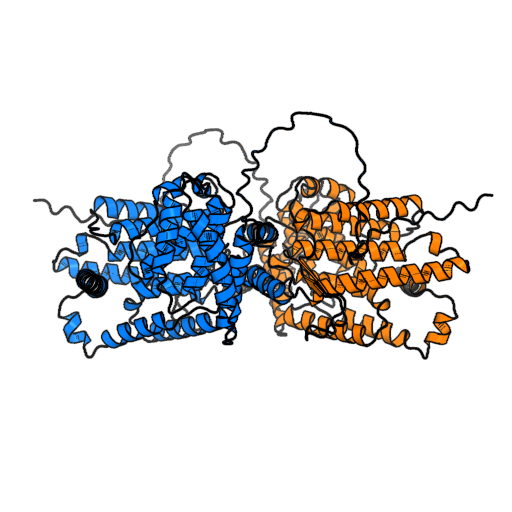LEU B N 1
ATOM 6265 C CA . LEU B 1 348 ? -8.438 -23.047 -12.688 1 96.19 348 LEU B CA 1
ATOM 6266 C C . LEU B 1 348 ? -9.406 -21.875 -12.75 1 96.19 348 LEU B C 1
ATOM 6268 O O . LEU B 1 348 ? -8.977 -20.719 -12.75 1 96.19 348 LEU B O 1
ATOM 6272 N N . ARG B 1 349 ? -10.695 -22.172 -12.781 1 95.19 349 ARG B N 1
ATOM 6273 C CA . ARG B 1 349 ? -11.719 -21.125 -12.812 1 95.19 349 ARG B CA 1
ATOM 6274 C C . ARG B 1 349 ? -11.617 -20.219 -11.586 1 95.19 349 ARG B C 1
ATOM 6276 O O . ARG B 1 349 ? -11.727 -19 -11.703 1 95.19 349 ARG B O 1
ATOM 6283 N N . ILE B 1 350 ? -11.359 -20.797 -10.477 1 94.5 350 ILE B N 1
ATOM 6284 C CA . ILE B 1 350 ? -11.234 -20.031 -9.242 1 94.5 350 ILE B CA 1
ATOM 6285 C C . ILE B 1 350 ? -9.984 -19.156 -9.305 1 94.5 350 ILE B C 1
ATOM 6287 O O . ILE B 1 350 ? -10.031 -17.969 -8.969 1 94.5 350 ILE B O 1
ATOM 6291 N N . ALA B 1 351 ? -8.859 -19.75 -9.742 1 96.44 351 ALA B N 1
ATOM 6292 C CA . ALA B 1 351 ? -7.605 -19.016 -9.836 1 96.44 351 ALA B CA 1
ATOM 6293 C C . ALA B 1 351 ? -7.746 -17.812 -10.773 1 96.44 351 ALA B C 1
ATOM 6295 O O . ALA B 1 351 ? -7.254 -16.719 -10.477 1 96.44 351 ALA B O 1
ATOM 6296 N N . ILE B 1 352 ? -8.445 -18.031 -11.898 1 96.56 352 ILE B N 1
ATOM 6297 C CA . ILE B 1 352 ? -8.656 -16.969 -12.867 1 96.56 352 ILE B CA 1
ATOM 6298 C C . ILE B 1 352 ? -9.625 -15.93 -12.297 1 96.56 352 ILE B C 1
ATOM 6300 O O . ILE B 1 352 ? -9.398 -14.727 -12.422 1 96.56 352 ILE B O 1
ATOM 6304 N N . GLY B 1 353 ? -10.711 -16.406 -11.656 1 94.38 353 GLY B N 1
ATOM 6305 C CA . GLY B 1 353 ? -11.672 -15.508 -11.031 1 94.38 353 GLY B CA 1
ATOM 6306 C C . GLY B 1 353 ? -11.039 -14.586 -10.008 1 94.38 353 GLY B C 1
ATOM 6307 O O . GLY B 1 353 ? -11.383 -13.406 -9.922 1 94.38 353 GLY B O 1
ATOM 6308 N N . LEU B 1 354 ? -10.094 -15.07 -9.219 1 94.5 354 LEU B N 1
ATOM 6309 C CA . LEU B 1 354 ? -9.359 -14.273 -8.242 1 94.5 354 LEU B CA 1
ATOM 6310 C C . LEU B 1 354 ? -8.602 -13.141 -8.93 1 94.5 354 LEU B C 1
ATOM 6312 O O . LEU B 1 354 ? -8.531 -12.031 -8.398 1 94.5 354 LEU B O 1
ATOM 6316 N N . GLY B 1 355 ? -8.055 -13.398 -10.094 1 94.19 355 GLY B N 1
ATOM 6317 C CA . GLY B 1 355 ? -7.332 -12.375 -10.836 1 94.19 355 GLY B CA 1
ATOM 6318 C C . GLY B 1 355 ? -8.242 -11.336 -11.461 1 94.19 355 GLY B C 1
ATOM 6319 O O . GLY B 1 355 ? -7.984 -10.133 -11.359 1 94.19 355 GLY B O 1
ATOM 6320 N N . ILE B 1 356 ? -9.352 -11.75 -12 1 92.81 356 ILE B N 1
ATOM 6321 C CA . ILE B 1 356 ? -10.273 -10.891 -12.742 1 92.81 356 ILE B CA 1
ATOM 6322 C C . ILE B 1 356 ? -11.008 -9.961 -11.781 1 92.81 356 ILE B C 1
ATOM 6324 O O . ILE B 1 356 ? -11.211 -8.781 -12.07 1 92.81 356 ILE B O 1
ATOM 6328 N N . HIS B 1 357 ? -11.359 -10.492 -10.617 1 88.38 357 HIS B N 1
ATOM 6329 C CA . HIS B 1 357 ? -12.266 -9.734 -9.758 1 88.38 357 HIS B CA 1
ATOM 6330 C C . HIS B 1 357 ? -11.508 -9.008 -8.656 1 88.38 357 HIS B C 1
ATOM 6332 O O . HIS B 1 357 ? -12.102 -8.234 -7.902 1 88.38 357 HIS B O 1
ATOM 6338 N N . ASN B 1 358 ? -10.281 -9.25 -8.461 1 88.12 358 ASN B N 1
ATOM 6339 C CA . ASN B 1 358 ? -9.422 -8.453 -7.598 1 88.12 358 ASN B CA 1
ATOM 6340 C C . ASN B 1 358 ? -8.422 -7.633 -8.406 1 88.12 358 ASN B C 1
ATOM 6342 O O . ASN B 1 358 ? -7.211 -7.832 -8.289 1 88.12 358 ASN B O 1
ATOM 6346 N N . ARG B 1 359 ? -8.883 -6.598 -9.047 1 82.69 359 ARG B N 1
ATOM 6347 C CA . ARG B 1 359 ? -8.133 -5.84 -10.047 1 82.69 359 ARG B CA 1
ATOM 6348 C C . ARG B 1 359 ? -7.023 -5.023 -9.398 1 82.69 359 ARG B C 1
ATOM 6350 O O . ARG B 1 359 ? -5.996 -4.754 -10.023 1 82.69 359 ARG B O 1
ATOM 6357 N N . SER B 1 360 ? -7.211 -4.711 -8.188 1 83 360 SER B N 1
ATOM 6358 C CA . SER B 1 360 ? -6.219 -3.889 -7.512 1 83 360 SER B CA 1
ATOM 6359 C C . SER B 1 360 ? -4.969 -4.695 -7.176 1 83 360 SER B C 1
ATOM 6361 O O . SER B 1 360 ? -3.91 -4.125 -6.898 1 83 360 SER B O 1
ATOM 6363 N N . VAL B 1 361 ? -5.125 -6.008 -7.238 1 90.81 361 VAL B N 1
ATOM 6364 C CA . VAL B 1 361 ? -3.994 -6.887 -6.949 1 90.81 361 VAL B CA 1
ATOM 6365 C C . VAL B 1 361 ? -3.291 -7.27 -8.25 1 90.81 361 VAL B C 1
ATOM 6367 O O . VAL B 1 361 ? -3.529 -8.344 -8.797 1 90.81 361 VAL B O 1
ATOM 6370 N N . VAL B 1 362 ? -2.387 -6.473 -8.664 1 90.69 362 VAL B N 1
ATOM 6371 C CA . VAL B 1 362 ? -1.698 -6.656 -9.938 1 90.69 362 VAL B CA 1
ATOM 6372 C C . VAL B 1 362 ? -0.969 -8 -9.945 1 90.69 362 VAL B C 1
ATOM 6374 O O . VAL B 1 362 ? -0.908 -8.68 -10.969 1 90.69 362 VAL B O 1
ATOM 6377 N N . GLY B 1 363 ? -0.43 -8.391 -8.797 1 91.81 363 GLY B N 1
ATOM 6378 C CA . GLY B 1 363 ? 0.266 -9.664 -8.68 1 91.81 363 GLY B CA 1
ATOM 6379 C C . GLY B 1 363 ? -0.596 -10.852 -9.055 1 91.81 363 GLY B C 1
ATOM 6380 O O . GLY B 1 363 ? -0.095 -11.844 -9.594 1 91.81 363 GLY B O 1
ATOM 6381 N N . ALA B 1 364 ? -1.868 -10.719 -8.781 1 94.38 364 ALA B N 1
ATOM 6382 C CA . ALA B 1 364 ? -2.793 -11.789 -9.141 1 94.38 364 ALA B CA 1
ATOM 6383 C C . ALA B 1 364 ? -2.91 -11.93 -10.656 1 94.38 364 ALA B C 1
ATOM 6385 O O . ALA B 1 364 ? -3.109 -13.031 -11.172 1 94.38 364 ALA B O 1
ATOM 6386 N N . GLY B 1 365 ? -2.859 -10.82 -11.312 1 94.19 365 GLY B N 1
ATOM 6387 C CA . GLY B 1 365 ? -2.871 -10.852 -12.766 1 94.19 365 GLY B CA 1
ATOM 6388 C C . GLY B 1 365 ? -1.676 -11.578 -13.359 1 94.19 365 GLY B C 1
ATOM 6389 O O . GLY B 1 365 ? -1.814 -12.328 -14.328 1 94.19 365 GLY B O 1
ATOM 6390 N N . PHE B 1 366 ? -0.527 -11.375 -12.758 1 92.94 366 PHE B N 1
ATOM 6391 C CA . PHE B 1 366 ? 0.672 -12.078 -13.203 1 92.94 366 PHE B CA 1
ATOM 6392 C C . PHE B 1 366 ? 0.507 -13.586 -13.039 1 92.94 366 PHE B C 1
ATOM 6394 O O . PHE B 1 366 ? 0.879 -14.352 -13.93 1 92.94 366 PHE B O 1
ATOM 6401 N N . THR B 1 367 ? -0.024 -13.938 -11.906 1 94.19 367 THR B N 1
ATOM 6402 C CA . THR B 1 367 ? -0.202 -15.359 -11.633 1 94.19 367 THR B CA 1
ATOM 6403 C C . THR B 1 367 ? -1.146 -15.984 -12.656 1 94.19 367 THR B C 1
ATOM 6405 O O . THR B 1 367 ? -0.89 -17.094 -13.148 1 94.19 367 THR B O 1
ATOM 6408 N N . VAL B 1 368 ? -2.229 -15.266 -12.977 1 96.06 368 VAL B N 1
ATOM 6409 C CA . VAL B 1 368 ? -3.162 -15.766 -13.977 1 96.06 368 VAL B CA 1
ATOM 6410 C C . VAL B 1 368 ? -2.445 -15.93 -15.312 1 96.06 368 VAL B C 1
ATOM 6412 O O . VAL B 1 368 ? -2.604 -16.953 -15.992 1 96.06 368 VAL B O 1
ATOM 6415 N N . HIS B 1 369 ? -1.688 -14.938 -15.656 1 94.06 369 HIS B N 1
ATOM 6416 C CA . HIS B 1 369 ? -0.913 -14.977 -16.891 1 94.06 369 HIS B CA 1
ATOM 6417 C C . HIS B 1 369 ? -0.037 -16.219 -16.953 1 94.06 369 HIS B C 1
ATOM 6419 O O . HIS B 1 369 ? -0.014 -16.922 -17.969 1 94.06 369 HIS B O 1
ATOM 6425 N N . HIS B 1 370 ? 0.599 -16.562 -15.914 1 92.06 370 HIS B N 1
ATOM 6426 C CA . HIS B 1 370 ? 1.531 -17.672 -15.883 1 92.06 370 HIS B CA 1
ATOM 6427 C C . HIS B 1 370 ? 0.79 -19.016 -15.852 1 92.06 370 HIS B C 1
ATOM 6429 O O . HIS B 1 370 ? 1.209 -19.969 -16.5 1 92.06 370 HIS B O 1
ATOM 6435 N N . ILE B 1 371 ? -0.296 -19.031 -15.047 1 94.12 371 ILE B N 1
ATOM 6436 C CA . ILE B 1 371 ? -1.087 -20.25 -14.961 1 94.12 371 ILE B CA 1
ATOM 6437 C C . ILE B 1 371 ? -1.642 -20.609 -16.344 1 94.12 371 ILE B C 1
ATOM 6439 O O . ILE B 1 371 ? -1.677 -21.781 -16.719 1 94.12 371 ILE B O 1
ATOM 6443 N N . LEU B 1 372 ? -1.992 -19.594 -17.109 1 94.88 372 LEU B N 1
ATOM 6444 C CA . LEU B 1 372 ? -2.637 -19.812 -18.406 1 94.88 372 LEU B CA 1
ATOM 6445 C C . LEU B 1 372 ? -1.639 -20.328 -19.422 1 94.88 372 LEU B C 1
ATOM 6447 O O . LEU B 1 372 ? -2.027 -20.984 -20.406 1 94.88 372 LEU B O 1
ATOM 6451 N N . PHE B 1 373 ? -0.409 -20.109 -19.234 1 89.56 373 PHE B N 1
ATOM 6452 C CA . PHE B 1 373 ? 0.606 -20.656 -20.141 1 89.56 373 PHE B CA 1
ATOM 6453 C C . PHE B 1 373 ? 0.609 -22.172 -20.094 1 89.56 373 PHE B C 1
ATOM 6455 O O . PHE B 1 373 ? 0.86 -22.828 -21.109 1 89.56 373 PHE B O 1
ATOM 6462 N N . THR B 1 374 ? 0.316 -22.672 -18.906 1 87.81 374 THR B N 1
ATOM 6463 C CA . THR B 1 374 ? 0.406 -24.109 -18.734 1 87.81 374 THR B CA 1
ATOM 6464 C C . THR B 1 374 ? -0.98 -24.75 -18.75 1 87.81 374 THR B C 1
ATOM 6466 O O . THR B 1 374 ? -1.16 -25.844 -19.312 1 87.81 374 THR B O 1
ATOM 6469 N N . CYS B 1 375 ? -1.974 -24.016 -18.219 1 91.31 375 CYS B N 1
ATOM 6470 C CA . CYS B 1 375 ? -3.266 -24.656 -18 1 91.31 375 CYS B CA 1
ATOM 6471 C C . CYS B 1 375 ? -4.34 -24.031 -18.891 1 91.31 375 CYS B C 1
ATOM 6473 O O . CYS B 1 375 ? -5.516 -24.375 -18.781 1 91.31 375 CYS B O 1
ATOM 6475 N N . GLY B 1 376 ? -3.998 -23.188 -19.781 1 92.19 376 GLY B N 1
ATOM 6476 C CA . GLY B 1 376 ? -4.977 -22.547 -20.641 1 92.19 376 GLY B CA 1
ATOM 6477 C C . GLY B 1 376 ? -5.742 -23.516 -21.5 1 92.19 376 GLY B C 1
ATOM 6478 O O . GLY B 1 376 ? -6.879 -23.25 -21.906 1 92.19 376 GLY B O 1
ATOM 6479 N N . CYS B 1 377 ? -5.16 -24.656 -21.75 1 89.5 377 CYS B N 1
ATOM 6480 C CA . CYS B 1 377 ? -5.758 -25.672 -22.609 1 89.5 377 CYS B CA 1
ATOM 6481 C C . CYS B 1 377 ? -6.977 -26.297 -21.953 1 89.5 377 CYS B C 1
ATOM 6483 O O . CYS B 1 377 ? -7.812 -26.906 -22.625 1 89.5 377 CYS B O 1
ATOM 6485 N N . LEU B 1 378 ? -7.09 -26.125 -20.672 1 90.62 378 LEU B N 1
ATOM 6486 C CA . LEU B 1 378 ? -8.211 -26.703 -19.953 1 90.62 378 LEU B CA 1
ATOM 6487 C C . LEU B 1 378 ? -9.5 -25.938 -20.219 1 90.62 378 LEU B C 1
ATOM 6489 O O . LEU B 1 378 ? -10.594 -26.438 -19.969 1 90.62 378 LEU B O 1
ATOM 6493 N N . LEU B 1 379 ? -9.328 -24.688 -20.688 1 93.56 379 LEU B N 1
ATOM 6494 C CA . LEU B 1 379 ? -10.5 -23.859 -20.969 1 93.56 379 LEU B CA 1
ATOM 6495 C C . LEU B 1 379 ? -11.086 -24.188 -22.344 1 93.56 379 LEU B C 1
ATOM 6497 O O . LEU B 1 379 ? -10.445 -23.938 -23.359 1 93.56 379 LEU B O 1
ATOM 6501 N N . THR B 1 380 ? -12.289 -24.703 -22.328 1 90.94 380 THR B N 1
ATOM 6502 C CA . THR B 1 380 ? -12.898 -25.094 -23.594 1 90.94 380 THR B CA 1
ATOM 6503 C C . THR B 1 380 ? -14.117 -24.234 -23.891 1 90.94 380 THR B C 1
ATOM 6505 O O . THR B 1 380 ? -14.547 -24.156 -25.047 1 90.94 380 THR B O 1
ATOM 6508 N N . ASP B 1 381 ? -14.688 -23.625 -22.953 1 92.94 381 ASP B N 1
ATOM 6509 C CA . ASP B 1 381 ? -15.852 -22.766 -23.141 1 92.94 381 ASP B CA 1
ATOM 6510 C C . ASP B 1 381 ? -15.469 -21.469 -23.828 1 92.94 381 ASP B C 1
ATOM 6512 O O . ASP B 1 381 ? -14.656 -20.703 -23.312 1 92.94 381 ASP B O 1
ATOM 6516 N N . PRO B 1 382 ? -16.094 -21.203 -24.984 1 93.56 382 PRO B N 1
ATOM 6517 C CA . PRO B 1 382 ? -15.734 -20 -25.75 1 93.56 382 PRO B CA 1
ATOM 6518 C C . PRO B 1 382 ? -15.977 -18.719 -24.969 1 93.56 382 PRO B C 1
ATOM 6520 O O . PRO B 1 382 ? -15.25 -17.734 -25.141 1 93.56 382 PRO B O 1
ATOM 6523 N N . VAL B 1 383 ? -16.953 -18.703 -24.156 1 93.75 383 VAL B N 1
ATOM 6524 C CA . VAL B 1 383 ? -17.219 -17.516 -23.359 1 93.75 383 VAL B CA 1
ATOM 6525 C C . VAL B 1 383 ? -16.094 -17.297 -22.359 1 93.75 383 VAL B C 1
ATOM 6527 O O . VAL B 1 383 ? -15.648 -16.156 -22.172 1 93.75 383 VAL B O 1
ATOM 6530 N N . GLU B 1 384 ? -15.68 -18.375 -21.75 1 94.94 384 GLU B N 1
ATOM 6531 C CA . GLU B 1 384 ? -14.547 -18.297 -20.828 1 94.94 384 GLU B CA 1
ATOM 6532 C C . GLU B 1 384 ? -13.281 -17.859 -21.547 1 94.94 384 GLU B C 1
ATOM 6534 O O . GLU B 1 384 ? -12.523 -17.016 -21.047 1 94.94 384 GLU B O 1
ATOM 6539 N N . GLN B 1 385 ? -13.07 -18.453 -22.734 1 95.81 385 GLN B N 1
ATOM 6540 C CA . GLN B 1 385 ? -11.891 -18.125 -23.531 1 95.81 385 GLN B CA 1
ATOM 6541 C C . GLN B 1 385 ? -11.859 -16.641 -23.906 1 95.81 385 GLN B C 1
ATOM 6543 O O . GLN B 1 385 ? -10.828 -15.984 -23.75 1 95.81 385 GLN B O 1
ATOM 6548 N N . GLN B 1 386 ? -12.984 -16.156 -24.281 1 95.38 386 GLN B N 1
ATOM 6549 C CA . GLN B 1 386 ? -13.055 -14.75 -24.672 1 95.38 386 GLN B CA 1
ATOM 6550 C C . GLN B 1 386 ? -12.812 -13.828 -23.484 1 95.38 386 GLN B C 1
ATOM 6552 O O . GLN B 1 386 ? -12.133 -12.805 -23.609 1 95.38 386 GLN B O 1
ATOM 6557 N N . GLU B 1 387 ? -13.375 -14.117 -22.328 1 95.81 387 GLU B N 1
ATOM 6558 C CA . GLU B 1 387 ? -13.172 -13.289 -21.141 1 95.81 387 GLU B CA 1
ATOM 6559 C C . GLU B 1 387 ? -11.711 -13.289 -20.703 1 95.81 387 GLU B C 1
ATOM 6561 O O . GLU B 1 387 ? -11.195 -12.266 -20.25 1 95.81 387 GLU B O 1
ATOM 6566 N N . VAL B 1 388 ? -11.086 -14.43 -20.859 1 96.69 388 VAL B N 1
ATOM 6567 C CA . VAL B 1 388 ? -9.672 -14.523 -20.531 1 96.69 388 VAL B CA 1
ATOM 6568 C C . VAL B 1 388 ? -8.859 -13.641 -21.484 1 96.69 388 VAL B C 1
ATOM 6570 O O . VAL B 1 388 ? -7.957 -12.922 -21.047 1 96.69 388 VAL B O 1
ATOM 6573 N N . LEU B 1 389 ? -9.203 -13.68 -22.781 1 96.38 389 LEU B N 1
ATOM 6574 C CA . LEU B 1 389 ? -8.484 -12.867 -23.766 1 96.38 389 LEU B CA 1
ATOM 6575 C C . LEU B 1 389 ? -8.695 -11.383 -23.484 1 96.38 389 LEU B C 1
ATOM 6577 O O . LEU B 1 389 ? -7.75 -10.594 -23.578 1 96.38 389 LEU B O 1
ATOM 6581 N N . ASP B 1 390 ? -9.859 -11 -23.109 1 95.81 390 ASP B N 1
ATOM 6582 C CA . ASP B 1 390 ? -10.141 -9.617 -22.75 1 95.81 390 ASP B CA 1
ATOM 6583 C C . ASP B 1 390 ? -9.344 -9.195 -21.516 1 95.81 390 ASP B C 1
ATOM 6585 O O . ASP B 1 390 ? -8.82 -8.078 -21.469 1 95.81 390 ASP B O 1
ATOM 6589 N N . PHE B 1 391 ? -9.312 -10.078 -20.609 1 95.5 391 PHE B N 1
ATOM 6590 C CA . PHE B 1 391 ? -8.57 -9.805 -19.391 1 95.5 391 PHE B CA 1
ATOM 6591 C C . PHE B 1 391 ? -7.09 -9.602 -19.688 1 95.5 391 PHE B C 1
ATOM 6593 O O . PHE B 1 391 ? -6.477 -8.656 -19.203 1 95.5 391 PHE B O 1
ATOM 6600 N N . ILE B 1 392 ? -6.535 -10.508 -20.469 1 95.31 392 ILE B N 1
ATOM 6601 C CA . ILE B 1 392 ? -5.109 -10.477 -20.781 1 95.31 392 ILE B CA 1
ATOM 6602 C C . ILE B 1 392 ? -4.781 -9.195 -21.547 1 95.31 392 ILE B C 1
ATOM 6604 O O . ILE B 1 392 ? -3.758 -8.555 -21.281 1 95.31 392 ILE B O 1
ATOM 6608 N N . ASP B 1 393 ? -5.621 -8.758 -22.391 1 94.88 393 ASP B N 1
ATOM 6609 C CA . ASP B 1 393 ? -5.418 -7.531 -23.156 1 94.88 393 ASP B CA 1
ATOM 6610 C C . ASP B 1 393 ? -5.426 -6.309 -22.234 1 94.88 393 ASP B C 1
ATOM 6612 O O . ASP B 1 393 ? -4.555 -5.441 -22.344 1 94.88 393 ASP B O 1
ATOM 6616 N N . HIS B 1 394 ? -6.375 -6.348 -21.391 1 93.38 394 HIS B N 1
ATOM 6617 C CA . HIS B 1 394 ? -6.461 -5.238 -20.453 1 93.38 394 HIS B CA 1
ATOM 6618 C C . HIS B 1 394 ? -5.262 -5.223 -19.5 1 93.38 394 HIS B C 1
ATOM 6620 O O . HIS B 1 394 ? -4.695 -4.164 -19.234 1 93.38 394 HIS B O 1
ATOM 6626 N N . PHE B 1 395 ? -4.918 -6.359 -19.094 1 92.31 395 PHE B N 1
ATOM 6627 C CA . PHE B 1 395 ? -3.787 -6.512 -18.172 1 92.31 395 PHE B CA 1
ATOM 6628 C C . PHE B 1 395 ? -2.502 -6.008 -18.828 1 92.31 395 PHE B C 1
ATOM 6630 O O . PHE B 1 395 ? -1.755 -5.242 -18.219 1 92.31 395 PHE B O 1
ATOM 6637 N N . GLY B 1 396 ? -2.24 -6.402 -20.047 1 90.69 396 GLY B N 1
ATOM 6638 C CA . GLY B 1 396 ? -1.051 -5.969 -20.766 1 90.69 396 GLY B CA 1
ATOM 6639 C C . GLY B 1 396 ? -0.987 -4.465 -20.953 1 90.69 396 GLY B C 1
ATOM 6640 O O . GLY B 1 396 ? 0.053 -3.848 -20.719 1 90.69 396 GLY B O 1
ATOM 6641 N N . ASN B 1 397 ? -2.066 -3.895 -21.203 1 89.06 397 ASN B N 1
ATOM 6642 C CA . ASN B 1 397 ? -2.127 -2.469 -21.516 1 89.06 397 ASN B CA 1
ATOM 6643 C C . ASN B 1 397 ? -2.033 -1.619 -20.25 1 89.06 397 ASN B C 1
ATOM 6645 O O . ASN B 1 397 ? -1.394 -0.567 -20.25 1 89.06 397 ASN B O 1
ATOM 6649 N N . SER B 1 398 ? -2.639 -2.121 -19.234 1 89.12 398 SER B N 1
ATOM 6650 C CA . SER B 1 398 ? -2.723 -1.312 -18.031 1 89.12 398 SER B CA 1
ATOM 6651 C C . SER B 1 398 ? -1.495 -1.51 -17.141 1 89.12 398 SER B C 1
ATOM 6653 O O . SER B 1 398 ? -1.056 -0.579 -16.469 1 89.12 398 SER B O 1
ATOM 6655 N N . VAL B 1 399 ? -0.926 -2.67 -17.141 1 90.12 399 VAL B N 1
ATOM 6656 C CA . VAL B 1 399 ? 0.152 -3.004 -16.219 1 90.12 399 VAL B CA 1
ATOM 6657 C C . VAL B 1 399 ? 1.495 -2.928 -16.938 1 90.12 399 VAL B C 1
ATOM 6659 O O . VAL B 1 399 ? 2.545 -2.826 -16.297 1 90.12 399 VAL B O 1
ATOM 6662 N N . GLY B 1 400 ? 1.519 -2.875 -18.25 1 88.75 400 GLY B N 1
ATOM 6663 C CA . GLY B 1 400 ? 2.762 -2.852 -19 1 88.75 400 GLY B CA 1
ATOM 6664 C C . GLY B 1 400 ? 3.484 -4.184 -19.016 1 88.75 400 GLY B C 1
ATOM 6665 O O . GLY B 1 400 ? 4.672 -4.254 -18.688 1 88.75 400 GLY B O 1
ATOM 6666 N N . TRP B 1 401 ? 2.885 -5.211 -19.344 1 90.12 401 TRP B N 1
ATOM 6667 C CA . TRP B 1 401 ? 3.416 -6.566 -19.391 1 90.12 401 TRP B CA 1
ATOM 6668 C C . TRP B 1 401 ? 3.238 -7.168 -20.781 1 90.12 401 TRP B C 1
ATOM 6670 O O . TRP B 1 401 ? 2.229 -6.922 -21.453 1 90.12 401 TRP B O 1
ATOM 6680 N N . PRO B 1 402 ? 4.262 -7.871 -21.234 1 89.12 402 PRO B N 1
ATOM 6681 C CA . PRO B 1 402 ? 4.113 -8.508 -22.547 1 89.12 402 PRO B CA 1
ATOM 6682 C C . PRO B 1 402 ? 3.113 -9.664 -22.531 1 89.12 402 PRO B C 1
ATOM 6684 O O . PRO B 1 402 ? 3.277 -10.617 -21.781 1 89.12 402 PRO B O 1
ATOM 6687 N N . ILE B 1 403 ? 2.113 -9.609 -23.391 1 91.25 403 ILE B N 1
ATOM 6688 C CA . ILE B 1 403 ? 1.056 -10.609 -23.344 1 91.25 403 ILE B CA 1
ATOM 6689 C C . ILE B 1 403 ? 0.961 -11.32 -24.688 1 91.25 403 ILE B C 1
ATOM 6691 O O . ILE B 1 403 ? 0.176 -12.258 -24.859 1 91.25 403 ILE B O 1
ATOM 6695 N N . HIS B 1 404 ? 1.756 -11 -25.672 1 90.06 404 HIS B N 1
ATOM 6696 C CA . HIS B 1 404 ? 1.595 -11.5 -27.031 1 90.06 404 HIS B CA 1
ATOM 6697 C C . HIS B 1 404 ? 1.914 -12.992 -27.109 1 90.06 404 HIS B C 1
ATOM 6699 O O . HIS B 1 404 ? 1.207 -13.75 -27.781 1 90.06 404 HIS B O 1
ATOM 6705 N N . ARG B 1 405 ? 2.943 -13.391 -26.484 1 89.06 405 ARG B N 1
ATOM 6706 C CA . ARG B 1 405 ? 3.322 -14.805 -26.5 1 89.06 405 ARG B CA 1
ATOM 6707 C C . ARG B 1 405 ? 2.211 -15.672 -25.922 1 89.06 405 ARG B C 1
ATOM 6709 O O . ARG B 1 405 ? 1.916 -16.75 -26.453 1 89.06 405 ARG B O 1
ATOM 6716 N N . LEU B 1 406 ? 1.646 -15.195 -24.859 1 92.5 406 LEU B N 1
ATOM 6717 C CA . LEU B 1 406 ? 0.564 -15.953 -24.234 1 92.5 406 LEU B CA 1
ATOM 6718 C C . LEU B 1 406 ? -0.662 -15.992 -25.141 1 92.5 406 LEU B C 1
ATOM 6720 O O . LEU B 1 406 ? -1.271 -17.047 -25.312 1 92.5 406 LEU B O 1
ATOM 6724 N N . LYS B 1 407 ? -1.021 -14.883 -25.672 1 94 407 LYS B N 1
ATOM 6725 C CA . LYS B 1 407 ? -2.184 -14.828 -26.562 1 94 407 LYS B CA 1
ATOM 6726 C C . LYS B 1 407 ? -2.018 -15.766 -27.75 1 94 407 LYS B C 1
ATOM 6728 O O . LYS B 1 407 ? -2.953 -16.469 -28.125 1 94 407 LYS B O 1
ATOM 6733 N N . ASP B 1 408 ? -0.859 -15.75 -28.281 1 92.19 408 ASP B N 1
ATOM 6734 C CA . ASP B 1 408 ? -0.566 -16.625 -29.406 1 92.19 408 ASP B CA 1
ATOM 6735 C C . ASP B 1 408 ? -0.697 -18.094 -29 1 92.19 408 ASP B C 1
ATOM 6737 O O . ASP B 1 408 ? -1.271 -18.906 -29.75 1 92.19 408 ASP B O 1
ATOM 6741 N N . LYS B 1 409 ? -0.181 -18.391 -27.938 1 91 409 LYS B N 1
ATOM 6742 C CA . LYS B 1 409 ? -0.237 -19.766 -27.453 1 91 409 LYS B CA 1
ATOM 6743 C C . LYS B 1 409 ? -1.678 -20.203 -27.203 1 91 409 LYS B C 1
ATOM 6745 O O . LYS B 1 409 ? -2.074 -21.297 -27.578 1 91 409 LYS B O 1
ATOM 6750 N N . LEU B 1 410 ? -2.436 -19.344 -26.547 1 94.12 410 LEU B N 1
ATOM 6751 C CA . LEU B 1 410 ? -3.826 -19.672 -26.234 1 94.12 410 LEU B CA 1
ATOM 6752 C C . LEU B 1 410 ? -4.637 -19.844 -27.516 1 94.12 410 LEU B C 1
ATOM 6754 O O . LEU B 1 410 ? -5.398 -20.797 -27.656 1 94.12 410 LEU B O 1
ATOM 6758 N N . ASN B 1 411 ? -4.402 -18.984 -28.438 1 92.88 411 ASN B N 1
ATOM 6759 C CA . ASN B 1 411 ? -5.121 -19.062 -29.703 1 92.88 411 ASN B CA 1
ATOM 6760 C C . ASN B 1 411 ? -4.762 -20.344 -30.469 1 92.88 411 ASN B C 1
ATOM 6762 O O . ASN B 1 411 ? -5.637 -20.984 -31.047 1 92.88 411 ASN B O 1
ATOM 6766 N N . THR B 1 412 ? -3.555 -20.656 -30.469 1 90.44 412 THR B N 1
ATOM 6767 C CA . THR B 1 412 ? -3.105 -21.891 -31.125 1 90.44 412 THR B CA 1
ATOM 6768 C C . THR B 1 412 ? -3.705 -23.109 -30.453 1 90.44 412 THR B C 1
ATOM 6770 O O . THR B 1 412 ? -4.188 -24.031 -31.125 1 90.44 412 THR B O 1
ATOM 6773 N N . THR B 1 413 ? -3.768 -23.078 -29.172 1 89.94 413 THR B N 1
ATOM 6774 C CA . THR B 1 413 ? -4.27 -24.203 -28.391 1 89.94 413 THR B CA 1
ATOM 6775 C C . THR B 1 413 ? -5.781 -24.344 -28.562 1 89.94 413 THR B C 1
ATOM 6777 O O . THR B 1 413 ? -6.297 -25.453 -28.672 1 89.94 413 THR B O 1
ATOM 6780 N N . TRP B 1 414 ? -6.48 -23.266 -28.594 1 90.31 414 TRP B N 1
ATOM 6781 C CA . TRP B 1 414 ? -7.941 -23.281 -28.625 1 90.31 414 TRP B CA 1
ATOM 6782 C C . TRP B 1 414 ? -8.453 -23.547 -30.031 1 90.31 414 TRP B C 1
ATOM 6784 O O . TRP B 1 414 ? -9.562 -24.047 -30.219 1 90.31 414 TRP B O 1
ATOM 6794 N N . THR B 1 415 ? -7.77 -23.141 -31.031 1 84.38 415 THR B N 1
ATOM 6795 C CA . THR B 1 415 ? -8.148 -23.453 -32.406 1 84.38 415 THR B CA 1
ATOM 6796 C C . THR B 1 415 ? -7.941 -24.938 -32.688 1 84.38 415 THR B C 1
ATOM 6798 O O . THR B 1 415 ? -8.68 -25.531 -33.5 1 84.38 415 THR B O 1
ATOM 6801 N N . ARG B 1 416 ? -6.965 -25.5 -32.125 1 69.94 416 ARG B N 1
ATOM 6802 C CA . ARG B 1 416 ? -6.684 -26.906 -32.312 1 69.94 416 ARG B CA 1
ATOM 6803 C C . ARG B 1 416 ? -7.754 -27.781 -31.656 1 69.94 416 ARG B C 1
ATOM 6805 O O . ARG B 1 416 ? -8.094 -28.844 -32.156 1 69.94 416 ARG B O 1
ATOM 6812 N N . VAL B 1 417 ? -8.336 -27.391 -30.609 1 58.31 417 VAL B N 1
ATOM 6813 C CA . VAL B 1 417 ? -9.281 -28.188 -29.828 1 58.31 417 VAL B CA 1
ATOM 6814 C C . VAL B 1 417 ? -10.695 -28 -30.391 1 58.31 417 VAL B C 1
ATOM 6816 O O . VAL B 1 417 ? -11.625 -28.703 -29.984 1 58.31 417 VAL B O 1
ATOM 6819 N N . SER B 1 418 ? -11 -27.094 -31.25 1 50.78 418 SER B N 1
ATOM 6820 C CA . SER B 1 418 ? -12.328 -26.969 -31.844 1 50.78 418 SER B CA 1
ATOM 6821 C C . SER B 1 418 ? -12.734 -28.234 -32.562 1 50.78 418 SER B C 1
ATOM 6823 O O . SER B 1 418 ? -11.883 -28.969 -33.094 1 50.78 418 SER B O 1
ATOM 6825 N N . PRO B 1 419 ? -14.031 -28.656 -32.438 1 43.94 419 PRO B N 1
ATOM 6826 C CA . PRO B 1 419 ? -14.625 -29.938 -32.844 1 43.94 419 PRO B CA 1
ATOM 6827 C C . PRO B 1 419 ? -14.211 -30.359 -34.25 1 43.94 419 PRO B C 1
ATOM 6829 O O . PRO B 1 419 ? -14.562 -31.453 -34.719 1 43.94 419 PRO B O 1
ATOM 6832 N N . GLY B 1 420 ? -13.898 -29.672 -35.156 1 36.34 420 GLY B N 1
ATOM 6833 C CA . GLY B 1 420 ? -13.672 -30.422 -36.375 1 36.34 420 GLY B CA 1
ATOM 6834 C C . GLY B 1 420 ? -12.586 -31.469 -36.25 1 36.34 420 GLY B C 1
ATOM 6835 O O . GLY B 1 420 ? -12.68 -32.562 -36.812 1 36.34 420 GLY B O 1
ATOM 6836 N N . ILE B 1 421 ? -11.469 -31.094 -35.688 1 36.41 421 ILE B N 1
ATOM 6837 C CA . ILE B 1 421 ? -10.375 -32.031 -35.469 1 36.41 421 ILE B CA 1
ATOM 6838 C C . ILE B 1 421 ? -10.523 -32.719 -34.094 1 36.41 421 ILE B C 1
ATOM 6840 O O . ILE B 1 421 ? -9.727 -33.562 -33.75 1 36.41 421 ILE B O 1
ATOM 6844 N N . ALA B 1 422 ? -11.359 -32.344 -33.312 1 38.06 422 ALA B N 1
ATOM 6845 C CA . ALA B 1 422 ? -11.648 -32.938 -32 1 38.06 422 ALA B CA 1
ATOM 6846 C C . ALA B 1 422 ? -12.102 -34.375 -32.125 1 38.06 422 ALA B C 1
ATOM 6848 O O . ALA B 1 422 ? -12.102 -35.125 -31.156 1 38.06 422 ALA B O 1
ATOM 6849 N N . HIS B 1 423 ? -12.742 -34.75 -33.125 1 33.34 423 HIS B N 1
ATOM 6850 C CA . HIS B 1 423 ? -13.078 -36.156 -33.344 1 33.34 423 HIS B CA 1
ATOM 6851 C C . HIS B 1 423 ? -11.828 -37.031 -33.312 1 33.34 423 HIS B C 1
ATOM 6853 O O . HIS B 1 423 ? -11.883 -38.156 -32.875 1 33.34 423 HIS B O 1
ATOM 6859 N N . ALA B 1 424 ? -10.742 -36.562 -33.969 1 32.28 424 ALA B N 1
ATOM 6860 C CA . ALA B 1 424 ? -9.594 -37.469 -34.062 1 32.28 424 ALA B CA 1
ATOM 6861 C C . ALA B 1 424 ? -8.82 -37.531 -32.75 1 32.28 424 ALA B C 1
ATOM 6863 O O . ALA B 1 424 ? -8.344 -38.594 -32.344 1 32.28 424 ALA B O 1
ATOM 6864 N N . THR B 1 425 ? -8.641 -36.375 -32.094 1 33.78 425 THR B N 1
ATOM 6865 C CA . THR B 1 425 ? -7.836 -36.406 -30.875 1 33.78 425 THR B CA 1
ATOM 6866 C C . THR B 1 425 ? -8.656 -36.906 -29.688 1 33.78 425 THR B C 1
ATOM 6868 O O . THR B 1 425 ? -8.094 -37.406 -28.703 1 33.78 425 THR B O 1
ATOM 6871 N N . ALA B 1 426 ? -9.922 -36.719 -29.516 1 34.81 426 ALA B N 1
ATOM 6872 C CA . ALA B 1 426 ? -10.781 -37.375 -28.531 1 34.81 426 ALA B CA 1
ATOM 6873 C C . ALA B 1 426 ? -10.766 -38.906 -28.719 1 34.81 426 ALA B C 1
ATOM 6875 O O . ALA B 1 426 ? -10.844 -39.656 -27.734 1 34.81 426 ALA B O 1
ATOM 6876 N N . LEU B 1 427 ? -10.984 -39.375 -29.938 1 31.92 427 LEU B N 1
ATOM 6877 C CA . LEU B 1 427 ? -10.906 -40.812 -30.156 1 31.92 427 LEU B CA 1
ATOM 6878 C C . LEU B 1 427 ? -9.508 -41.344 -29.859 1 31.92 427 LEU B C 1
ATOM 6880 O O . LEU B 1 427 ? -9.328 -42.531 -29.562 1 31.92 427 LEU B O 1
ATOM 6884 N N . ALA B 1 428 ? -8.453 -40.594 -30.328 1 33.88 428 ALA B N 1
ATOM 6885 C CA . ALA B 1 428 ? -7.145 -41.219 -30.141 1 33.88 428 ALA B CA 1
ATOM 6886 C C . ALA B 1 428 ? -6.684 -41.094 -28.688 1 33.88 428 ALA B C 1
ATOM 6888 O O . ALA B 1 428 ? -5.551 -41.438 -28.359 1 33.88 428 ALA B O 1
ATOM 6889 N N . GLY B 1 429 ? -7.547 -41.188 -27.547 1 32.72 429 GLY B N 1
ATOM 6890 C CA . GLY B 1 429 ? -7.223 -41.312 -26.125 1 32.72 429 GLY B CA 1
ATOM 6891 C C . GLY B 1 429 ? -6.27 -40.219 -25.641 1 32.72 429 GLY B C 1
ATOM 6892 O O . GLY B 1 429 ? -5.605 -40.406 -24.609 1 32.72 429 GLY B O 1
ATOM 6893 N N . GLU B 1 430 ? -5.883 -39.312 -26.438 1 36.88 430 GLU B N 1
ATOM 6894 C CA . GLU B 1 430 ? -4.828 -38.406 -25.953 1 36.88 430 GLU B CA 1
ATOM 6895 C C . GLU B 1 430 ? -5.375 -37.406 -24.953 1 36.88 430 GLU B C 1
ATOM 6897 O O . GLU B 1 430 ? -6.238 -36.594 -25.297 1 36.88 430 GLU B O 1
ATOM 6902 N N . SER B 1 431 ? -5.641 -37.781 -23.703 1 38.12 431 SER B N 1
ATOM 6903 C CA . SER B 1 431 ? -5.965 -36.938 -22.562 1 38.12 431 SER B CA 1
ATOM 6904 C C . SER B 1 431 ? -5.301 -35.594 -22.672 1 38.12 431 SER B C 1
ATOM 6906 O O . SER B 1 431 ? -4.297 -35.438 -23.375 1 38.12 431 SER B O 1
ATOM 6908 N N . ILE B 1 432 ? -6.105 -34.531 -22.469 1 41.78 432 ILE B N 1
ATOM 6909 C CA . ILE B 1 432 ? -5.574 -33.188 -22.281 1 41.78 432 ILE B CA 1
ATOM 6910 C C . ILE B 1 432 ? -4.152 -33.281 -21.734 1 41.78 432 ILE B C 1
ATOM 6912 O O . ILE B 1 432 ? -3.299 -32.469 -22.094 1 41.78 432 ILE B O 1
ATOM 6916 N N . LEU B 1 433 ? -3.932 -34.375 -21 1 40.53 433 LEU B N 1
ATOM 6917 C CA . LEU B 1 433 ? -2.627 -34.625 -20.406 1 40.53 433 LEU B CA 1
ATOM 6918 C C . LEU B 1 433 ? -1.592 -34.938 -21.469 1 40.53 433 LEU B C 1
ATOM 6920 O O . LEU B 1 433 ? -0.428 -34.562 -21.359 1 40.53 433 LEU B O 1
ATOM 6924 N N . THR B 1 434 ? -2.041 -35.688 -22.469 1 39.88 434 THR B N 1
ATOM 6925 C CA . THR B 1 434 ? -1.117 -36.031 -23.547 1 39.88 434 THR B CA 1
ATOM 6926 C C . THR B 1 434 ? -0.681 -34.781 -24.312 1 39.88 434 THR B C 1
ATOM 6928 O O . THR B 1 434 ? 0.459 -34.719 -24.781 1 39.88 434 THR B O 1
ATOM 6931 N N . GLY B 1 435 ? -1.538 -33.875 -24.469 1 38.75 435 GLY B N 1
ATOM 6932 C CA . GLY B 1 435 ? -1.138 -32.625 -25.109 1 38.75 435 GLY B CA 1
ATOM 6933 C C . GLY B 1 435 ? -0.153 -31.844 -24.281 1 38.75 435 GLY B C 1
ATOM 6934 O O . GLY B 1 435 ? 0.779 -31.234 -24.812 1 38.75 435 GLY B O 1
ATOM 6935 N N . LEU B 1 436 ? -0.353 -31.781 -22.953 1 40.53 436 LEU B N 1
ATOM 6936 C CA . LEU B 1 436 ? 0.589 -31.125 -22.062 1 40.53 436 LEU B CA 1
ATOM 6937 C C . LEU B 1 436 ? 1.94 -31.828 -22.078 1 40.53 436 LEU B C 1
ATOM 6939 O O . LEU B 1 436 ? 2.986 -31.188 -22.016 1 40.53 436 LEU B O 1
ATOM 6943 N N . LEU B 1 437 ? 1.942 -33.188 -22.172 1 38.22 437 LEU B N 1
ATOM 6944 C CA . LEU B 1 437 ? 3.16 -34 -22.219 1 38.22 437 LEU B CA 1
ATOM 6945 C C . LEU B 1 437 ? 3.795 -33.938 -23.609 1 38.22 437 LEU B C 1
ATOM 6947 O O . LEU B 1 437 ? 5.004 -34.125 -23.75 1 38.22 437 LEU B O 1
ATOM 6951 N N . ALA B 1 438 ? 3.027 -33.844 -24.641 1 34.97 438 ALA B N 1
ATOM 6952 C CA . ALA B 1 438 ? 3.604 -33.75 -25.984 1 34.97 438 ALA B CA 1
ATOM 6953 C C . ALA B 1 438 ? 4.383 -32.438 -26.141 1 34.97 438 ALA B C 1
ATOM 6955 O O . ALA B 1 438 ? 5.312 -32.375 -26.953 1 34.97 438 ALA B O 1
ATOM 6956 N N . ILE B 1 439 ? 4.055 -31.531 -25.469 1 34.09 439 ILE B N 1
ATOM 6957 C CA . ILE B 1 439 ? 4.863 -30.328 -25.516 1 34.09 439 ILE B CA 1
ATOM 6958 C C . ILE B 1 439 ? 6.215 -30.578 -24.859 1 34.09 439 ILE B C 1
ATOM 6960 O O . ILE B 1 439 ? 7.246 -30.094 -25.344 1 34.09 439 ILE B O 1
ATOM 6964 N N . ASP B 1 440 ? 6.336 -31.391 -23.953 1 33.31 440 ASP B N 1
ATOM 6965 C CA . ASP B 1 440 ? 7.625 -31.766 -23.359 1 33.31 440 ASP B CA 1
ATOM 6966 C C . ASP B 1 440 ? 8.469 -32.562 -24.359 1 33.31 440 ASP B C 1
ATOM 6968 O O . ASP B 1 440 ? 9.688 -32.375 -24.422 1 33.31 440 ASP B O 1
ATOM 6972 N N . ALA B 1 441 ? 7.91 -33.5 -25.109 1 31.72 441 ALA B N 1
ATOM 6973 C CA . ALA B 1 441 ? 8.695 -34.312 -26.016 1 31.72 441 ALA B CA 1
ATOM 6974 C C . ALA B 1 441 ? 9.258 -33.5 -27.172 1 31.72 441 ALA B C 1
ATOM 6976 O O . ALA B 1 441 ? 10.359 -33.75 -27.641 1 31.72 441 ALA B O 1
ATOM 6977 N N . ALA B 1 442 ? 8.633 -32.562 -27.641 1 32.19 442 ALA B N 1
ATOM 6978 C CA . ALA B 1 442 ? 9.172 -31.797 -28.766 1 32.19 442 ALA B CA 1
ATOM 6979 C C . ALA B 1 442 ? 10.32 -30.891 -28.312 1 32.19 442 ALA B C 1
ATOM 6981 O O . ALA B 1 442 ? 11.266 -30.656 -29.062 1 32.19 442 ALA B O 1
ATOM 6982 N N . VAL B 1 443 ? 10.406 -30.438 -27.141 1 31.88 443 VAL B N 1
ATOM 6983 C CA . VAL B 1 443 ? 11.5 -29.562 -26.719 1 31.88 443 VAL B CA 1
ATOM 6984 C C . VAL B 1 443 ? 12.734 -30.406 -26.391 1 31.88 443 VAL B C 1
ATOM 6986 O O . VAL B 1 443 ? 13.867 -29.922 -26.531 1 31.88 443 VAL B O 1
ATOM 6989 N N . SER B 1 444 ? 12.609 -31.656 -26.062 1 28.19 444 SER B N 1
ATOM 6990 C CA . SER B 1 444 ? 13.797 -32.469 -25.812 1 28.19 444 SER B CA 1
ATOM 6991 C C . SER B 1 444 ? 14.586 -32.688 -27.109 1 28.19 444 SER B C 1
ATOM 6993 O O . SER B 1 444 ? 15.805 -32.875 -27.078 1 28.19 444 SER B O 1
ATOM 6995 N N . VAL B 1 445 ? 13.969 -32.812 -28.25 1 29.78 445 VAL B N 1
ATOM 6996 C CA . VAL B 1 445 ? 14.703 -33.219 -29.453 1 29.78 445 VAL B CA 1
ATOM 6997 C C . VAL B 1 445 ? 15.531 -32.062 -29.969 1 29.78 445 VAL B C 1
ATOM 6999 O O . VAL B 1 445 ? 16.625 -32.25 -30.5 1 29.78 445 VAL B O 1
ATOM 7002 N N . ARG B 1 446 ? 15.094 -30.844 -29.797 1 30.25 446 ARG B N 1
ATOM 7003 C CA . ARG B 1 446 ? 15.844 -29.844 -30.547 1 30.25 446 ARG B CA 1
ATOM 7004 C C . ARG B 1 446 ? 17.172 -29.516 -29.875 1 30.25 446 ARG B C 1
ATOM 7006 O O . ARG B 1 446 ? 18.062 -28.953 -30.5 1 30.25 446 ARG B O 1
ATOM 7013 N N . SER B 1 447 ? 17.344 -29.766 -28.609 1 28.28 447 SER B N 1
ATOM 7014 C CA . SER B 1 447 ? 18.609 -29.312 -28.031 1 28.28 447 SER B CA 1
ATOM 7015 C C . SER B 1 447 ? 19.766 -30.219 -28.422 1 28.28 447 SER B C 1
ATOM 7017 O O . SER B 1 447 ? 20.922 -29.906 -28.156 1 28.28 447 SER B O 1
ATOM 7019 N N . PHE B 1 448 ? 19.578 -31.5 -28.875 1 26.02 448 PHE B N 1
ATOM 7020 C CA . PHE B 1 448 ? 20.766 -32.312 -29.094 1 26.02 448 PHE B CA 1
ATOM 7021 C C . PHE B 1 448 ? 21.453 -31.922 -30.406 1 26.02 448 PHE B C 1
ATOM 7023 O O . PHE B 1 448 ? 22.594 -32.312 -30.656 1 26.02 448 PHE B O 1
ATOM 7030 N N . GLN B 1 449 ? 20.703 -31.438 -31.375 1 26.27 449 GLN B N 1
ATOM 7031 C CA . GLN B 1 449 ? 21.422 -31.469 -32.656 1 26.27 449 GLN B CA 1
ATOM 7032 C C . GLN B 1 449 ? 22.5 -30.391 -32.688 1 26.27 449 GLN B C 1
ATOM 7034 O O . GLN B 1 449 ? 23.484 -30.516 -33.438 1 26.27 449 GLN B O 1
ATOM 7039 N N . LYS B 1 450 ? 22.266 -29.125 -32.219 1 28.39 450 LYS B N 1
ATOM 7040 C CA . LYS B 1 450 ? 23.203 -28.203 -32.844 1 28.39 450 LYS B CA 1
ATOM 7041 C C . LYS B 1 450 ? 24.547 -28.219 -32.125 1 28.39 450 LYS B C 1
ATOM 7043 O O . LYS B 1 450 ? 25.406 -27.375 -32.375 1 28.39 450 LYS B O 1
ATOM 7048 N N . VAL B 1 451 ? 24.734 -29.062 -31.047 1 24.67 451 VAL B N 1
ATOM 7049 C CA . VAL B 1 451 ? 26.109 -28.938 -30.578 1 24.67 451 VAL B CA 1
ATOM 7050 C C . VAL B 1 451 ? 27.047 -29.688 -31.516 1 24.67 451 VAL B C 1
ATOM 7052 O O . VAL B 1 451 ? 28.25 -29.812 -31.25 1 24.67 451 VAL B O 1
ATOM 7055 N N . ASP B 1 452 ? 26.703 -29.875 -32.781 1 21.77 452 ASP B N 1
ATOM 7056 C CA . ASP B 1 452 ? 27.938 -30.172 -33.5 1 21.77 452 ASP B CA 1
ATOM 7057 C C . ASP B 1 452 ? 28.703 -28.891 -33.812 1 21.77 452 ASP B C 1
ATOM 7059 O O . ASP B 1 452 ? 28.094 -27.875 -34.219 1 21.77 452 ASP B O 1
#